Protein AF-A0A497SHI4-F1 (afdb_monomer_lite)

pLDDT: mean 86.5, std 9.52, range [32.69, 97.56]

Secondary structure (DSSP, 8-state):
-----EEEPPSSPPPSSTT--TT-TT---HHHHHHHHHHHHHHHHHHH-SS-EEEEEE--TTSSHHHHIIIIIHHHHHHTT-EEEEEEHHHHHHTTSTT-HHHHHHHTT---HHHHHHHHHHHHHHHHH--TTSPPGGG-SSHHHHHHHHHHHHHTT-TT--EEEEEE-GGGGGGS-HHHHHHHHHHHHHHHTT-SGGGSTTSTTTT-EEEEEEE-HHHHHHHHHSHHHHHHHHHHHHHH-EEE-PPPPHHHHHHHHHHHHHHHTTT---SS-SBS-THHHHHHHHHHTT-HHHHHHHHHHHHHHTEETTEEEPB-TTHHHHHHTT-EEEETTEEEESS-HHHHHHHHHHHH-SSSHHHHHHHHHHHHHHHHS-S-EEHHHHHTTSS-S-HHHHHHHHHHHHHHHS--S-SEEEEEEBPTT--HHHHHHHTGGGEEE-TTS-EEEEETTEEEEHHHHHHHHEEEEE-TTS-EEEEEEE--SHHHHHHHSTT--HHHHHHHHHHHHHTT-B-S--EEEE-HHHHHHHS---S-GGGTTB--HHHHHHHHHHHHHTHHHHHHHHHHHHHHHHHHHSSS-EEEE------TTEEEEEEEETTEEEEEEEEEESSSB-HHHHHHHHHHHHHS----EEEEEESS-B-HHHHHHHHHTT-STTTT--EEEEE--HHHHHHHHHHHHHHHH-GGGB-HHHHHHHHHHIIIIIS-HHHHHHHHHHHHHHTTSEE-----SS-S-HHHHHHHHHHHHTTTT--B-HHHHHHHHHHHHTTS-TT-SS---S----HHHHHHHHHHHHHTTSEEEETTEEEE---HHHHHHHHHHHHHSEEEHHHHGGGSEES-HHIIIIIIHHHHHHTTSEEEETTEEEE--HHHHHHHHHHHHHHHHHHHTSHHHHT---EEEEETTEEEEE-HHHHHHHHHHHHHHHHHHTTT-HHHHHHHHHHHHHHHHHIIIIIHHHHHHHHHHHHHHHHHHHHT--

Foldseek 3Di:
DDPQDWFFFFPDFFDLPLQASPLLLPADFPLCVVVLVVLLVVVVVLLPALAAAAAEEEDWPQLCLNHCLVRRPQVSQVVVVAAEAEFELVQLLCLCDVVVVLSVQQLVQDPQLLLNQLSSQLVRRCVPVVDPLQDRSNVDRYSVVNNVSSLCSRQPPNLSHAYEYEYEANLVLVVDDLVSSLSNLQNVLCRRVCVVVQCDNNHVNGSRYYYYYYYYLQSVLQQCFAPSRVVSCVSVVVRHYYRYRDFGAQVSQLSNLVSSQCSSHVNDATPDHLEPWSLLSVLQCVLCVRRNSSSSNLSSQLQVVQDDPSIGGRDALPSQVVSQQPDWDDTPNFIDRQWPPVLLVVLLVLLCPDPDNLLSQLLNQLLSRQLNRFDWDFLVRSCVSHVDSGVVVSLVVSQVSCCVPVVRNHFKFKKFWFDPPDDVVNVCVLQVVQWDADPVRFIWGHAAPFIDGPSVVCSLQWDWTADPVRDIDIIGIDHQQLVRQCQQRPRHDSVSSVVVNCSCVVSVGGDPTIIMHTGPLNSCNTRDDRQPVLQVLQVPVVVSVVLLVVCSNCVLVLQQQPVLVLVQVLQCLLVQKNWDWDDDPDRRQKTWIWIDHPLWTFIEIEGEREHEADLVNLVVVLVCVVVVPPHLAYEYEYAYYYDPNNVVSCVVSLCPLNRSVRYDYFHQHSVNSSSSSSLVCCVVPPVVSGDSVSNNVSSNCCCCPVRVPNVSVVVSQVSNVQLQQEDEDQDDDLDPQLLLLQLLCLLQLLVAPDFAALVRSVVVCVLVVLLFAPPPPPQSRHDDDDSVSSNRSVVSCCVRQQWDDDPNTIHGDQGSNLVVLQVVQVVVQKDFPVVSLNSHTYSDPCCVVSHNVVNCVLLQQWDDDPRMIHGHDLVVLVVLLVVLLVVVVVVCPDPLNVPFAKDWHDDPVGIRIDHPVSLNVVLVVLVVVLVVCPPPDSSSNSNSSSSSSSSSVSCVVPPPVVSVVVSVVVVVVVVVVVVVVD

Structure (mmCIF, N/CA/C/O backbone):
data_AF-A0A497SHI4-F1
#
_entry.id   AF-A0A497SHI4-F1
#
loop_
_atom_site.group_PDB
_atom_site.id
_atom_site.type_symbol
_atom_site.label_atom_id
_atom_site.label_alt_id
_atom_site.label_comp_id
_atom_site.label_asym_id
_atom_site.label_entity_id
_atom_site.label_seq_id
_atom_site.pdbx_PDB_ins_code
_atom_site.Cartn_x
_atom_site.Cartn_y
_atom_site.Cartn_z
_atom_site.occupancy
_atom_site.B_iso_or_equiv
_atom_site.auth_seq_id
_atom_site.auth_comp_id
_atom_site.auth_asym_id
_atom_site.auth_atom_id
_atom_site.pdbx_PDB_model_num
ATOM 1 N N . MET A 1 1 ? -10.923 29.223 42.545 1.00 32.69 1 MET A N 1
ATOM 2 C CA . MET A 1 1 ? -10.426 27.862 42.817 1.00 32.69 1 MET A CA 1
ATOM 3 C C . MET A 1 1 ? -11.552 27.109 43.498 1.00 32.69 1 MET A C 1
ATOM 5 O O . MET A 1 1 ? -11.820 27.385 44.657 1.00 32.69 1 MET A O 1
ATOM 9 N N . SER A 1 2 ? -12.305 26.295 42.757 1.00 45.09 2 SER A N 1
ATOM 10 C CA . SER A 1 2 ? -13.322 25.424 43.357 1.00 45.09 2 SER A CA 1
ATOM 11 C C . SER A 1 2 ? -12.615 24.291 44.090 1.00 45.09 2 SER A C 1
ATOM 13 O O . SER A 1 2 ? -11.700 23.692 43.524 1.00 45.09 2 SER A O 1
ATOM 15 N N . GLU A 1 3 ? -13.018 24.005 45.325 1.00 56.12 3 GLU A N 1
ATOM 16 C CA . GLU A 1 3 ? -12.546 22.833 46.062 1.00 56.12 3 GLU A CA 1
ATOM 17 C C . GLU A 1 3 ? -12.703 21.574 45.202 1.00 56.12 3 GLU A C 1
ATOM 19 O O . GLU A 1 3 ? -13.766 21.305 44.635 1.00 56.12 3 GLU A O 1
ATOM 24 N N . THR A 1 4 ? -11.622 20.808 45.073 1.00 71.44 4 THR A N 1
ATOM 25 C CA . THR A 1 4 ? -11.639 19.541 44.350 1.00 71.44 4 THR A CA 1
ATOM 26 C C . THR A 1 4 ? -12.564 18.571 45.077 1.00 71.44 4 THR A C 1
ATOM 28 O O . THR A 1 4 ? -12.212 18.034 46.123 1.00 71.44 4 THR A O 1
ATOM 31 N N . LYS A 1 5 ? -13.751 18.329 44.516 1.00 86.12 5 LYS A N 1
ATOM 32 C CA . LYS A 1 5 ? -14.717 17.371 45.059 1.00 86.12 5 LYS A CA 1
ATOM 33 C C . LYS A 1 5 ? -14.133 15.952 45.041 1.00 86.12 5 LYS A C 1
ATOM 35 O O . LYS A 1 5 ? -13.673 15.491 43.992 1.00 86.12 5 LYS A O 1
ATOM 40 N N . LEU A 1 6 ? -14.145 15.281 46.194 1.00 90.38 6 LEU A N 1
ATOM 41 C CA . LEU A 1 6 ? -13.597 13.935 46.400 1.00 90.38 6 LEU A CA 1
ATOM 42 C C . LEU A 1 6 ? -14.713 12.945 46.753 1.00 90.38 6 LEU A C 1
ATOM 44 O O . LEU A 1 6 ? -15.550 13.245 47.601 1.00 90.38 6 LEU A O 1
ATOM 48 N N . VAL A 1 7 ? -14.671 11.750 46.168 1.00 91.81 7 VAL A N 1
ATOM 49 C CA . VAL A 1 7 ? -15.592 10.634 46.440 1.00 91.81 7 VAL A CA 1
ATOM 50 C C . VAL A 1 7 ? -14.829 9.392 46.911 1.00 91.81 7 VAL A C 1
ATOM 52 O O . VAL A 1 7 ? -13.597 9.380 46.926 1.00 91.81 7 VAL A O 1
ATOM 55 N N . GLU A 1 8 ? -15.556 8.352 47.324 1.00 89.94 8 GLU A N 1
ATOM 56 C CA . GLU A 1 8 ? -14.982 7.052 47.704 1.00 89.94 8 GLU A CA 1
ATOM 57 C C . GLU A 1 8 ? -14.092 6.492 46.579 1.00 89.94 8 GLU A C 1
ATOM 59 O O . GLU A 1 8 ? -14.461 6.548 45.403 1.00 89.94 8 GLU A O 1
ATOM 64 N N . GLY A 1 9 ? -12.908 5.980 46.927 1.00 89.12 9 GLY A N 1
ATOM 65 C CA . GLY A 1 9 ? -11.987 5.375 45.968 1.00 89.12 9 GLY A CA 1
ATOM 66 C C . GLY A 1 9 ? -12.467 4.029 45.424 1.00 89.12 9 GLY A C 1
ATOM 67 O O . GLY A 1 9 ? -13.383 3.405 45.957 1.00 89.12 9 GLY A O 1
ATOM 68 N N . PHE A 1 10 ? -11.840 3.570 44.341 1.00 90.94 10 PHE A N 1
ATOM 69 C CA . PHE A 1 10 ? -12.140 2.265 43.752 1.00 90.94 10 PHE A CA 1
ATOM 70 C C . PHE A 1 10 ? -11.762 1.122 44.694 1.00 90.94 10 PHE A C 1
ATOM 72 O O . PHE A 1 10 ? -10.675 1.112 45.271 1.00 90.94 10 PHE A O 1
ATOM 79 N N . LYS A 1 11 ? -12.652 0.129 44.789 1.00 88.00 11 LYS A N 1
ATOM 80 C CA . LYS A 1 11 ? -12.452 -1.105 45.564 1.00 88.00 11 LYS A CA 1
ATOM 81 C C . LYS A 1 11 ? -11.622 -2.126 44.793 1.00 88.00 11 LYS A C 1
ATOM 83 O O . LYS A 1 11 ? -10.896 -2.910 45.395 1.00 88.00 11 LYS A O 1
ATOM 88 N N . ARG A 1 12 ? -11.717 -2.100 43.462 1.00 87.00 12 ARG A N 1
ATOM 89 C CA . ARG A 1 12 ? -10.866 -2.862 42.541 1.00 87.00 12 ARG A CA 1
ATOM 90 C C . ARG A 1 12 ? -10.535 -2.026 41.312 1.00 87.00 12 ARG A C 1
ATOM 92 O O . ARG A 1 12 ? -11.358 -1.234 40.864 1.00 87.00 12 ARG A O 1
ATOM 99 N N . TRP A 1 13 ? -9.338 -2.213 40.772 1.00 84.75 13 TRP A N 1
ATOM 100 C CA . TRP A 1 13 ? -8.875 -1.503 39.583 1.00 84.75 13 TRP A CA 1
ATOM 101 C C . TRP A 1 13 ? -8.977 -2.413 38.356 1.00 84.75 13 TRP A C 1
ATOM 103 O O . TRP A 1 13 ? -8.588 -3.580 38.444 1.00 84.75 13 TRP A O 1
ATOM 113 N N . PRO A 1 14 ? -9.510 -1.921 37.226 1.00 78.44 14 PRO A N 1
ATOM 114 C CA . PRO A 1 14 ? -9.319 -2.566 35.932 1.00 78.44 14 PRO A CA 1
ATOM 115 C C . PRO A 1 14 ? -7.828 -2.751 35.625 1.00 78.44 14 PRO A C 1
ATOM 117 O O . PRO A 1 14 ? -7.023 -1.871 35.932 1.00 78.44 14 PRO A O 1
ATOM 120 N N . SER A 1 15 ? -7.465 -3.874 35.005 1.00 73.44 15 SER A N 1
ATOM 121 C CA . SER A 1 15 ? -6.111 -4.060 34.475 1.00 73.44 15 SER A CA 1
ATOM 122 C C . SER A 1 15 ? -5.872 -3.091 33.314 1.00 73.44 15 SER A C 1
ATOM 124 O O . SER A 1 15 ? -6.710 -2.985 32.420 1.00 73.44 15 SER A O 1
ATOM 126 N N . ASP A 1 16 ? -4.736 -2.392 33.322 1.00 67.19 16 ASP A N 1
ATOM 127 C CA . ASP A 1 16 ? -4.277 -1.590 32.176 1.00 67.19 16 ASP A CA 1
ATOM 128 C C . ASP A 1 16 ? -3.669 -2.481 31.075 1.00 67.19 16 ASP A C 1
ATOM 130 O O . ASP A 1 16 ? -3.689 -2.127 29.898 1.00 67.19 16 ASP A O 1
ATOM 134 N N . ALA A 1 17 ? -3.189 -3.681 31.432 1.00 56.41 17 ALA A N 1
ATOM 135 C CA . ALA A 1 17 ? -2.739 -4.672 30.462 1.00 56.41 17 ALA A CA 1
ATOM 136 C C . ALA A 1 17 ? -3.963 -5.230 29.721 1.00 56.41 17 ALA A C 1
ATOM 138 O O . ALA A 1 17 ? -4.762 -5.969 30.300 1.00 56.41 17 ALA A O 1
ATOM 139 N N . GLY A 1 18 ? -4.115 -4.848 28.450 1.00 50.12 18 GLY A N 1
ATOM 140 C CA . GLY A 1 18 ? -5.259 -5.150 27.581 1.00 50.12 18 GLY A CA 1
ATOM 141 C C . GLY A 1 18 ? -5.406 -6.614 27.153 1.00 50.12 18 GLY A C 1
ATOM 142 O O . GLY A 1 18 ? -5.872 -6.869 26.045 1.00 50.12 18 GLY A O 1
ATOM 143 N N . VAL A 1 19 ? -4.997 -7.561 27.996 1.00 50.16 19 VAL A N 1
ATOM 144 C CA . VAL A 1 19 ? -4.839 -8.969 27.617 1.00 50.16 19 VAL A CA 1
ATOM 145 C C . VAL A 1 19 ? -6.098 -9.789 27.890 1.00 50.16 19 VAL A C 1
ATOM 147 O O . VAL A 1 19 ? -6.361 -10.729 27.166 1.00 50.16 19 VAL A O 1
ATOM 150 N N . THR A 1 20 ? -6.991 -9.400 28.791 1.00 52.38 20 THR A N 1
ATOM 151 C CA . THR A 1 20 ? -8.275 -10.096 28.974 1.00 52.38 20 THR A CA 1
ATOM 152 C C . THR A 1 20 ? -9.240 -9.167 29.709 1.00 52.38 20 THR A C 1
ATOM 154 O O . THR A 1 20 ? -8.835 -8.481 30.648 1.00 52.38 20 THR A O 1
ATOM 157 N N . PHE A 1 21 ? -10.540 -9.147 29.373 1.00 56.22 21 PHE A N 1
ATOM 158 C CA . PHE A 1 21 ? -11.544 -8.587 30.297 1.00 56.22 21 PHE A CA 1
ATOM 159 C C . PHE A 1 21 ? -11.812 -9.595 31.436 1.00 56.22 21 PHE A C 1
ATOM 161 O O . PHE A 1 21 ? -12.953 -9.747 31.892 1.00 56.22 21 PHE A O 1
ATOM 168 N N . GLU A 1 22 ? -10.779 -10.313 31.886 1.00 41.50 22 GLU A N 1
ATOM 169 C CA . GLU A 1 22 ? -10.844 -11.239 33.008 1.00 41.50 22 GLU A CA 1
ATOM 170 C C . GLU A 1 22 ? -11.152 -10.451 34.283 1.00 41.50 22 GLU A C 1
ATOM 172 O O . GLU A 1 22 ? -10.543 -9.425 34.587 1.00 41.50 22 GLU A O 1
ATOM 177 N N . GLY A 1 23 ? -12.175 -10.918 34.998 1.00 46.94 23 GLY A N 1
ATOM 178 C CA . GLY A 1 23 ? -12.741 -10.276 36.184 1.00 46.94 23 GLY A CA 1
ATOM 179 C C . GLY A 1 23 ? -14.076 -9.571 35.931 1.00 46.94 23 GLY A C 1
ATOM 180 O O . GLY A 1 23 ? -14.904 -9.493 36.837 1.00 46.94 23 GLY A O 1
ATOM 181 N N . PHE A 1 24 ? -14.360 -9.115 34.708 1.00 58.91 24 PHE A N 1
ATOM 182 C CA . PHE A 1 24 ? -15.621 -8.442 34.371 1.00 58.91 24 PHE A CA 1
ATOM 183 C C . PHE A 1 24 ? -16.737 -9.445 34.034 1.00 58.91 24 PHE A C 1
ATOM 185 O O . PHE A 1 24 ? -17.304 -9.402 32.936 1.00 58.91 24 PHE A O 1
ATOM 192 N N . GLU A 1 25 ? -17.017 -10.373 34.951 1.00 54.03 25 GLU A N 1
ATOM 193 C CA . GLU A 1 25 ? -17.934 -11.511 34.749 1.00 54.03 25 GLU A CA 1
ATOM 194 C C . GLU A 1 25 ? -19.328 -11.081 34.259 1.00 54.03 25 GLU A C 1
ATOM 196 O O . GLU A 1 25 ? -19.940 -11.772 33.453 1.00 54.03 25 GLU A O 1
ATOM 201 N N . GLU A 1 26 ? -19.790 -9.894 34.660 1.00 58.25 26 GLU A N 1
ATOM 202 C CA . GLU A 1 26 ? -21.133 -9.383 34.348 1.00 58.25 26 GLU A CA 1
ATOM 203 C C . GLU A 1 26 ? -21.192 -8.411 33.150 1.00 58.25 26 GLU A C 1
ATOM 205 O O . GLU A 1 26 ? -22.267 -7.920 32.799 1.00 58.25 26 GLU A O 1
ATOM 210 N N . ILE A 1 27 ? -20.059 -8.079 32.515 1.00 70.00 27 ILE A N 1
ATOM 211 C CA . ILE A 1 27 ? -20.030 -7.100 31.414 1.00 70.00 27 ILE A CA 1
ATOM 212 C C . ILE A 1 27 ? -20.194 -7.803 30.066 1.00 70.00 27 ILE A C 1
ATOM 214 O O . ILE A 1 27 ? -19.295 -8.512 29.627 1.00 70.00 27 ILE A O 1
ATOM 218 N N . HIS A 1 28 ? -21.303 -7.559 29.366 1.00 71.50 28 HIS A N 1
ATOM 219 C CA . HIS A 1 28 ? -21.575 -8.139 28.047 1.00 71.50 28 HIS A CA 1
ATOM 220 C C . HIS A 1 28 ? -21.570 -7.082 26.938 1.00 71.50 28 HIS A C 1
ATOM 222 O O . HIS A 1 28 ? -22.320 -6.108 26.982 1.00 71.50 28 HIS A O 1
ATOM 228 N N . LEU A 1 29 ? -20.751 -7.313 25.910 1.00 79.69 29 LEU A N 1
ATOM 229 C CA . LEU A 1 29 ? -20.702 -6.505 24.693 1.00 79.69 29 LEU A CA 1
ATOM 230 C C . LEU A 1 29 ? -21.639 -7.105 23.633 1.00 79.69 29 LEU A C 1
ATOM 232 O O . LEU A 1 29 ? -21.401 -8.206 23.135 1.00 79.69 29 LEU A O 1
ATOM 236 N N . LYS A 1 30 ? -22.701 -6.379 23.259 1.00 80.75 30 LYS A N 1
ATOM 237 C CA . LYS A 1 30 ? -23.687 -6.804 22.242 1.00 80.75 30 LYS A CA 1
ATOM 238 C C . LYS A 1 30 ? -23.037 -7.159 20.899 1.00 80.75 30 LYS A C 1
ATOM 240 O O . LYS A 1 30 ? -23.421 -8.138 20.268 1.00 80.75 30 LYS A O 1
ATOM 245 N N . SER A 1 31 ? -22.031 -6.404 20.467 1.00 82.31 31 SER A N 1
ATOM 246 C CA . SER A 1 31 ? -21.275 -6.655 19.233 1.00 82.31 31 SER A CA 1
ATOM 247 C C . SER A 1 31 ? -20.500 -7.976 19.270 1.00 82.31 31 SER A C 1
ATOM 249 O O . SER A 1 31 ? -20.263 -8.592 18.230 1.00 82.31 31 SER A O 1
ATOM 251 N N . ARG A 1 32 ? -20.130 -8.443 20.469 1.00 86.12 32 ARG A N 1
ATOM 252 C CA . ARG A 1 32 ? -19.439 -9.718 20.681 1.00 86.12 32 ARG A CA 1
ATOM 253 C C . ARG A 1 32 ? -20.395 -10.906 20.689 1.00 86.12 32 ARG A C 1
ATOM 255 O O . ARG A 1 32 ? -19.930 -12.025 20.546 1.00 86.12 32 ARG A O 1
ATOM 262 N N . GLU A 1 33 ? -21.707 -10.692 20.734 1.00 85.50 33 GLU A N 1
ATOM 263 C CA . GLU A 1 33 ? -22.698 -11.773 20.717 1.00 85.50 33 GLU A CA 1
ATOM 264 C C . GLU A 1 33 ? -22.723 -12.534 19.382 1.00 85.50 33 GLU A C 1
ATOM 266 O O . GLU A 1 33 ? -22.824 -13.760 19.344 1.00 85.50 33 GLU A O 1
ATOM 271 N N . ILE A 1 34 ? -22.552 -11.819 18.266 1.00 86.25 34 ILE A N 1
ATOM 272 C CA . ILE A 1 34 ? -22.430 -12.437 16.936 1.00 86.25 34 ILE A CA 1
ATOM 273 C C . ILE A 1 34 ? -21.141 -13.265 16.855 1.00 86.25 34 ILE A C 1
ATOM 275 O O . ILE A 1 34 ? -21.135 -14.350 16.274 1.00 86.25 34 ILE A O 1
ATOM 279 N N . VAL A 1 35 ? -20.055 -12.763 17.450 1.00 89.44 35 VAL A N 1
ATOM 280 C CA . VAL A 1 35 ? -18.760 -13.455 17.519 1.00 89.44 35 VAL A CA 1
ATOM 281 C C . VAL A 1 35 ? -18.874 -14.699 18.398 1.00 89.44 35 VAL A C 1
ATOM 283 O O . VAL A 1 35 ? -18.494 -15.778 17.951 1.00 89.44 35 VAL A O 1
ATOM 286 N N . ARG A 1 36 ? -19.484 -14.578 19.586 1.00 89.94 36 ARG A N 1
ATOM 287 C CA . ARG A 1 36 ? -19.802 -15.686 20.497 1.00 89.94 36 ARG A CA 1
ATOM 288 C C . ARG A 1 36 ? -20.565 -16.775 19.762 1.00 89.94 36 ARG A C 1
ATOM 290 O O . ARG A 1 36 ? -20.116 -17.912 19.750 1.00 89.94 36 ARG A O 1
ATOM 297 N N . LYS A 1 37 ? -21.658 -16.426 19.076 1.00 90.00 37 LYS A N 1
ATOM 298 C CA . LYS A 1 37 ? -22.459 -17.393 18.318 1.00 90.00 37 LYS A CA 1
ATOM 299 C C . LYS A 1 37 ? -21.636 -18.108 17.243 1.00 90.00 37 LYS A C 1
ATOM 301 O O . LYS A 1 37 ? -21.692 -19.326 17.154 1.00 90.00 37 LYS A O 1
ATOM 306 N N . LYS A 1 38 ? -20.827 -17.379 16.464 1.00 92.69 38 LYS A N 1
ATOM 307 C CA . LYS A 1 38 ? -19.947 -17.981 15.444 1.00 92.69 38 LYS A CA 1
ATOM 308 C C . LYS A 1 38 ? -18.888 -18.912 16.050 1.00 92.69 38 LYS A C 1
ATOM 310 O O . LYS A 1 38 ? -18.578 -19.939 15.449 1.00 92.69 38 LYS A O 1
ATOM 315 N N . LEU A 1 39 ? -18.330 -18.557 17.209 1.00 93.19 39 LEU A N 1
ATOM 316 C CA . LEU A 1 39 ? -17.381 -19.398 17.944 1.00 93.19 39 LEU A CA 1
ATOM 317 C C . LEU A 1 39 ? -18.065 -20.647 18.507 1.00 93.19 39 LEU A C 1
ATOM 319 O O . LEU A 1 39 ? -17.525 -21.738 18.378 1.00 93.19 39 LEU A O 1
ATOM 323 N N . GLU A 1 40 ? -19.268 -20.516 19.064 1.00 92.81 40 GLU A N 1
ATOM 324 C CA . GLU A 1 40 ? -20.064 -21.641 19.567 1.00 92.81 40 GLU A CA 1
ATOM 325 C C . GLU A 1 40 ? -20.499 -22.591 18.453 1.00 92.81 40 GLU A C 1
ATOM 327 O O . GLU A 1 40 ? -20.389 -23.805 18.614 1.00 92.81 40 GLU A O 1
ATOM 332 N N . ASP A 1 41 ? -20.930 -22.059 17.307 1.00 93.06 41 ASP A N 1
ATOM 333 C CA . ASP A 1 41 ? -21.254 -22.850 16.118 1.00 93.06 41 ASP A CA 1
ATOM 334 C C . ASP A 1 41 ? -20.019 -23.631 15.633 1.00 93.06 41 ASP A C 1
ATOM 336 O O . ASP A 1 41 ? -20.127 -24.796 15.246 1.00 93.06 41 ASP A O 1
ATOM 340 N N . PHE A 1 42 ? -18.829 -23.020 15.699 1.00 94.12 42 PHE A N 1
ATOM 341 C CA . PHE A 1 42 ? -17.574 -23.703 15.388 1.00 94.12 42 PHE A CA 1
ATOM 342 C C . PHE A 1 42 ? -17.210 -24.775 16.420 1.00 94.12 42 PHE A C 1
ATOM 344 O O . PHE A 1 42 ? -16.857 -25.882 16.025 1.00 94.12 42 PHE A O 1
ATOM 351 N N . ILE A 1 43 ? -17.325 -24.487 17.720 1.00 94.50 43 ILE A N 1
ATOM 352 C CA . ILE A 1 43 ? -17.082 -25.472 18.784 1.00 94.50 43 ILE A CA 1
ATOM 353 C C . ILE A 1 43 ? -18.006 -26.671 18.586 1.00 94.50 43 ILE A C 1
ATOM 355 O O . ILE A 1 43 ? -17.524 -27.796 18.540 1.00 94.50 43 ILE A O 1
ATOM 359 N N . LYS A 1 44 ? -19.303 -26.437 18.360 1.00 93.69 44 LYS A N 1
ATOM 360 C CA . LYS A 1 44 ? -20.280 -27.495 18.097 1.00 93.69 44 LYS A CA 1
ATOM 361 C C . LYS A 1 44 ? -19.909 -28.331 16.873 1.00 93.69 44 LYS A C 1
ATOM 363 O O . LYS A 1 44 ? -19.927 -29.553 16.947 1.00 93.69 44 LYS A O 1
ATOM 368 N N . TYR A 1 45 ? -19.525 -27.682 15.774 1.00 93.06 45 TYR A N 1
ATOM 369 C CA . TYR A 1 45 ? -19.011 -28.376 14.593 1.00 93.06 45 TYR A CA 1
ATOM 370 C C . TYR A 1 45 ? -17.803 -29.269 14.929 1.00 93.06 45 TYR A C 1
ATOM 372 O O . TYR A 1 45 ? -17.718 -30.395 14.448 1.00 93.06 45 TYR A O 1
ATOM 380 N N . CYS A 1 46 ? -16.878 -28.790 15.764 1.00 93.25 46 CYS A N 1
ATOM 381 C CA . CYS A 1 46 ? -15.690 -29.538 16.170 1.00 93.25 46 CYS A CA 1
ATOM 382 C C . CYS A 1 46 ? -16.012 -30.768 17.033 1.00 93.25 46 CYS A C 1
ATOM 384 O O . CYS A 1 46 ? -15.370 -31.800 16.856 1.00 93.25 46 CYS A O 1
ATOM 386 N N . LEU A 1 47 ? -17.020 -30.699 17.910 1.00 91.38 47 LEU A N 1
ATOM 387 C CA . LEU A 1 47 ? -17.448 -31.847 18.726 1.00 91.38 47 LEU A CA 1
ATOM 388 C C . LEU A 1 47 ? -17.870 -33.040 17.864 1.00 91.38 47 LEU A C 1
ATOM 390 O O . LEU A 1 47 ? -17.485 -34.171 18.155 1.00 91.38 47 LEU A O 1
ATOM 394 N N . ASP A 1 48 ? -18.607 -32.769 16.786 1.00 90.00 48 ASP A N 1
ATOM 395 C CA . ASP A 1 48 ? -19.090 -33.787 15.849 1.00 90.00 48 ASP A CA 1
ATOM 396 C C . ASP A 1 48 ? -18.027 -34.166 14.796 1.00 90.00 48 ASP A C 1
ATOM 398 O O . ASP A 1 48 ? -18.164 -35.159 14.075 1.00 90.00 48 ASP A O 1
ATOM 402 N N . SER A 1 49 ? -16.952 -33.380 14.684 1.00 90.25 49 SER A N 1
ATOM 403 C CA . SER A 1 49 ? -15.909 -33.579 13.682 1.00 90.25 49 SER A CA 1
ATOM 404 C C . SER A 1 49 ? -14.986 -34.740 14.050 1.00 90.25 49 SER A C 1
ATOM 406 O O . SER A 1 49 ? -14.415 -34.810 15.141 1.00 90.25 49 SER A O 1
ATOM 408 N N . LYS A 1 50 ? -14.753 -35.618 13.072 1.00 90.25 50 LYS A N 1
ATOM 409 C CA . LYS A 1 50 ? -13.718 -36.663 13.127 1.00 90.25 50 LYS A CA 1
ATOM 410 C C . LYS A 1 50 ? -12.357 -36.196 12.609 1.00 90.25 50 LYS A C 1
ATOM 412 O O . LYS A 1 50 ? -11.413 -36.975 12.597 1.00 90.25 50 LYS A O 1
ATOM 417 N N . LYS A 1 51 ? -12.247 -34.937 12.175 1.00 91.62 51 LYS A N 1
ATOM 418 C CA . LYS A 1 51 ? -11.003 -34.335 11.677 1.00 91.62 51 LYS A CA 1
ATOM 419 C C . LYS A 1 51 ? -10.623 -33.085 12.462 1.00 91.62 51 LYS A C 1
ATOM 421 O O . LYS A 1 51 ? -11.522 -32.370 12.927 1.00 91.62 51 LYS A O 1
ATOM 426 N N . PRO A 1 52 ? -9.320 -32.770 12.554 1.00 92.38 52 PRO A N 1
ATOM 427 C CA . PRO A 1 52 ? -8.874 -31.483 13.053 1.00 92.38 52 PRO A CA 1
ATOM 428 C C . PRO A 1 52 ? -9.490 -30.330 12.260 1.00 92.38 52 PRO A C 1
ATOM 430 O O . PRO A 1 52 ? -9.645 -30.394 11.039 1.00 92.38 52 PRO A O 1
ATOM 433 N N . ALA A 1 53 ? -9.851 -29.262 12.962 1.00 92.44 53 ALA A N 1
ATOM 434 C CA . ALA A 1 53 ? -10.505 -28.098 12.375 1.00 92.44 53 ALA A CA 1
ATOM 435 C C . ALA A 1 53 ? -9.853 -26.813 12.876 1.00 92.44 53 ALA A C 1
ATOM 437 O O . ALA A 1 53 ? -9.245 -26.797 13.944 1.00 92.44 53 ALA A O 1
ATOM 438 N N . ILE A 1 54 ? -9.977 -25.741 12.097 1.00 92.69 54 ILE A N 1
ATOM 439 C CA . ILE A 1 54 ? -9.340 -24.457 12.384 1.00 92.69 54 ILE A CA 1
ATOM 440 C C . ILE A 1 54 ? -10.280 -23.294 12.063 1.00 92.69 54 ILE A C 1
ATOM 442 O O . ILE A 1 54 ? -11.044 -23.389 11.102 1.00 92.69 54 ILE A O 1
ATOM 446 N N . ARG A 1 55 ? -10.209 -22.212 12.851 1.00 92.75 55 ARG A N 1
ATOM 447 C CA . ARG A 1 55 ? -10.796 -20.889 12.563 1.00 92.75 55 ARG A CA 1
ATOM 448 C C . ARG A 1 55 ? -9.804 -19.765 12.825 1.00 92.75 55 ARG A C 1
ATOM 450 O O . ARG A 1 55 ? -8.986 -19.871 13.732 1.00 92.75 55 ARG A O 1
ATOM 457 N N . VAL A 1 56 ? -9.900 -18.686 12.047 1.00 91.62 56 VAL A N 1
ATOM 458 C CA . VAL A 1 56 ? -9.133 -17.454 12.282 1.00 91.62 56 VAL A CA 1
ATOM 459 C C . VAL A 1 56 ? -10.043 -16.397 12.904 1.00 91.62 56 VAL A C 1
ATOM 461 O O . VAL A 1 56 ? -11.103 -16.099 12.356 1.00 91.62 56 VAL A O 1
ATOM 464 N N . LEU A 1 57 ? -9.631 -15.834 14.037 1.00 92.88 57 LEU A N 1
ATOM 465 C CA . LEU A 1 57 ? -10.251 -14.697 14.706 1.00 92.88 57 LEU A CA 1
ATOM 466 C C . LEU A 1 57 ? -9.466 -13.425 14.349 1.00 92.88 57 LEU A C 1
ATOM 468 O O . LEU A 1 57 ? -8.353 -13.222 14.831 1.00 92.88 57 LEU A O 1
ATOM 472 N N . LEU A 1 58 ? -10.037 -12.581 13.489 1.00 90.19 58 LEU A N 1
ATOM 473 C CA . LEU A 1 58 ? -9.401 -11.341 13.039 1.00 90.19 58 LEU A CA 1
ATOM 474 C C . LEU A 1 58 ? -9.904 -10.138 13.827 1.00 90.19 58 LEU A C 1
ATOM 476 O O . LEU A 1 58 ? -11.111 -9.945 13.971 1.00 90.19 58 LEU A O 1
ATOM 480 N N . GLY A 1 59 ? -8.970 -9.308 14.276 1.00 86.88 59 GLY A N 1
ATOM 481 C CA . GLY A 1 59 ? -9.256 -8.027 14.913 1.00 86.88 59 GLY A CA 1
ATOM 482 C C . GLY A 1 59 ? -7.984 -7.222 15.151 1.00 86.88 59 GLY A C 1
ATOM 483 O O . GLY A 1 59 ? -6.888 -7.779 15.248 1.00 86.88 59 GLY A O 1
ATOM 484 N N . GLU A 1 60 ? -8.118 -5.909 15.264 1.00 82.75 60 GLU A N 1
ATOM 485 C CA . GLU A 1 60 ? -7.011 -5.022 15.624 1.00 82.75 60 GLU A CA 1
ATOM 486 C C . GLU A 1 60 ? -6.512 -5.272 17.056 1.00 82.75 60 GLU A C 1
ATOM 488 O O . GLU A 1 60 ? -7.122 -5.982 17.870 1.00 82.75 60 GLU A O 1
ATOM 493 N N . TRP A 1 61 ? -5.364 -4.682 17.379 1.00 82.62 61 TRP A N 1
ATOM 494 C CA . TRP A 1 61 ? -4.847 -4.627 18.746 1.00 82.62 61 TRP A CA 1
ATOM 495 C C . TRP A 1 61 ? -5.890 -4.005 19.685 1.00 82.62 61 TRP A C 1
ATOM 497 O O . TRP A 1 61 ? -6.452 -2.952 19.387 1.00 82.62 61 TRP A O 1
ATOM 507 N N . GLY A 1 62 ? -6.186 -4.662 20.810 1.00 80.75 62 GLY A N 1
ATOM 508 C CA . GLY A 1 62 ? -7.165 -4.175 21.792 1.00 80.75 62 GLY A CA 1
ATOM 509 C C . GLY A 1 62 ? -8.646 -4.416 21.454 1.00 80.75 62 GLY A C 1
ATOM 510 O O . GLY A 1 62 ? -9.512 -3.989 22.215 1.00 80.75 62 GLY A O 1
ATOM 511 N N . GLU A 1 63 ? -8.988 -5.123 20.368 1.00 86.62 63 GLU A N 1
ATOM 512 C CA . GLU A 1 63 ? -10.396 -5.443 20.044 1.00 86.62 63 GLU A CA 1
ATOM 513 C C . GLU A 1 63 ? -10.990 -6.619 20.843 1.00 86.62 63 GLU A C 1
ATOM 515 O O . GLU A 1 63 ? -12.197 -6.875 20.759 1.00 86.62 63 GLU A O 1
ATOM 520 N N . GLY A 1 64 ? -10.174 -7.302 21.651 1.00 85.88 64 GLY A N 1
ATOM 521 C CA . GLY A 1 64 ? -10.604 -8.405 22.518 1.00 85.88 64 GLY A CA 1
ATOM 522 C C . GLY A 1 64 ? -10.490 -9.793 21.881 1.00 85.88 64 GLY A C 1
ATOM 523 O O . GLY A 1 64 ? -11.363 -10.629 22.099 1.00 85.88 64 GLY A O 1
ATOM 524 N N . LYS A 1 65 ? -9.432 -10.045 21.092 1.00 89.62 65 LYS A N 1
ATOM 525 C CA . LYS A 1 65 ? -9.118 -11.384 20.552 1.00 89.62 65 LYS A CA 1
ATOM 526 C C . LYS A 1 65 ? -8.889 -12.392 21.682 1.00 89.62 65 LYS A C 1
ATOM 528 O O . LYS A 1 65 ? -9.611 -13.379 21.776 1.00 89.62 65 LYS A O 1
ATOM 533 N N . THR A 1 66 ? -7.963 -12.078 22.579 1.00 88.56 66 THR A N 1
ATOM 534 C CA . THR A 1 66 ? -7.621 -12.876 23.762 1.00 88.56 66 THR A CA 1
ATOM 535 C C . THR A 1 66 ? -8.795 -12.999 24.740 1.00 88.56 66 THR A C 1
ATOM 537 O O . THR A 1 66 ? -9.069 -14.079 25.260 1.00 88.56 66 THR A O 1
ATOM 540 N N . ASP A 1 67 ? -9.586 -11.933 24.924 1.00 86.19 67 ASP A N 1
ATOM 541 C CA . ASP A 1 67 ? -10.801 -11.997 25.749 1.00 86.19 67 ASP A CA 1
ATOM 542 C C . ASP A 1 67 ? -11.831 -12.999 25.210 1.00 86.19 67 ASP A C 1
ATOM 544 O O . ASP A 1 67 ? -12.454 -13.725 25.986 1.00 86.19 67 ASP A O 1
ATOM 548 N N . ALA A 1 68 ? -11.985 -13.096 23.885 1.00 88.50 68 ALA A N 1
ATOM 549 C CA . ALA A 1 68 ? -12.905 -14.060 23.296 1.00 88.50 68 ALA A CA 1
ATOM 550 C C . ALA A 1 68 ? -12.555 -15.508 23.691 1.00 88.50 68 ALA A C 1
ATOM 552 O O . ALA A 1 68 ? -13.463 -16.330 23.859 1.00 88.50 68 ALA A O 1
ATOM 553 N N . PHE A 1 69 ? -11.267 -15.810 23.901 1.00 90.56 69 PHE A N 1
ATOM 554 C CA . PHE A 1 69 ? -10.835 -17.095 24.442 1.00 90.56 69 PHE A CA 1
ATOM 555 C C . PHE A 1 69 ? -11.296 -17.301 25.882 1.00 90.56 69 PHE A C 1
ATOM 557 O O . PHE A 1 69 ? -12.008 -18.271 26.158 1.00 90.56 69 PHE A O 1
ATOM 564 N N . ALA A 1 70 ? -10.934 -16.382 26.777 1.00 86.56 70 ALA A N 1
ATOM 565 C CA . ALA A 1 70 ? -11.229 -16.498 28.203 1.00 86.56 70 ALA A CA 1
ATOM 566 C C . ALA A 1 70 ? -12.740 -16.528 28.491 1.00 86.56 70 ALA A C 1
ATOM 568 O O . ALA A 1 70 ? -13.192 -17.252 29.375 1.00 86.56 70 ALA A O 1
ATOM 569 N N . ARG A 1 71 ? -13.530 -15.767 27.724 1.00 84.19 71 ARG A N 1
ATOM 570 C CA . ARG A 1 71 ? -14.957 -15.545 27.984 1.00 84.19 71 ARG A CA 1
ATOM 571 C C . ARG A 1 71 ? -15.888 -16.509 27.257 1.00 84.19 71 ARG A C 1
ATOM 573 O O . ARG A 1 71 ? -16.900 -16.911 27.825 1.00 84.19 71 ARG A O 1
ATOM 580 N N . TYR A 1 72 ? -15.591 -16.855 26.005 1.00 88.00 72 TYR A N 1
ATOM 581 C CA . TYR A 1 72 ? -16.511 -17.640 25.173 1.00 88.00 72 TYR A CA 1
ATOM 582 C C . TYR A 1 72 ? -15.982 -19.037 24.875 1.00 88.00 72 TYR A C 1
ATOM 584 O O . TYR A 1 72 ? -16.742 -19.998 24.951 1.00 88.00 72 TYR A O 1
ATOM 592 N N . ILE A 1 73 ? -14.694 -19.170 24.551 1.00 91.56 73 ILE A N 1
ATOM 593 C CA . ILE A 1 73 ? -14.134 -20.452 24.108 1.00 91.56 73 ILE A CA 1
ATOM 594 C C . ILE A 1 73 ? -13.908 -21.372 25.307 1.00 91.56 73 ILE A C 1
ATOM 596 O O . ILE A 1 73 ? -14.517 -22.439 25.381 1.00 91.56 73 ILE A O 1
ATOM 600 N N . LYS A 1 74 ? -13.069 -20.960 26.263 1.00 92.62 74 LYS A N 1
ATOM 601 C CA . LYS A 1 74 ? -12.669 -21.805 27.393 1.00 92.62 74 LYS A CA 1
ATOM 602 C C . LYS A 1 74 ? -13.865 -22.279 28.233 1.00 92.62 74 LYS A C 1
ATOM 604 O O . LYS A 1 74 ? -14.005 -23.493 28.380 1.00 92.62 74 LYS A O 1
ATOM 609 N N . PRO A 1 75 ? -14.791 -21.405 28.685 1.00 90.62 75 PRO A N 1
ATOM 610 C CA . PRO A 1 75 ? -15.919 -21.844 29.505 1.00 90.62 75 PRO A CA 1
ATOM 611 C C . PRO A 1 75 ? -16.850 -22.811 28.768 1.00 90.62 75 PRO A C 1
ATOM 613 O O . PRO A 1 75 ? -17.310 -23.791 29.350 1.00 90.62 75 PRO A O 1
ATOM 616 N N . LYS A 1 76 ? -17.112 -22.572 27.475 1.00 91.88 76 LYS A N 1
ATOM 617 C CA . LYS A 1 76 ? -17.987 -23.429 26.664 1.00 91.88 76 LYS A CA 1
ATOM 618 C C . LYS A 1 76 ? -17.383 -24.815 26.447 1.00 91.88 76 LYS A C 1
ATOM 620 O O . LYS A 1 76 ? -18.084 -25.813 26.595 1.00 91.88 76 LYS A O 1
ATOM 625 N N . VAL A 1 77 ? -16.092 -24.868 26.126 1.00 93.50 77 VAL A N 1
ATOM 626 C CA . VAL A 1 77 ? -15.353 -26.116 25.902 1.00 93.50 77 VAL A CA 1
ATOM 627 C C . VAL A 1 77 ? -15.256 -26.927 27.200 1.00 93.50 77 VAL A C 1
ATOM 629 O O . VAL A 1 77 ? -15.578 -28.116 27.213 1.00 93.50 77 VAL A O 1
ATOM 632 N N . GLU A 1 78 ? -14.883 -26.295 28.314 1.00 92.50 78 GLU A N 1
ATOM 633 C CA . GLU A 1 78 ? -14.741 -26.975 29.609 1.00 92.50 78 GLU A CA 1
ATOM 634 C C . GLU A 1 78 ? -16.088 -27.444 30.185 1.00 92.50 78 GLU A C 1
ATOM 636 O O . GLU A 1 78 ? -16.156 -28.523 30.779 1.00 92.50 78 GLU A O 1
ATOM 641 N N . ALA A 1 79 ? -17.184 -26.707 29.951 1.00 90.94 79 ALA A N 1
ATOM 642 C CA . ALA A 1 79 ? -18.535 -27.127 30.341 1.00 90.94 79 ALA A CA 1
ATOM 643 C C . ALA A 1 79 ? -18.964 -28.447 29.674 1.00 90.94 79 ALA A C 1
ATOM 645 O O . ALA A 1 79 ? -19.704 -29.239 30.261 1.00 90.94 79 ALA A O 1
ATOM 646 N N . GLU A 1 80 ? -18.455 -28.724 28.475 1.00 89.56 80 GLU A N 1
ATOM 647 C CA . GLU A 1 80 ? -18.662 -29.981 27.750 1.00 89.56 80 GLU A CA 1
ATOM 648 C C . GLU A 1 80 ? -17.602 -31.045 28.091 1.00 89.56 80 GLU A C 1
ATOM 650 O O . GLU A 1 80 ? -17.536 -32.093 27.452 1.00 89.56 80 GLU A O 1
ATOM 655 N N . LYS A 1 81 ? -16.810 -30.813 29.151 1.00 90.31 81 LYS A N 1
ATOM 656 C CA . LYS A 1 81 ? -15.746 -31.694 29.668 1.00 90.31 81 LYS A CA 1
ATOM 657 C C . LYS A 1 81 ? -14.582 -31.912 28.691 1.00 90.31 81 LYS A C 1
ATOM 659 O O . LYS A 1 81 ? -13.888 -32.929 28.778 1.00 90.31 81 LYS A O 1
ATOM 664 N N . ASN A 1 82 ? -14.363 -30.949 27.800 1.00 94.25 82 ASN A N 1
ATOM 665 C CA . ASN A 1 82 ? -13.241 -30.887 26.865 1.00 94.25 82 ASN A CA 1
ATOM 666 C C . ASN A 1 82 ? -12.122 -29.979 27.412 1.00 94.25 82 ASN A C 1
ATOM 668 O O . ASN A 1 82 ? -12.284 -29.353 28.459 1.00 94.25 82 ASN A O 1
ATOM 672 N N . TYR A 1 83 ? -10.982 -29.909 26.722 1.00 94.50 83 TYR A N 1
ATOM 673 C CA . TYR A 1 83 ? -9.839 -29.078 27.120 1.00 94.50 83 TYR A CA 1
ATOM 674 C C . TYR A 1 83 ? -9.710 -27.840 26.235 1.00 94.50 83 TYR A C 1
ATOM 676 O O . TYR A 1 83 ? -9.804 -27.950 25.015 1.00 94.50 83 TYR A O 1
ATOM 684 N N . ALA A 1 84 ? -9.439 -26.684 26.840 1.00 95.38 84 ALA A N 1
ATOM 685 C CA . ALA A 1 84 ? -9.119 -25.445 26.141 1.00 95.38 84 ALA A CA 1
ATOM 686 C C . ALA A 1 84 ? -7.793 -24.877 26.662 1.00 95.38 84 ALA A C 1
ATOM 688 O O . ALA A 1 84 ? -7.652 -24.637 27.859 1.00 95.38 84 ALA A O 1
ATOM 689 N N . PHE A 1 85 ? -6.838 -24.644 25.764 1.00 96.31 85 PHE A N 1
ATOM 690 C CA . PHE A 1 85 ? -5.519 -24.101 26.090 1.00 96.31 85 PHE A CA 1
ATOM 691 C C . PHE A 1 85 ? -5.246 -22.822 25.305 1.00 96.31 85 PHE A C 1
ATOM 693 O O . PHE A 1 85 ? -5.626 -22.726 24.138 1.00 96.31 85 PHE A O 1
ATOM 700 N N . LEU A 1 86 ? -4.572 -21.867 25.944 1.00 94.44 86 LEU A N 1
ATOM 701 C CA . LEU A 1 86 ? -4.040 -20.668 25.301 1.00 94.44 86 LEU A CA 1
ATOM 702 C C . LEU A 1 86 ? -2.530 -20.817 25.138 1.00 94.44 86 LEU A C 1
ATOM 704 O O . LEU A 1 86 ? -1.867 -21.327 26.042 1.00 94.44 86 LEU A O 1
ATOM 708 N N . VAL A 1 87 ? -2.029 -20.428 23.971 1.00 95.25 87 VAL A N 1
ATOM 709 C CA . VAL A 1 87 ? -0.611 -20.443 23.618 1.00 95.25 87 VAL A CA 1
ATOM 710 C C . VAL A 1 87 ? -0.297 -19.174 22.833 1.00 95.25 87 VAL A C 1
ATOM 712 O O . VAL A 1 87 ? -0.987 -18.874 21.862 1.00 95.25 87 VAL A O 1
ATOM 715 N N . SER A 1 88 ? 0.752 -18.447 23.197 1.00 92.94 88 SER A N 1
ATOM 716 C CA . SER A 1 88 ? 1.278 -17.363 22.364 1.00 92.94 88 SER A CA 1
ATOM 717 C C . SER A 1 88 ? 2.034 -17.910 21.151 1.00 92.94 88 SER A C 1
ATOM 719 O O . SER A 1 88 ? 2.727 -18.937 21.198 1.00 92.94 88 SER A O 1
ATOM 721 N N . ALA A 1 89 ? 1.923 -17.208 20.029 1.00 91.44 89 ALA A N 1
ATOM 722 C CA . ALA A 1 89 ? 2.671 -17.531 18.828 1.00 91.44 89 ALA A CA 1
ATOM 723 C C . ALA A 1 89 ? 4.195 -17.514 19.051 1.00 91.44 89 ALA A C 1
ATOM 725 O O . ALA A 1 89 ? 4.892 -18.380 18.515 1.00 91.44 89 ALA A O 1
ATOM 726 N N . SER A 1 90 ? 4.719 -16.597 19.869 1.00 89.88 90 SER A N 1
ATOM 727 C CA . SER A 1 90 ? 6.141 -16.551 20.226 1.00 89.88 90 SER A CA 1
ATOM 728 C C . SER A 1 90 ? 6.611 -17.782 21.002 1.00 89.88 90 SER A C 1
ATOM 730 O O . SER A 1 90 ? 7.654 -18.336 20.649 1.00 89.88 90 SER A O 1
ATOM 732 N N . THR A 1 91 ? 5.866 -18.289 21.991 1.00 90.81 91 THR A N 1
ATOM 733 C CA . THR A 1 91 ? 6.250 -19.538 22.685 1.00 90.81 91 THR A CA 1
ATOM 734 C C . THR A 1 91 ? 6.274 -20.723 21.725 1.00 90.81 91 THR A C 1
ATOM 736 O O . THR A 1 91 ? 7.240 -21.490 21.701 1.00 90.81 91 THR A O 1
ATOM 739 N N . LEU A 1 92 ? 5.255 -20.849 20.867 1.00 91.75 92 LEU A N 1
ATOM 740 C CA . LEU A 1 92 ? 5.234 -21.883 19.831 1.00 91.75 92 LEU A CA 1
ATOM 741 C C . LEU A 1 92 ? 6.450 -21.764 18.902 1.00 91.75 92 LEU A C 1
ATOM 743 O O . LEU A 1 92 ? 7.086 -22.764 18.570 1.00 91.75 92 LEU A O 1
ATOM 747 N N . SER A 1 93 ? 6.786 -20.539 18.502 1.00 90.25 93 SER A N 1
ATOM 748 C CA . SER A 1 93 ? 7.957 -20.231 17.689 1.00 90.25 93 SER A CA 1
ATOM 749 C C . SER A 1 93 ? 9.250 -20.669 18.388 1.00 90.25 93 SER A C 1
ATOM 751 O O . SER A 1 93 ? 10.084 -21.351 17.792 1.00 90.25 93 SER A O 1
ATOM 753 N N . ASN A 1 94 ? 9.416 -20.357 19.672 1.00 89.12 94 ASN A N 1
ATOM 754 C CA . ASN A 1 94 ? 10.621 -20.674 20.444 1.00 89.12 94 ASN A CA 1
ATOM 755 C C . ASN A 1 94 ? 10.922 -22.177 20.535 1.00 89.12 94 ASN A C 1
ATOM 757 O O . ASN A 1 94 ? 12.091 -22.561 20.624 1.00 89.12 94 ASN A O 1
ATOM 761 N N . ALA A 1 95 ? 9.911 -23.041 20.423 1.00 88.50 95 ALA A N 1
ATOM 762 C CA . ALA A 1 95 ? 10.108 -24.489 20.361 1.00 88.50 95 ALA A CA 1
ATOM 763 C C . ALA A 1 95 ? 10.965 -24.936 19.156 1.00 88.50 95 ALA A C 1
ATOM 765 O O . ALA A 1 95 ? 11.650 -25.955 19.227 1.00 88.50 95 ALA A O 1
ATOM 766 N N . TYR A 1 96 ? 10.969 -24.161 18.066 1.00 89.12 96 TYR A N 1
ATOM 767 C CA . TYR A 1 96 ? 11.760 -24.431 16.859 1.00 89.12 96 TYR A CA 1
ATOM 768 C C . TYR A 1 96 ? 13.192 -23.882 16.936 1.00 89.12 96 TYR A C 1
ATOM 770 O O . TYR A 1 96 ? 13.984 -24.102 16.019 1.00 89.12 96 TYR A O 1
ATOM 778 N N . ASN A 1 97 ? 13.559 -23.181 18.015 1.00 86.62 97 ASN A N 1
ATOM 779 C CA . ASN A 1 97 ? 14.920 -22.685 18.185 1.00 86.62 97 ASN A CA 1
ATOM 780 C C . ASN A 1 97 ? 15.866 -23.829 18.600 1.00 86.62 97 ASN A C 1
ATOM 782 O O . ASN A 1 97 ? 15.546 -24.575 19.528 1.00 86.62 97 ASN A O 1
ATOM 786 N N . PRO A 1 98 ? 17.073 -23.934 18.007 1.00 81.94 98 PRO A N 1
ATOM 787 C CA . PRO A 1 98 ? 18.064 -24.944 18.397 1.00 81.94 98 PRO A CA 1
ATOM 788 C C . PRO A 1 98 ? 18.483 -24.888 19.876 1.00 81.94 98 PRO A C 1
ATOM 790 O O . PRO A 1 98 ? 18.939 -25.884 20.439 1.00 81.94 98 PRO A O 1
ATOM 793 N N . GLU A 1 99 ? 18.331 -23.726 20.516 1.00 82.06 99 GLU A N 1
ATOM 794 C CA . GLU A 1 99 ? 18.610 -23.522 21.942 1.00 82.06 99 GLU A CA 1
ATOM 795 C C . GLU A 1 99 ? 17.642 -24.303 22.849 1.00 82.06 99 GLU A C 1
ATOM 797 O O . GLU A 1 99 ? 18.018 -24.715 23.950 1.00 82.06 99 GLU A O 1
ATOM 802 N N . SER A 1 100 ? 16.443 -24.622 22.353 1.00 78.69 100 SER A N 1
ATOM 803 C CA . SER A 1 100 ? 15.404 -25.401 23.034 1.00 78.69 100 SER A CA 1
ATOM 804 C C . SER A 1 100 ? 15.708 -26.909 22.970 1.00 78.69 100 SER A C 1
ATOM 806 O O . SER A 1 100 ? 14.916 -27.711 22.475 1.00 78.69 100 SER A O 1
ATOM 808 N N . ARG A 1 101 ? 16.892 -27.314 23.467 1.00 74.62 101 ARG A N 1
ATOM 809 C CA . ARG A 1 101 ? 17.537 -28.633 23.244 1.00 74.62 101 ARG A CA 1
ATOM 810 C C . ARG A 1 101 ? 16.633 -29.861 23.430 1.00 74.62 101 ARG A C 1
ATOM 812 O O . ARG A 1 101 ? 16.825 -30.850 22.731 1.00 74.62 101 ARG A O 1
ATOM 819 N N . GLY A 1 102 ? 15.693 -29.827 24.379 1.00 81.88 102 GLY A N 1
ATOM 820 C CA . GLY A 1 102 ? 14.773 -30.941 24.648 1.00 81.88 102 GLY A CA 1
ATOM 821 C C . GLY A 1 102 ? 13.767 -31.149 23.515 1.00 81.88 102 GLY A C 1
ATOM 822 O O . GLY A 1 102 ? 13.771 -32.193 22.867 1.00 81.88 102 GLY A O 1
ATOM 823 N N . ILE A 1 103 ? 12.950 -30.132 23.239 1.00 90.06 103 ILE A N 1
ATOM 824 C CA . ILE A 1 103 ? 11.926 -30.191 22.195 1.00 90.06 103 ILE A CA 1
ATOM 825 C C . ILE A 1 103 ? 12.546 -30.227 20.794 1.00 90.06 103 ILE A C 1
ATOM 827 O O . ILE A 1 103 ? 12.112 -31.021 19.966 1.00 90.06 103 ILE A O 1
ATOM 831 N N . TYR A 1 104 ? 13.628 -29.482 20.545 1.00 87.06 104 TYR A N 1
ATOM 832 C CA . TYR A 1 104 ? 14.288 -29.443 19.237 1.00 87.06 104 TYR A CA 1
ATOM 833 C C . TYR A 1 104 ? 14.815 -30.824 18.805 1.00 87.06 104 TYR A C 1
ATOM 835 O O . TYR A 1 104 ? 14.730 -31.194 17.630 1.00 87.06 104 TYR A O 1
ATOM 843 N N . LYS A 1 105 ? 15.290 -31.644 19.757 1.00 89.31 105 LYS A N 1
ATOM 844 C CA . LYS A 1 105 ? 15.665 -33.044 19.495 1.00 89.31 105 LYS A CA 1
ATOM 845 C C . LYS A 1 105 ? 14.467 -33.870 19.002 1.00 89.31 105 LYS A C 1
ATOM 847 O O . LYS A 1 105 ? 14.619 -34.676 18.090 1.00 89.31 105 LYS A O 1
ATOM 852 N N . LEU A 1 106 ? 13.275 -33.655 19.558 1.00 90.88 106 LEU A N 1
ATOM 853 C CA . LEU A 1 106 ? 12.060 -34.329 19.091 1.00 90.88 106 LEU A CA 1
ATOM 854 C C . LEU A 1 106 ? 11.634 -33.811 17.716 1.00 90.88 106 LEU A C 1
ATOM 856 O O . LEU A 1 106 ? 11.347 -34.613 16.833 1.00 90.88 106 LEU A O 1
ATOM 860 N N . LEU A 1 107 ? 11.658 -32.495 17.487 1.00 91.44 107 LEU A N 1
ATOM 861 C CA . LEU A 1 107 ? 11.312 -31.918 16.181 1.00 91.44 107 LEU A CA 1
ATOM 862 C C . LEU A 1 107 ? 12.219 -32.448 15.062 1.00 91.44 107 LEU A C 1
ATOM 864 O O . LEU A 1 107 ? 11.758 -32.677 13.949 1.00 91.44 107 LEU A O 1
ATOM 868 N N . THR A 1 108 ? 13.493 -32.707 15.361 1.00 89.25 108 THR A N 1
ATOM 869 C CA . THR A 1 108 ? 14.459 -33.278 14.408 1.00 89.25 108 THR A CA 1
ATOM 870 C C . THR A 1 108 ? 14.370 -34.802 14.255 1.00 89.25 108 THR A C 1
ATOM 872 O O . THR A 1 108 ? 14.957 -35.345 13.323 1.00 89.25 108 THR A O 1
ATOM 875 N N . SER A 1 109 ? 13.601 -35.498 15.104 1.00 90.50 109 SER A N 1
ATOM 876 C CA . SER A 1 109 ? 13.394 -36.956 15.020 1.00 90.50 109 SER A CA 1
ATOM 877 C C . SER A 1 109 ? 12.414 -37.391 13.921 1.00 90.50 109 SER A C 1
ATOM 879 O O . SER A 1 109 ? 12.344 -38.571 13.588 1.00 90.50 109 SER A O 1
ATOM 881 N N . THR A 1 110 ? 11.652 -36.455 13.350 1.00 90.00 110 THR A N 1
ATOM 882 C CA . THR A 1 110 ? 10.619 -36.729 12.344 1.00 90.00 110 THR A CA 1
ATOM 883 C C . THR A 1 110 ? 10.725 -35.768 11.166 1.00 90.00 110 THR A C 1
ATOM 885 O O . THR A 1 110 ? 11.100 -34.605 11.314 1.00 90.00 110 THR A O 1
ATOM 888 N N . THR A 1 111 ? 10.374 -36.241 9.973 1.00 89.81 111 THR A N 1
ATOM 889 C CA . THR A 1 111 ? 10.264 -35.403 8.771 1.00 89.81 111 THR A CA 1
ATOM 890 C C . THR A 1 111 ? 8.855 -34.842 8.573 1.00 89.81 111 THR A C 1
ATOM 892 O O . THR A 1 111 ? 8.682 -33.937 7.762 1.00 89.81 111 THR A O 1
ATOM 895 N N . LEU A 1 112 ? 7.859 -35.333 9.321 1.00 91.56 112 LEU A N 1
ATOM 896 C CA . LEU A 1 112 ? 6.460 -34.937 9.174 1.00 91.56 112 LEU A CA 1
ATOM 897 C C . LEU A 1 112 ? 6.197 -33.584 9.852 1.00 91.56 112 LEU A C 1
ATOM 899 O O . LEU A 1 112 ? 6.272 -33.485 11.080 1.00 91.56 112 LEU A O 1
ATOM 903 N N . SER A 1 113 ? 5.844 -32.546 9.082 1.00 92.38 113 SER A N 1
ATOM 904 C CA . SER A 1 113 ? 5.601 -31.205 9.636 1.00 92.38 113 SER A CA 1
ATOM 905 C C . SER A 1 113 ? 4.430 -31.196 10.618 1.00 92.38 113 SER A C 1
ATOM 907 O O . SER A 1 113 ? 4.493 -30.476 11.613 1.00 92.38 113 SER A O 1
ATOM 909 N N . ALA A 1 114 ? 3.395 -32.016 10.394 1.00 93.44 114 ALA A N 1
ATOM 910 C CA . ALA A 1 114 ? 2.310 -32.180 11.368 1.00 93.44 114 ALA A CA 1
ATOM 911 C C . ALA A 1 114 ? 2.824 -32.647 12.743 1.00 93.44 114 ALA A C 1
ATOM 913 O O . ALA A 1 114 ? 2.494 -32.030 13.752 1.00 93.44 114 ALA A O 1
ATOM 914 N N . SER A 1 115 ? 3.683 -33.673 12.799 1.00 95.31 115 SER A N 1
ATOM 915 C CA . SER A 1 115 ? 4.250 -34.156 14.067 1.00 95.31 115 SER A CA 1
ATOM 916 C C . SER A 1 115 ? 5.127 -33.103 14.737 1.00 95.31 115 SER A C 1
ATOM 918 O O . SER A 1 115 ? 5.017 -32.895 15.942 1.00 95.31 115 SER A O 1
ATOM 920 N N . LYS A 1 116 ? 5.957 -32.386 13.968 1.00 95.38 116 LYS A N 1
ATOM 921 C CA . LYS A 1 116 ? 6.759 -31.278 14.510 1.00 95.38 116 LYS A CA 1
ATOM 922 C C . LYS A 1 116 ? 5.873 -30.213 15.152 1.00 95.38 116 LYS A C 1
ATOM 924 O O . LYS A 1 116 ? 6.089 -29.833 16.299 1.00 95.38 116 LYS A O 1
ATOM 929 N N . PHE A 1 117 ? 4.832 -29.786 14.443 1.00 95.94 117 PHE A N 1
ATOM 930 C CA . PHE A 1 117 ? 3.898 -28.791 14.952 1.00 95.94 117 PHE A CA 1
ATOM 931 C C . PHE A 1 117 ? 3.152 -29.267 16.194 1.00 95.94 117 PHE A C 1
ATOM 933 O O . PHE A 1 117 ? 3.125 -28.533 17.173 1.00 95.94 117 PHE A O 1
ATOM 940 N N . ILE A 1 118 ? 2.602 -30.482 16.203 1.00 96.38 118 ILE A N 1
ATOM 941 C CA . ILE A 1 118 ? 1.849 -30.991 17.358 1.00 96.38 118 ILE A CA 1
ATOM 942 C C . ILE A 1 118 ? 2.768 -31.170 18.580 1.00 96.38 118 ILE A C 1
ATOM 944 O O . ILE A 1 118 ? 2.374 -30.818 19.690 1.00 96.38 118 ILE A O 1
ATOM 948 N N . ALA A 1 119 ? 4.005 -31.648 18.396 1.00 95.62 119 ALA A N 1
ATOM 949 C CA . ALA A 1 119 ? 4.984 -31.742 19.481 1.00 95.62 119 ALA A CA 1
ATOM 950 C C . ALA A 1 119 ? 5.348 -30.356 20.039 1.00 95.62 119 ALA A C 1
ATOM 952 O O . ALA A 1 119 ? 5.319 -30.157 21.255 1.00 95.62 119 ALA A O 1
ATOM 953 N N . ALA A 1 120 ? 5.639 -29.388 19.163 1.00 95.12 120 ALA A N 1
ATOM 954 C CA . ALA A 1 120 ? 5.894 -28.004 19.557 1.00 95.12 120 ALA A CA 1
ATOM 955 C C . ALA A 1 120 ? 4.683 -27.382 20.274 1.00 95.12 120 ALA A C 1
ATOM 957 O O . ALA A 1 120 ? 4.851 -26.688 21.273 1.00 95.12 120 ALA A O 1
ATOM 958 N N . LEU A 1 121 ? 3.466 -27.684 19.813 1.00 96.00 121 LEU A N 1
ATOM 959 C CA . LEU A 1 121 ? 2.219 -27.210 20.405 1.00 96.00 121 LEU A CA 1
ATOM 960 C C . LEU A 1 121 ? 2.027 -27.758 21.822 1.00 96.00 121 LEU A C 1
ATOM 962 O O . LEU A 1 121 ? 1.754 -26.982 22.728 1.00 96.00 121 LEU A O 1
ATOM 966 N N . PHE A 1 122 ? 2.206 -29.065 22.050 1.00 95.69 122 PHE A N 1
ATOM 967 C CA . PHE A 1 122 ? 2.101 -29.635 23.400 1.00 95.69 122 PHE A CA 1
ATOM 968 C C . PHE A 1 122 ? 3.191 -29.130 24.341 1.00 95.69 122 PHE A C 1
ATOM 970 O O . PHE A 1 122 ? 2.907 -28.875 25.513 1.00 95.69 122 PHE A O 1
ATOM 977 N N . HIS A 1 123 ? 4.405 -28.920 23.832 1.00 93.94 123 HIS A N 1
ATOM 978 C CA . HIS A 1 123 ? 5.460 -28.276 24.602 1.00 93.94 123 HIS A CA 1
ATOM 979 C C . HIS A 1 123 ? 5.057 -26.854 25.018 1.00 93.94 123 HIS A C 1
ATOM 981 O O . HIS A 1 123 ? 5.105 -26.542 26.205 1.00 93.94 123 HIS A O 1
ATOM 987 N N . ALA A 1 124 ? 4.558 -26.044 24.082 1.00 93.88 124 ALA A N 1
ATOM 988 C CA . ALA A 1 124 ? 4.102 -24.685 24.360 1.00 93.88 124 ALA A CA 1
ATOM 989 C C . ALA A 1 124 ? 2.907 -24.652 25.334 1.00 93.88 124 ALA A C 1
ATOM 991 O O . ALA A 1 124 ? 2.896 -23.863 26.277 1.00 93.88 124 ALA A O 1
ATOM 992 N N . ILE A 1 125 ? 1.942 -25.573 25.192 1.00 94.62 125 ILE A N 1
ATOM 993 C CA . ILE A 1 125 ? 0.840 -25.727 26.157 1.00 94.62 125 ILE A CA 1
ATOM 994 C C . ILE A 1 125 ? 1.399 -26.025 27.550 1.00 94.62 125 ILE A C 1
ATOM 996 O O . ILE A 1 125 ? 0.943 -25.431 28.527 1.00 94.62 125 ILE A O 1
ATOM 1000 N N . LYS A 1 126 ? 2.377 -26.931 27.667 1.00 92.25 126 LYS A N 1
ATOM 1001 C CA . LYS A 1 126 ? 2.989 -27.267 28.956 1.00 92.25 126 LYS A CA 1
ATOM 1002 C C . LYS A 1 126 ? 3.702 -26.071 29.585 1.00 92.25 126 LYS A C 1
ATOM 1004 O O . LYS A 1 126 ? 3.563 -25.883 30.792 1.00 92.25 126 LYS A O 1
ATOM 1009 N N . GLU A 1 127 ? 4.437 -25.286 28.801 1.00 90.06 127 GLU A N 1
ATOM 1010 C CA . GLU A 1 127 ? 5.149 -24.105 29.303 1.00 90.06 127 GLU A CA 1
ATOM 1011 C C . GLU A 1 127 ? 4.188 -23.021 29.803 1.00 90.06 127 GLU A C 1
ATOM 1013 O O . GLU A 1 127 ? 4.358 -22.526 30.920 1.00 90.06 127 GLU A O 1
ATOM 1018 N N . GLU A 1 128 ? 3.142 -22.707 29.035 1.00 90.00 128 GLU A N 1
ATOM 1019 C CA . GLU A 1 128 ? 2.220 -21.618 29.381 1.00 90.00 128 GLU A CA 1
ATOM 1020 C C . GLU A 1 128 ? 1.145 -22.026 30.398 1.00 90.00 128 GLU A C 1
ATOM 1022 O O . GLU A 1 128 ? 0.798 -21.248 31.285 1.00 90.00 128 GLU A O 1
ATOM 1027 N N . ASN A 1 129 ? 0.636 -23.260 30.323 1.00 88.94 129 ASN A N 1
ATOM 1028 C CA . ASN A 1 129 ? -0.514 -23.705 31.122 1.00 88.94 129 ASN A CA 1
ATOM 1029 C C . ASN A 1 129 ? -0.123 -24.637 32.285 1.00 88.94 129 ASN A C 1
ATOM 1031 O O . ASN A 1 129 ? -0.977 -24.976 33.103 1.00 88.94 129 ASN A O 1
ATOM 1035 N N . ARG A 1 130 ? 1.146 -25.071 32.373 1.00 84.62 130 ARG A N 1
ATOM 1036 C CA . ARG A 1 130 ? 1.688 -25.951 33.436 1.00 84.62 130 ARG A CA 1
ATOM 1037 C C . ARG A 1 130 ? 0.867 -27.224 33.680 1.00 84.62 130 ARG A C 1
ATOM 1039 O O . ARG A 1 130 ? 0.674 -27.658 34.813 1.00 84.62 130 ARG A O 1
ATOM 1046 N N . VAL A 1 131 ? 0.377 -27.834 32.604 1.00 86.25 131 VAL A N 1
ATOM 1047 C CA . VAL A 1 131 ? -0.498 -29.011 32.668 1.00 86.25 131 VAL A CA 1
ATOM 1048 C C . VAL A 1 131 ? 0.308 -30.260 33.031 1.00 86.25 131 VAL A C 1
ATOM 1050 O O . VAL A 1 131 ? 1.090 -30.748 32.219 1.00 86.25 131 VAL A O 1
ATOM 1053 N N . GLU A 1 132 ? 0.080 -30.829 34.219 1.00 85.00 132 GLU A N 1
ATOM 1054 C CA . GLU A 1 132 ? 0.785 -32.040 34.690 1.00 85.00 132 GLU A CA 1
ATOM 1055 C C . GLU A 1 132 ? 0.574 -33.262 33.784 1.00 85.00 132 GLU A C 1
ATOM 1057 O O . GLU A 1 132 ? 1.470 -34.086 33.630 1.00 85.00 132 GLU A O 1
ATOM 1062 N N . LYS A 1 133 ? -0.601 -33.355 33.147 1.00 87.19 133 LYS A N 1
ATOM 1063 C CA . LYS A 1 133 ? -0.966 -34.439 32.219 1.00 87.19 133 LYS A CA 1
ATOM 1064 C C . LYS A 1 133 ? -0.185 -34.424 30.903 1.00 87.19 133 LYS A C 1
ATOM 1066 O O . LYS A 1 133 ? -0.284 -35.380 30.144 1.00 87.19 133 LYS A O 1
ATOM 1071 N N . ILE A 1 134 ? 0.534 -33.341 30.605 1.00 89.12 134 ILE A N 1
ATOM 1072 C CA . ILE A 1 134 ? 1.412 -33.254 29.439 1.00 89.12 134 ILE A CA 1
ATOM 1073 C C . ILE A 1 134 ? 2.827 -33.579 29.911 1.00 89.12 134 ILE A C 1
ATOM 1075 O O . ILE A 1 134 ? 3.395 -32.891 30.765 1.00 89.12 134 ILE A O 1
ATOM 1079 N N . SER A 1 135 ? 3.413 -34.633 29.355 1.00 86.88 135 SER A N 1
ATOM 1080 C CA . SER A 1 135 ? 4.717 -35.153 29.772 1.00 86.88 135 SER A CA 1
ATOM 1081 C C . SER A 1 135 ? 5.875 -34.204 29.429 1.00 86.88 135 SER A C 1
ATOM 1083 O O . SER A 1 135 ? 5.734 -33.253 28.659 1.00 86.88 135 SER A O 1
ATOM 1085 N N . ASP A 1 136 ? 7.031 -34.352 30.090 1.00 86.12 136 ASP A N 1
ATOM 1086 C CA . ASP A 1 136 ? 8.229 -33.557 29.758 1.00 86.12 136 ASP A CA 1
ATOM 1087 C C . ASP A 1 136 ? 8.913 -34.148 28.522 1.00 86.12 136 ASP A C 1
ATOM 1089 O O . ASP A 1 136 ? 9.332 -35.307 28.536 1.00 86.12 136 ASP A O 1
ATOM 1093 N N . CYS A 1 137 ? 9.061 -33.324 27.483 1.00 86.62 137 CYS A N 1
ATOM 1094 C CA . CYS A 1 137 ? 9.711 -33.666 26.222 1.00 86.62 137 CYS A CA 1
ATOM 1095 C C . CYS A 1 137 ? 11.100 -34.312 26.389 1.00 86.62 137 CYS A C 1
ATOM 1097 O O . CYS A 1 137 ? 11.485 -35.147 25.574 1.00 86.62 137 CYS A O 1
ATOM 1099 N N . LYS A 1 138 ? 11.842 -33.996 27.463 1.00 85.31 138 LYS A N 1
ATOM 1100 C CA . LYS A 1 138 ? 13.201 -34.519 27.704 1.00 85.31 138 LYS A CA 1
ATOM 1101 C C . LYS A 1 138 ? 13.264 -36.038 27.875 1.00 85.31 138 LYS A C 1
ATOM 1103 O O . LYS A 1 138 ? 14.334 -36.615 27.697 1.00 85.31 138 LYS A O 1
ATOM 1108 N N . SER A 1 139 ? 12.148 -36.673 28.226 1.00 84.88 139 SER A N 1
ATOM 1109 C CA . SER A 1 139 ? 12.090 -38.113 28.515 1.00 84.88 139 SER A CA 1
ATOM 1110 C C . SER A 1 139 ? 11.858 -38.981 27.272 1.00 84.88 139 SER A C 1
ATOM 1112 O O . SER A 1 139 ? 11.849 -40.204 27.383 1.00 84.88 139 SER A O 1
ATOM 1114 N N . TYR A 1 140 ? 11.685 -38.373 26.093 1.00 89.69 140 TYR A N 1
ATOM 1115 C CA . TYR A 1 140 ? 11.297 -39.063 24.861 1.00 89.69 140 TYR A CA 1
ATOM 1116 C C . TYR A 1 140 ? 12.440 -39.066 23.842 1.00 89.69 140 TYR A C 1
ATOM 1118 O O . TYR A 1 140 ? 13.302 -38.182 23.829 1.00 89.69 140 TYR A O 1
ATOM 1126 N N . GLN A 1 141 ? 12.471 -40.097 22.995 1.00 86.19 141 GLN A N 1
ATOM 1127 C CA . GLN A 1 141 ? 13.460 -40.214 21.919 1.00 86.19 141 GLN A CA 1
ATOM 1128 C C . GLN A 1 141 ? 12.932 -39.684 20.583 1.00 86.19 141 GLN A C 1
ATOM 1130 O O . GLN A 1 141 ? 13.726 -39.185 19.788 1.00 86.19 141 GLN A O 1
ATOM 1135 N N . ASP A 1 142 ? 11.618 -39.749 20.365 1.00 90.75 142 ASP A N 1
ATOM 1136 C CA . ASP A 1 142 ? 10.957 -39.340 19.130 1.00 90.75 142 ASP A CA 1
ATOM 1137 C C . ASP A 1 142 ? 9.667 -38.536 19.385 1.00 90.75 142 ASP A C 1
ATOM 1139 O O . ASP A 1 142 ? 9.062 -38.595 20.461 1.00 90.75 142 ASP A O 1
ATOM 1143 N N . ALA A 1 143 ? 9.272 -37.738 18.388 1.00 92.12 143 ALA A N 1
ATOM 1144 C CA . ALA A 1 143 ? 8.112 -36.854 18.475 1.00 92.12 143 ALA A CA 1
ATOM 1145 C C . ALA A 1 143 ? 6.782 -37.611 18.556 1.00 92.12 143 ALA A C 1
ATOM 1147 O O . ALA A 1 143 ? 5.871 -37.147 19.233 1.00 92.12 143 ALA A O 1
ATOM 1148 N N . GLU A 1 144 ? 6.644 -38.749 17.876 1.00 92.56 144 GLU A N 1
ATOM 1149 C CA . GLU A 1 144 ? 5.375 -39.477 17.820 1.00 92.56 144 GLU A CA 1
ATOM 1150 C C . GLU A 1 144 ? 5.032 -40.094 19.178 1.00 92.56 144 GLU A C 1
ATOM 1152 O O . GLU A 1 144 ? 3.931 -39.873 19.682 1.00 92.56 144 GLU A O 1
ATOM 1157 N N . GLY A 1 145 ? 5.993 -40.754 19.827 1.00 92.50 145 GLY A N 1
ATOM 1158 C CA . GLY A 1 145 ? 5.846 -41.270 21.185 1.00 92.50 145 GLY A CA 1
ATOM 1159 C C . GLY A 1 145 ? 5.521 -40.170 22.196 1.00 92.50 145 GLY A C 1
ATOM 1160 O O . GLY A 1 145 ? 4.653 -40.359 23.046 1.00 92.50 145 GLY A O 1
ATOM 1161 N N . TYR A 1 146 ? 6.146 -38.994 22.065 1.00 95.06 146 TYR A N 1
ATOM 1162 C CA . TYR A 1 146 ? 5.818 -37.832 22.896 1.00 95.06 146 TYR A CA 1
ATOM 1163 C C . TYR A 1 146 ? 4.371 -37.356 22.691 1.00 95.06 146 TYR A C 1
ATOM 1165 O O . TYR A 1 146 ? 3.646 -37.143 23.663 1.00 95.06 146 TYR A O 1
ATOM 1173 N N . ILE A 1 147 ? 3.934 -37.213 21.437 1.00 95.06 147 ILE A N 1
ATOM 1174 C CA . ILE A 1 147 ? 2.582 -36.754 21.090 1.00 95.06 147 ILE A CA 1
ATOM 1175 C C . ILE A 1 147 ? 1.525 -37.743 21.585 1.00 95.06 147 ILE A C 1
ATOM 1177 O O . ILE A 1 147 ? 0.547 -37.323 22.202 1.00 95.06 147 ILE A O 1
ATOM 1181 N N . LEU A 1 148 ? 1.714 -39.041 21.329 1.00 94.12 148 LEU A N 1
ATOM 1182 C CA . LEU A 1 148 ? 0.775 -40.087 21.737 1.00 94.12 148 LEU A CA 1
ATOM 1183 C C . LEU A 1 148 ? 0.653 -40.165 23.258 1.00 94.12 148 LEU A C 1
ATOM 1185 O O . LEU A 1 148 ? -0.459 -40.275 23.770 1.00 94.12 148 LEU A O 1
ATOM 1189 N N . ASP A 1 149 ? 1.761 -40.035 23.988 1.00 93.69 149 ASP A N 1
ATOM 1190 C CA . ASP A 1 149 ? 1.722 -40.009 25.448 1.00 93.69 149 ASP A CA 1
ATOM 1191 C C . ASP A 1 149 ? 1.017 -38.755 25.987 1.00 93.69 149 ASP A C 1
ATOM 1193 O O . ASP A 1 149 ? 0.197 -38.858 26.896 1.00 93.69 149 ASP A O 1
ATOM 1197 N N . CYS A 1 150 ? 1.225 -37.583 25.373 1.00 94.06 150 CYS A N 1
ATOM 1198 C CA . CYS A 1 150 ? 0.484 -36.366 25.728 1.00 94.06 150 CYS A CA 1
ATOM 1199 C C . CYS A 1 150 ? -1.025 -36.502 25.455 1.00 94.06 150 CYS A C 1
ATOM 1201 O O . CYS A 1 150 ? -1.848 -36.109 26.288 1.00 94.06 150 CYS A O 1
ATOM 1203 N N . LEU A 1 151 ? -1.406 -37.082 24.311 1.00 94.19 151 LEU A N 1
ATOM 1204 C CA . LEU A 1 151 ? -2.805 -37.365 23.973 1.00 94.19 151 LEU A CA 1
ATOM 1205 C C . LEU A 1 151 ? -3.420 -38.360 24.959 1.00 94.19 151 LEU A C 1
ATOM 1207 O O . LEU A 1 151 ? -4.514 -38.118 25.469 1.00 94.19 151 LEU A O 1
ATOM 1211 N N . ASN A 1 152 ? -2.709 -39.439 25.283 1.00 92.56 152 ASN A N 1
ATOM 1212 C CA . ASN A 1 152 ? -3.150 -40.429 26.256 1.00 92.56 152 ASN A CA 1
ATOM 1213 C C . ASN A 1 152 ? -3.245 -39.843 27.676 1.00 92.56 152 ASN A C 1
ATOM 1215 O O . ASN A 1 152 ? -4.203 -40.123 28.388 1.00 92.56 152 ASN A O 1
ATOM 1219 N N . GLY A 1 153 ? -2.316 -38.974 28.078 1.00 91.12 153 GLY A N 1
ATOM 1220 C CA . GLY A 1 153 ? -2.354 -38.279 29.365 1.00 91.12 153 GLY A CA 1
ATOM 1221 C C . GLY A 1 153 ? -3.562 -37.346 29.505 1.00 91.12 153 GLY A C 1
ATOM 1222 O O . GLY A 1 153 ? -4.185 -37.278 30.569 1.00 91.12 153 GLY A O 1
ATOM 1223 N N . LEU A 1 154 ? -3.946 -36.652 28.427 1.00 91.00 154 LEU A N 1
ATOM 1224 C CA . LEU A 1 154 ? -5.103 -35.751 28.417 1.00 91.00 154 LEU A CA 1
ATOM 1225 C C . LEU A 1 154 ? -6.440 -36.496 28.280 1.00 91.00 154 LEU A C 1
ATOM 1227 O O . LEU A 1 154 ? -7.375 -36.230 29.047 1.00 91.00 154 LEU A O 1
ATOM 1231 N N . LEU A 1 155 ? -6.549 -37.400 27.308 1.00 90.50 155 LEU A N 1
ATOM 1232 C CA . LEU A 1 155 ? -7.803 -38.046 26.903 1.00 90.50 155 LEU A CA 1
ATOM 1233 C C . LEU A 1 155 ? -8.040 -39.372 27.642 1.00 90.50 155 LEU A C 1
ATOM 1235 O O . LEU A 1 155 ? -9.180 -39.704 27.982 1.00 90.50 155 LEU A O 1
ATOM 1239 N N . GLY A 1 156 ? -6.967 -40.102 27.955 1.00 84.31 156 GLY A N 1
ATOM 1240 C CA . GLY A 1 156 ? -7.006 -41.405 28.614 1.00 84.31 156 GLY A CA 1
ATOM 1241 C C . GLY A 1 156 ? -7.990 -42.364 27.930 1.00 84.31 156 GLY A C 1
ATOM 1242 O O . GLY A 1 156 ? -8.007 -42.456 26.702 1.00 84.31 156 GLY A O 1
ATOM 1243 N N . PRO A 1 157 ? -8.861 -43.059 28.687 1.00 80.06 157 PRO A N 1
ATOM 1244 C CA . PRO A 1 157 ? -9.865 -43.946 28.098 1.00 80.06 157 PRO A CA 1
ATOM 1245 C C . PRO A 1 157 ? -11.005 -43.198 27.384 1.00 80.06 157 PRO A C 1
ATOM 1247 O O . PRO A 1 157 ? -11.756 -43.817 26.636 1.00 80.06 157 PRO A O 1
ATOM 1250 N N . ASN A 1 158 ? -11.166 -41.889 27.604 1.00 83.06 158 ASN A N 1
ATOM 1251 C CA . ASN A 1 158 ? -12.253 -41.096 27.032 1.00 83.06 158 ASN A CA 1
ATOM 1252 C C . ASN A 1 158 ? -11.779 -40.355 25.773 1.00 83.06 158 ASN A C 1
ATOM 1254 O O . ASN A 1 158 ? -11.519 -39.150 25.795 1.00 83.06 158 ASN A O 1
ATOM 1258 N N . LYS A 1 159 ? -11.669 -41.110 24.676 1.00 81.75 159 LYS A N 1
ATOM 1259 C CA . LYS A 1 159 ? -11.150 -40.629 23.385 1.00 81.75 159 LYS A CA 1
ATOM 1260 C C . LYS A 1 159 ? -12.105 -39.694 22.635 1.00 81.75 159 LYS A C 1
ATOM 1262 O O . LYS A 1 159 ? -11.685 -39.056 21.678 1.00 81.75 159 LYS A O 1
ATOM 1267 N N . ASP A 1 160 ? -13.348 -39.565 23.100 1.00 83.06 160 ASP A N 1
ATOM 1268 C CA . ASP A 1 160 ? -14.341 -38.650 22.524 1.00 83.06 160 ASP A CA 1
ATOM 1269 C C . ASP A 1 160 ? -14.111 -37.188 22.943 1.00 83.06 160 ASP A C 1
ATOM 1271 O O . ASP A 1 160 ? -14.664 -36.269 22.334 1.00 83.06 160 ASP A O 1
ATOM 1275 N N . ARG A 1 161 ? -13.283 -36.949 23.974 1.00 90.31 161 ARG A N 1
ATOM 1276 C CA . ARG A 1 161 ? -12.929 -35.593 24.406 1.00 90.31 161 ARG A CA 1
ATOM 1277 C C . ARG A 1 161 ? -12.121 -34.855 23.343 1.00 90.31 161 ARG A C 1
ATOM 1279 O O . ARG A 1 161 ? -11.284 -35.421 22.644 1.00 90.31 161 ARG A O 1
ATOM 1286 N N . LYS A 1 162 ? -12.337 -33.547 23.289 1.00 94.69 162 LYS A N 1
ATOM 1287 C CA . LYS A 1 162 ? -11.706 -32.623 22.348 1.00 94.69 162 LYS A CA 1
ATOM 1288 C C . LYS A 1 162 ? -10.731 -31.686 23.063 1.00 94.69 162 LYS A C 1
ATOM 1290 O O . LYS A 1 162 ? -10.889 -31.373 24.243 1.00 94.69 162 LYS A O 1
ATOM 1295 N N . ILE A 1 163 ? -9.722 -31.235 22.333 1.00 96.56 163 ILE A N 1
ATOM 1296 C CA . ILE A 1 163 ? -8.670 -30.309 22.740 1.00 96.56 163 ILE A CA 1
ATOM 1297 C C . ILE A 1 163 ? -8.750 -29.120 21.788 1.00 96.56 163 ILE A C 1
ATOM 1299 O O . ILE A 1 163 ? -8.522 -29.255 20.587 1.00 96.56 163 ILE A O 1
ATOM 1303 N N . PHE A 1 164 ? -9.072 -27.953 22.324 1.00 97.19 164 PHE A N 1
ATOM 1304 C CA . PHE A 1 164 ? -9.077 -26.689 21.608 1.00 97.19 164 PHE A CA 1
ATOM 1305 C C . PHE A 1 164 ? -7.837 -25.901 22.004 1.00 97.19 164 PHE A C 1
ATOM 1307 O O . PHE A 1 164 ? -7.600 -25.673 23.190 1.00 97.19 164 PHE A O 1
ATOM 1314 N N . VAL A 1 165 ? -7.052 -25.472 21.022 1.00 97.25 165 VAL A N 1
ATOM 1315 C CA . VAL A 1 165 ? -5.866 -24.647 21.259 1.00 97.25 165 VAL A CA 1
ATOM 1316 C C . VAL A 1 165 ? -6.049 -23.301 20.579 1.00 97.25 165 VAL A C 1
ATOM 1318 O O . VAL A 1 165 ? -6.250 -23.225 19.365 1.00 97.25 165 VAL A O 1
ATOM 1321 N N . PHE A 1 166 ? -6.016 -22.246 21.382 1.00 96.56 166 PHE A N 1
ATOM 1322 C CA . PHE A 1 166 ? -6.058 -20.868 20.932 1.00 96.56 166 PHE A CA 1
ATOM 1323 C C . PHE A 1 166 ? -4.632 -20.342 20.812 1.00 96.56 166 PHE A C 1
ATOM 1325 O O . PHE A 1 166 ? -3.921 -20.271 21.812 1.00 96.56 166 PHE A O 1
ATOM 1332 N N . ILE A 1 167 ? -4.220 -20.020 19.588 1.00 95.25 167 ILE A N 1
ATOM 1333 C CA . ILE A 1 167 ? -2.905 -19.456 19.290 1.00 95.25 167 ILE A CA 1
ATOM 1334 C C . ILE A 1 167 ? -3.069 -17.943 19.168 1.00 95.25 167 ILE A C 1
ATOM 1336 O O . ILE A 1 167 ? -3.690 -17.475 18.208 1.00 95.25 167 ILE A O 1
ATOM 1340 N N . ASP A 1 168 ? -2.552 -17.205 20.145 1.00 92.94 168 ASP A N 1
ATOM 1341 C CA . ASP A 1 168 ? -2.651 -15.747 20.213 1.00 92.94 168 ASP A CA 1
ATOM 1342 C C . ASP A 1 168 ? -1.470 -15.043 19.535 1.00 92.94 168 ASP A C 1
ATOM 1344 O O . ASP A 1 168 ? -0.421 -15.652 19.322 1.00 92.94 168 ASP A O 1
ATOM 1348 N N . GLU A 1 169 ? -1.658 -13.767 19.194 1.00 88.81 169 GLU A N 1
ATOM 1349 C CA . GLU A 1 169 ? -0.628 -12.874 18.632 1.00 88.81 169 GLU A CA 1
ATOM 1350 C C . GLU A 1 169 ? 0.114 -13.469 17.421 1.00 88.81 169 GLU A C 1
ATOM 1352 O O . GLU A 1 169 ? 1.332 -13.370 17.282 1.00 88.81 169 GLU A O 1
ATOM 1357 N N . PHE A 1 170 ? -0.620 -14.096 16.497 1.00 89.50 170 PHE A N 1
ATOM 1358 C CA . PHE A 1 170 ? -0.028 -14.808 15.359 1.00 89.50 170 PHE A CA 1
ATOM 1359 C C . PHE A 1 170 ? 0.829 -13.914 14.444 1.00 89.50 170 PHE A C 1
ATOM 1361 O O . PHE A 1 170 ? 1.711 -14.407 13.738 1.00 89.50 170 PHE A O 1
ATOM 1368 N N . GLU A 1 171 ? 0.603 -12.598 14.471 1.00 85.06 171 GLU A N 1
ATOM 1369 C CA . GLU A 1 171 ? 1.473 -11.585 13.871 1.00 85.06 171 GLU A CA 1
ATOM 1370 C C . GLU A 1 171 ? 2.945 -11.667 14.298 1.00 85.06 171 GLU A C 1
ATOM 1372 O O . GLU A 1 171 ? 3.808 -11.334 13.486 1.00 85.06 171 GLU A O 1
ATOM 1377 N N . GLU A 1 172 ? 3.260 -12.139 15.508 1.00 85.44 172 GLU A N 1
ATOM 1378 C CA . GLU A 1 172 ? 4.643 -12.252 15.989 1.00 85.44 172 GLU A CA 1
ATOM 1379 C C . GLU A 1 172 ? 5.470 -13.239 15.159 1.00 85.44 172 GLU A C 1
ATOM 1381 O O . GLU A 1 172 ? 6.671 -13.039 14.975 1.00 85.44 172 GLU A O 1
ATOM 1386 N N . LEU A 1 173 ? 4.835 -14.257 14.560 1.00 82.44 173 LEU A N 1
ATOM 1387 C CA . LEU A 1 173 ? 5.538 -15.204 13.688 1.00 82.44 173 LEU A CA 1
ATOM 1388 C C . LEU A 1 173 ? 6.111 -14.532 12.434 1.00 82.44 173 LEU A C 1
ATOM 1390 O O . LEU A 1 173 ? 7.037 -15.063 11.825 1.00 82.44 173 LEU A O 1
ATOM 1394 N N . LEU A 1 174 ? 5.589 -13.367 12.036 1.00 74.12 174 LEU A N 1
ATOM 1395 C CA . LEU A 1 174 ? 6.093 -12.618 10.882 1.00 74.12 174 LEU A CA 1
ATOM 1396 C C . LEU A 1 174 ? 7.452 -11.956 11.139 1.00 74.12 174 LEU A C 1
ATOM 1398 O O . LEU A 1 174 ? 8.071 -11.473 10.191 1.00 74.12 174 LEU A O 1
ATOM 1402 N N . LEU A 1 175 ? 7.906 -11.911 12.395 1.00 70.19 175 LEU A N 1
ATOM 1403 C CA . LEU A 1 175 ? 9.234 -11.422 12.771 1.00 70.19 175 LEU A CA 1
ATOM 1404 C C . LEU A 1 175 ? 10.323 -12.493 12.585 1.00 70.19 175 LEU A C 1
ATOM 1406 O O . LEU A 1 175 ? 11.513 -12.181 12.586 1.00 70.19 175 LEU A O 1
ATOM 1410 N N . GLU A 1 176 ? 9.928 -13.753 12.420 1.00 69.00 176 GLU A N 1
ATOM 1411 C CA . GLU A 1 176 ? 10.834 -14.892 12.310 1.00 69.00 176 GLU A CA 1
ATOM 1412 C C . GLU A 1 176 ? 11.357 -15.073 10.878 1.00 69.00 176 GLU A C 1
ATOM 1414 O O . GLU A 1 176 ? 10.682 -14.773 9.892 1.00 69.00 176 GLU A O 1
ATOM 1419 N N . LYS A 1 177 ? 12.572 -15.623 10.737 1.00 60.44 177 LYS A N 1
ATOM 1420 C CA . LYS A 1 177 ? 13.151 -15.937 9.417 1.00 60.44 177 LYS A CA 1
ATOM 1421 C C . LYS A 1 177 ? 12.266 -16.942 8.663 1.00 60.44 177 LYS A C 1
ATOM 1423 O O . LYS A 1 177 ? 11.820 -17.931 9.247 1.00 60.44 177 LYS A O 1
ATOM 1428 N N . GLY A 1 178 ? 12.096 -16.738 7.351 1.00 64.44 178 GLY A N 1
ATOM 1429 C CA . GLY A 1 178 ? 11.098 -17.425 6.509 1.00 64.44 178 GLY A CA 1
ATOM 1430 C C . GLY A 1 178 ? 11.012 -18.952 6.655 1.00 64.44 178 GLY A C 1
ATOM 1431 O O . GLY A 1 178 ? 9.912 -19.498 6.677 1.00 64.44 178 GLY A O 1
ATOM 1432 N N . ALA A 1 179 ? 12.136 -19.650 6.861 1.00 73.31 179 ALA A N 1
ATOM 1433 C CA . ALA A 1 179 ? 12.150 -21.109 7.026 1.00 73.31 179 ALA A CA 1
ATOM 1434 C C . ALA A 1 179 ? 11.331 -21.605 8.236 1.00 73.31 179 ALA A C 1
ATOM 1436 O O . ALA A 1 179 ? 10.612 -22.597 8.129 1.00 73.31 179 ALA A O 1
ATOM 1437 N N . LYS A 1 180 ? 11.401 -20.897 9.369 1.00 82.69 180 LYS A N 1
ATOM 1438 C CA . LYS A 1 180 ? 10.732 -21.277 10.623 1.00 82.69 180 LYS A CA 1
ATOM 1439 C C . LYS A 1 180 ? 9.227 -21.023 10.555 1.00 82.69 180 LYS A C 1
ATOM 1441 O O . LYS A 1 180 ? 8.427 -21.904 10.862 1.00 82.69 180 LYS A O 1
ATOM 1446 N N . LEU A 1 181 ? 8.846 -19.844 10.061 1.00 82.75 181 LEU A N 1
ATOM 1447 C CA . LEU A 1 181 ? 7.455 -19.485 9.781 1.00 82.75 181 LEU A CA 1
ATOM 1448 C C . LEU A 1 181 ? 6.799 -20.510 8.840 1.00 82.75 181 LEU A C 1
ATOM 1450 O O . LEU A 1 181 ? 5.702 -21.003 9.110 1.00 82.75 181 LEU A O 1
ATOM 1454 N N . LYS A 1 182 ? 7.498 -20.881 7.761 1.00 81.81 182 LYS A N 1
ATOM 1455 C CA . LYS A 1 182 ? 7.042 -21.882 6.790 1.00 81.81 182 LYS A CA 1
ATOM 1456 C C . LYS A 1 182 ? 6.814 -23.248 7.430 1.00 81.81 182 LYS A C 1
ATOM 1458 O O . LYS A 1 182 ? 5.802 -23.885 7.145 1.00 81.81 182 LYS A O 1
ATOM 1463 N N . GLU A 1 183 ? 7.716 -23.689 8.304 1.00 87.06 183 GLU A N 1
ATOM 1464 C CA . GLU A 1 183 ? 7.607 -24.980 8.988 1.00 87.06 183 GLU A CA 1
ATOM 1465 C C . GLU A 1 183 ? 6.382 -25.042 9.914 1.00 87.06 183 GLU A C 1
ATOM 1467 O O . GLU A 1 183 ? 5.616 -26.006 9.846 1.00 87.06 183 GLU A O 1
ATOM 1472 N N . ILE A 1 184 ? 6.127 -23.979 10.687 1.00 90.00 184 ILE A N 1
ATOM 1473 C CA . ILE A 1 184 ? 4.958 -23.872 11.575 1.00 90.00 184 ILE A CA 1
ATOM 1474 C C . ILE A 1 184 ? 3.654 -23.900 10.768 1.00 90.00 184 ILE A C 1
ATOM 1476 O O . ILE A 1 184 ? 2.763 -24.705 11.050 1.00 90.00 184 ILE A O 1
ATOM 1480 N N . ILE A 1 185 ? 3.534 -23.061 9.733 1.00 87.06 185 ILE A N 1
ATOM 1481 C CA . ILE A 1 185 ? 2.313 -22.992 8.915 1.00 87.06 185 ILE A CA 1
ATOM 1482 C C . ILE A 1 185 ? 2.107 -24.304 8.143 1.00 87.06 185 ILE A C 1
ATOM 1484 O O . ILE A 1 185 ? 0.975 -24.787 8.044 1.00 87.06 185 ILE A O 1
ATOM 1488 N N . SER A 1 186 ? 3.182 -24.912 7.623 1.00 88.06 186 SER A N 1
ATOM 1489 C CA . SER A 1 186 ? 3.116 -26.230 6.980 1.00 88.06 186 SER A CA 1
ATOM 1490 C C . SER A 1 186 ? 2.595 -27.280 7.955 1.00 88.06 186 SER A C 1
ATOM 1492 O O . SER A 1 186 ? 1.675 -28.025 7.620 1.00 88.06 186 SER A O 1
ATOM 1494 N N . GLY A 1 187 ? 3.101 -27.290 9.189 1.00 91.38 187 GLY A N 1
ATOM 1495 C CA . GLY A 1 187 ? 2.641 -28.202 10.228 1.00 91.38 187 GLY A CA 1
ATOM 1496 C C . GLY A 1 187 ? 1.168 -28.016 10.596 1.00 91.38 187 GLY A C 1
ATOM 1497 O O . GLY A 1 187 ? 0.442 -29.009 10.688 1.00 91.38 187 GLY A O 1
ATOM 1498 N N . ILE A 1 188 ? 0.678 -26.773 10.688 1.00 91.25 188 ILE A N 1
ATOM 1499 C CA . ILE A 1 188 ? -0.759 -26.482 10.848 1.00 91.25 188 ILE A CA 1
ATOM 1500 C C . ILE A 1 188 ? -1.550 -27.064 9.668 1.00 91.25 188 ILE A C 1
ATOM 1502 O O . ILE A 1 188 ? -2.507 -27.814 9.862 1.00 91.25 188 ILE A O 1
ATOM 1506 N N . LYS A 1 189 ? -1.144 -26.768 8.427 1.00 89.25 189 LYS A N 1
ATOM 1507 C CA . LYS A 1 189 ? -1.824 -27.253 7.214 1.00 89.25 189 LYS A CA 1
ATOM 1508 C C . LYS A 1 189 ? -1.863 -28.777 7.147 1.00 89.25 189 LYS A C 1
ATOM 1510 O O . LYS A 1 189 ? -2.907 -29.342 6.830 1.00 89.25 189 LYS A O 1
ATOM 1515 N N . GLU A 1 190 ? -0.748 -29.446 7.408 1.00 91.06 190 GLU A N 1
ATOM 1516 C CA . GLU A 1 190 ? -0.658 -30.904 7.382 1.00 91.06 190 GLU A CA 1
ATOM 1517 C C . GLU A 1 190 ? -1.504 -31.560 8.475 1.00 91.06 190 GLU A C 1
ATOM 1519 O O . GLU A 1 190 ? -2.170 -32.559 8.201 1.00 91.06 190 GLU A O 1
ATOM 1524 N N . THR A 1 191 ? -1.554 -30.954 9.664 1.00 92.19 191 THR A N 1
ATOM 1525 C CA . THR A 1 191 ? -2.426 -31.380 10.769 1.00 92.19 191 THR A CA 1
ATOM 1526 C C . THR A 1 191 ? -3.896 -31.338 10.348 1.00 92.19 191 THR A C 1
ATOM 1528 O O . THR A 1 191 ? -4.603 -32.336 10.453 1.00 92.19 191 THR A O 1
ATOM 1531 N N . ILE A 1 192 ? -4.348 -30.221 9.767 1.00 90.25 192 ILE A N 1
ATOM 1532 C CA . ILE A 1 192 ? -5.729 -30.057 9.273 1.00 90.25 192 ILE A CA 1
ATOM 1533 C C . ILE A 1 192 ? -6.023 -30.943 8.046 1.00 90.25 192 ILE A C 1
ATOM 1535 O O . ILE A 1 192 ? -7.171 -31.297 7.783 1.00 90.25 192 ILE A O 1
ATOM 1539 N N . ASN A 1 193 ? -4.998 -31.330 7.283 1.00 87.69 193 ASN A N 1
ATOM 1540 C CA . ASN A 1 193 ? -5.113 -32.269 6.163 1.00 87.69 193 ASN A CA 1
ATOM 1541 C C . ASN A 1 193 ? -5.146 -33.746 6.591 1.00 87.69 193 ASN A C 1
ATOM 1543 O O . ASN A 1 193 ? -5.224 -34.596 5.705 1.00 87.69 193 ASN A O 1
ATOM 1547 N N . GLY A 1 194 ? -5.040 -34.054 7.888 1.00 87.75 194 GLY A N 1
ATOM 1548 C CA . GLY A 1 194 ? -5.036 -35.432 8.381 1.00 87.75 194 GLY A CA 1
ATOM 1549 C C . GLY A 1 194 ? -3.728 -36.184 8.120 1.00 87.75 194 GLY A C 1
ATOM 1550 O O . GLY A 1 194 ? -3.718 -37.408 8.072 1.00 87.75 194 GLY A O 1
ATOM 1551 N N . ARG A 1 195 ? -2.600 -35.481 7.918 1.00 91.75 195 ARG A N 1
ATOM 1552 C CA . ARG A 1 195 ? -1.300 -36.140 7.679 1.00 91.75 195 ARG A CA 1
ATOM 1553 C C . ARG A 1 195 ? -0.747 -36.847 8.915 1.00 91.75 195 ARG A C 1
ATOM 1555 O O . ARG A 1 195 ? 0.019 -37.791 8.764 1.00 91.75 195 ARG A O 1
ATOM 1562 N N . PHE A 1 196 ? -1.127 -36.403 10.112 1.00 93.31 196 PHE A N 1
ATOM 1563 C CA . PHE A 1 196 ? -0.872 -37.137 11.346 1.00 93.31 196 PHE A CA 1
ATOM 1564 C C . PHE A 1 196 ? -2.058 -38.068 11.626 1.00 93.31 196 PHE A C 1
ATOM 1566 O O . PHE A 1 196 ? -3.058 -37.659 12.216 1.00 93.31 196 PHE A O 1
ATOM 1573 N N . THR A 1 197 ? -1.950 -39.316 11.163 1.00 93.00 197 THR A N 1
ATOM 1574 C CA . THR A 1 197 ? -3.026 -40.321 11.187 1.00 93.00 197 THR A CA 1
ATOM 1575 C C . THR A 1 197 ? -3.697 -40.516 12.553 1.00 93.00 197 THR A C 1
ATOM 1577 O O . THR A 1 197 ? -4.919 -40.656 12.560 1.00 93.00 197 THR A O 1
ATOM 1580 N N . PRO A 1 198 ? -2.987 -40.499 13.707 1.00 93.88 198 PRO A N 1
ATOM 1581 C CA . PRO A 1 198 ? -3.612 -40.779 15.001 1.00 93.88 198 PRO A CA 1
ATOM 1582 C C . PRO A 1 198 ? -4.777 -39.859 15.380 1.00 93.88 198 PRO A C 1
ATOM 1584 O O . PRO A 1 198 ? -5.644 -40.302 16.125 1.00 93.88 198 PRO A O 1
ATOM 1587 N N . ILE A 1 199 ? -4.830 -38.625 14.865 1.00 93.19 199 ILE A N 1
ATOM 1588 C CA . ILE A 1 199 ? -5.912 -37.661 15.148 1.00 93.19 199 ILE A CA 1
ATOM 1589 C C . ILE A 1 199 ? -6.857 -37.425 13.956 1.00 93.19 199 ILE A C 1
ATOM 1591 O O . ILE A 1 199 ? -7.759 -36.594 14.052 1.00 93.19 199 ILE A O 1
ATOM 1595 N N . ASP A 1 200 ? -6.647 -38.103 12.825 1.00 92.62 200 ASP A N 1
ATOM 1596 C CA . ASP A 1 200 ? -7.513 -38.011 11.639 1.00 92.62 200 ASP A CA 1
ATOM 1597 C C . ASP A 1 200 ? -8.707 -38.988 11.731 1.00 92.62 200 ASP A C 1
ATOM 1599 O O . ASP A 1 200 ? -8.810 -39.761 12.678 1.00 92.62 200 ASP A O 1
ATOM 1603 N N . GLU A 1 201 ? -9.620 -38.983 10.754 1.00 87.25 201 GLU A N 1
ATOM 1604 C CA . GLU A 1 201 ? -10.932 -39.665 10.793 1.00 87.25 201 GLU A CA 1
ATOM 1605 C C . GLU A 1 201 ? -10.912 -41.178 11.087 1.00 87.25 201 GLU A C 1
ATOM 1607 O O . GLU A 1 201 ? -11.913 -41.711 11.568 1.00 87.25 201 GLU A O 1
ATOM 1612 N N . ASN A 1 202 ? -9.780 -41.851 10.861 1.00 86.25 202 ASN A N 1
ATOM 1613 C CA . ASN A 1 202 ? -9.575 -43.277 11.157 1.00 86.25 202 ASN A CA 1
ATOM 1614 C C . ASN A 1 202 ? -8.536 -43.534 12.266 1.00 86.25 202 ASN A C 1
ATOM 1616 O O . ASN A 1 202 ? -8.122 -44.675 12.473 1.00 86.25 202 ASN A O 1
ATOM 1620 N N . GLY A 1 203 ? -8.070 -42.481 12.935 1.00 89.00 203 GLY A N 1
ATOM 1621 C CA . GLY A 1 203 ? -7.084 -42.546 14.004 1.00 89.00 203 GLY A CA 1
ATOM 1622 C C . GLY A 1 203 ? -7.680 -42.940 15.352 1.00 89.00 203 GLY A C 1
ATOM 1623 O O . GLY A 1 203 ? -8.879 -42.811 15.594 1.00 89.00 203 GLY A O 1
ATOM 1624 N N . GLU A 1 204 ? -6.818 -43.390 16.263 1.00 90.81 204 GLU A N 1
ATOM 1625 C CA . GLU A 1 204 ? -7.198 -43.726 17.640 1.00 90.81 204 GLU A CA 1
ATOM 1626 C C . GLU A 1 204 ? -7.820 -42.537 18.395 1.00 90.81 204 GLU A C 1
ATOM 1628 O O . GLU A 1 204 ? -8.718 -42.724 19.215 1.00 90.81 204 GLU A O 1
ATOM 1633 N N . TYR A 1 205 ? -7.370 -41.321 18.086 1.00 92.94 205 TYR A N 1
ATOM 1634 C CA . TYR A 1 205 ? -7.785 -40.056 18.687 1.00 92.94 205 TYR A CA 1
ATOM 1635 C C . TYR A 1 205 ? -8.509 -39.166 17.658 1.00 92.94 205 TYR A C 1
ATOM 1637 O O . TYR A 1 205 ? -8.296 -37.952 17.601 1.00 92.94 205 TYR A O 1
ATOM 1645 N N . ALA A 1 206 ? -9.334 -39.772 16.796 1.00 92.00 206 ALA A N 1
ATOM 1646 C CA . ALA A 1 206 ? -9.969 -39.105 15.661 1.00 92.00 206 ALA A CA 1
ATOM 1647 C C . ALA A 1 206 ? -10.665 -37.781 16.029 1.00 92.00 206 ALA A C 1
ATOM 1649 O O . ALA A 1 206 ? -11.583 -37.713 16.852 1.00 92.00 206 ALA A O 1
ATOM 1650 N N . GLY A 1 207 ? -10.226 -36.708 15.372 1.00 91.50 207 GLY A N 1
ATOM 1651 C CA . GLY A 1 207 ? -10.765 -35.366 15.519 1.00 91.50 207 GLY A CA 1
ATOM 1652 C C . GLY A 1 207 ? -10.623 -34.800 16.924 1.00 91.50 207 GLY A C 1
ATOM 1653 O O . GLY A 1 207 ? -11.491 -34.037 17.317 1.00 91.50 207 GLY A O 1
ATOM 1654 N N . CYS A 1 208 ? -9.614 -35.188 17.708 1.00 93.75 208 CYS A N 1
ATOM 1655 C CA . CYS A 1 208 ? -9.472 -34.711 19.084 1.00 93.75 208 CYS A CA 1
ATOM 1656 C C . CYS A 1 208 ? -8.837 -33.317 19.208 1.00 93.75 208 CYS A C 1
ATOM 1658 O O . CYS A 1 208 ? -8.896 -32.750 20.288 1.00 93.75 208 CYS A O 1
ATOM 1660 N N . LEU A 1 209 ? -8.196 -32.770 18.167 1.00 95.88 209 LEU A N 1
ATOM 1661 C CA . LEU A 1 209 ? -7.443 -31.507 18.226 1.00 95.88 209 LEU A CA 1
ATOM 1662 C C . LEU A 1 209 ? -8.025 -30.461 17.266 1.00 95.88 209 LEU A C 1
ATOM 1664 O O . LEU A 1 209 ? -8.118 -30.706 16.064 1.00 95.88 209 LEU A O 1
ATOM 1668 N N . HIS A 1 210 ? -8.344 -29.270 17.771 1.00 96.25 210 HIS A N 1
ATOM 1669 C CA . HIS A 1 210 ? -8.857 -28.144 16.988 1.00 96.25 210 HIS A CA 1
ATOM 1670 C C . HIS A 1 210 ? -8.130 -26.844 17.339 1.00 96.25 210 HIS A C 1
ATOM 1672 O O . HIS A 1 210 ? -7.700 -26.648 18.474 1.00 96.25 210 HIS A O 1
ATOM 1678 N N . LEU A 1 211 ? -8.011 -25.944 16.363 1.00 96.12 211 LEU A N 1
ATOM 1679 C CA . LEU A 1 211 ? -7.229 -24.713 16.470 1.00 96.12 211 LEU A CA 1
ATOM 1680 C C . LEU A 1 211 ? -8.101 -23.468 16.287 1.00 96.12 211 LEU A C 1
ATOM 1682 O O . LEU A 1 211 ? -8.990 -23.424 15.435 1.00 96.12 211 LEU A O 1
ATOM 1686 N N . ILE A 1 212 ? -7.803 -22.417 17.040 1.00 95.44 212 ILE A N 1
ATOM 1687 C CA . ILE A 1 212 ? -8.319 -21.068 16.802 1.00 95.44 212 ILE A CA 1
ATOM 1688 C C . ILE A 1 212 ? -7.113 -20.134 16.777 1.00 95.44 212 ILE A C 1
ATOM 1690 O O . ILE A 1 212 ? -6.352 -20.105 17.734 1.00 95.44 212 ILE A O 1
ATOM 1694 N N . ILE A 1 213 ? -6.911 -19.407 15.681 1.00 93.19 213 ILE A N 1
ATOM 1695 C CA . ILE A 1 213 ? -5.765 -18.503 15.512 1.00 93.19 213 ILE A CA 1
ATOM 1696 C C . ILE A 1 213 ? -6.246 -17.061 15.600 1.00 93.19 213 ILE A C 1
ATOM 1698 O O . ILE A 1 213 ? -7.131 -16.678 14.838 1.00 93.19 213 ILE A O 1
ATOM 1702 N N . ALA A 1 214 ? -5.653 -16.258 16.477 1.00 93.31 214 ALA A N 1
ATOM 1703 C CA . ALA A 1 214 ? -5.900 -14.825 16.563 1.00 93.31 214 ALA A CA 1
ATOM 1704 C C . ALA A 1 214 ? -4.814 -14.037 15.823 1.00 93.31 214 ALA A C 1
ATOM 1706 O O . ALA A 1 214 ? -3.628 -14.219 16.080 1.00 93.31 214 ALA A O 1
ATOM 1707 N N . ALA A 1 215 ? -5.226 -13.167 14.897 1.00 90.12 215 ALA A N 1
ATOM 1708 C CA . ALA A 1 215 ? -4.303 -12.360 14.100 1.00 90.12 215 ALA A CA 1
ATOM 1709 C C . ALA A 1 215 ? -4.856 -10.957 13.812 1.00 90.12 215 ALA A C 1
ATOM 1711 O O . ALA A 1 215 ? -6.073 -10.744 13.754 1.00 90.12 215 ALA A O 1
ATOM 1712 N N . THR A 1 216 ? -3.962 -10.000 13.574 1.00 85.88 216 THR A N 1
ATOM 1713 C CA . THR A 1 216 ? -4.328 -8.700 12.981 1.00 85.88 216 THR A CA 1
ATOM 1714 C C . THR A 1 216 ? -4.624 -8.814 11.477 1.00 85.88 216 THR A C 1
ATOM 1716 O O . THR A 1 216 ? -4.081 -9.703 10.811 1.00 85.88 216 THR A O 1
ATOM 1719 N N . PRO A 1 217 ? -5.449 -7.915 10.897 1.00 80.50 217 PRO A N 1
ATOM 1720 C CA . PRO A 1 217 ? -5.703 -7.894 9.453 1.00 80.50 217 PRO A CA 1
ATOM 1721 C C . PRO A 1 217 ? -4.424 -7.788 8.611 1.00 80.50 217 PRO A C 1
ATOM 1723 O O . PRO A 1 217 ? -4.289 -8.490 7.611 1.00 80.50 217 PRO A O 1
ATOM 1726 N N . ASP A 1 218 ? -3.456 -6.976 9.046 1.00 75.88 218 ASP A N 1
ATOM 1727 C CA . ASP A 1 218 ? -2.184 -6.788 8.337 1.00 75.88 218 ASP A CA 1
ATOM 1728 C C . ASP A 1 218 ? -1.327 -8.050 8.347 1.00 75.88 218 ASP A C 1
ATOM 1730 O O . ASP A 1 218 ? -0.754 -8.421 7.320 1.00 75.88 218 ASP A O 1
ATOM 1734 N N . ALA A 1 219 ? -1.273 -8.748 9.481 1.00 79.75 219 ALA A N 1
ATOM 1735 C CA . ALA A 1 219 ? -0.564 -10.012 9.551 1.00 79.75 219 ALA A CA 1
ATOM 1736 C C . ALA A 1 219 ? -1.233 -11.089 8.698 1.00 79.75 219 ALA A C 1
ATOM 1738 O O . ALA A 1 219 ? -0.560 -11.803 7.955 1.00 79.75 219 ALA A O 1
ATOM 1739 N N . TYR A 1 220 ? -2.563 -11.157 8.744 1.00 82.75 220 TYR A N 1
ATOM 1740 C CA . TYR A 1 220 ? -3.334 -12.072 7.915 1.00 82.75 220 TYR A CA 1
ATOM 1741 C C . TYR A 1 220 ? -3.118 -11.816 6.418 1.00 82.75 220 TYR A C 1
ATOM 1743 O O . TYR A 1 220 ? -2.897 -12.766 5.671 1.00 82.75 220 TYR A O 1
ATOM 1751 N N . TYR A 1 221 ? -3.085 -10.549 5.992 1.00 75.69 221 TYR A N 1
ATOM 1752 C CA . TYR A 1 221 ? -2.752 -10.168 4.620 1.00 75.69 221 TYR A CA 1
ATOM 1753 C C . TYR A 1 221 ? -1.354 -10.649 4.215 1.00 75.69 221 TYR A C 1
ATOM 1755 O O . TYR A 1 221 ? -1.209 -11.306 3.188 1.00 75.69 221 TYR A O 1
ATOM 1763 N N . ARG A 1 222 ? -0.322 -10.394 5.034 1.00 75.06 222 ARG A N 1
ATOM 1764 C CA . ARG A 1 222 ? 1.053 -10.834 4.720 1.00 75.06 222 ARG A CA 1
ATOM 1765 C C . ARG A 1 222 ? 1.148 -12.352 4.549 1.00 75.06 222 ARG A C 1
ATOM 1767 O O . ARG A 1 222 ? 1.804 -12.821 3.625 1.00 75.06 222 ARG A O 1
ATOM 1774 N N . LEU A 1 223 ? 0.432 -13.117 5.373 1.00 76.31 223 LEU A N 1
ATOM 1775 C CA . LEU A 1 223 ? 0.364 -14.580 5.271 1.00 76.31 223 LEU A CA 1
ATOM 1776 C C . LEU A 1 223 ? -0.316 -15.084 3.990 1.00 76.31 223 LEU A C 1
ATOM 1778 O O . LEU A 1 223 ? -0.071 -16.216 3.576 1.00 76.31 223 LEU A O 1
ATOM 1782 N N . GLN A 1 224 ? -1.180 -14.277 3.372 1.00 73.44 224 GLN A N 1
ATOM 1783 C CA . GLN A 1 224 ? -1.851 -14.625 2.120 1.00 73.44 224 GLN A CA 1
ATOM 1784 C C . GLN A 1 224 ? -0.992 -14.359 0.881 1.00 73.44 224 GLN A C 1
ATOM 1786 O O . GLN A 1 224 ? -1.221 -15.015 -0.133 1.00 73.44 224 GLN A O 1
ATOM 1791 N N . VAL A 1 225 ? -0.039 -13.423 0.952 1.00 67.06 225 VAL A N 1
ATOM 1792 C CA . VAL A 1 225 ? 0.651 -12.885 -0.237 1.00 67.06 225 VAL A CA 1
ATOM 1793 C C . VAL A 1 225 ? 2.131 -13.271 -0.340 1.00 67.06 225 VAL A C 1
ATOM 1795 O O . VAL A 1 225 ? 2.657 -13.352 -1.443 1.00 67.06 225 VAL A O 1
ATOM 1798 N N . THR A 1 226 ? 2.827 -13.547 0.765 1.00 70.06 226 THR A N 1
ATOM 1799 C CA . THR A 1 226 ? 4.243 -13.974 0.730 1.00 70.06 226 THR A CA 1
ATOM 1800 C C . THR A 1 226 ? 4.362 -15.400 0.193 1.00 70.06 226 THR A C 1
ATOM 1802 O O . THR A 1 226 ? 3.673 -16.278 0.683 1.00 70.06 226 THR A O 1
ATOM 1805 N N . GLU A 1 227 ? 5.229 -15.689 -0.775 1.00 63.59 227 GLU A N 1
ATOM 1806 C CA . GLU A 1 227 ? 5.273 -16.968 -1.500 1.00 63.59 227 GLU A CA 1
ATOM 1807 C C . GLU A 1 227 ? 5.431 -18.190 -0.591 1.00 63.59 227 GLU A C 1
ATOM 1809 O O . GLU A 1 227 ? 4.701 -19.179 -0.748 1.00 63.59 227 GLU A O 1
ATOM 1814 N N . ASP A 1 228 ? 6.345 -18.103 0.378 1.00 64.81 228 ASP A N 1
ATOM 1815 C CA . ASP A 1 228 ? 6.631 -19.185 1.321 1.00 64.81 228 ASP A CA 1
ATOM 1816 C C . ASP A 1 228 ? 5.404 -19.595 2.141 1.00 64.81 228 ASP A C 1
ATOM 1818 O O . ASP A 1 228 ? 5.262 -20.763 2.515 1.00 64.81 228 ASP A O 1
ATOM 1822 N N . THR A 1 229 ? 4.501 -18.650 2.402 1.00 68.19 229 THR A N 1
ATOM 1823 C CA . THR A 1 229 ? 3.320 -18.849 3.240 1.00 68.19 229 THR A CA 1
ATOM 1824 C C . THR A 1 229 ? 2.040 -18.937 2.416 1.00 68.19 229 THR A C 1
ATOM 1826 O O . THR A 1 229 ? 1.204 -19.773 2.733 1.00 68.19 229 THR A O 1
ATOM 1829 N N . ALA A 1 230 ? 1.911 -18.212 1.306 1.00 64.50 230 ALA A N 1
ATOM 1830 C CA . ALA A 1 230 ? 0.738 -18.101 0.440 1.00 64.50 230 ALA A CA 1
ATOM 1831 C C . ALA A 1 230 ? 0.319 -19.439 -0.181 1.00 64.50 230 ALA A C 1
ATOM 1833 O O . ALA A 1 230 ? -0.867 -19.765 -0.214 1.00 64.50 230 ALA A O 1
ATOM 1834 N N . LEU A 1 231 ? 1.266 -20.283 -0.612 1.00 62.56 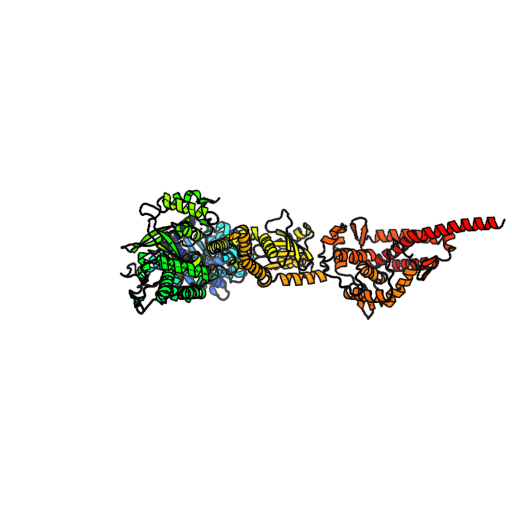231 LEU A N 1
ATOM 1835 C CA . LEU A 1 231 ? 0.956 -21.640 -1.105 1.00 62.56 231 LEU A CA 1
ATOM 1836 C C . LEU A 1 231 ? 0.380 -22.543 0.002 1.00 62.56 231 LEU A C 1
ATOM 1838 O O . LEU A 1 231 ? -0.416 -23.466 -0.232 1.00 62.56 231 LEU A O 1
ATOM 1842 N N . ILE A 1 232 ? 0.794 -22.294 1.240 1.00 62.06 232 ILE A N 1
ATOM 1843 C CA . ILE A 1 232 ? 0.369 -23.046 2.415 1.00 62.06 232 ILE A CA 1
ATOM 1844 C C . ILE A 1 232 ? -0.987 -22.499 2.894 1.00 62.06 232 ILE A C 1
ATOM 1846 O O . ILE A 1 232 ? -1.950 -23.262 3.034 1.00 62.06 232 ILE A O 1
ATOM 1850 N N . PHE A 1 233 ? -1.101 -21.176 3.007 1.00 67.12 233 PHE A N 1
ATOM 1851 C CA . PHE A 1 233 ? -2.277 -20.433 3.440 1.00 67.12 233 PHE A CA 1
ATOM 1852 C C . PHE A 1 233 ? -3.412 -20.424 2.419 1.00 67.12 233 PHE A C 1
ATOM 1854 O O . PHE A 1 233 ? -4.561 -20.452 2.831 1.00 67.12 233 PHE A O 1
ATOM 1861 N N . GLY A 1 234 ? -3.165 -20.477 1.111 1.00 60.94 234 GLY A N 1
ATOM 1862 C CA . GLY A 1 234 ? -4.229 -20.568 0.101 1.00 60.94 234 GLY A CA 1
ATOM 1863 C C . GLY A 1 234 ? -5.044 -21.864 0.222 1.00 60.94 234 GLY A C 1
ATOM 1864 O O . GLY A 1 234 ? -6.266 -21.870 0.055 1.00 60.94 234 GLY A O 1
ATOM 1865 N N . GLY A 1 235 ? -4.384 -22.968 0.597 1.00 61.06 235 GLY A N 1
ATOM 1866 C CA . GLY A 1 235 ? -5.044 -24.239 0.914 1.00 61.06 235 GLY A CA 1
ATOM 1867 C C . GLY A 1 235 ? -5.702 -24.260 2.300 1.00 61.06 235 GLY A C 1
ATOM 1868 O O . GLY A 1 235 ? -6.768 -24.858 2.458 1.00 61.06 235 GLY A O 1
ATOM 1869 N N . LEU A 1 236 ? -5.082 -23.600 3.285 1.00 65.75 236 LEU A N 1
ATOM 1870 C CA . LEU A 1 236 ? -5.573 -23.496 4.664 1.00 65.75 236 LEU A CA 1
ATOM 1871 C C . LEU A 1 236 ? -6.771 -22.539 4.780 1.00 65.75 236 LEU A C 1
ATOM 1873 O O . LEU A 1 236 ? -7.769 -22.875 5.406 1.00 65.75 236 LEU A O 1
ATOM 1877 N N . GLY A 1 237 ? -6.713 -21.379 4.129 1.00 60.31 237 GLY A N 1
ATOM 1878 C CA . GLY A 1 237 ? -7.670 -20.276 4.216 1.00 60.31 237 GLY A CA 1
ATOM 1879 C C . GLY A 1 237 ? -9.068 -20.645 3.731 1.00 60.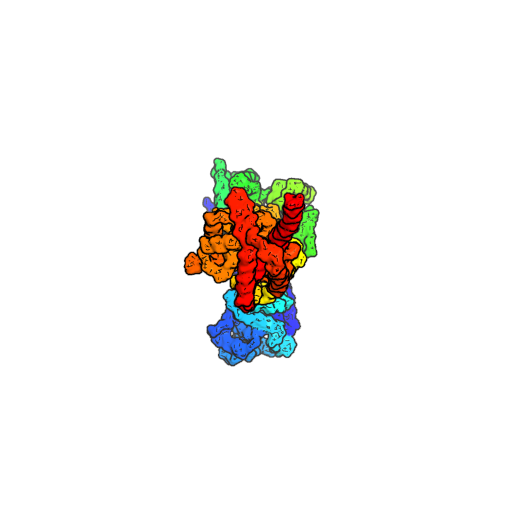31 237 GLY A C 1
ATOM 1880 O O . GLY A 1 237 ? -10.049 -20.265 4.366 1.00 60.31 237 GLY A O 1
ATOM 1881 N N . ARG A 1 238 ? -9.175 -21.493 2.694 1.00 63.62 238 ARG A N 1
ATOM 1882 C CA . ARG A 1 238 ? -10.465 -22.052 2.240 1.00 63.62 238 ARG A CA 1
ATOM 1883 C C . ARG A 1 238 ? -11.162 -22.908 3.304 1.00 63.62 238 ARG A C 1
ATOM 1885 O O . ARG A 1 238 ? -12.379 -23.035 3.267 1.00 63.62 238 ARG A O 1
ATOM 1892 N N . ARG A 1 239 ? -10.406 -23.519 4.224 1.00 65.81 239 ARG A N 1
ATOM 1893 C CA . ARG A 1 239 ? -10.929 -24.430 5.261 1.00 65.81 239 ARG A CA 1
ATOM 1894 C C . ARG A 1 239 ? -11.047 -23.756 6.620 1.00 65.81 239 ARG A C 1
ATOM 1896 O O . ARG A 1 239 ? -11.969 -24.058 7.375 1.00 65.81 239 ARG A O 1
ATOM 1903 N N . ALA A 1 240 ? -10.126 -22.838 6.901 1.00 76.44 240 ALA A N 1
ATOM 1904 C CA . ALA A 1 240 ? -10.044 -22.152 8.169 1.00 76.44 240 ALA A CA 1
ATOM 1905 C C . ALA A 1 240 ? -11.232 -21.235 8.392 1.00 76.44 240 ALA A C 1
ATOM 1907 O O . ALA A 1 240 ? -11.770 -21.254 9.480 1.00 76.44 240 ALA A O 1
ATOM 1908 N N . GLY A 1 241 ? -11.719 -20.493 7.396 1.00 80.25 241 GLY A N 1
ATOM 1909 C CA . GLY A 1 241 ? -12.789 -19.518 7.629 1.00 80.25 241 GLY A CA 1
ATOM 1910 C C . GLY A 1 241 ? -12.391 -18.413 8.624 1.00 80.25 241 GLY A C 1
ATOM 1911 O O . GLY A 1 241 ? -11.455 -18.542 9.415 1.00 80.25 241 GLY A O 1
ATOM 1912 N N . VAL A 1 242 ? -13.104 -17.292 8.570 1.00 88.12 242 VAL A N 1
ATOM 1913 C CA . VAL A 1 242 ? -12.742 -16.081 9.315 1.00 88.12 242 VAL A CA 1
ATOM 1914 C C . VAL A 1 242 ? -13.916 -15.617 10.171 1.00 88.12 242 VAL A C 1
ATOM 1916 O O . VAL A 1 242 ? -15.051 -15.516 9.699 1.00 88.12 242 VAL A O 1
ATOM 1919 N N . ILE A 1 243 ? -13.635 -15.328 11.437 1.00 90.31 243 ILE A N 1
ATOM 1920 C CA . ILE A 1 243 ? -14.532 -14.655 12.371 1.00 90.31 243 ILE A CA 1
ATOM 1921 C C . ILE A 1 243 ? -13.921 -13.283 12.647 1.00 90.31 243 ILE A C 1
ATOM 1923 O O . ILE A 1 243 ? -12.847 -13.181 13.226 1.00 90.31 243 ILE A O 1
ATOM 1927 N N . GLU A 1 244 ? -14.593 -12.227 12.208 1.00 86.75 244 GLU A N 1
ATOM 1928 C CA . GLU A 1 244 ? -14.145 -10.851 12.434 1.00 86.75 244 GLU A CA 1
ATOM 1929 C C . GLU A 1 244 ? -14.716 -10.309 13.746 1.00 86.75 244 GLU A C 1
ATOM 1931 O O . GLU A 1 244 ? -15.907 -10.490 14.029 1.00 86.75 244 GLU A O 1
ATOM 1936 N N . LEU A 1 245 ? -13.883 -9.612 14.516 1.00 87.19 245 LEU A N 1
ATOM 1937 C CA . LEU A 1 245 ? -14.301 -8.809 15.659 1.00 87.19 245 LEU A CA 1
ATOM 1938 C C . LEU A 1 245 ? -14.769 -7.433 15.167 1.00 87.19 245 LEU A C 1
ATOM 1940 O O . LEU A 1 245 ? -13.975 -6.669 14.627 1.00 87.19 245 LEU A O 1
ATOM 1944 N N . PRO A 1 246 ? -16.053 -7.082 15.333 1.00 81.62 246 PRO A N 1
ATOM 1945 C CA . PRO A 1 246 ? -16.526 -5.751 14.972 1.00 81.62 246 PRO A CA 1
ATOM 1946 C C . PRO A 1 246 ? -16.027 -4.691 15.968 1.00 81.62 246 PRO A C 1
ATOM 1948 O O . PRO A 1 246 ? -15.834 -4.971 17.154 1.00 81.62 246 PRO A O 1
ATOM 1951 N N . ALA A 1 247 ? -15.894 -3.440 15.529 1.00 76.88 247 ALA A N 1
ATOM 1952 C CA . ALA A 1 247 ? -15.687 -2.319 16.447 1.00 76.88 247 ALA A CA 1
ATOM 1953 C C . ALA A 1 247 ? -16.919 -2.112 17.352 1.00 76.88 247 ALA A C 1
ATOM 1955 O O . ALA A 1 247 ? -18.054 -2.362 16.935 1.00 76.88 247 ALA A O 1
ATOM 1956 N N . VAL A 1 248 ? -16.702 -1.643 18.585 1.00 88.06 248 VAL A N 1
ATOM 1957 C CA . VAL A 1 248 ? -17.795 -1.342 19.521 1.00 88.06 248 VAL A CA 1
ATOM 1958 C C . VAL A 1 248 ? -18.447 -0.016 19.143 1.00 88.06 248 VAL A C 1
ATOM 1960 O O . VAL A 1 248 ? -17.762 0.969 18.872 1.00 88.06 248 VAL A O 1
ATOM 1963 N N . ARG A 1 249 ? -19.781 0.011 19.129 1.00 88.44 249 ARG A N 1
ATOM 1964 C CA . ARG A 1 249 ? -20.568 1.204 18.778 1.00 88.44 249 ARG A CA 1
ATOM 1965 C C . ARG A 1 249 ? -20.826 2.101 19.979 1.00 88.44 249 ARG A C 1
ATOM 1967 O O . ARG A 1 249 ? -20.629 1.681 21.114 1.00 88.44 249 ARG A O 1
ATOM 1974 N N . LYS A 1 250 ? -21.332 3.320 19.750 1.00 91.06 250 LYS A N 1
ATOM 1975 C CA . LYS A 1 250 ? -21.446 4.334 20.808 1.00 91.06 250 LYS A CA 1
ATOM 1976 C C . LYS A 1 250 ? -22.263 3.850 21.999 1.00 91.06 250 LYS A C 1
ATOM 1978 O O . LYS A 1 250 ? -21.752 3.864 23.110 1.00 91.06 250 LYS A O 1
ATOM 1983 N N . ALA A 1 251 ? -23.503 3.412 21.778 1.00 89.50 251 ALA A N 1
ATOM 1984 C CA . ALA A 1 251 ? -24.376 2.970 22.868 1.00 89.50 251 ALA A CA 1
ATOM 1985 C C . ALA A 1 251 ? -23.725 1.875 23.726 1.00 89.50 251 ALA A C 1
ATOM 1987 O O . ALA A 1 251 ? -23.665 1.979 24.948 1.00 89.50 251 ALA A O 1
ATOM 1988 N N . GLU A 1 252 ? -23.167 0.873 23.057 1.00 89.62 252 GLU A N 1
ATOM 1989 C CA . GLU A 1 252 ? -22.473 -0.245 23.684 1.00 89.62 252 GLU A CA 1
ATOM 1990 C C . GLU A 1 252 ? -21.184 0.191 24.400 1.00 89.62 252 GLU A C 1
ATOM 1992 O O . GLU A 1 252 ? -20.895 -0.296 25.485 1.00 89.62 252 GLU A O 1
ATOM 1997 N N . GLY A 1 253 ? -20.428 1.140 23.846 1.00 91.56 253 GLY A N 1
ATOM 1998 C CA . GLY A 1 253 ? -19.215 1.679 24.461 1.00 91.56 253 GLY A CA 1
ATOM 1999 C C . GLY A 1 253 ? -19.495 2.475 25.737 1.00 91.56 253 GLY A C 1
ATOM 2000 O O . GLY A 1 253 ? -18.766 2.340 26.719 1.00 91.56 253 GLY A O 1
ATOM 2001 N N . ILE A 1 254 ? -20.578 3.261 25.769 1.00 92.88 254 ILE A N 1
ATOM 2002 C CA . ILE A 1 254 ? -21.013 3.952 26.995 1.00 92.88 254 ILE A CA 1
ATOM 2003 C C . ILE A 1 254 ? -21.488 2.947 28.047 1.00 92.88 254 ILE A C 1
ATOM 2005 O O . ILE A 1 254 ? -21.114 3.065 29.215 1.00 92.88 254 ILE A O 1
ATOM 2009 N N . GLU A 1 255 ? -22.284 1.952 27.639 1.00 90.38 255 GLU A N 1
ATOM 2010 C CA . GLU A 1 255 ? -22.705 0.842 28.503 1.00 90.38 255 GLU A CA 1
ATOM 2011 C C . GLU A 1 255 ? -21.482 0.122 29.095 1.00 90.38 255 GLU A C 1
ATOM 2013 O O . GLU A 1 255 ? -21.428 -0.098 30.306 1.00 90.38 255 GLU A O 1
ATOM 2018 N N . PHE A 1 256 ? -20.472 -0.159 28.269 1.00 90.31 256 PHE A N 1
ATOM 2019 C CA . PHE A 1 256 ? -19.217 -0.788 28.667 1.00 90.31 256 PHE A CA 1
ATOM 2020 C C . PHE A 1 256 ? -18.445 0.047 29.696 1.00 90.31 256 PHE A C 1
ATOM 2022 O O . PHE A 1 256 ? -18.120 -0.463 30.764 1.00 90.31 256 PHE A O 1
ATOM 2029 N N . LEU A 1 257 ? -18.213 1.340 29.444 1.00 92.06 257 LEU A N 1
ATOM 2030 C CA . LEU A 1 257 ? -17.514 2.234 30.382 1.00 92.06 257 LEU A CA 1
ATOM 2031 C C . LEU A 1 257 ? -18.260 2.383 31.721 1.00 92.06 257 LEU A C 1
ATOM 2033 O O . LEU A 1 257 ? -17.636 2.403 32.785 1.00 92.06 257 LEU A O 1
ATOM 2037 N N . LEU A 1 258 ? -19.597 2.436 31.705 1.00 91.12 258 LEU A N 1
ATOM 2038 C CA . LEU A 1 258 ? -20.387 2.433 32.940 1.00 91.12 258 LEU A CA 1
ATOM 2039 C C . LEU A 1 258 ? -20.286 1.098 33.676 1.00 91.12 258 LEU A C 1
ATOM 2041 O O . LEU A 1 258 ? -20.234 1.072 34.907 1.00 91.12 258 LEU A O 1
ATOM 2045 N N . ALA A 1 259 ? -20.252 -0.007 32.943 1.00 88.25 259 ALA A N 1
ATOM 2046 C CA . ALA A 1 259 ? -20.069 -1.321 33.523 1.00 88.25 259 ALA A CA 1
ATOM 2047 C C . ALA A 1 259 ? -18.661 -1.475 34.135 1.00 88.25 259 ALA A C 1
ATOM 2049 O O . ALA A 1 259 ? -18.551 -2.019 35.231 1.00 88.25 259 ALA A O 1
ATOM 2050 N N . LEU A 1 260 ? -17.610 -0.895 33.534 1.00 88.88 260 LEU A N 1
ATOM 2051 C CA . LEU A 1 260 ? -16.273 -0.791 34.146 1.00 88.88 260 LEU A CA 1
ATOM 2052 C C . LEU A 1 260 ? -16.304 0.013 35.453 1.00 88.88 260 LEU A C 1
ATOM 2054 O O . LEU A 1 260 ? -15.660 -0.361 36.434 1.00 88.88 260 LEU A O 1
ATOM 2058 N N . LEU A 1 261 ? -17.087 1.094 35.501 1.00 91.12 261 LEU A N 1
ATOM 2059 C CA . LEU A 1 261 ? -17.258 1.879 36.721 1.00 91.12 261 LEU A CA 1
ATOM 2060 C C . LEU A 1 261 ? -17.970 1.080 37.819 1.00 91.12 261 LEU A C 1
ATOM 2062 O O . LEU A 1 261 ? -17.512 1.053 38.960 1.00 91.12 261 LEU A O 1
ATOM 2066 N N . LYS A 1 262 ? -19.069 0.396 37.481 1.00 88.62 262 LYS A N 1
ATOM 2067 C CA . LYS A 1 262 ? -19.764 -0.514 38.407 1.00 88.62 262 LYS A CA 1
ATOM 2068 C C . LYS A 1 262 ? -18.829 -1.610 38.889 1.00 88.62 262 LYS A C 1
ATOM 2070 O O . LYS A 1 262 ? -18.783 -1.887 40.087 1.00 88.62 262 LYS A O 1
ATOM 2075 N N . TYR A 1 263 ? -18.028 -2.161 37.979 1.00 87.56 263 TYR A N 1
ATOM 2076 C CA . TYR A 1 263 ? -16.993 -3.114 38.317 1.00 87.56 263 TYR A CA 1
ATOM 2077 C C . TYR A 1 263 ? -16.053 -2.525 39.366 1.00 87.56 263 TYR A C 1
ATOM 2079 O O . TYR A 1 263 ? -15.948 -3.111 40.436 1.00 87.56 263 TYR A O 1
ATOM 2087 N N . ALA A 1 264 ? -15.460 -1.353 39.148 1.00 88.75 264 ALA A N 1
ATOM 2088 C CA . ALA A 1 264 ? -14.494 -0.759 40.076 1.00 88.75 264 ALA A CA 1
ATOM 2089 C C . ALA A 1 264 ? -15.023 -0.575 41.520 1.00 88.75 264 ALA A C 1
ATOM 2091 O O . ALA A 1 264 ? -14.251 -0.598 42.482 1.00 88.75 264 ALA A O 1
ATOM 2092 N N . TYR A 1 265 ? -16.346 -0.477 41.681 1.00 89.31 265 TYR A N 1
ATOM 2093 C CA . TYR A 1 265 ? -17.047 -0.378 42.966 1.00 89.31 265 TYR A CA 1
ATOM 2094 C C . TYR A 1 265 ? -17.796 -1.649 43.394 1.00 89.31 265 TYR A C 1
ATOM 2096 O O . TYR A 1 265 ? -18.708 -1.572 44.217 1.00 89.31 265 TYR A O 1
ATOM 2104 N N . THR A 1 266 ? -17.450 -2.815 42.840 1.00 86.06 266 THR A N 1
ATOM 2105 C CA . THR A 1 266 ? -18.082 -4.112 43.161 1.00 86.06 266 THR A CA 1
ATOM 2106 C C . THR A 1 266 ? -19.615 -4.046 43.098 1.00 86.06 266 THR A C 1
ATOM 2108 O O . THR A 1 266 ? -20.301 -4.462 44.027 1.00 86.06 266 THR A O 1
ATOM 2111 N N . ASN A 1 267 ? -20.141 -3.435 42.030 1.00 84.56 267 ASN A N 1
ATOM 2112 C CA . ASN A 1 267 ? -21.564 -3.178 41.768 1.00 84.56 267 ASN A CA 1
ATOM 2113 C C . ASN A 1 267 ? -22.287 -2.266 42.773 1.00 84.56 267 ASN A C 1
ATOM 2115 O O . ASN A 1 267 ? -23.492 -2.056 42.652 1.00 84.56 267 ASN A O 1
ATOM 2119 N N . ASN A 1 268 ? -21.563 -1.642 43.704 1.00 85.88 268 ASN A N 1
ATOM 2120 C CA . ASN A 1 268 ? -22.110 -0.704 44.676 1.00 85.88 268 ASN A CA 1
ATOM 2121 C C . ASN A 1 268 ? -21.528 0.701 44.470 1.00 85.88 268 ASN A C 1
ATOM 2123 O O . ASN A 1 268 ? -20.598 1.120 45.158 1.00 85.88 268 ASN A O 1
ATOM 2127 N N . LEU A 1 269 ? -22.063 1.415 43.477 1.00 87.88 269 LEU A N 1
ATOM 2128 C CA . LEU A 1 269 ? -21.607 2.756 43.113 1.00 87.88 269 LEU A CA 1
ATOM 2129 C C . LEU A 1 269 ? -21.780 3.756 44.287 1.00 87.88 269 LEU A C 1
ATOM 2131 O O . LEU A 1 269 ? -22.854 3.801 44.891 1.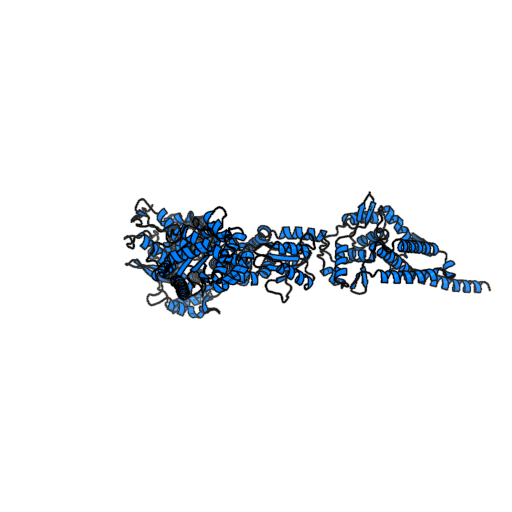00 87.88 269 LEU A O 1
ATOM 2135 N N . PRO A 1 270 ? -20.812 4.652 44.551 1.00 87.56 270 PRO A N 1
ATOM 2136 C CA . PRO A 1 270 ? -20.880 5.638 45.640 1.00 87.56 270 PRO A CA 1
ATOM 2137 C C . PRO A 1 270 ? -22.002 6.658 45.432 1.00 87.56 270 PRO A C 1
ATOM 2139 O O . PRO A 1 270 ? -22.369 6.927 44.291 1.00 87.56 270 PRO A O 1
ATOM 2142 N N . LYS A 1 271 ? -22.546 7.272 46.498 1.00 84.19 271 LYS A N 1
ATOM 2143 C CA . LYS A 1 271 ? -23.660 8.254 46.413 1.00 84.19 271 LYS A CA 1
ATOM 2144 C C . LYS A 1 271 ? -23.388 9.396 45.424 1.00 84.19 271 LYS A C 1
ATOM 2146 O O . LYS A 1 271 ? -24.296 9.829 44.719 1.00 84.19 271 LYS A O 1
ATOM 2151 N N . GLU A 1 272 ? -22.141 9.821 45.326 1.00 87.69 272 GLU A N 1
ATOM 2152 C CA . GLU A 1 272 ? -21.667 10.727 44.288 1.00 87.69 272 GLU A CA 1
ATOM 2153 C C . GLU A 1 272 ? -20.702 9.963 43.390 1.00 87.69 272 GLU A C 1
ATOM 2155 O O . GLU A 1 272 ? -19.770 9.335 43.888 1.00 87.69 272 GLU A O 1
ATOM 2160 N N . LEU A 1 273 ? -20.945 9.978 42.080 1.00 91.50 273 LEU A N 1
ATOM 2161 C CA . LEU A 1 273 ? -20.088 9.279 41.128 1.00 91.50 273 LEU A CA 1
ATOM 2162 C C . LEU A 1 273 ? -18.753 10.023 40.967 1.00 91.50 273 LEU A C 1
ATOM 2164 O O . LEU A 1 273 ? -18.717 11.251 41.067 1.00 91.50 273 LEU A O 1
ATOM 2168 N N . PRO A 1 274 ? -17.654 9.315 40.652 1.00 92.88 274 PRO A N 1
ATOM 2169 C CA . PRO A 1 274 ? -16.362 9.943 40.365 1.00 92.88 274 PRO A CA 1
ATOM 2170 C C . PRO A 1 274 ? -16.328 10.627 38.989 1.00 92.88 274 PRO A C 1
ATOM 2172 O O . PRO A 1 274 ? -15.282 11.103 38.564 1.00 92.88 274 PRO A O 1
ATOM 2175 N N . ILE A 1 275 ? -17.459 10.688 38.291 1.00 94.00 275 ILE A N 1
ATOM 2176 C CA . ILE A 1 275 ? -17.677 11.465 37.073 1.00 94.00 275 ILE A CA 1
ATOM 2177 C C . ILE A 1 275 ? -18.849 12.398 37.311 1.00 94.00 275 ILE A C 1
ATOM 2179 O O . ILE A 1 275 ? -19.795 12.048 38.017 1.00 94.00 275 ILE A O 1
ATOM 2183 N N . GLU A 1 276 ? -18.811 13.566 36.692 1.00 90.62 276 GLU A N 1
ATOM 2184 C CA . GLU A 1 276 ? -19.933 14.489 36.777 1.00 90.62 276 GLU A CA 1
ATOM 2185 C C . GLU A 1 276 ? -21.153 13.998 35.983 1.00 90.62 276 GLU A C 1
ATOM 2187 O O . GLU A 1 276 ? -22.281 14.094 36.464 1.00 90.62 276 GLU A O 1
ATOM 2192 N N . ASP A 1 277 ? -20.937 13.451 34.781 1.00 91.44 277 ASP A N 1
ATOM 2193 C CA . ASP A 1 277 ? -21.978 12.831 33.960 1.00 91.44 277 ASP A CA 1
ATOM 2194 C C . ASP A 1 277 ? -21.410 11.924 32.845 1.00 91.44 277 ASP A C 1
ATOM 2196 O O . ASP A 1 277 ? -20.200 11.853 32.619 1.00 91.44 277 ASP A O 1
ATOM 2200 N N . LEU A 1 278 ? -22.300 11.215 32.132 1.00 93.81 278 LEU A N 1
ATOM 2201 C CA . LEU A 1 278 ? -21.934 10.263 31.072 1.00 93.81 278 LEU A CA 1
ATOM 2202 C C . LEU A 1 278 ? -21.333 10.901 29.810 1.00 93.81 278 LEU A C 1
ATOM 2204 O O . LEU A 1 278 ? -20.811 10.170 28.968 1.00 93.81 278 LEU A O 1
ATOM 2208 N N . GLY A 1 279 ? -21.357 12.229 29.654 1.00 94.12 279 GLY A N 1
ATOM 2209 C CA . GLY A 1 279 ? -20.681 12.846 28.513 1.00 94.12 279 GLY A CA 1
ATOM 2210 C C . GLY A 1 279 ? -19.156 12.707 28.608 1.00 94.12 279 GLY A C 1
ATOM 2211 O O . GLY A 1 279 ? -18.504 12.630 27.573 1.00 94.12 279 GLY A O 1
ATOM 2212 N N . ILE A 1 280 ? -18.595 12.531 29.815 1.00 95.69 280 ILE A N 1
ATOM 2213 C CA . ILE A 1 280 ? -17.183 12.150 30.015 1.00 95.69 280 ILE A CA 1
ATOM 2214 C C . ILE A 1 280 ? -16.881 10.800 29.348 1.00 95.69 280 ILE A C 1
ATOM 2216 O O . ILE A 1 280 ? -15.883 10.655 28.644 1.00 95.69 280 ILE A O 1
ATOM 2220 N N . PHE A 1 281 ? -17.761 9.809 29.515 1.00 95.81 281 PHE A N 1
ATOM 2221 C CA . PHE A 1 281 ? -17.609 8.506 28.861 1.00 95.81 281 PHE A CA 1
ATOM 2222 C C . PHE A 1 281 ? -17.778 8.595 27.349 1.00 95.81 281 PHE A C 1
ATOM 2224 O O . PHE A 1 281 ? -17.097 7.878 26.621 1.00 95.81 281 PHE A O 1
ATOM 2231 N N . HIS A 1 282 ? -18.615 9.508 26.858 1.00 94.75 282 HIS A N 1
ATOM 2232 C CA . HIS A 1 282 ? -18.701 9.767 25.424 1.00 94.75 282 HIS A CA 1
ATOM 2233 C C . HIS A 1 282 ? -17.401 10.347 24.866 1.00 94.75 282 HIS A C 1
ATOM 2235 O O . HIS A 1 282 ? -16.954 9.906 23.808 1.00 94.75 282 HIS A O 1
ATOM 2241 N N . THR A 1 283 ? -16.734 11.235 25.601 1.00 95.12 283 THR A N 1
ATOM 2242 C CA . THR A 1 283 ? -15.399 11.728 25.241 1.00 95.12 283 THR A CA 1
ATOM 2243 C C . THR A 1 283 ? -14.371 10.598 25.196 1.00 95.12 283 THR A C 1
ATOM 2245 O O . THR A 1 283 ? -13.660 10.466 24.201 1.00 95.12 283 THR A O 1
ATOM 2248 N N . LEU A 1 284 ? -14.339 9.718 26.205 1.00 95.00 284 LEU A N 1
ATOM 2249 C CA . LEU A 1 284 ? -13.443 8.553 26.205 1.00 95.00 284 LEU A CA 1
ATOM 2250 C C . LEU A 1 284 ? -13.721 7.600 25.036 1.00 95.00 284 LEU A C 1
ATOM 2252 O O . LEU A 1 284 ? -12.787 7.192 24.350 1.00 95.00 284 LEU A O 1
ATOM 2256 N N . TYR A 1 285 ? -14.992 7.284 24.769 1.00 93.25 285 TYR A N 1
ATOM 2257 C CA . TYR A 1 285 ? -15.395 6.459 23.627 1.00 93.25 285 TYR A CA 1
ATOM 2258 C C . TYR A 1 285 ? -14.957 7.082 22.296 1.00 93.25 285 TYR A C 1
ATOM 2260 O O . TYR A 1 285 ? -14.412 6.385 21.438 1.00 93.25 285 TYR A O 1
ATOM 2268 N N . ARG A 1 286 ? -15.167 8.396 22.130 1.00 90.38 286 ARG A N 1
ATOM 2269 C CA . ARG A 1 286 ? -14.766 9.132 20.927 1.00 90.38 286 ARG A CA 1
ATOM 2270 C C . ARG A 1 286 ? -13.264 9.027 20.707 1.00 90.38 286 ARG A C 1
ATOM 2272 O O . ARG A 1 286 ? -12.842 8.736 19.594 1.00 90.38 286 ARG A O 1
ATOM 2279 N N . ILE A 1 287 ? -12.463 9.250 21.743 1.00 91.12 287 ILE A N 1
ATOM 2280 C CA . ILE A 1 287 ? -11.004 9.174 21.638 1.00 91.12 287 ILE A CA 1
ATOM 2281 C C . ILE A 1 287 ? -10.591 7.736 21.322 1.00 91.12 287 ILE A C 1
ATOM 2283 O O . ILE A 1 287 ? -9.899 7.513 20.338 1.00 91.12 287 ILE A O 1
ATOM 2287 N N . ALA A 1 288 ? -11.107 6.749 22.057 1.00 88.94 288 ALA A N 1
ATOM 2288 C CA . ALA A 1 288 ? -10.804 5.335 21.842 1.00 88.94 288 ALA A CA 1
ATOM 2289 C C . ALA A 1 288 ? -11.333 4.760 20.512 1.00 88.94 288 ALA A C 1
ATOM 2291 O O . ALA A 1 288 ? -10.974 3.639 20.157 1.00 88.94 288 ALA A O 1
ATOM 2292 N N . GLN A 1 289 ? -12.190 5.487 19.783 1.00 84.81 289 GLN A N 1
ATOM 2293 C CA . GLN A 1 289 ? -12.766 5.088 18.489 1.00 84.81 289 GLN A CA 1
ATOM 2294 C C . GLN A 1 289 ? -13.465 3.716 18.517 1.00 84.81 289 GLN A C 1
ATOM 2296 O O . GLN A 1 289 ? -13.440 2.974 17.532 1.00 84.81 289 GLN A O 1
ATOM 2301 N N . GLY A 1 290 ? -14.079 3.370 19.654 1.00 86.12 290 GLY A N 1
ATOM 2302 C CA . GLY A 1 290 ? -14.745 2.081 19.848 1.00 86.12 290 GLY A CA 1
ATOM 2303 C C . GLY A 1 290 ? -13.800 0.887 20.031 1.00 86.12 290 GLY A C 1
ATOM 2304 O O . GLY A 1 290 ? -14.263 -0.249 19.956 1.00 86.12 290 GLY A O 1
ATOM 2305 N N . ASN A 1 291 ? -12.502 1.116 20.273 1.00 86.94 291 ASN A N 1
ATOM 2306 C CA . ASN A 1 291 ? -11.543 0.077 20.653 1.00 86.94 291 ASN A CA 1
ATOM 2307 C C . ASN A 1 291 ? -11.634 -0.199 22.170 1.00 86.94 291 ASN A C 1
ATOM 2309 O O . ASN A 1 291 ? -11.294 0.681 22.968 1.00 86.94 291 ASN A O 1
ATOM 2313 N N . PRO A 1 292 ? -12.089 -1.391 22.597 1.00 87.62 292 PRO A N 1
ATOM 2314 C CA . PRO A 1 292 ? -12.254 -1.724 24.011 1.00 87.62 292 PRO A CA 1
ATOM 2315 C C . PRO A 1 292 ? -10.980 -1.634 24.851 1.00 87.62 292 PRO A C 1
ATOM 2317 O O . PRO A 1 292 ? -11.039 -1.103 25.957 1.00 87.62 292 PRO A O 1
ATOM 2320 N N . GLY A 1 293 ? -9.838 -2.093 24.335 1.00 86.62 293 GLY A N 1
ATOM 2321 C CA . GLY A 1 293 ? -8.552 -2.011 25.031 1.00 86.62 293 GLY A CA 1
ATOM 2322 C C . GLY A 1 293 ? -8.158 -0.565 25.329 1.00 86.62 293 GLY A C 1
ATOM 2323 O O . GLY A 1 293 ? -7.839 -0.230 26.468 1.00 86.62 293 GLY A O 1
ATOM 2324 N N . ASN A 1 294 ? -8.298 0.328 24.346 1.00 88.69 294 ASN A N 1
ATOM 2325 C CA . ASN A 1 294 ? -8.069 1.758 24.554 1.00 88.69 294 ASN A CA 1
ATOM 2326 C C . ASN A 1 294 ? -9.095 2.383 25.505 1.00 88.69 294 ASN A C 1
ATOM 2328 O O . ASN A 1 294 ? -8.723 3.237 26.305 1.00 88.69 294 ASN A O 1
ATOM 2332 N N . MET A 1 295 ? -10.365 1.963 25.464 1.00 91.06 295 MET A N 1
ATOM 2333 C CA . MET A 1 295 ? -11.378 2.425 26.423 1.00 91.06 295 MET A CA 1
ATOM 2334 C C . MET A 1 295 ? -11.011 2.044 27.863 1.00 91.06 295 MET A C 1
ATOM 2336 O O . MET A 1 295 ? -11.079 2.902 28.741 1.00 91.06 295 MET A O 1
ATOM 2340 N N . VAL A 1 296 ? -10.590 0.795 28.103 1.00 89.75 296 VAL A N 1
ATOM 2341 C CA . VAL A 1 296 ? -10.133 0.332 29.425 1.00 89.75 296 VAL A CA 1
ATOM 2342 C C . VAL A 1 296 ? -8.883 1.093 29.855 1.00 89.75 296 VAL A C 1
ATOM 2344 O O . VAL A 1 296 ? -8.871 1.650 30.947 1.00 89.75 296 VAL A O 1
ATOM 2347 N N . SER A 1 297 ? -7.866 1.189 28.996 1.00 89.81 297 SER A N 1
ATOM 2348 C CA . SER A 1 297 ? -6.614 1.869 29.341 1.00 89.81 297 SER A CA 1
ATOM 2349 C C . SER A 1 297 ? -6.822 3.356 29.650 1.00 89.81 297 SER A C 1
ATOM 2351 O O . SER A 1 297 ? -6.318 3.859 30.656 1.00 89.81 297 SER A O 1
ATOM 2353 N N . LEU A 1 298 ? -7.610 4.072 28.837 1.00 92.38 298 LEU A N 1
ATOM 2354 C CA . LEU A 1 298 ? -7.944 5.475 29.105 1.00 92.38 298 LEU A CA 1
ATOM 2355 C C . LEU A 1 298 ? -8.754 5.628 30.394 1.00 92.38 298 LEU A C 1
ATOM 2357 O O . LEU A 1 298 ? -8.480 6.540 31.170 1.00 92.38 298 LEU A O 1
ATOM 2361 N N . PHE A 1 299 ? -9.722 4.742 30.648 1.00 93.62 299 PHE A N 1
ATOM 2362 C CA . PHE A 1 299 ? -10.485 4.728 31.896 1.00 93.62 299 PHE A CA 1
ATOM 2363 C C . PHE A 1 299 ? -9.551 4.550 33.103 1.00 93.62 299 PHE A C 1
ATOM 2365 O O . PHE A 1 299 ? -9.573 5.361 34.031 1.00 93.62 299 PHE A O 1
ATOM 2372 N N . THR A 1 300 ? -8.697 3.526 33.084 1.00 91.44 300 THR A N 1
ATOM 2373 C CA . THR A 1 300 ? -7.792 3.191 34.190 1.00 91.44 300 THR A CA 1
ATOM 2374 C C . THR A 1 300 ? -6.810 4.318 34.467 1.00 91.44 300 THR A C 1
ATOM 2376 O O . THR A 1 300 ? -6.697 4.755 35.616 1.00 91.44 300 THR A O 1
ATOM 2379 N N . ARG A 1 301 ? -6.143 4.840 33.430 1.00 92.44 301 ARG A N 1
ATOM 2380 C CA . ARG A 1 301 ? -5.196 5.956 33.561 1.00 92.44 301 ARG A CA 1
ATOM 2381 C C . ARG A 1 301 ? -5.880 7.237 34.042 1.00 92.44 301 ARG A C 1
ATOM 2383 O O . ARG A 1 301 ? -5.365 7.876 34.959 1.00 92.44 301 ARG A O 1
ATOM 2390 N N . LEU A 1 302 ? -7.074 7.561 33.531 1.00 94.19 302 LEU A N 1
ATOM 2391 C CA . LEU A 1 302 ? -7.836 8.740 33.957 1.00 94.19 302 LEU A CA 1
ATOM 2392 C C . LEU A 1 302 ? -8.132 8.701 35.459 1.00 94.19 302 LEU A C 1
ATOM 2394 O O . LEU A 1 302 ? -7.785 9.635 36.183 1.00 94.19 302 LEU A O 1
ATOM 2398 N N . PHE A 1 303 ? -8.744 7.622 35.954 1.00 93.62 303 PHE A N 1
ATOM 2399 C CA . PHE A 1 303 ? -9.093 7.534 37.375 1.00 93.62 303 PHE A CA 1
ATOM 2400 C C . PHE A 1 303 ? -7.872 7.343 38.273 1.00 93.62 303 PHE A C 1
ATOM 2402 O O . PHE A 1 303 ? -7.888 7.810 39.411 1.00 93.62 303 PHE A O 1
ATOM 2409 N N . SER A 1 304 ? -6.799 6.734 37.761 1.00 91.31 304 SER A N 1
ATOM 2410 C CA . SER A 1 304 ? -5.517 6.669 38.470 1.00 91.31 304 SER A CA 1
ATOM 2411 C C . SER A 1 304 ? -4.931 8.065 38.662 1.00 91.31 304 SER A C 1
ATOM 2413 O O . SER A 1 304 ? -4.510 8.399 39.767 1.00 91.31 304 SER A O 1
ATOM 2415 N N . SER A 1 305 ? -4.982 8.914 37.630 1.00 91.44 305 SER A N 1
ATOM 2416 C CA . SER A 1 305 ? -4.510 10.303 37.718 1.00 91.44 305 SER A CA 1
ATOM 2417 C C . SER A 1 305 ? -5.356 11.163 38.669 1.00 91.44 305 SER A C 1
ATOM 2419 O O . SER A 1 305 ? -4.857 12.116 39.261 1.00 91.44 305 SER A O 1
ATOM 2421 N N . ALA A 1 306 ? -6.627 10.799 38.866 1.00 91.31 306 ALA A N 1
ATOM 2422 C CA . ALA A 1 306 ? -7.540 11.460 39.794 1.00 91.31 306 ALA A CA 1
ATOM 2423 C C . ALA A 1 306 ? -7.511 10.897 41.226 1.00 91.31 306 ALA A C 1
ATOM 2425 O O . ALA A 1 306 ? -8.291 11.344 42.074 1.00 91.31 306 ALA A O 1
ATOM 2426 N N . LYS A 1 307 ? -6.656 9.913 41.522 1.00 90.75 307 LYS A N 1
ATOM 2427 C CA . LYS A 1 307 ? -6.547 9.324 42.858 1.00 90.75 307 LYS A CA 1
ATOM 2428 C C . LYS A 1 307 ? -5.849 10.292 43.822 1.00 90.75 307 LYS A C 1
ATOM 2430 O O . LYS A 1 307 ? -4.726 10.726 43.588 1.00 90.75 307 LYS A O 1
ATOM 2435 N N . HIS A 1 308 ? -6.493 10.571 44.953 1.00 86.19 308 HIS A N 1
ATOM 2436 C CA . HIS A 1 308 ? -5.921 11.315 46.076 1.00 86.19 308 HIS A CA 1
ATOM 2437 C C . HIS A 1 308 ? -6.063 10.483 47.354 1.00 86.19 308 HIS A C 1
ATOM 2439 O O . HIS A 1 308 ? -7.140 10.430 47.953 1.00 86.19 308 HIS A O 1
ATOM 2445 N N . ASN A 1 309 ? -4.971 9.837 47.777 1.00 84.75 309 ASN A N 1
ATOM 2446 C CA . ASN A 1 309 ? -4.967 8.829 48.845 1.00 84.75 309 ASN A CA 1
ATOM 2447 C C . ASN A 1 309 ? -5.993 7.714 48.545 1.00 84.75 309 ASN A C 1
ATOM 2449 O O . ASN A 1 309 ? -5.937 7.107 47.475 1.00 84.75 309 ASN A O 1
ATOM 2453 N N . ASP A 1 310 ? -6.952 7.485 49.445 1.00 85.69 310 ASP A N 1
ATOM 2454 C CA . ASP A 1 310 ? -8.017 6.479 49.303 1.00 85.69 310 ASP A CA 1
ATOM 2455 C C . ASP A 1 310 ? -9.295 7.024 48.639 1.00 85.69 310 ASP A C 1
ATOM 2457 O O . ASP A 1 310 ? -10.336 6.366 48.624 1.00 85.69 310 ASP A O 1
ATOM 2461 N N . LYS A 1 311 ? -9.247 8.250 48.107 1.00 91.50 311 LYS A N 1
ATOM 2462 C CA . LYS A 1 311 ? -10.375 8.913 47.446 1.00 91.50 311 LYS A CA 1
ATOM 2463 C C . LYS A 1 311 ? -10.081 9.174 45.977 1.00 91.50 311 LYS A C 1
ATOM 2465 O O . LYS A 1 311 ? -8.928 9.223 45.552 1.00 91.50 311 LYS A O 1
ATOM 2470 N N . ILE A 1 312 ? -11.141 9.381 45.204 1.00 92.06 312 ILE A N 1
ATOM 2471 C CA . ILE A 1 312 ? -11.048 9.773 43.797 1.00 92.06 312 ILE A CA 1
ATOM 2472 C C . ILE A 1 312 ? -11.648 11.158 43.624 1.00 92.06 312 ILE A C 1
ATOM 2474 O O . ILE A 1 312 ? -12.729 11.469 44.121 1.00 92.06 312 ILE A O 1
ATOM 2478 N N . ALA A 1 313 ? -10.924 12.009 42.917 1.00 93.00 313 ALA A N 1
ATOM 2479 C CA . ALA A 1 313 ? -11.375 13.330 42.550 1.00 93.00 313 ALA A CA 1
ATOM 2480 C C . ALA A 1 313 ? -12.421 13.226 41.430 1.00 93.00 313 ALA A C 1
ATOM 2482 O O . ALA A 1 313 ? -12.161 12.591 40.413 1.00 93.00 313 ALA A O 1
ATOM 2483 N N . VAL A 1 314 ? -13.569 13.897 41.567 1.00 94.06 314 VAL A N 1
ATOM 2484 C CA . VAL A 1 314 ? -14.612 13.869 40.524 1.00 94.06 314 VAL A CA 1
ATOM 2485 C C . VAL A 1 314 ? -14.055 14.438 39.218 1.00 94.06 314 VAL A C 1
ATOM 2487 O O . VAL A 1 314 ? -13.524 15.554 39.213 1.00 94.06 314 VAL A O 1
ATOM 2490 N N . ILE A 1 315 ? -14.153 13.669 38.133 1.00 94.81 315 ILE A N 1
ATOM 2491 C CA . ILE A 1 315 ? -13.764 14.083 36.785 1.00 94.81 315 ILE A CA 1
ATOM 2492 C C . ILE A 1 315 ? -14.826 15.035 36.227 1.00 94.81 315 ILE A C 1
ATOM 2494 O O . ILE A 1 315 ? -16.007 14.690 36.160 1.00 94.81 315 ILE A O 1
ATOM 2498 N N . ASN A 1 316 ? -14.380 16.221 35.822 1.00 91.06 316 ASN A N 1
ATOM 2499 C CA . ASN A 1 316 ? -15.193 17.317 35.300 1.00 91.06 316 ASN A CA 1
ATOM 2500 C C . ASN A 1 316 ? -14.494 17.990 34.103 1.00 91.06 316 ASN A C 1
ATOM 2502 O O . ASN A 1 316 ? -13.464 17.505 33.620 1.00 91.06 316 ASN A O 1
ATOM 2506 N N . GLU A 1 317 ? -15.027 19.127 33.653 1.00 88.44 317 GLU A N 1
ATOM 2507 C CA . GLU A 1 317 ? -14.522 19.867 32.494 1.00 88.44 317 GLU A CA 1
ATOM 2508 C C . GLU A 1 317 ? -13.097 20.415 32.604 1.00 88.44 317 GLU A C 1
ATOM 2510 O O . GLU A 1 317 ? -12.485 20.697 31.581 1.00 88.44 317 GLU A O 1
ATOM 2515 N N . GLN A 1 318 ? -12.540 20.515 33.811 1.00 87.75 318 GLN A N 1
ATOM 2516 C CA . GLN A 1 318 ? -11.163 20.973 34.012 1.00 87.75 318 GLN A CA 1
ATOM 2517 C C . GLN A 1 318 ? -10.182 19.800 34.017 1.00 87.75 318 GLN A C 1
ATOM 2519 O O . GLN A 1 318 ? -9.139 19.843 33.365 1.00 87.75 318 GLN A O 1
ATOM 2524 N N . LYS A 1 319 ? -10.522 18.720 34.732 1.00 90.75 319 LYS A N 1
ATOM 2525 C CA . LYS A 1 319 ? -9.605 17.588 34.916 1.00 90.75 319 LYS A CA 1
ATOM 2526 C C . LYS A 1 319 ? -9.458 16.719 33.681 1.00 90.75 319 LYS A C 1
ATOM 2528 O O . LYS A 1 319 ? -8.355 16.247 33.422 1.00 90.75 319 LYS A O 1
ATOM 2533 N N . LEU A 1 320 ? -10.540 16.487 32.930 1.00 94.00 320 LEU A N 1
ATOM 2534 C CA . LEU A 1 320 ? -10.456 15.604 31.768 1.00 94.00 320 LEU A CA 1
ATOM 2535 C C . LEU A 1 320 ? -9.514 16.180 30.694 1.00 94.00 320 LEU A C 1
ATOM 2537 O O . LEU A 1 320 ? -8.565 15.482 30.350 1.00 94.00 320 LEU A O 1
ATOM 2541 N N . PRO A 1 321 ? -9.667 17.429 30.206 1.00 91.25 321 PRO A N 1
ATOM 2542 C CA . PRO A 1 321 ? -8.724 17.980 29.233 1.00 91.25 321 PRO A CA 1
ATOM 2543 C C . PRO A 1 321 ? -7.287 18.030 29.759 1.00 91.25 321 PRO A C 1
ATOM 2545 O O . PRO A 1 321 ? -6.362 17.748 29.004 1.00 91.25 321 PRO A O 1
ATOM 2548 N N . GLN A 1 322 ? -7.084 18.331 31.049 1.00 91.00 322 GLN A N 1
ATOM 2549 C CA . GLN A 1 322 ? -5.752 18.336 31.664 1.00 91.00 322 GLN A CA 1
ATOM 2550 C C . GLN A 1 322 ? -5.074 16.962 31.591 1.00 91.00 322 GLN A C 1
ATOM 2552 O O . GLN A 1 322 ? -3.895 16.894 31.250 1.00 91.00 322 GLN A O 1
ATOM 2557 N N . PHE A 1 323 ? -5.814 15.886 31.871 1.00 93.88 323 PHE A N 1
ATOM 2558 C CA . PHE A 1 323 ? -5.334 14.516 31.696 1.00 93.88 323 PHE A CA 1
ATOM 2559 C C . PHE A 1 323 ? -5.007 14.232 30.222 1.00 93.88 323 PHE A C 1
ATOM 2561 O O . PHE A 1 323 ? -3.896 13.820 29.904 1.00 93.88 323 PHE A O 1
ATOM 2568 N N . LEU A 1 324 ? -5.929 14.535 29.302 1.00 93.50 324 LEU A N 1
ATOM 2569 C CA . LEU A 1 324 ? -5.785 14.173 27.888 1.00 93.50 324 LEU A CA 1
ATOM 2570 C C . LEU A 1 324 ? -4.598 14.849 27.171 1.00 93.50 324 LEU A C 1
ATOM 2572 O O . LEU A 1 324 ? -4.108 14.288 26.193 1.00 93.50 324 LEU A O 1
ATOM 2576 N N . ARG A 1 325 ? -4.106 16.007 27.646 1.00 90.25 325 ARG A N 1
ATOM 2577 C CA . ARG A 1 325 ? -2.937 16.718 27.074 1.00 90.25 325 ARG A CA 1
ATOM 2578 C C . ARG A 1 325 ? -1.669 15.856 26.995 1.00 90.25 325 ARG A C 1
ATOM 2580 O O . ARG A 1 325 ? -0.866 16.050 26.088 1.00 90.25 325 ARG A O 1
ATOM 2587 N N . GLY A 1 326 ? -1.471 14.943 27.948 1.00 84.31 326 GLY A N 1
ATOM 2588 C CA . GLY A 1 326 ? -0.280 14.087 28.028 1.00 84.31 326 GLY A CA 1
ATOM 2589 C C . GLY A 1 326 ? -0.455 12.696 27.419 1.00 84.31 326 GLY A C 1
ATOM 2590 O O . GLY A 1 326 ? 0.498 11.921 27.381 1.00 84.31 326 GLY A O 1
ATOM 2591 N N . GLU A 1 327 ? -1.658 12.367 26.951 1.00 91.50 327 GLU A N 1
ATOM 2592 C CA . GLU A 1 327 ? -2.035 10.994 26.634 1.00 91.50 327 GLU A CA 1
ATOM 2593 C C . GLU A 1 327 ? -2.035 10.725 25.131 1.00 91.50 327 GLU A C 1
ATOM 2595 O O . GLU A 1 327 ? -2.381 11.576 24.307 1.00 91.50 327 GLU A O 1
ATOM 2600 N N . LYS A 1 328 ? -1.689 9.491 24.764 1.00 89.38 328 LYS A N 1
ATOM 2601 C CA . LYS A 1 328 ? -1.733 8.989 23.386 1.00 89.38 328 LYS A CA 1
ATOM 2602 C C . LYS A 1 328 ? -2.445 7.644 23.331 1.00 89.38 328 LYS A C 1
ATOM 2604 O O . LYS A 1 328 ? -2.413 6.867 24.289 1.00 89.38 328 LYS A O 1
ATOM 2609 N N . ILE A 1 329 ? -3.045 7.374 22.179 1.00 85.56 329 ILE A N 1
ATOM 2610 C CA . ILE A 1 329 ? -3.634 6.082 21.830 1.00 85.56 329 ILE A CA 1
ATOM 2611 C C . ILE A 1 329 ? -2.999 5.532 20.559 1.00 85.56 329 ILE A C 1
ATOM 2613 O O . ILE A 1 329 ? -2.541 6.292 19.703 1.00 85.56 329 ILE A O 1
ATOM 2617 N N . PHE A 1 330 ? -3.022 4.208 20.433 1.00 76.94 330 PHE A N 1
ATOM 2618 C CA . PHE A 1 330 ? -2.535 3.485 19.265 1.00 76.94 330 PHE A CA 1
ATOM 2619 C C . PHE A 1 330 ? -3.689 2.692 18.649 1.00 76.94 330 PHE A C 1
ATOM 2621 O O . PHE A 1 330 ? -4.349 1.923 19.349 1.00 76.94 330 PHE A O 1
ATOM 2628 N N . ILE A 1 331 ? -3.972 2.911 17.362 1.00 69.31 331 ILE A N 1
ATOM 2629 C CA . ILE A 1 331 ? -5.006 2.182 16.604 1.00 69.31 331 ILE A CA 1
ATOM 2630 C C . ILE A 1 331 ? -4.548 2.056 15.146 1.00 69.31 331 ILE A C 1
ATOM 2632 O O . ILE A 1 331 ? -4.015 3.017 14.596 1.00 69.31 331 ILE A O 1
ATOM 2636 N N . TYR A 1 332 ? -4.772 0.899 14.510 1.00 65.00 332 TYR A N 1
ATOM 2637 C CA . TYR A 1 332 ? -4.477 0.658 13.085 1.00 65.00 332 TYR A CA 1
ATOM 2638 C C . TYR A 1 332 ? -3.012 0.943 12.689 1.00 65.00 332 TYR A C 1
ATOM 2640 O O . TYR A 1 332 ? -2.748 1.479 11.613 1.00 65.00 332 TYR A O 1
ATOM 2648 N N . GLY A 1 333 ? -2.059 0.645 13.581 1.00 60.59 333 GLY A N 1
ATOM 2649 C CA . GLY A 1 333 ? -0.624 0.878 13.358 1.00 60.59 333 GLY A CA 1
ATOM 2650 C C . GLY A 1 333 ? -0.164 2.339 13.480 1.00 60.59 333 GLY A C 1
ATOM 2651 O O . GLY A 1 333 ? 1.019 2.614 13.300 1.00 60.59 333 GLY A O 1
ATOM 2652 N N . GLY A 1 334 ? -1.068 3.273 13.801 1.00 63.69 334 GLY A N 1
ATOM 2653 C CA . GLY A 1 334 ? -0.768 4.687 14.032 1.00 63.69 334 GLY A CA 1
ATOM 2654 C C . GLY A 1 334 ? -0.898 5.091 15.502 1.00 63.69 334 GLY A C 1
ATOM 2655 O O . GLY A 1 334 ? -1.575 4.425 16.286 1.00 63.69 334 GLY A O 1
ATOM 2656 N N . SER A 1 335 ? -0.277 6.215 15.870 1.00 76.75 335 SER A N 1
ATOM 2657 C CA . SER A 1 335 ? -0.439 6.853 17.184 1.00 76.75 335 SER A CA 1
ATOM 2658 C C . SER A 1 335 ? -1.066 8.236 17.032 1.00 76.75 335 SER A C 1
ATOM 2660 O O . SER A 1 335 ? -0.675 8.980 16.132 1.00 76.75 335 SER A O 1
ATOM 2662 N N . ALA A 1 336 ? -2.000 8.595 17.911 1.00 80.00 336 ALA A N 1
ATOM 2663 C CA . ALA A 1 336 ? -2.607 9.925 17.945 1.00 80.00 336 ALA A CA 1
ATOM 2664 C C . ALA A 1 336 ? -2.638 10.473 19.379 1.00 80.00 336 ALA A C 1
ATOM 2666 O O . ALA A 1 336 ? -2.859 9.697 20.318 1.00 80.00 336 ALA A O 1
ATOM 2667 N N . PRO A 1 337 ? -2.419 11.788 19.577 1.00 86.50 337 PRO A N 1
ATOM 2668 C CA . PRO A 1 337 ? -2.650 12.401 20.874 1.00 86.50 337 PRO A CA 1
ATOM 2669 C C . PRO A 1 337 ? -4.143 12.371 21.198 1.00 86.50 337 PRO A C 1
ATOM 2671 O O . PRO A 1 337 ? -4.997 12.486 20.321 1.00 86.50 337 PRO A O 1
ATOM 2674 N N . CYS A 1 338 ? -4.465 12.211 22.477 1.00 90.75 338 CYS A N 1
ATOM 2675 C CA . CYS A 1 338 ? -5.852 12.199 22.921 1.00 90.75 338 CYS A CA 1
ATOM 2676 C C . CYS A 1 338 ? -6.489 13.590 22.860 1.00 90.75 338 CYS A C 1
ATOM 2678 O O . CYS A 1 338 ? -7.709 13.665 22.831 1.00 90.75 338 CYS A O 1
ATOM 2680 N N . LEU A 1 339 ? -5.686 14.659 22.839 1.00 91.19 339 LEU A N 1
ATOM 2681 C CA . LEU A 1 339 ? -6.088 16.060 22.701 1.00 91.19 339 LEU A CA 1
ATOM 2682 C C . LEU A 1 339 ? -5.007 16.827 21.916 1.00 91.19 339 LEU A C 1
ATOM 2684 O O . LEU A 1 339 ? -3.839 16.813 22.311 1.00 91.19 339 LEU A O 1
ATOM 2688 N N . GLU A 1 340 ? -5.384 17.546 20.857 1.00 89.44 340 GLU A N 1
ATOM 2689 C CA . GLU A 1 340 ? -4.493 18.503 20.182 1.00 89.44 340 GLU A CA 1
ATOM 2690 C C . GLU A 1 340 ? -4.315 19.755 21.046 1.00 89.44 340 GLU A C 1
ATOM 2692 O O . GLU A 1 340 ? -5.074 20.725 20.955 1.00 89.44 340 GLU A O 1
ATOM 2697 N N . SER A 1 341 ? -3.307 19.716 21.919 1.00 88.94 341 SER A N 1
ATOM 2698 C CA . SER A 1 341 ? -3.069 20.752 22.932 1.00 88.94 341 SER A CA 1
ATOM 2699 C C . SER A 1 341 ? -2.899 22.144 22.319 1.00 88.94 341 SER A C 1
ATOM 2701 O O . SER A 1 341 ? -3.483 23.100 22.819 1.00 88.94 341 SER A O 1
ATOM 2703 N N . GLU A 1 342 ? -2.182 22.260 21.197 1.00 86.81 342 GLU A N 1
ATOM 2704 C CA . GLU A 1 342 ? -1.959 23.547 20.524 1.00 86.81 342 GLU A CA 1
ATOM 2705 C C . GLU A 1 342 ? -3.259 24.166 19.992 1.00 86.81 342 GLU A C 1
ATOM 2707 O O . GLU A 1 342 ? -3.494 25.365 20.152 1.00 86.81 342 GLU A O 1
ATOM 2712 N N . VAL A 1 343 ? -4.124 23.351 19.377 1.00 86.31 343 VAL A N 1
ATOM 2713 C CA . VAL A 1 343 ? -5.426 23.799 18.860 1.00 86.31 343 VAL A CA 1
ATOM 2714 C C . VAL A 1 343 ? -6.342 24.184 20.018 1.00 86.31 343 VAL A C 1
ATOM 2716 O O . VAL A 1 343 ? -6.964 25.246 19.989 1.00 86.31 343 VAL A O 1
ATOM 2719 N N . PHE A 1 344 ? -6.392 23.349 21.055 1.00 91.50 344 PHE A N 1
ATOM 2720 C CA . PHE A 1 344 ? -7.214 23.584 22.235 1.00 91.50 344 PHE A CA 1
ATOM 2721 C C . PHE A 1 344 ? -6.815 24.878 22.964 1.00 91.50 344 PHE A C 1
ATOM 2723 O O . PHE A 1 344 ? -7.675 25.710 23.257 1.00 91.50 344 PHE A O 1
ATOM 2730 N N . ASP A 1 345 ? -5.516 25.102 23.184 1.00 91.88 345 ASP A N 1
ATOM 2731 C CA . ASP A 1 345 ? -4.996 26.302 23.852 1.00 91.88 345 ASP A CA 1
ATOM 2732 C C . ASP A 1 345 ? -5.208 27.571 23.018 1.00 91.88 345 ASP A C 1
ATOM 2734 O O . ASP A 1 345 ? -5.563 28.625 23.557 1.00 91.88 345 ASP A O 1
ATOM 2738 N N . ARG A 1 346 ? -5.056 27.477 21.691 1.00 91.38 346 ARG A N 1
ATOM 2739 C CA . ARG A 1 346 ? -5.345 28.591 20.781 1.00 91.38 346 ARG A CA 1
ATOM 2740 C C . ARG A 1 346 ? -6.816 29.007 20.857 1.00 91.38 346 ARG A C 1
ATOM 2742 O O . ARG A 1 346 ? -7.094 30.200 20.974 1.00 91.38 346 ARG A O 1
ATOM 2749 N N . ILE A 1 347 ? -7.737 28.042 20.877 1.00 93.19 347 ILE A N 1
ATOM 2750 C CA . ILE A 1 347 ? -9.175 28.299 21.027 1.00 93.19 347 ILE A CA 1
ATOM 2751 C C . ILE A 1 347 ? -9.488 28.933 22.386 1.00 93.19 347 ILE A C 1
ATOM 2753 O O . ILE A 1 347 ? -10.207 29.932 22.433 1.00 93.19 347 ILE A O 1
ATOM 2757 N N . ILE A 1 348 ? -8.928 28.412 23.484 1.00 94.00 348 ILE A N 1
ATOM 2758 C CA . ILE A 1 348 ? -9.115 28.999 24.820 1.00 94.00 348 ILE A CA 1
ATOM 2759 C C . ILE A 1 348 ? -8.657 30.458 24.842 1.00 94.00 348 ILE A C 1
ATOM 2761 O O . ILE A 1 348 ? -9.381 31.314 25.350 1.00 94.00 348 ILE A O 1
ATOM 2765 N N . ARG A 1 349 ? -7.493 30.767 24.257 1.00 94.25 349 ARG A N 1
ATOM 2766 C CA . ARG A 1 349 ? -6.993 32.145 24.165 1.00 94.25 349 ARG A CA 1
ATOM 2767 C C . ARG A 1 349 ? -7.949 33.036 23.369 1.00 94.25 349 ARG A C 1
ATOM 2769 O O . ARG A 1 349 ? -8.353 34.081 23.872 1.00 94.25 349 ARG A O 1
ATOM 2776 N N . THR A 1 350 ? -8.369 32.593 22.183 1.00 92.88 350 THR A N 1
ATOM 2777 C CA . THR A 1 350 ? -9.331 33.311 21.331 1.00 92.88 350 THR A CA 1
ATOM 2778 C C . THR A 1 350 ? -10.641 33.608 22.076 1.00 92.88 350 THR A C 1
ATOM 2780 O O . THR A 1 350 ? -11.148 34.728 22.032 1.00 92.88 350 THR A O 1
ATOM 2783 N N . LEU A 1 351 ? -11.175 32.636 22.821 1.00 93.81 351 LEU A N 1
ATOM 2784 C CA . LEU A 1 351 ? -12.405 32.805 23.599 1.00 93.81 351 LEU A CA 1
ATOM 2785 C C . LEU A 1 351 ? -12.213 33.628 24.879 1.00 93.81 351 LEU A C 1
ATOM 2787 O O . LEU A 1 351 ? -13.171 34.244 25.336 1.00 93.81 351 LEU A O 1
ATOM 2791 N N . GLY A 1 352 ? -11.010 33.658 25.454 1.00 91.75 352 GLY A N 1
ATOM 2792 C CA . GLY A 1 352 ? -10.685 34.442 26.649 1.00 91.75 352 GLY A CA 1
ATOM 2793 C C . GLY A 1 352 ? -10.490 35.938 26.377 1.00 91.75 352 GLY A C 1
ATOM 2794 O O . GLY A 1 352 ? -10.784 36.762 27.244 1.00 91.75 352 GLY A O 1
ATOM 2795 N N . GLU A 1 353 ? -10.046 36.305 25.172 1.00 91.94 353 GLU A N 1
ATOM 2796 C CA . GLU A 1 353 ? -9.785 37.688 24.740 1.00 91.94 353 GLU A CA 1
ATOM 2797 C C . GLU A 1 353 ? -11.071 38.451 24.369 1.00 91.94 353 GLU A C 1
ATOM 2799 O O . GLU A 1 353 ? -11.298 38.836 23.221 1.00 91.94 353 GLU A O 1
ATOM 2804 N N . GLN A 1 354 ? -11.930 38.676 25.364 1.00 91.44 354 GLN A N 1
ATOM 2805 C CA . GLN A 1 354 ? -13.203 39.384 25.202 1.00 91.44 354 GLN A CA 1
ATOM 2806 C C . GLN A 1 354 ? -13.168 40.790 25.805 1.00 91.44 354 GLN A C 1
ATOM 2808 O O . GLN A 1 354 ? -12.270 41.151 26.562 1.00 91.44 354 GLN A O 1
ATOM 2813 N N . ARG A 1 355 ? -14.201 41.589 25.495 1.00 87.19 355 ARG A N 1
ATOM 2814 C CA . ARG A 1 355 ? -14.343 42.976 25.986 1.00 87.19 355 ARG A CA 1
ATOM 2815 C C . ARG A 1 355 ? -14.252 43.094 27.509 1.00 87.19 355 ARG A C 1
ATOM 2817 O O . ARG A 1 355 ? -13.779 44.111 28.004 1.00 87.19 355 ARG A O 1
ATOM 2824 N N . THR A 1 356 ? -14.722 42.083 28.240 1.00 87.44 356 THR A N 1
ATOM 2825 C CA . THR A 1 356 ? -14.549 41.982 29.692 1.00 87.44 356 THR A CA 1
ATOM 2826 C C . THR A 1 356 ? -13.987 40.618 30.060 1.00 87.44 356 THR A C 1
ATOM 2828 O O . THR A 1 356 ? -14.274 39.610 29.404 1.00 87.44 356 THR A O 1
ATOM 2831 N N . LYS A 1 357 ? -13.211 40.580 31.147 1.00 87.56 357 LYS A N 1
ATOM 2832 C CA . LYS A 1 357 ? -12.618 39.344 31.659 1.00 87.56 357 LYS A CA 1
ATOM 2833 C C . LYS A 1 357 ? -13.695 38.329 32.050 1.00 87.56 357 LYS A C 1
ATOM 2835 O O . LYS A 1 357 ? -13.558 37.155 31.722 1.00 87.56 357 LYS A O 1
ATOM 2840 N N . GLU A 1 358 ? -14.792 38.764 32.680 1.00 87.38 358 GLU A N 1
ATOM 2841 C CA . GLU A 1 358 ? -15.870 37.850 33.080 1.00 87.38 358 GLU A CA 1
ATOM 2842 C C . GLU A 1 358 ? -16.550 37.178 31.881 1.00 87.38 358 GLU A C 1
ATOM 2844 O O . GLU A 1 358 ? -16.933 36.009 31.968 1.00 87.38 358 GLU A O 1
ATOM 2849 N N . LEU A 1 359 ? -16.694 37.901 30.764 1.00 88.50 359 LEU A N 1
ATOM 2850 C CA . LEU A 1 359 ? -17.299 37.374 29.544 1.00 88.50 359 LEU A CA 1
ATOM 2851 C C . LEU A 1 359 ? -16.385 36.346 28.875 1.00 88.50 359 LEU A C 1
ATOM 2853 O O . LEU A 1 359 ? -16.860 35.282 28.481 1.00 88.50 359 LEU A O 1
ATOM 2857 N N . GLY A 1 360 ? -15.082 36.635 28.796 1.00 91.19 360 GLY A N 1
ATOM 2858 C CA . GLY A 1 360 ? -14.088 35.689 28.285 1.00 91.19 360 GLY A CA 1
ATOM 2859 C C . GLY A 1 360 ? -14.033 34.412 29.119 1.00 91.19 360 GLY A C 1
ATOM 2860 O O . GLY A 1 360 ? -14.136 33.310 28.584 1.00 91.19 360 GLY A O 1
ATOM 2861 N N . GLU A 1 361 ? -14.004 34.543 30.448 1.00 91.00 361 GLU A N 1
ATOM 2862 C CA . GLU A 1 361 ? -14.074 33.394 31.354 1.00 91.00 361 GLU A CA 1
ATOM 2863 C C . GLU A 1 361 ? -15.363 32.573 31.179 1.00 91.00 361 GLU A C 1
ATOM 2865 O O . GLU A 1 361 ? -15.336 31.348 31.281 1.00 91.00 361 GLU A O 1
ATOM 2870 N N . ALA A 1 362 ? -16.505 33.221 30.923 1.00 91.25 362 ALA A N 1
ATOM 2871 C CA . ALA A 1 362 ? -17.763 32.524 30.670 1.00 91.25 362 ALA A CA 1
ATOM 2872 C C . ALA A 1 362 ? -17.748 31.755 29.335 1.00 91.25 362 ALA A C 1
ATOM 2874 O O . ALA A 1 362 ? -18.238 30.625 29.288 1.00 91.25 362 ALA A O 1
ATOM 2875 N N . CYS A 1 363 ? -17.158 32.331 28.280 1.00 93.44 363 CYS A N 1
ATOM 2876 C CA . CYS A 1 363 ? -16.979 31.663 26.987 1.00 93.44 363 CYS A CA 1
ATOM 2877 C C . CYS A 1 363 ? -16.102 30.413 27.127 1.00 93.44 363 CYS A C 1
ATOM 2879 O O . CYS A 1 363 ? -16.493 29.338 26.672 1.00 93.44 363 CYS A O 1
ATOM 2881 N N . VAL A 1 364 ? -14.957 30.543 27.808 1.00 93.44 364 VAL A N 1
ATOM 2882 C CA . VAL A 1 364 ? -14.028 29.432 28.057 1.00 93.44 364 VAL A CA 1
ATOM 2883 C C . VAL A 1 364 ? -14.701 28.330 28.874 1.00 93.44 364 VAL A C 1
ATOM 2885 O O . VAL A 1 364 ? -14.681 27.183 28.444 1.00 93.44 364 VAL A O 1
ATOM 2888 N N . ARG A 1 365 ? -15.393 28.659 29.977 1.00 91.56 365 ARG A N 1
ATOM 2889 C CA . ARG A 1 365 ? -16.083 27.651 30.807 1.00 91.56 365 ARG A CA 1
ATOM 2890 C C . ARG A 1 365 ? -17.141 26.862 30.033 1.00 91.56 365 ARG A C 1
ATOM 2892 O O . ARG A 1 365 ? -17.226 25.647 30.187 1.00 91.56 365 ARG A O 1
ATOM 2899 N N . ILE A 1 366 ? -17.944 27.524 29.194 1.00 93.50 366 ILE A N 1
ATOM 2900 C CA . ILE A 1 366 ? -18.937 26.829 28.358 1.00 93.50 366 ILE A CA 1
ATOM 2901 C C . ILE A 1 366 ? -18.245 25.946 27.312 1.00 93.50 366 ILE A C 1
ATOM 2903 O O . ILE A 1 366 ? -18.669 24.810 27.101 1.00 93.50 366 ILE A O 1
ATOM 2907 N N . PHE A 1 367 ? -17.178 26.435 26.678 1.00 94.56 367 PHE A N 1
ATOM 2908 C CA . PHE A 1 367 ? -16.411 25.658 25.706 1.00 94.56 367 PHE A CA 1
ATOM 2909 C C . PHE A 1 367 ? -15.759 24.420 26.339 1.00 94.56 367 PHE A C 1
ATOM 2911 O O . PHE A 1 367 ? -15.933 23.316 25.822 1.00 94.56 367 PHE A O 1
ATOM 2918 N N . GLU A 1 368 ? -15.071 24.569 27.473 1.00 93.19 368 GLU A N 1
ATOM 2919 C CA . GLU A 1 368 ? -14.474 23.460 28.228 1.00 93.19 368 GLU A CA 1
ATOM 2920 C C . GLU A 1 368 ? -15.546 22.447 28.633 1.00 93.19 368 GLU A C 1
ATOM 2922 O O . GLU A 1 368 ? -15.359 21.241 28.473 1.00 93.19 368 GLU A O 1
ATOM 2927 N N . LYS A 1 369 ? -16.720 22.926 29.068 1.00 93.56 369 LYS A N 1
ATOM 2928 C CA . LYS A 1 369 ? -17.829 22.052 29.454 1.00 93.56 369 LYS A CA 1
ATOM 2929 C C . LYS A 1 369 ? -18.314 21.176 28.307 1.00 93.56 369 LYS A C 1
ATOM 2931 O O . LYS A 1 369 ? -18.455 19.964 28.472 1.00 93.56 369 LYS A O 1
ATOM 2936 N N . LEU A 1 370 ? -18.564 21.797 27.158 1.00 94.38 370 LEU A N 1
ATOM 2937 C CA . LEU A 1 370 ? -19.093 21.135 25.969 1.00 94.38 370 LEU A CA 1
ATOM 2938 C C . LEU A 1 370 ? -18.066 20.214 25.289 1.00 94.38 370 LEU A C 1
ATOM 2940 O O . LEU A 1 370 ? -18.461 19.253 24.632 1.00 94.38 370 LEU A O 1
ATOM 2944 N N . THR A 1 371 ? -16.768 20.494 25.433 1.00 92.81 371 THR A N 1
ATOM 2945 C CA . THR A 1 371 ? -15.686 19.686 24.845 1.00 92.81 371 THR A CA 1
ATOM 2946 C C . THR A 1 371 ? -15.278 18.520 25.741 1.00 92.81 371 THR A C 1
ATOM 2948 O O . THR A 1 371 ? -15.064 17.418 25.241 1.00 92.81 371 THR A O 1
ATOM 2951 N N . ALA A 1 372 ? -15.211 18.724 27.059 1.00 92.88 372 ALA A N 1
ATOM 2952 C CA . ALA A 1 372 ? -14.862 17.670 28.005 1.00 92.88 372 ALA A CA 1
ATOM 2953 C C . ALA A 1 372 ? -15.997 16.660 28.213 1.00 92.88 372 ALA A C 1
ATOM 2955 O O . ALA A 1 372 ? -15.738 15.463 28.319 1.00 92.88 372 ALA A O 1
ATOM 2956 N N . SER A 1 373 ? -17.251 17.113 28.263 1.00 93.94 373 SER A N 1
ATOM 2957 C CA . SER A 1 373 ? -18.415 16.235 28.379 1.00 93.94 373 SER A CA 1
ATOM 2958 C C . SER A 1 373 ? -19.252 16.320 27.105 1.00 93.94 373 SER A C 1
ATOM 2960 O O . SER A 1 373 ? -20.098 17.199 26.956 1.00 93.94 373 SER A O 1
ATOM 2962 N N . ILE A 1 374 ? -19.016 15.406 26.158 1.00 94.06 374 ILE A N 1
ATOM 2963 C CA . ILE A 1 374 ? -19.697 15.436 24.858 1.00 94.06 374 ILE A CA 1
ATOM 2964 C C . ILE A 1 374 ? -21.150 14.970 25.026 1.00 94.06 374 ILE A C 1
ATOM 2966 O O . ILE A 1 374 ? -21.477 13.791 24.880 1.00 94.06 374 ILE A O 1
ATOM 2970 N N . LYS A 1 375 ? -22.056 15.901 25.321 1.00 94.38 375 LYS A N 1
ATOM 2971 C CA . LYS A 1 375 ? -23.509 15.702 25.254 1.00 94.38 375 LYS A CA 1
ATOM 2972 C C . LYS A 1 375 ? -24.254 17.036 25.122 1.00 94.38 375 LYS A C 1
ATOM 2974 O O . LYS A 1 375 ? -23.663 18.084 25.372 1.00 94.38 375 LYS A O 1
ATOM 2979 N N . PRO A 1 376 ? -25.547 17.027 24.756 1.00 95.38 376 PRO A N 1
ATOM 2980 C CA . PRO A 1 376 ? -26.365 18.230 24.788 1.00 95.38 376 PRO A CA 1
ATOM 2981 C C . PRO A 1 376 ? -26.626 18.695 26.227 1.00 95.38 376 PRO A C 1
ATOM 2983 O O . PRO A 1 376 ? -27.062 17.906 27.069 1.00 95.38 376 PRO A O 1
ATOM 2986 N N . PHE A 1 377 ? -26.428 19.984 26.502 1.00 94.56 377 PHE A N 1
ATOM 2987 C CA . PHE A 1 377 ? -26.766 20.614 27.785 1.00 94.56 377 PHE A CA 1
ATOM 2988 C C . PHE A 1 377 ? -27.904 21.609 27.616 1.00 94.56 377 PHE A C 1
ATOM 2990 O O . PHE A 1 377 ? -27.898 22.386 26.662 1.00 94.56 377 PHE A O 1
ATOM 2997 N N . SER A 1 378 ? -28.860 21.608 28.548 1.00 93.44 378 SER A N 1
ATOM 2998 C CA . SER A 1 378 ? -29.930 22.604 28.549 1.00 93.44 378 SER A CA 1
ATOM 2999 C C . SER A 1 378 ? -29.366 23.998 28.815 1.00 93.44 378 SER A C 1
ATOM 3001 O O . SER A 1 378 ? -28.360 24.160 29.513 1.00 93.44 378 SER A O 1
ATOM 3003 N N . GLU A 1 379 ? -30.040 25.014 28.283 1.00 91.25 379 GLU A N 1
ATOM 3004 C CA . GLU A 1 379 ? -29.722 26.418 28.559 1.00 91.25 379 GLU A CA 1
ATOM 3005 C C . GLU A 1 379 ? -29.694 26.712 30.071 1.00 91.25 379 GLU A C 1
ATOM 3007 O O . GLU A 1 379 ? -28.765 27.354 30.557 1.00 91.25 379 GLU A O 1
ATOM 3012 N N . GLU A 1 380 ? -30.637 26.149 30.830 1.00 89.38 380 GLU A N 1
ATOM 3013 C CA . GLU A 1 380 ? -30.675 26.249 32.292 1.00 89.38 380 GLU A CA 1
ATOM 3014 C C . GLU A 1 380 ? -29.411 25.664 32.941 1.00 89.38 380 GLU A C 1
ATOM 3016 O O . GLU A 1 380 ? -28.755 26.346 33.727 1.00 89.38 380 GLU A O 1
ATOM 3021 N N . LYS A 1 381 ? -29.000 24.444 32.561 1.00 89.12 381 LYS A N 1
ATOM 3022 C CA . LYS A 1 381 ? -27.801 23.809 33.127 1.00 89.12 381 LYS A CA 1
ATOM 3023 C C . LYS A 1 381 ? -26.527 24.568 32.761 1.00 89.12 381 LYS A C 1
ATOM 3025 O O . LYS A 1 381 ? -25.642 24.676 33.594 1.00 89.12 381 LYS A O 1
ATOM 3030 N N . LEU A 1 382 ? -26.407 25.116 31.550 1.00 90.56 382 LEU A N 1
ATOM 3031 C CA . LEU A 1 382 ? -25.236 25.927 31.187 1.00 90.56 382 LEU A CA 1
ATOM 3032 C C . LEU A 1 382 ? -25.206 27.275 31.914 1.00 90.56 382 LEU A C 1
ATOM 3034 O O . LEU A 1 382 ? -24.122 27.778 32.217 1.00 90.56 382 LEU A O 1
ATOM 3038 N N . SER A 1 383 ? -26.371 27.841 32.241 1.00 88.19 383 SER A N 1
ATOM 3039 C CA . SER A 1 383 ? -26.442 29.110 32.965 1.00 88.19 383 SER A CA 1
ATOM 3040 C C . SER A 1 383 ? -25.797 29.016 34.350 1.00 88.19 383 SER A C 1
ATOM 3042 O O . SER A 1 383 ? -25.168 29.977 34.771 1.00 88.19 383 SER A O 1
ATOM 3044 N N . THR A 1 384 ? -25.813 27.845 35.005 1.00 85.94 384 THR A N 1
ATOM 3045 C CA . THR A 1 384 ? -25.193 27.655 36.331 1.00 85.94 384 THR A CA 1
ATOM 3046 C C . THR A 1 384 ? -23.664 27.739 36.318 1.00 85.94 384 THR A C 1
ATOM 3048 O O . THR A 1 384 ? -23.058 27.954 37.365 1.00 85.94 384 THR A O 1
ATOM 3051 N N . PHE A 1 385 ? -23.020 27.580 35.155 1.00 77.69 385 PHE A N 1
ATOM 3052 C CA . PHE A 1 385 ? -21.559 27.688 34.996 1.00 77.69 385 PHE A CA 1
ATOM 3053 C C . PHE A 1 385 ? -21.089 29.127 34.746 1.00 77.69 385 PHE A C 1
ATOM 3055 O O . PHE A 1 385 ? -19.886 29.411 34.692 1.00 77.69 385 PHE A O 1
ATOM 3062 N N . THR A 1 386 ? -22.025 30.059 34.570 1.00 78.69 386 THR A N 1
ATOM 3063 C CA . THR A 1 386 ? -21.724 31.457 34.271 1.00 78.69 386 THR A CA 1
ATOM 3064 C C . THR A 1 386 ? -22.535 32.378 35.178 1.00 78.69 386 THR A C 1
ATOM 3066 O O . THR A 1 386 ? -23.532 31.984 35.764 1.00 78.69 386 THR A O 1
ATOM 3069 N N . ARG A 1 387 ? -22.116 33.637 35.322 1.00 72.56 387 ARG A N 1
ATOM 3070 C CA . ARG A 1 387 ? -22.933 34.653 36.014 1.00 72.56 387 ARG A CA 1
ATOM 3071 C C . ARG A 1 387 ? -23.951 35.318 35.081 1.00 72.56 387 ARG A C 1
ATOM 3073 O O . ARG A 1 387 ? -24.628 36.257 35.484 1.00 72.56 387 ARG A O 1
ATOM 3080 N N . TYR A 1 388 ? -24.028 34.862 33.831 1.00 71.56 388 TYR A N 1
ATOM 3081 C CA . TYR A 1 388 ? -24.895 35.419 32.807 1.00 71.56 388 TYR A CA 1
ATOM 3082 C C . TYR A 1 388 ? -26.164 34.580 32.697 1.00 71.56 388 TYR A C 1
ATOM 3084 O O . TYR A 1 388 ? -26.113 33.363 32.541 1.00 71.56 388 TYR A O 1
ATOM 3092 N N . SER A 1 389 ? -27.314 35.249 32.718 1.00 62.94 389 SER A N 1
ATOM 3093 C CA . SER A 1 389 ? -28.615 34.599 32.551 1.00 62.94 389 SER A CA 1
ATOM 3094 C C . SER A 1 389 ? -28.885 34.147 31.111 1.00 62.94 389 SER A C 1
ATOM 3096 O O . SER A 1 389 ? -29.750 33.307 30.889 1.00 62.94 389 SER A O 1
ATOM 3098 N N . THR A 1 390 ? -28.164 34.685 30.119 1.00 79.56 390 THR A N 1
ATOM 3099 C CA . THR A 1 390 ? -28.433 34.449 28.689 1.00 79.56 390 THR A CA 1
ATOM 3100 C C . THR A 1 390 ? -27.305 33.661 28.015 1.00 79.56 390 THR A C 1
ATOM 3102 O O . THR A 1 390 ? -26.422 34.235 27.372 1.00 79.56 390 THR A O 1
ATOM 3105 N N . VAL A 1 391 ? -27.344 32.330 28.130 1.00 87.81 391 VAL A N 1
ATOM 3106 C CA . VAL A 1 391 ? -26.356 31.416 27.517 1.00 87.81 391 VAL A CA 1
ATOM 3107 C C . VAL A 1 391 ? -26.344 31.538 25.993 1.00 87.81 391 VAL A C 1
ATOM 3109 O O . VAL A 1 391 ? -25.271 31.485 25.391 1.00 87.81 391 VAL A O 1
ATOM 3112 N N . SER A 1 392 ? -27.497 31.784 25.360 1.00 88.50 392 SER A N 1
ATOM 3113 C CA . SER A 1 392 ? -27.580 31.985 23.907 1.00 88.50 392 SER A CA 1
ATOM 3114 C C . SER A 1 392 ? -26.643 33.080 23.383 1.00 88.50 392 SER A C 1
ATOM 3116 O O . SER A 1 392 ? -26.089 32.946 22.291 1.00 88.50 392 SER A O 1
ATOM 3118 N N . ASN A 1 393 ? -26.428 34.150 24.159 1.00 89.06 393 ASN A N 1
ATOM 3119 C CA . ASN A 1 393 ? -25.521 35.234 23.780 1.00 89.06 393 ASN A CA 1
ATOM 3120 C C . ASN A 1 393 ? -24.062 34.782 23.843 1.00 89.06 393 ASN A C 1
ATOM 3122 O O . ASN A 1 393 ? -23.300 35.070 22.924 1.00 89.06 393 ASN A O 1
ATOM 3126 N N . ILE A 1 394 ? -23.686 34.025 24.878 1.00 92.00 394 ILE A N 1
ATOM 3127 C CA . ILE A 1 394 ? -22.330 33.475 25.005 1.00 92.00 394 ILE A CA 1
ATOM 3128 C C . ILE A 1 394 ? -22.049 32.485 23.873 1.00 92.00 394 ILE A C 1
ATOM 3130 O O . ILE A 1 394 ? -21.015 32.571 23.221 1.00 92.00 394 ILE A O 1
ATOM 3134 N N . VAL A 1 395 ? -22.996 31.596 23.567 1.00 93.00 395 VAL A N 1
ATOM 3135 C CA . VAL A 1 395 ? -22.884 30.656 22.441 1.00 93.00 395 VAL A CA 1
ATOM 3136 C C . VAL A 1 395 ? -22.749 31.388 21.101 1.00 93.00 395 VAL A C 1
ATOM 3138 O O . VAL A 1 395 ? -21.979 30.962 20.239 1.00 93.00 395 VAL A O 1
ATOM 3141 N N . SER A 1 396 ? -23.468 32.500 20.915 1.00 91.94 396 SER A N 1
ATOM 3142 C CA . SER A 1 396 ? -23.324 33.355 19.729 1.00 91.94 396 SER A CA 1
ATOM 3143 C C . SER A 1 396 ? -21.914 33.950 19.630 1.00 91.94 396 SER A C 1
ATOM 3145 O O . SER A 1 396 ? -21.305 33.895 18.565 1.00 91.94 396 SER A O 1
ATOM 3147 N N . ILE A 1 397 ? -21.361 34.440 20.746 1.00 92.88 397 ILE A N 1
ATOM 3148 C CA . ILE A 1 397 ? -19.986 34.961 20.812 1.00 92.88 397 ILE A CA 1
ATOM 3149 C C . ILE A 1 397 ? -18.972 33.863 20.477 1.00 92.88 397 ILE A C 1
ATOM 3151 O O . ILE A 1 397 ? -18.145 34.071 19.595 1.00 92.88 397 ILE A O 1
ATOM 3155 N N . ILE A 1 398 ? -19.082 32.679 21.094 1.00 94.62 398 ILE A N 1
ATOM 3156 C CA . ILE A 1 398 ? -18.201 31.532 20.814 1.00 94.62 398 ILE A CA 1
ATOM 3157 C C . ILE A 1 398 ? -18.205 31.207 19.316 1.00 94.62 398 ILE A C 1
ATOM 3159 O O . ILE A 1 398 ? -17.148 31.115 18.697 1.00 94.62 398 ILE A O 1
ATOM 3163 N N . ASN A 1 399 ? -19.388 31.075 18.710 1.00 94.12 399 ASN A N 1
ATOM 3164 C CA . ASN A 1 399 ? -19.497 30.786 17.282 1.00 94.12 399 ASN A CA 1
ATOM 3165 C C . ASN A 1 399 ? -18.892 31.900 16.408 1.00 94.12 399 ASN A C 1
ATOM 3167 O O . ASN A 1 399 ? -18.202 31.597 15.440 1.00 94.12 399 ASN A O 1
ATOM 3171 N N . ASN A 1 400 ? -19.114 33.177 16.736 1.00 93.56 400 ASN A N 1
ATOM 3172 C CA . ASN A 1 400 ? -18.608 34.301 15.940 1.00 93.56 400 ASN A CA 1
ATOM 3173 C C . ASN A 1 400 ? -17.081 34.460 16.029 1.00 93.56 400 ASN A C 1
ATOM 3175 O O . ASN A 1 400 ? -16.425 34.686 15.008 1.00 93.56 400 ASN A O 1
ATOM 3179 N N . GLU A 1 401 ? -16.500 34.324 17.222 1.00 93.25 401 GLU A N 1
ATOM 3180 C CA . GLU A 1 401 ? -15.048 34.427 17.416 1.00 93.25 401 GLU A CA 1
ATOM 3181 C C . GLU A 1 401 ? -14.318 33.260 16.746 1.00 93.25 401 GLU A C 1
ATOM 3183 O O . GLU A 1 401 ? -13.353 33.472 16.012 1.00 93.25 401 GLU A O 1
ATOM 3188 N N . LEU A 1 402 ? -14.820 32.030 16.896 1.00 92.31 402 LEU A N 1
ATOM 3189 C CA . LEU A 1 402 ? -14.202 30.868 16.252 1.00 92.31 402 LEU A CA 1
ATOM 3190 C C . LEU A 1 402 ? -14.398 30.867 14.733 1.00 92.31 402 LEU A C 1
ATOM 3192 O O . LEU A 1 402 ? -13.494 30.461 14.003 1.00 92.31 402 LEU A O 1
ATOM 3196 N N . ARG A 1 403 ? -15.508 31.411 14.226 1.00 89.56 403 ARG A N 1
ATOM 3197 C CA . ARG A 1 403 ? -15.688 31.615 12.784 1.00 89.56 403 ARG A CA 1
ATOM 3198 C C . ARG A 1 403 ? -14.694 32.623 12.219 1.00 89.56 403 ARG A C 1
ATOM 3200 O O . ARG A 1 403 ? -14.113 32.375 11.167 1.00 89.56 403 ARG A O 1
ATOM 3207 N N . SER A 1 404 ? -14.510 33.754 12.898 1.00 86.75 404 SER A N 1
ATOM 3208 C CA . SER A 1 404 ? -13.678 34.856 12.401 1.00 86.75 404 SER A CA 1
ATOM 3209 C C . SER A 1 404 ? -12.176 34.606 12.554 1.00 86.75 404 SER A C 1
ATOM 3211 O O . SER A 1 404 ? -11.423 34.946 11.643 1.00 86.75 404 SER A O 1
ATOM 3213 N N . ARG A 1 405 ? -11.734 34.002 13.666 1.00 85.31 405 ARG A N 1
ATOM 3214 C CA . ARG A 1 405 ? -10.303 33.831 13.978 1.00 85.31 405 ARG A CA 1
ATOM 3215 C C . ARG A 1 405 ? -9.769 32.422 13.731 1.00 85.31 405 ARG A C 1
ATOM 3217 O O . ARG A 1 405 ? -8.615 32.280 13.345 1.00 85.31 405 ARG A O 1
ATOM 3224 N 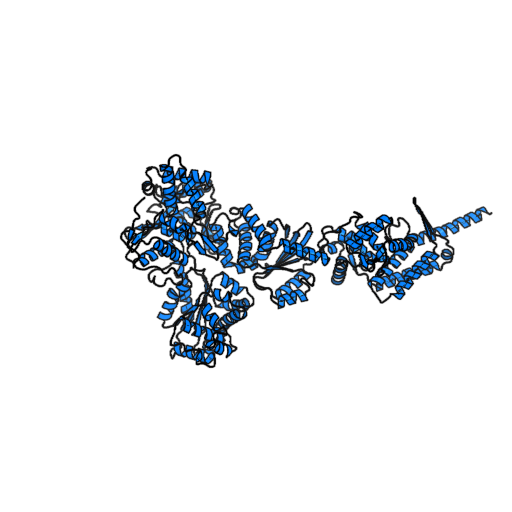N . GLU A 1 406 ? -10.605 31.396 13.892 1.00 79.19 406 GLU A N 1
ATOM 3225 C CA . GLU A 1 406 ? -10.201 29.983 13.762 1.00 79.19 406 GLU A CA 1
ATOM 3226 C C . GLU A 1 406 ? -10.771 29.304 12.504 1.00 79.19 406 GLU A C 1
ATOM 3228 O O . GLU A 1 406 ? -10.482 28.139 12.246 1.00 79.19 406 GLU A O 1
ATOM 3233 N N . LYS A 1 407 ? -11.570 30.023 11.697 1.00 79.06 407 LYS A N 1
ATOM 3234 C CA . LYS A 1 407 ? -12.268 29.505 10.502 1.00 79.06 407 LYS A CA 1
ATOM 3235 C C . LYS A 1 407 ? -13.210 28.326 10.797 1.00 79.06 407 LYS A C 1
ATOM 3237 O O . LYS A 1 407 ? -13.468 27.496 9.929 1.00 79.06 407 LYS A O 1
ATOM 3242 N N . ILE A 1 408 ? -13.755 28.263 12.010 1.00 80.94 408 ILE A N 1
ATOM 3243 C CA . ILE A 1 408 ? -14.722 27.243 12.432 1.00 80.94 408 ILE A CA 1
ATOM 3244 C C . ILE A 1 408 ? -16.121 27.838 12.292 1.00 80.94 408 ILE A C 1
ATOM 3246 O O . ILE A 1 408 ? -16.550 28.612 13.142 1.00 80.94 408 ILE A O 1
ATOM 3250 N N . GLU A 1 409 ? -16.834 27.507 11.211 1.00 79.00 409 GLU A N 1
ATOM 3251 C CA . GLU A 1 409 ? -18.117 28.154 10.883 1.00 79.00 409 GLU A CA 1
ATOM 3252 C C . GLU A 1 409 ? -19.155 28.070 12.005 1.00 79.00 409 GLU A C 1
ATOM 3254 O O . GLU A 1 409 ? -19.871 29.040 12.276 1.00 79.00 409 GLU A O 1
ATOM 3259 N N . ARG A 1 410 ? -19.222 26.907 12.662 1.00 87.00 410 ARG A N 1
ATOM 3260 C CA . ARG A 1 410 ? -20.131 26.643 13.772 1.00 87.00 410 ARG A CA 1
ATOM 3261 C C . ARG A 1 410 ? -19.485 25.688 14.767 1.00 87.00 410 ARG A C 1
ATOM 3263 O O . ARG A 1 410 ? -19.335 24.500 14.504 1.00 87.00 410 ARG A O 1
ATOM 3270 N N . ALA A 1 411 ? -19.111 26.216 15.923 1.00 90.88 411 ALA A N 1
ATOM 3271 C CA . ALA A 1 411 ? -18.517 25.476 17.029 1.00 90.88 411 ALA A CA 1
ATOM 3272 C C . ALA A 1 411 ? -19.570 24.819 17.931 1.00 90.88 411 ALA A C 1
ATOM 3274 O O . ALA A 1 411 ? -19.379 23.707 18.412 1.00 90.88 411 ALA A O 1
ATOM 3275 N N . VAL A 1 412 ? -20.690 25.504 18.163 1.00 94.69 412 VAL A N 1
ATOM 3276 C CA . VAL A 1 412 ? -21.762 25.056 19.056 1.00 94.69 412 VAL A CA 1
ATOM 3277 C C . VAL A 1 412 ? -23.087 25.079 18.304 1.00 94.69 412 VAL A C 1
ATOM 3279 O O . VAL A 1 412 ? -23.518 26.117 17.787 1.00 94.69 412 VAL A O 1
ATOM 3282 N N . ILE A 1 413 ? -23.730 23.917 18.262 1.00 93.88 413 ILE A N 1
ATOM 3283 C CA . ILE A 1 413 ? -24.987 23.644 17.575 1.00 93.88 413 ILE A CA 1
ATOM 3284 C C . ILE A 1 413 ? -26.123 23.671 18.594 1.00 93.88 413 ILE A C 1
ATOM 3286 O O . ILE A 1 413 ? -26.033 23.090 19.678 1.00 93.88 413 ILE A O 1
ATOM 3290 N N . LYS A 1 414 ? -27.217 24.340 18.231 1.00 94.75 414 LYS A N 1
ATOM 3291 C CA . LYS A 1 414 ? -28.465 24.286 18.989 1.00 94.75 414 LYS A CA 1
ATOM 3292 C C . LYS A 1 414 ? -29.269 23.060 18.561 1.00 94.75 414 LYS A C 1
ATOM 3294 O O . LYS A 1 414 ? -29.551 22.877 17.378 1.00 94.75 414 LYS A O 1
ATOM 3299 N N . VAL A 1 415 ? -29.676 22.259 19.535 1.00 95.44 415 VAL A N 1
ATOM 3300 C CA . VAL A 1 415 ? -30.504 21.066 19.343 1.00 95.44 415 VAL A CA 1
ATOM 3301 C C . VAL A 1 415 ? -31.684 21.079 20.308 1.00 95.44 415 VAL A C 1
ATOM 3303 O O . VAL A 1 415 ? -31.686 21.811 21.300 1.00 95.44 415 VAL A O 1
ATOM 3306 N N . ALA A 1 416 ? -32.693 20.268 20.014 1.00 95.44 416 ALA A N 1
ATOM 3307 C CA . ALA A 1 416 ? -33.858 20.080 20.864 1.00 95.44 416 ALA A CA 1
ATOM 3308 C C . ALA A 1 416 ? -34.098 18.586 21.125 1.00 95.44 416 ALA A C 1
ATOM 3310 O O . ALA A 1 416 ? -33.869 17.761 20.229 1.00 95.44 416 ALA A O 1
ATOM 3311 N N . PRO A 1 417 ? -34.553 18.219 22.334 1.00 95.94 417 PRO A N 1
ATOM 3312 C CA . PRO A 1 417 ? -34.853 16.839 22.665 1.00 95.94 417 PRO A CA 1
ATOM 3313 C C . PRO A 1 417 ? -36.095 16.370 21.908 1.00 95.94 417 PRO A C 1
ATOM 3315 O O . PRO A 1 417 ? -37.009 17.147 21.613 1.00 95.94 417 PRO A O 1
ATOM 3318 N N . LEU A 1 418 ? -36.131 15.077 21.610 1.00 95.12 418 LEU A N 1
ATOM 3319 C CA . LEU A 1 418 ? -37.296 14.415 21.043 1.00 95.12 418 LEU A CA 1
ATOM 3320 C C . LEU A 1 418 ? -38.496 14.504 22.011 1.00 95.12 418 LEU A C 1
ATOM 3322 O O . LEU A 1 418 ? -38.329 14.447 23.231 1.00 95.12 418 LEU A O 1
ATOM 3326 N N . ASN A 1 419 ? -39.707 14.656 21.472 1.00 92.06 419 ASN A N 1
ATOM 3327 C CA . ASN A 1 419 ? -40.944 14.612 22.253 1.00 92.06 419 ASN A CA 1
ATOM 3328 C C . ASN A 1 419 ? -41.115 13.242 22.923 1.00 92.06 419 ASN A C 1
ATOM 3330 O O . ASN A 1 419 ? -40.796 12.220 22.325 1.00 92.06 419 ASN A O 1
ATOM 3334 N N . GLU A 1 420 ? -41.666 13.219 24.140 1.00 84.62 420 GLU A N 1
ATOM 3335 C CA . GLU A 1 420 ? -41.806 11.992 24.951 1.00 84.62 420 GLU A CA 1
ATOM 3336 C C . GLU A 1 420 ? -42.684 10.922 24.284 1.00 84.62 420 GLU A C 1
ATOM 3338 O O . GLU A 1 420 ? -42.467 9.732 24.479 1.00 84.62 420 GLU A O 1
ATOM 3343 N N . GLU A 1 421 ? -43.633 11.336 23.441 1.00 88.12 421 GLU A N 1
ATOM 3344 C CA . GLU A 1 421 ? -44.501 10.446 22.658 1.00 88.12 421 GLU A CA 1
ATOM 3345 C C . GLU A 1 421 ? -43.835 9.888 21.385 1.00 88.12 421 GLU A C 1
ATOM 3347 O O . GLU A 1 421 ? -44.472 9.166 20.616 1.00 88.12 421 GLU A O 1
ATOM 3352 N N . LYS A 1 422 ? -42.590 10.277 21.089 1.00 91.19 422 LYS A N 1
ATOM 3353 C CA . LYS A 1 422 ? -41.882 9.919 19.854 1.00 91.19 422 LYS A CA 1
ATOM 3354 C C . LYS A 1 422 ? -40.712 8.992 20.145 1.00 91.19 422 LYS A C 1
ATOM 3356 O O . LYS A 1 422 ? -40.035 9.094 21.162 1.00 91.19 422 LYS A O 1
ATOM 3361 N N . THR A 1 423 ? -40.435 8.117 19.189 1.00 92.25 423 THR A N 1
ATOM 3362 C CA . THR A 1 423 ? -39.348 7.138 19.245 1.00 92.25 423 THR A CA 1
ATOM 3363 C C . THR A 1 423 ? -38.333 7.356 18.124 1.00 92.25 423 THR A C 1
ATOM 3365 O O . THR A 1 423 ? -38.557 8.120 17.181 1.00 92.25 423 THR A O 1
ATOM 3368 N N . ILE A 1 424 ? -37.211 6.632 18.177 1.00 91.19 424 ILE A N 1
ATOM 3369 C CA . ILE A 1 424 ? -36.238 6.611 17.076 1.00 91.19 424 ILE A CA 1
ATOM 3370 C C . ILE A 1 424 ? -36.869 6.157 15.750 1.00 91.19 424 ILE A C 1
ATOM 3372 O O . ILE A 1 424 ? -36.483 6.631 14.682 1.00 91.19 424 ILE A O 1
ATOM 3376 N N . ASP A 1 425 ? -37.864 5.270 15.794 1.00 92.19 425 ASP A N 1
ATOM 3377 C CA . ASP A 1 425 ? -38.522 4.771 14.589 1.00 92.19 425 ASP A CA 1
ATOM 3378 C C . ASP A 1 425 ? -39.444 5.824 13.961 1.00 92.19 425 ASP A C 1
ATOM 3380 O O . ASP A 1 425 ? -39.558 5.878 12.734 1.00 92.19 425 ASP A O 1
ATOM 3384 N N . ASP A 1 426 ? -40.004 6.742 14.756 1.00 93.38 426 ASP A N 1
ATOM 3385 C CA . ASP A 1 426 ? -40.701 7.923 14.235 1.00 93.38 426 ASP A CA 1
ATOM 3386 C C . ASP A 1 426 ? -39.750 8.849 13.473 1.00 93.38 426 ASP A C 1
ATOM 3388 O O . ASP A 1 426 ? -40.115 9.364 12.410 1.00 93.38 426 ASP A O 1
ATOM 3392 N N . VAL A 1 427 ? -38.514 9.011 13.962 1.00 92.88 427 VAL A N 1
ATOM 3393 C CA . VAL A 1 427 ? -37.460 9.759 13.258 1.00 92.88 427 VAL A CA 1
ATOM 3394 C C . VAL A 1 427 ? -37.101 9.054 11.949 1.00 92.88 427 VAL A C 1
ATOM 3396 O O . VAL A 1 427 ? -37.149 9.675 10.890 1.00 92.88 427 VAL A O 1
ATOM 3399 N N . LYS A 1 428 ? -36.848 7.738 11.963 1.00 93.25 428 LYS A N 1
ATOM 3400 C CA . LYS A 1 428 ? -36.576 6.968 10.730 1.00 93.25 428 LYS A CA 1
ATOM 3401 C C . LYS A 1 428 ? -37.724 7.072 9.722 1.00 93.25 428 LYS A C 1
ATOM 3403 O O . LYS A 1 428 ? -37.491 7.203 8.522 1.00 93.25 428 LYS A O 1
ATOM 3408 N N . LYS A 1 429 ? -38.975 7.047 10.193 1.00 92.50 429 LYS A N 1
ATOM 3409 C CA . LYS A 1 429 ? -40.173 7.210 9.355 1.00 92.50 429 LYS A CA 1
ATOM 3410 C C . LYS A 1 429 ? -40.309 8.630 8.807 1.00 92.50 429 LYS A C 1
ATOM 3412 O O . LYS A 1 429 ? -40.844 8.803 7.711 1.00 92.50 429 LYS A O 1
ATOM 3417 N N . ALA A 1 430 ? -39.872 9.641 9.554 1.00 91.88 430 ALA A N 1
ATOM 3418 C CA . ALA A 1 430 ? -39.825 11.025 9.094 1.00 91.88 430 ALA A CA 1
ATOM 3419 C C . ALA A 1 430 ? -38.761 11.232 8.007 1.00 91.88 430 ALA A C 1
ATOM 3421 O O . ALA A 1 430 ? -39.028 11.930 7.037 1.00 91.88 430 ALA A O 1
ATOM 3422 N N . PHE A 1 431 ? -37.620 10.551 8.118 1.00 92.69 431 PHE A N 1
ATOM 3423 C CA . PHE A 1 431 ? -36.485 10.657 7.195 1.00 92.69 431 PHE A CA 1
ATOM 3424 C C . PHE A 1 431 ? -36.509 9.605 6.066 1.00 92.69 431 PHE A C 1
ATOM 3426 O O . PHE A 1 431 ? -35.523 9.436 5.353 1.00 92.69 431 PHE A O 1
ATOM 3433 N N . ARG A 1 432 ? -37.627 8.886 5.871 1.00 91.44 432 ARG A N 1
ATOM 3434 C CA . ARG A 1 432 ? -37.728 7.725 4.962 1.00 91.44 432 ARG A CA 1
ATOM 3435 C C . ARG A 1 432 ? -37.257 8.008 3.532 1.00 91.44 432 ARG A C 1
ATOM 3437 O O . ARG A 1 432 ? -36.666 7.129 2.917 1.00 91.44 432 ARG A O 1
ATOM 3444 N N . GLU A 1 433 ? -37.520 9.198 3.005 1.00 89.88 433 GLU A N 1
ATOM 3445 C CA . GLU A 1 433 ? -37.169 9.574 1.625 1.00 89.88 433 GLU A CA 1
ATOM 3446 C C . GLU A 1 433 ? -35.649 9.659 1.400 1.00 89.88 433 GLU A C 1
ATOM 3448 O O . GLU A 1 433 ? -35.155 9.382 0.298 1.00 89.88 433 GLU A O 1
ATOM 3453 N N . PHE A 1 434 ? -34.906 9.927 2.476 1.00 90.19 434 PHE A N 1
ATOM 3454 C CA . PHE A 1 434 ? -33.447 9.982 2.510 1.00 90.19 434 PHE A CA 1
ATOM 3455 C C . PHE A 1 434 ? -32.804 8.622 2.801 1.00 90.19 434 PHE A C 1
ATOM 3457 O O . PHE A 1 434 ? -31.604 8.464 2.597 1.00 90.19 434 PHE A O 1
ATOM 3464 N N . ILE A 1 435 ? -33.575 7.621 3.241 1.00 90.62 435 ILE A N 1
ATOM 3465 C CA . ILE A 1 435 ? -33.059 6.272 3.498 1.00 90.62 435 ILE A CA 1
ATOM 3466 C C . ILE A 1 435 ? -33.018 5.484 2.185 1.00 90.62 435 ILE A C 1
ATOM 3468 O O . ILE A 1 435 ? -34.044 5.230 1.553 1.00 90.62 435 ILE A O 1
ATOM 3472 N N . LYS A 1 436 ? -31.819 5.066 1.784 1.00 84.25 436 LYS A N 1
ATOM 3473 C CA . LYS A 1 436 ? -31.537 4.277 0.581 1.00 84.25 436 LYS A CA 1
ATOM 3474 C C . LYS A 1 436 ? -30.973 2.903 0.960 1.00 84.25 436 LYS A C 1
ATOM 3476 O O . LYS A 1 436 ? -30.539 2.693 2.092 1.00 84.25 436 LYS A O 1
ATOM 3481 N N . VAL A 1 437 ? -31.004 1.960 0.017 1.00 84.31 437 VAL A N 1
ATOM 3482 C CA . VAL A 1 437 ? -30.555 0.570 0.212 1.00 84.31 437 VAL A CA 1
ATOM 3483 C C . VAL A 1 437 ? -29.506 0.225 -0.843 1.00 84.31 437 VAL A C 1
ATOM 3485 O O . VAL A 1 437 ? -29.731 0.473 -2.028 1.00 84.31 437 VAL A O 1
ATOM 3488 N N . LYS A 1 438 ? -28.361 -0.320 -0.424 1.00 69.12 438 LYS A N 1
ATOM 3489 C CA . LYS A 1 438 ? -27.307 -0.832 -1.316 1.00 69.12 438 LYS A CA 1
ATOM 3490 C C . LYS A 1 438 ? -27.599 -2.269 -1.786 1.00 69.12 438 LYS A C 1
ATOM 3492 O O . LYS A 1 438 ? -28.541 -2.914 -1.331 1.00 69.12 438 LYS A O 1
ATOM 3497 N N . ARG A 1 439 ? -26.781 -2.780 -2.720 1.00 53.84 439 ARG A N 1
ATOM 3498 C CA . ARG A 1 439 ? -26.897 -4.140 -3.301 1.00 53.84 439 ARG A CA 1
ATOM 3499 C C . ARG A 1 439 ? -26.778 -5.276 -2.271 1.00 53.84 439 ARG A C 1
ATOM 3501 O O . ARG A 1 439 ? -27.255 -6.368 -2.536 1.00 53.84 439 ARG A O 1
ATOM 3508 N N . ASP A 1 440 ? -26.175 -5.009 -1.122 1.00 55.22 440 ASP A N 1
ATOM 3509 C CA . ASP A 1 440 ? -25.960 -5.905 0.023 1.00 55.22 440 ASP A CA 1
ATOM 3510 C C . ASP A 1 440 ? -27.053 -5.786 1.106 1.00 55.22 440 ASP A C 1
ATOM 3512 O O . ASP A 1 440 ? -26.893 -6.296 2.212 1.00 55.22 440 ASP A O 1
ATOM 3516 N N . HIS A 1 441 ? -28.169 -5.111 0.801 1.00 71.44 441 HIS A N 1
ATOM 3517 C CA . HIS A 1 441 ? -29.253 -4.784 1.736 1.00 71.44 441 HIS A CA 1
ATOM 3518 C C . HIS A 1 441 ? -28.870 -3.826 2.881 1.00 71.44 441 HIS A C 1
ATOM 3520 O O . HIS A 1 441 ? -29.693 -3.583 3.771 1.00 71.44 441 HIS A O 1
ATOM 3526 N N . GLU A 1 442 ? -27.685 -3.209 2.843 1.00 75.19 442 GLU A N 1
ATOM 3527 C CA . GLU A 1 442 ? -27.282 -2.194 3.816 1.00 75.19 442 GLU A CA 1
ATOM 3528 C C . GLU A 1 442 ? -28.103 -0.903 3.622 1.00 75.19 442 GLU A C 1
ATOM 3530 O O . GLU A 1 442 ? -28.235 -0.382 2.506 1.00 75.19 442 GLU A O 1
ATOM 3535 N N . LYS A 1 443 ? -28.672 -0.372 4.714 1.00 83.56 443 LYS A N 1
ATOM 3536 C CA . LYS A 1 443 ? -29.441 0.884 4.714 1.00 83.56 443 LYS A CA 1
ATOM 3537 C C . LYS A 1 443 ? -28.545 2.067 5.065 1.00 83.56 443 LYS A C 1
ATOM 3539 O O . LYS A 1 443 ? -27.853 2.043 6.081 1.00 83.56 443 LYS A O 1
ATOM 3544 N N . TYR A 1 444 ? -28.637 3.139 4.288 1.00 82.50 444 TYR A N 1
ATOM 3545 C CA . TYR A 1 444 ? -27.888 4.374 4.517 1.00 82.50 444 TYR A CA 1
ATOM 3546 C C . TYR A 1 444 ? -28.785 5.601 4.367 1.00 82.50 444 TYR A C 1
ATOM 3548 O O . TYR A 1 444 ? -29.775 5.564 3.636 1.00 82.50 444 TYR A O 1
ATOM 3556 N N . ILE A 1 445 ? -28.451 6.680 5.067 1.00 83.75 445 ILE A N 1
ATOM 3557 C CA . ILE A 1 445 ? -29.058 7.995 4.864 1.00 83.75 445 ILE A CA 1
ATOM 3558 C C . ILE A 1 445 ? -28.241 8.740 3.818 1.00 83.75 445 ILE A C 1
ATOM 3560 O O . ILE A 1 445 ? -27.016 8.753 3.891 1.00 83.75 445 ILE A O 1
ATOM 3564 N N . LYS A 1 446 ? -28.923 9.355 2.849 1.00 81.50 446 LYS A N 1
ATOM 3565 C CA . LYS A 1 446 ? -28.335 10.276 1.878 1.00 81.50 446 LYS A CA 1
ATOM 3566 C C . LYS A 1 446 ? -29.186 11.534 1.760 1.00 81.50 446 LYS A C 1
ATOM 3568 O O . LYS A 1 446 ? -30.341 11.457 1.340 1.00 81.50 446 LYS A O 1
ATOM 3573 N N . ILE A 1 447 ? -28.586 12.667 2.100 1.00 81.50 447 ILE A N 1
ATOM 3574 C CA . ILE A 1 447 ? -29.175 14.004 2.010 1.00 81.50 447 ILE A CA 1
ATOM 3575 C C . ILE A 1 447 ? -28.149 14.860 1.273 1.00 81.50 447 ILE A C 1
ATOM 3577 O O . ILE A 1 447 ? -27.098 15.148 1.831 1.00 81.50 447 ILE A O 1
ATOM 3581 N N . ASP A 1 448 ? -28.409 15.204 0.013 1.00 78.94 448 ASP A N 1
ATOM 3582 C CA . ASP A 1 448 ? -27.423 15.842 -0.872 1.00 78.94 448 ASP A CA 1
ATOM 3583 C C . ASP A 1 448 ? -26.047 15.134 -0.808 1.00 78.94 448 ASP A C 1
ATOM 3585 O O . ASP A 1 448 ? -25.950 13.956 -1.187 1.00 78.94 448 ASP A O 1
ATOM 3589 N N . ASN A 1 449 ? -25.019 15.823 -0.290 1.00 67.31 449 ASN A N 1
ATOM 3590 C CA . ASN A 1 449 ? -23.642 15.331 -0.168 1.00 67.31 449 ASN A CA 1
ATOM 3591 C C . ASN A 1 449 ? -23.348 14.673 1.194 1.00 67.31 449 ASN A C 1
ATOM 3593 O O . ASN A 1 449 ? -22.308 14.026 1.362 1.00 67.31 449 ASN A O 1
ATOM 3597 N N . PHE A 1 450 ? -24.279 14.766 2.149 1.00 71.81 450 PHE A N 1
ATOM 3598 C CA . PHE A 1 450 ? -24.214 14.037 3.410 1.00 71.81 450 PHE A CA 1
ATOM 3599 C C . PHE A 1 450 ? -24.647 12.581 3.202 1.00 71.81 450 PHE A C 1
ATOM 3601 O O . PHE A 1 450 ? -25.745 12.303 2.704 1.00 71.81 450 PHE A O 1
ATOM 3608 N N . ALA A 1 451 ? -23.805 11.633 3.620 1.00 73.31 451 ALA A N 1
ATOM 3609 C CA . ALA A 1 451 ? -24.149 10.218 3.602 1.00 73.31 451 ALA A CA 1
ATOM 3610 C C . ALA A 1 451 ? -23.482 9.435 4.738 1.00 73.31 451 ALA A C 1
ATOM 3612 O O . ALA A 1 451 ? -22.264 9.479 4.899 1.00 73.31 451 ALA A O 1
ATOM 3613 N N . CYS A 1 452 ? -24.274 8.649 5.464 1.00 73.38 452 CYS A N 1
ATOM 3614 C CA . CYS A 1 452 ? -23.809 7.746 6.519 1.00 73.38 452 CYS A CA 1
ATOM 3615 C C . CYS A 1 452 ? -24.703 6.498 6.591 1.00 73.38 452 CYS A C 1
ATOM 3617 O O . CYS A 1 452 ? -25.806 6.477 6.033 1.00 73.38 452 CYS A O 1
ATOM 3619 N N . SER A 1 453 ? -24.245 5.425 7.238 1.00 81.69 453 SER A N 1
ATOM 3620 C CA . SER A 1 453 ? -25.104 4.264 7.486 1.00 81.69 453 SER A CA 1
ATOM 3621 C C . SER A 1 453 ? -26.278 4.668 8.385 1.00 81.69 453 SER A C 1
ATOM 3623 O O . SER A 1 453 ? -26.186 5.593 9.194 1.00 81.69 453 SER A O 1
ATOM 3625 N N . LEU A 1 454 ? -27.418 3.983 8.256 1.00 85.62 454 LEU A N 1
ATOM 3626 C CA . LEU A 1 454 ? -28.576 4.272 9.113 1.00 85.62 454 LEU A CA 1
ATOM 3627 C C . LEU A 1 454 ? -28.230 4.100 10.600 1.00 85.62 454 LEU A C 1
ATOM 3629 O O . LEU A 1 454 ? -28.780 4.768 11.469 1.00 85.62 454 LEU A O 1
ATOM 3633 N N . GLU A 1 455 ? -27.306 3.192 10.870 1.00 84.56 455 GLU A N 1
ATOM 3634 C CA . GLU A 1 455 ? -26.735 2.939 12.174 1.00 84.56 455 GLU A CA 1
ATOM 3635 C C . GLU A 1 455 ? -25.899 4.130 12.679 1.00 84.56 455 GLU A C 1
ATOM 3637 O O . GLU A 1 455 ? -26.189 4.638 13.763 1.00 84.56 455 GLU A O 1
ATOM 3642 N N . GLU A 1 456 ? -24.947 4.629 11.886 1.00 83.81 456 GLU A N 1
ATOM 3643 C CA . GLU A 1 456 ? -24.147 5.831 12.190 1.00 83.81 456 GLU A CA 1
ATOM 3644 C C . GLU A 1 456 ? -25.051 7.045 12.480 1.00 83.81 456 GLU A C 1
ATOM 3646 O O . GLU A 1 456 ? -24.831 7.768 13.450 1.00 83.81 456 GLU A O 1
ATOM 3651 N N . PHE A 1 457 ? -26.130 7.226 11.708 1.00 88.19 457 PHE A N 1
ATOM 3652 C CA . PHE A 1 457 ? -27.115 8.282 11.959 1.00 88.19 457 PHE A CA 1
ATOM 3653 C C . PHE A 1 457 ? -27.788 8.163 13.331 1.00 88.19 457 PHE A C 1
ATOM 3655 O O . PHE A 1 457 ? -27.914 9.159 14.044 1.00 88.19 457 PHE A O 1
ATOM 3662 N N . VAL A 1 458 ? -28.229 6.956 13.705 1.00 91.25 458 VAL A N 1
ATOM 3663 C CA . VAL A 1 458 ? -28.846 6.714 15.018 1.00 91.25 458 VAL A CA 1
ATOM 3664 C C . VAL A 1 458 ? -27.852 7.028 16.127 1.00 91.25 458 VAL A C 1
ATOM 3666 O O . VAL A 1 458 ? -28.233 7.681 17.097 1.00 91.25 458 VAL A O 1
ATOM 3669 N N . ASP A 1 459 ? -26.589 6.620 15.977 1.00 89.94 459 ASP A N 1
ATOM 3670 C CA . ASP A 1 459 ? -25.552 6.980 16.939 1.00 89.94 459 ASP A CA 1
ATOM 3671 C C . ASP A 1 459 ? -25.428 8.502 17.024 1.00 89.94 459 ASP A C 1
ATOM 3673 O O . ASP A 1 459 ? -25.555 9.039 18.116 1.00 89.94 459 ASP A O 1
ATOM 3677 N N . MET A 1 460 ? -25.285 9.222 15.912 1.00 88.94 460 MET A N 1
ATOM 3678 C CA . MET A 1 460 ? -25.092 10.679 15.894 1.00 88.94 460 MET A CA 1
ATOM 3679 C C . MET A 1 460 ? -26.138 11.460 16.717 1.00 88.94 460 MET A C 1
ATOM 3681 O O . MET A 1 460 ? -25.777 12.373 17.458 1.00 88.94 460 MET A O 1
ATOM 3685 N N . ILE A 1 461 ? -27.416 11.074 16.651 1.00 93.44 461 ILE A N 1
ATOM 3686 C CA . ILE A 1 461 ? -28.519 11.792 17.322 1.00 93.44 461 ILE A CA 1
ATOM 3687 C C . ILE A 1 461 ? -28.832 11.289 18.739 1.00 93.44 461 ILE A C 1
ATOM 3689 O O . ILE A 1 461 ? -29.671 11.872 19.430 1.00 93.44 461 ILE A O 1
ATOM 3693 N N . THR A 1 462 ? -28.185 10.208 19.180 1.00 94.31 462 THR A N 1
ATOM 3694 C CA . THR A 1 462 ? -28.486 9.530 20.447 1.00 94.31 462 THR A CA 1
ATOM 3695 C C . THR A 1 462 ? -27.449 9.840 21.524 1.00 94.31 462 THR A C 1
ATOM 3697 O O . THR A 1 462 ? -26.245 9.705 21.315 1.00 94.31 462 THR A O 1
ATOM 3700 N N . PHE A 1 463 ? -27.908 10.210 22.716 1.00 94.25 463 PHE A N 1
ATOM 3701 C CA . PHE A 1 463 ? -27.080 10.545 23.873 1.00 94.25 463 PHE A CA 1
ATOM 3702 C C . PHE A 1 463 ? -27.604 9.853 25.133 1.00 94.25 463 PHE A C 1
ATOM 3704 O O . PHE A 1 463 ? -28.725 9.344 25.156 1.00 94.25 463 PHE A O 1
ATOM 3711 N N . PHE A 1 464 ? -26.784 9.820 26.181 1.00 92.94 464 PHE A N 1
ATOM 3712 C CA . PHE A 1 464 ? -27.033 9.004 27.368 1.00 92.94 464 PHE A CA 1
ATOM 3713 C C . PHE A 1 464 ? -26.960 9.850 28.636 1.00 92.94 464 PHE A C 1
ATOM 3715 O O . PHE A 1 464 ? -26.075 10.696 28.779 1.00 92.94 464 PHE A O 1
ATOM 3722 N N . ASP A 1 465 ? -27.884 9.603 29.560 1.00 90.75 465 ASP A N 1
ATOM 3723 C CA . ASP A 1 465 ? -27.859 10.147 30.918 1.00 90.75 465 ASP A CA 1
ATOM 3724 C C . ASP A 1 465 ? -28.173 9.050 31.945 1.00 90.75 465 ASP A C 1
ATOM 3726 O O . ASP A 1 465 ? -28.449 7.912 31.564 1.00 90.75 465 ASP A O 1
ATOM 3730 N N . LEU A 1 466 ? -28.112 9.374 33.236 1.00 89.50 466 LEU A N 1
ATOM 3731 C CA . LEU A 1 466 ? -28.485 8.455 34.314 1.00 89.50 466 LEU A CA 1
ATOM 3732 C C . LEU A 1 466 ? -29.855 8.816 34.899 1.00 89.50 466 LEU A C 1
ATOM 3734 O O . LEU A 1 466 ? -30.143 9.990 35.134 1.00 89.50 466 LEU A O 1
ATOM 3738 N N . ASP A 1 467 ? -30.695 7.811 35.156 1.00 85.69 467 ASP A N 1
ATOM 3739 C CA . ASP A 1 467 ? -31.911 7.985 35.960 1.00 85.69 467 ASP A CA 1
ATOM 3740 C C . ASP A 1 467 ? -31.610 8.005 37.474 1.00 85.69 467 ASP A C 1
ATOM 3742 O O . ASP A 1 467 ? -30.467 7.876 37.922 1.00 85.69 467 ASP A O 1
ATOM 3746 N N . GLN A 1 468 ? -32.665 8.144 38.284 1.00 79.56 468 GLN A N 1
ATOM 3747 C CA . GLN A 1 468 ? -32.577 8.118 39.750 1.00 79.56 468 GLN A CA 1
ATOM 3748 C C . GLN A 1 468 ? -32.022 6.789 40.298 1.00 79.56 468 GLN A C 1
ATOM 3750 O O . GLN A 1 468 ? -31.393 6.779 41.355 1.00 79.56 468 GLN A O 1
ATOM 3755 N N . ASN A 1 469 ? -32.202 5.690 39.561 1.00 78.06 469 ASN A N 1
ATOM 3756 C CA . ASN A 1 469 ? -31.709 4.352 39.886 1.00 78.06 469 ASN A CA 1
ATOM 3757 C C . ASN A 1 469 ? -30.327 4.062 39.270 1.00 78.06 469 ASN A C 1
ATOM 3759 O O . ASN A 1 469 ? -29.818 2.949 39.403 1.00 78.06 469 ASN A O 1
ATOM 3763 N N . ARG A 1 470 ? -29.700 5.047 38.609 1.00 80.50 470 ARG A N 1
ATOM 3764 C CA . ARG A 1 470 ? -28.421 4.919 37.887 1.00 80.50 470 ARG A CA 1
ATOM 3765 C C . ARG A 1 470 ? -28.461 3.914 36.734 1.00 80.50 470 ARG A C 1
ATOM 3767 O O . ARG A 1 470 ? -27.432 3.342 36.357 1.00 80.50 470 ARG A O 1
ATOM 3774 N N . GLY A 1 471 ? -29.645 3.710 36.170 1.00 82.50 471 GLY A N 1
ATOM 3775 C CA . GLY A 1 471 ? -29.842 3.127 34.852 1.00 82.50 471 GLY A CA 1
ATOM 3776 C C . GLY A 1 471 ? -29.492 4.135 33.760 1.00 82.50 471 GLY A C 1
ATOM 3777 O O . GLY A 1 471 ? -29.630 5.344 33.950 1.00 82.50 471 GLY A O 1
ATOM 3778 N N . ILE A 1 472 ? -29.017 3.641 32.616 1.00 86.88 472 ILE A N 1
ATOM 3779 C CA . ILE A 1 472 ? -28.781 4.484 31.441 1.00 86.88 472 ILE A CA 1
ATOM 3780 C C . ILE A 1 472 ? -30.132 4.831 30.814 1.00 86.88 472 ILE A C 1
ATOM 3782 O O . ILE A 1 472 ? -30.893 3.944 30.435 1.00 86.88 472 ILE A O 1
ATOM 3786 N N . VAL A 1 473 ? -30.389 6.125 30.644 1.00 90.00 473 VAL A N 1
ATOM 3787 C CA . VAL A 1 473 ? -31.522 6.654 29.887 1.00 90.00 473 VAL A CA 1
ATOM 3788 C C . VAL A 1 473 ? -31.022 7.177 28.553 1.00 90.00 473 VAL A C 1
ATOM 3790 O O . VAL A 1 473 ? -30.148 8.044 28.489 1.00 90.00 473 VAL A O 1
ATOM 3793 N N . THR A 1 474 ? -31.609 6.670 27.477 1.00 90.56 474 THR A N 1
ATOM 3794 C CA . THR A 1 474 ? -31.344 7.138 26.120 1.00 90.56 474 THR A CA 1
ATOM 3795 C C . THR A 1 474 ? -32.170 8.385 25.817 1.00 90.56 474 THR A C 1
ATOM 3797 O O . THR A 1 474 ? -33.378 8.410 26.042 1.00 90.56 474 THR A O 1
ATOM 3800 N N . ARG A 1 475 ? -31.532 9.424 25.277 1.00 92.75 475 ARG A N 1
ATOM 3801 C CA . ARG A 1 475 ? -32.181 10.660 24.829 1.00 92.75 475 ARG A CA 1
ATOM 3802 C C . ARG A 1 475 ? -31.786 10.966 23.393 1.00 92.75 475 ARG A C 1
ATOM 3804 O O . ARG A 1 475 ? -30.615 10.875 23.038 1.00 92.75 475 ARG A O 1
ATOM 3811 N N . ILE A 1 476 ? -32.761 11.349 22.580 1.00 94.94 476 ILE A N 1
ATOM 3812 C CA . ILE A 1 476 ? -32.550 11.695 21.172 1.00 94.94 476 ILE A CA 1
ATOM 3813 C C . ILE A 1 476 ? -32.649 13.207 21.024 1.00 94.94 476 ILE A C 1
ATOM 3815 O O . ILE A 1 476 ? -33.563 13.821 21.576 1.00 94.94 476 ILE A O 1
ATOM 3819 N N . PHE A 1 477 ? -31.725 13.792 20.269 1.00 95.56 477 PHE A N 1
ATOM 3820 C CA . PHE A 1 477 ? -31.685 15.223 19.995 1.00 95.56 477 PHE A CA 1
ATOM 3821 C C . PHE A 1 477 ? -31.555 15.475 18.499 1.00 95.56 477 PHE A C 1
ATOM 3823 O O . PHE A 1 477 ? -30.789 14.802 17.814 1.00 95.56 477 PHE A O 1
ATOM 3830 N N . LEU A 1 478 ? -32.291 16.466 17.999 1.00 94.56 478 LEU A N 1
ATOM 3831 C CA . LEU A 1 478 ? -32.218 16.901 16.605 1.00 94.56 478 LEU A CA 1
ATOM 3832 C C . LEU A 1 478 ? -32.054 18.425 16.536 1.00 94.56 478 LEU A C 1
ATOM 3834 O O . LEU A 1 478 ? -32.588 19.134 17.396 1.00 94.56 478 LEU A O 1
ATOM 3838 N N . PRO A 1 479 ? -31.360 18.959 15.519 1.00 93.38 479 PRO A N 1
ATOM 3839 C CA . PRO A 1 479 ? -31.389 20.388 15.235 1.00 93.38 479 PRO A CA 1
ATOM 3840 C C . PRO A 1 479 ? -32.774 20.774 14.703 1.00 93.38 479 PRO A C 1
ATOM 3842 O O . PRO A 1 479 ? -33.355 20.045 13.902 1.00 93.38 479 PRO A O 1
ATOM 3845 N N . THR A 1 480 ? -33.318 21.909 15.143 1.00 87.69 480 THR A N 1
ATOM 3846 C CA . THR A 1 480 ? -34.692 22.325 14.793 1.00 87.69 480 THR A CA 1
ATOM 3847 C C . THR A 1 480 ? -34.777 23.536 13.873 1.00 87.69 480 THR A C 1
ATOM 3849 O O . THR A 1 480 ? -35.875 23.875 13.434 1.00 87.69 480 THR A O 1
ATOM 3852 N N . ASP A 1 481 ? -33.650 24.173 13.556 1.00 88.50 481 ASP A N 1
ATOM 3853 C CA . ASP A 1 481 ? -33.574 25.306 12.634 1.00 88.50 481 ASP A CA 1
ATOM 3854 C C . ASP A 1 481 ? -32.587 25.044 11.492 1.00 88.50 481 ASP A C 1
ATOM 3856 O O . ASP A 1 481 ? -31.572 24.364 11.672 1.00 88.50 481 ASP A O 1
ATOM 3860 N N . ARG A 1 482 ? -32.884 25.612 10.316 1.00 88.56 482 ARG A N 1
ATOM 3861 C CA . ARG A 1 482 ? -32.110 25.435 9.078 1.00 88.56 482 ARG A CA 1
ATOM 3862 C C . ARG A 1 482 ? -30.606 25.685 9.213 1.00 88.56 482 ARG A C 1
ATOM 3864 O O . ARG A 1 482 ? -29.824 24.941 8.628 1.00 88.56 482 ARG A O 1
ATOM 3871 N N . ASN A 1 483 ? -30.189 26.673 10.009 1.00 86.12 483 ASN A N 1
ATOM 3872 C CA . ASN A 1 483 ? -28.770 27.008 10.158 1.00 86.12 483 ASN A CA 1
ATOM 3873 C C . ASN A 1 483 ? -28.037 25.895 10.915 1.00 86.12 483 ASN A C 1
ATOM 3875 O O . ASN A 1 483 ? -26.975 25.447 10.499 1.00 86.12 483 ASN A O 1
ATOM 3879 N N . ASN A 1 484 ? -28.609 25.411 12.021 1.00 90.12 484 ASN A N 1
ATOM 3880 C CA . ASN A 1 484 ? -28.016 24.306 12.772 1.00 90.12 484 ASN A CA 1
ATOM 3881 C C . ASN A 1 484 ? -28.104 22.969 12.014 1.00 90.12 484 ASN A C 1
ATOM 3883 O O . ASN A 1 484 ? -27.199 22.152 12.148 1.00 90.12 484 ASN A O 1
ATOM 3887 N N . LEU A 1 485 ? -29.130 22.758 11.180 1.00 90.50 485 LEU A N 1
ATOM 3888 C CA . LEU A 1 485 ? -29.233 21.579 10.310 1.00 90.50 485 LEU A CA 1
ATOM 3889 C C . LEU A 1 485 ? -28.090 21.501 9.286 1.00 90.50 485 LEU A C 1
ATOM 3891 O O . LEU A 1 485 ? -27.529 20.424 9.117 1.00 90.50 485 LEU A O 1
ATOM 3895 N N . GLN A 1 486 ? -27.712 22.621 8.658 1.00 85.31 486 GLN A N 1
ATOM 3896 C CA . GLN A 1 486 ? -26.598 22.663 7.693 1.00 85.31 486 GLN A CA 1
ATOM 3897 C C . GLN A 1 486 ? -25.254 22.259 8.304 1.00 85.31 486 GLN A C 1
ATOM 3899 O O . GLN A 1 486 ? -24.458 21.589 7.657 1.00 85.31 486 GLN A O 1
ATOM 3904 N N . HIS A 1 487 ? -25.005 22.651 9.554 1.00 83.56 487 HIS A N 1
ATOM 3905 C CA . HIS A 1 487 ? -23.756 22.319 10.243 1.00 83.56 487 HIS A CA 1
ATOM 3906 C C . HIS A 1 487 ? -23.788 20.951 10.933 1.00 83.56 487 HIS A C 1
ATOM 3908 O O . HIS A 1 487 ? -22.739 20.385 11.213 1.00 83.56 487 HIS A O 1
ATOM 3914 N N . PHE A 1 488 ? -24.976 20.425 11.236 1.00 86.31 488 PHE A N 1
ATOM 3915 C CA . PHE A 1 488 ? -25.123 19.081 11.791 1.00 86.31 488 PHE A CA 1
ATOM 3916 C C . PHE A 1 488 ? -25.026 18.002 10.704 1.00 86.31 488 PHE A C 1
ATOM 3918 O O . PHE A 1 488 ? -24.444 16.949 10.934 1.00 86.31 488 PHE A O 1
ATOM 3925 N N . PHE A 1 489 ? -25.569 18.272 9.513 1.00 82.56 489 PHE A N 1
ATOM 3926 C CA . PHE A 1 489 ? -25.436 17.422 8.332 1.00 82.56 489 PHE A CA 1
ATOM 3927 C C . PHE A 1 489 ? -24.469 18.074 7.338 1.00 82.56 489 PHE A C 1
ATOM 3929 O O . PHE A 1 489 ? -24.891 18.788 6.430 1.00 82.56 489 PHE A O 1
ATOM 3936 N N . GLU A 1 490 ? -23.166 17.848 7.514 1.00 70.69 490 GLU A N 1
ATOM 3937 C CA . GLU A 1 490 ? -22.138 18.467 6.667 1.00 70.69 490 GLU A CA 1
ATOM 3938 C C . GLU A 1 490 ? -22.387 18.187 5.170 1.00 70.69 490 GLU A C 1
ATOM 3940 O O . GLU A 1 490 ? -22.431 17.034 4.737 1.00 70.69 490 GLU A O 1
ATOM 3945 N N . GLY A 1 491 ? -22.541 19.254 4.376 1.00 68.38 491 GLY A N 1
ATOM 3946 C CA . GLY A 1 491 ? -22.709 19.178 2.919 1.00 68.38 491 GLY A CA 1
ATOM 3947 C C . GLY A 1 491 ? -24.152 19.237 2.401 1.00 68.38 491 GLY A C 1
ATOM 3948 O O . GLY A 1 491 ? -24.361 19.014 1.209 1.00 68.38 491 GLY A O 1
ATOM 3949 N N . ILE A 1 492 ? -25.150 19.531 3.243 1.00 79.88 492 ILE A N 1
ATOM 3950 C CA . ILE A 1 492 ? -26.529 19.749 2.767 1.00 79.88 492 ILE A CA 1
ATOM 3951 C C . ILE A 1 492 ? -26.760 21.184 2.265 1.00 79.88 492 ILE A C 1
ATOM 3953 O O . ILE A 1 492 ? -26.229 22.147 2.819 1.00 79.88 492 ILE A O 1
ATOM 3957 N N . SER A 1 493 ? -27.599 21.334 1.236 1.00 80.25 493 SER A N 1
ATOM 3958 C CA . SER A 1 493 ? -28.009 22.638 0.697 1.00 80.25 493 SER A CA 1
ATOM 3959 C C . SER A 1 493 ? -28.960 23.407 1.631 1.00 80.25 493 SER A C 1
ATOM 3961 O O . SER A 1 493 ? -29.570 22.841 2.542 1.00 80.25 493 SER A O 1
ATOM 3963 N N . GLU A 1 494 ? -29.124 24.718 1.400 1.00 87.12 494 GLU A N 1
ATOM 3964 C CA . GLU A 1 494 ? -30.137 25.532 2.099 1.00 87.12 494 GLU A CA 1
ATOM 3965 C C . GLU A 1 494 ? -31.565 25.046 1.835 1.00 87.12 494 GLU A C 1
ATOM 3967 O O . GLU A 1 494 ? -32.366 24.950 2.763 1.00 87.12 494 GLU A O 1
ATOM 3972 N N . ASP A 1 495 ? -31.870 24.632 0.608 1.00 87.12 495 ASP A N 1
ATOM 3973 C CA . ASP A 1 495 ? -33.190 24.093 0.284 1.00 87.12 495 ASP A CA 1
ATOM 3974 C C . ASP A 1 495 ? -33.481 22.804 1.067 1.00 87.12 495 ASP A C 1
ATOM 3976 O O . ASP A 1 495 ? -34.582 22.632 1.605 1.00 87.12 495 ASP A O 1
ATOM 3980 N N . ARG A 1 496 ? -32.488 21.912 1.214 1.00 89.31 496 ARG A N 1
ATOM 3981 C CA . ARG A 1 496 ? -32.649 20.704 2.037 1.00 89.31 496 ARG A CA 1
ATOM 3982 C C . ARG A 1 496 ? -32.700 20.976 3.523 1.00 89.31 496 ARG A C 1
ATOM 3984 O O . ARG A 1 496 ? -33.453 20.296 4.218 1.00 89.31 496 ARG A O 1
ATOM 3991 N N . SER A 1 497 ? -31.977 21.965 4.033 1.00 90.44 497 SER A N 1
ATOM 3992 C CA . SER A 1 497 ? -32.098 22.318 5.447 1.00 90.44 497 SER A CA 1
ATOM 3993 C C . SER A 1 497 ? -33.486 22.884 5.771 1.00 90.44 497 SER A C 1
ATOM 3995 O O . SER A 1 497 ? -34.060 22.520 6.800 1.00 90.44 497 SER A O 1
ATOM 3997 N N . ILE A 1 498 ? -34.084 23.670 4.865 1.00 91.81 498 ILE A N 1
ATOM 3998 C CA . ILE A 1 498 ? -35.473 24.147 4.976 1.00 91.81 498 ILE A CA 1
ATOM 3999 C C . ILE A 1 498 ? -36.464 22.975 4.938 1.00 91.81 498 ILE A C 1
ATOM 4001 O O . ILE A 1 498 ? -37.418 22.932 5.721 1.00 91.81 498 ILE A O 1
ATOM 4005 N N . GLU A 1 499 ? -36.269 22.008 4.042 1.00 91.81 499 GLU A N 1
ATOM 4006 C CA . GLU A 1 499 ? -37.117 20.817 3.976 1.00 91.81 499 GLU A CA 1
ATOM 4007 C C . GLU A 1 499 ? -37.050 19.991 5.269 1.00 91.81 499 GLU A C 1
ATOM 4009 O O . GLU A 1 499 ? -38.092 19.640 5.827 1.00 91.81 499 GLU A O 1
ATOM 4014 N N . LEU A 1 500 ? -35.847 19.725 5.783 1.00 92.38 500 LEU A N 1
ATOM 4015 C CA . LEU A 1 500 ? -35.650 18.998 7.037 1.00 92.38 500 LEU A CA 1
ATOM 4016 C C . LEU A 1 500 ? -36.265 19.739 8.229 1.00 92.38 500 LEU A C 1
ATOM 4018 O O . LEU A 1 500 ? -36.957 19.117 9.038 1.00 92.38 500 LEU A O 1
ATOM 4022 N N . GLU A 1 501 ? -36.089 21.061 8.315 1.00 94.19 501 GLU A N 1
ATOM 4023 C CA . GLU A 1 501 ? -36.740 21.889 9.336 1.00 94.19 501 GLU A CA 1
ATOM 4024 C C . GLU A 1 501 ? -38.266 21.730 9.271 1.00 94.19 501 GLU A C 1
ATOM 4026 O O . GLU A 1 501 ? -38.922 21.490 10.291 1.00 94.19 501 GLU A O 1
ATOM 4031 N N . ASN A 1 502 ? -38.841 21.782 8.066 1.00 91.56 502 ASN A N 1
ATOM 4032 C CA . ASN A 1 502 ? -40.270 21.574 7.857 1.00 91.56 502 ASN A CA 1
ATOM 4033 C C . ASN A 1 502 ? -40.722 20.163 8.254 1.00 91.56 502 ASN A C 1
ATOM 4035 O O . ASN A 1 502 ? -41.785 20.024 8.861 1.00 91.56 502 ASN A O 1
ATOM 4039 N N . ILE A 1 503 ? -39.941 19.120 7.956 1.00 92.12 503 ILE A N 1
ATOM 4040 C CA . ILE A 1 503 ? -40.238 17.737 8.360 1.00 92.12 503 ILE A CA 1
ATOM 4041 C C . ILE A 1 503 ? -40.276 17.627 9.888 1.00 92.12 503 ILE A C 1
ATOM 4043 O O . ILE A 1 503 ? -41.250 17.103 10.440 1.00 92.12 503 ILE A O 1
ATOM 4047 N N . ILE A 1 504 ? -39.257 18.157 10.570 1.00 91.81 504 ILE A N 1
ATOM 4048 C CA . ILE A 1 504 ? -39.122 18.104 12.031 1.00 91.81 504 ILE A CA 1
ATOM 4049 C C . ILE A 1 504 ? -40.265 18.873 12.708 1.00 91.81 504 ILE A C 1
ATOM 4051 O O . ILE A 1 504 ? -40.909 18.339 13.619 1.00 91.81 504 ILE A O 1
ATOM 4055 N N . ARG A 1 505 ? -40.579 20.085 12.225 1.00 89.56 505 ARG A N 1
ATOM 4056 C CA . ARG A 1 505 ? -41.665 20.925 12.757 1.00 89.56 505 ARG A CA 1
ATOM 4057 C C . ARG A 1 505 ? -43.052 20.344 12.478 1.00 89.56 505 ARG A C 1
ATOM 4059 O O . ARG A 1 505 ? -43.840 20.196 13.410 1.00 89.56 505 ARG A O 1
ATOM 4066 N N . ARG A 1 506 ? -43.368 19.976 11.227 1.00 89.06 506 ARG A N 1
ATOM 4067 C CA . ARG A 1 506 ? -44.704 19.460 10.846 1.00 89.06 506 ARG A CA 1
ATOM 4068 C C . ARG A 1 506 ? -45.045 18.166 11.569 1.00 89.06 506 ARG A C 1
ATOM 4070 O O . ARG A 1 506 ? -46.188 17.977 11.974 1.00 89.06 506 ARG A O 1
ATOM 4077 N N . ARG A 1 507 ? -44.062 17.281 11.751 1.00 88.25 507 ARG A N 1
ATOM 4078 C CA . ARG A 1 507 ? -44.257 16.021 12.481 1.00 88.25 507 ARG A CA 1
ATOM 4079 C C . ARG A 1 507 ? -44.159 16.171 13.997 1.00 88.25 507 ARG A C 1
ATOM 4081 O O . ARG A 1 507 ? -44.327 15.167 14.690 1.00 88.25 507 ARG A O 1
ATOM 4088 N N . LYS A 1 508 ? -43.917 17.393 14.494 1.00 90.19 508 LYS A N 1
ATOM 4089 C CA . LYS A 1 508 ? -43.731 17.712 15.915 1.00 90.19 508 LYS A CA 1
ATOM 4090 C C . LYS A 1 508 ? -42.784 16.700 16.564 1.00 90.19 508 LYS A C 1
ATOM 4092 O O . LYS A 1 508 ? -43.161 16.011 17.509 1.00 90.19 508 LYS A O 1
ATOM 4097 N N . LEU A 1 509 ? -41.590 16.524 15.989 1.00 91.81 509 LEU A N 1
ATOM 4098 C CA . LEU A 1 509 ? -40.641 15.525 16.493 1.00 91.81 509 LEU A CA 1
ATOM 4099 C C . LEU A 1 509 ? -40.001 15.958 17.814 1.00 91.81 509 LEU A C 1
ATOM 4101 O O . LEU A 1 509 ? -39.822 15.120 18.688 1.00 91.81 509 LEU A O 1
ATOM 4105 N N . CYS A 1 510 ? -39.693 17.245 17.972 1.00 93.25 510 CYS A N 1
ATOM 4106 C CA . CYS A 1 510 ? -38.951 17.775 19.117 1.00 93.25 510 CYS A CA 1
ATOM 4107 C C . CYS A 1 510 ? -39.803 18.682 20.011 1.00 93.25 510 CYS A C 1
ATOM 4109 O O . CYS A 1 510 ? -40.781 19.278 19.546 1.00 93.25 510 CYS A O 1
ATOM 4111 N N . LYS A 1 511 ? -39.387 18.812 21.275 1.00 90.19 511 LYS A N 1
ATOM 4112 C CA . LYS A 1 511 ? -39.899 19.820 22.215 1.00 90.19 511 LYS A CA 1
ATOM 4113 C C . LYS A 1 511 ? -39.364 21.208 21.864 1.00 90.19 511 LYS A C 1
ATOM 4115 O O . LYS A 1 511 ? -38.305 21.330 21.249 1.00 90.19 511 LYS A O 1
ATOM 4120 N N . ASP A 1 512 ? -40.044 22.254 22.325 1.00 86.62 512 ASP A N 1
ATOM 4121 C CA . ASP A 1 512 ? -39.524 23.628 22.275 1.00 86.62 512 ASP A CA 1
ATOM 4122 C C . ASP A 1 512 ? -38.604 23.915 23.476 1.00 86.62 512 ASP A C 1
ATOM 4124 O O . ASP A 1 512 ? -38.835 24.809 24.285 1.00 86.62 512 ASP A O 1
ATOM 4128 N N . GLU A 1 513 ? -37.564 23.095 23.625 1.00 90.50 513 GLU A N 1
ATOM 4129 C CA . GLU A 1 513 ? -36.527 23.255 24.644 1.00 90.50 513 GLU A CA 1
ATOM 4130 C C . GLU A 1 513 ? -35.169 23.473 23.972 1.00 90.50 513 GLU A C 1
ATOM 4132 O O . GLU A 1 513 ? -34.859 22.867 22.942 1.00 90.50 513 GLU A O 1
ATOM 4137 N N . ARG A 1 514 ? -34.333 24.337 24.558 1.00 91.50 514 ARG A N 1
ATOM 4138 C CA . ARG A 1 514 ? -33.033 24.707 23.984 1.00 91.50 514 ARG A CA 1
ATOM 4139 C C . ARG A 1 514 ? -31.901 23.956 24.663 1.00 91.50 514 ARG A C 1
ATOM 4141 O O . ARG A 1 514 ? -31.645 24.151 25.853 1.00 91.50 514 ARG A O 1
ATOM 4148 N N . TYR A 1 515 ? -31.204 23.149 23.874 1.00 95.62 515 TYR A N 1
ATOM 4149 C CA . TYR A 1 515 ? -29.972 22.488 24.269 1.00 95.62 515 TYR A CA 1
ATOM 4150 C C . TYR A 1 515 ? -28.836 22.897 23.337 1.00 95.62 515 TYR A C 1
ATOM 4152 O O . TYR A 1 515 ? -29.053 23.239 22.173 1.00 95.62 515 TYR A O 1
ATOM 4160 N N . TYR A 1 516 ? -27.617 22.839 23.856 1.00 95.75 516 TYR A N 1
ATOM 4161 C CA . TYR A 1 516 ? -26.402 23.161 23.124 1.00 95.75 516 TYR A CA 1
ATOM 4162 C C . TYR A 1 516 ? -25.462 21.962 23.126 1.00 95.75 516 TYR A C 1
ATOM 4164 O O . TYR A 1 516 ? -25.261 21.324 24.159 1.00 95.75 516 TYR A O 1
ATOM 4172 N N . LEU A 1 517 ? -24.910 21.666 21.955 1.00 95.12 517 LEU A N 1
ATOM 4173 C CA . LEU A 1 517 ? -23.996 20.563 21.695 1.00 95.12 517 LEU A CA 1
ATOM 4174 C C . LEU A 1 517 ? -22.790 21.106 20.924 1.00 95.12 517 LEU A C 1
ATOM 4176 O O . LEU A 1 517 ? -22.935 21.956 20.048 1.00 95.12 517 LEU A O 1
ATOM 4180 N N . ILE A 1 518 ? -21.600 20.617 21.240 1.00 94.62 518 ILE A N 1
ATOM 4181 C CA . ILE A 1 518 ? -20.390 20.918 20.472 1.00 94.62 518 ILE A CA 1
ATOM 4182 C C . ILE A 1 518 ? -20.466 20.280 19.071 1.00 94.62 518 ILE A C 1
ATOM 4184 O O . ILE A 1 518 ? -20.951 19.159 18.929 1.00 94.62 518 ILE A O 1
ATOM 4188 N N . SER A 1 519 ? -20.031 20.980 18.025 1.00 90.25 519 SER A N 1
ATOM 4189 C CA . SER A 1 519 ? -20.111 20.465 16.653 1.00 90.25 519 SER A CA 1
ATOM 4190 C C . SER A 1 519 ? -19.095 19.356 16.382 1.00 90.25 519 SER A C 1
ATOM 4192 O O . SER A 1 519 ? -17.990 19.351 16.931 1.00 90.25 519 SER A O 1
ATOM 4194 N N . GLU A 1 520 ? -19.451 18.437 15.481 1.00 83.19 520 GLU A N 1
ATOM 4195 C CA . GLU A 1 520 ? -18.544 17.379 15.026 1.00 83.19 520 GLU A CA 1
ATOM 4196 C C . GLU A 1 520 ? -17.294 17.970 14.357 1.00 83.19 520 GLU A C 1
ATOM 4198 O O . GLU A 1 520 ? -16.173 17.550 14.653 1.00 83.19 520 GLU A O 1
ATOM 4203 N N . THR A 1 521 ? -17.466 19.031 13.559 1.00 77.88 521 THR A N 1
ATOM 4204 C CA . THR A 1 521 ? -16.373 19.769 12.918 1.00 77.88 521 THR A CA 1
ATOM 4205 C C . THR A 1 521 ? -15.320 20.221 13.933 1.00 77.88 521 THR A C 1
ATOM 4207 O O . THR A 1 521 ? -14.130 19.991 13.729 1.00 77.88 521 THR A O 1
ATOM 4210 N N . LEU A 1 522 ? -15.732 20.806 15.062 1.00 86.38 522 LEU A N 1
ATOM 4211 C CA . LEU A 1 522 ? -14.811 21.264 16.104 1.00 86.38 522 LEU A CA 1
ATOM 4212 C C . LEU A 1 522 ? -14.195 20.096 16.886 1.00 86.38 522 LEU A C 1
ATOM 4214 O O . LEU A 1 522 ? -12.984 20.062 17.107 1.00 86.38 522 LEU A O 1
ATOM 4218 N N . LEU A 1 523 ? -15.001 19.103 17.267 1.00 87.81 523 LEU A N 1
ATOM 4219 C CA . LEU A 1 523 ? -14.499 17.914 17.956 1.00 87.81 523 LEU A CA 1
ATOM 4220 C C . LEU A 1 523 ? -13.452 17.152 17.136 1.00 87.81 523 LEU A C 1
ATOM 4222 O O . LEU A 1 523 ? -12.562 16.512 17.699 1.00 87.81 523 LEU A O 1
ATOM 4226 N N . SER A 1 524 ? -13.569 17.172 15.808 1.00 77.88 524 SER A N 1
ATOM 4227 C CA . SER A 1 524 ? -12.625 16.522 14.901 1.00 77.88 524 SER A CA 1
ATOM 4228 C C . SER A 1 524 ? -11.238 17.176 14.909 1.00 77.88 524 SER A C 1
ATOM 4230 O O . SER A 1 524 ? -10.254 16.470 14.682 1.00 77.88 524 SER A O 1
ATOM 4232 N N . GLN A 1 525 ? -11.162 18.476 15.225 1.00 80.75 525 GLN A N 1
ATOM 4233 C CA . GLN A 1 525 ? -9.916 19.238 15.358 1.00 80.75 525 GLN A CA 1
ATOM 4234 C C . GLN A 1 525 ? -9.288 19.087 16.748 1.00 80.75 525 GLN A C 1
ATOM 4236 O O . GLN A 1 525 ? -8.069 19.086 16.869 1.00 80.75 525 GLN A O 1
ATOM 4241 N N . ILE A 1 526 ? -10.110 18.950 17.795 1.00 88.06 526 ILE A N 1
ATOM 4242 C CA . ILE A 1 526 ? -9.633 18.827 19.182 1.00 88.06 526 ILE A CA 1
ATOM 4243 C C . ILE A 1 526 ? -9.149 17.404 19.497 1.00 88.06 526 ILE A C 1
ATOM 4245 O O . ILE A 1 526 ? -8.151 17.233 20.193 1.00 88.06 526 ILE A O 1
ATOM 4249 N N . PHE A 1 527 ? -9.855 16.378 19.016 1.00 87.88 527 PHE A N 1
ATOM 4250 C CA . PHE A 1 527 ? -9.617 14.979 19.387 1.00 87.88 527 PHE A CA 1
ATOM 4251 C C . PHE A 1 527 ? -9.206 14.153 18.168 1.00 87.88 527 PHE A C 1
ATOM 4253 O O . PHE A 1 527 ? -10.076 13.462 17.647 1.00 87.88 527 PHE A O 1
ATOM 4260 N N . PRO A 1 528 ? -7.964 14.226 17.661 1.00 74.25 528 PRO A N 1
ATOM 4261 C CA . PRO A 1 528 ? -7.539 13.794 16.319 1.00 74.25 528 PRO A CA 1
ATOM 4262 C C . PRO A 1 528 ? -7.690 12.285 16.080 1.00 74.25 528 PRO A C 1
ATOM 4264 O O . PRO A 1 528 ? -7.871 11.496 17.005 1.00 74.25 528 PRO A O 1
ATOM 4267 N N . SER A 1 529 ? -7.697 11.877 14.806 1.00 67.75 529 SER A N 1
ATOM 4268 C CA . SER A 1 529 ? -7.870 10.468 14.426 1.00 67.75 529 SER A CA 1
ATOM 4269 C C . SER A 1 529 ? -6.516 9.802 14.286 1.00 67.75 529 SER A C 1
ATOM 4271 O O . SER A 1 529 ? -5.645 10.415 13.678 1.00 67.75 529 SER A O 1
ATOM 4273 N N . PRO A 1 530 ? -6.369 8.524 14.656 1.00 63.41 530 PRO A N 1
ATOM 4274 C CA . PRO A 1 530 ? -5.165 7.745 14.364 1.00 63.41 530 PRO A CA 1
ATOM 4275 C C . PRO A 1 530 ? -5.067 7.287 12.892 1.00 63.41 530 PRO A C 1
ATOM 4277 O O . PRO A 1 530 ? -4.493 6.243 12.608 1.00 63.41 530 PRO A O 1
ATOM 4280 N N . VAL A 1 531 ? -5.627 8.044 11.937 1.00 65.75 531 VAL A N 1
ATOM 4281 C CA . VAL A 1 531 ? -5.364 7.803 10.503 1.00 65.75 531 VAL A CA 1
ATOM 4282 C C . VAL A 1 531 ? -3.939 8.272 10.203 1.00 65.75 531 VAL A C 1
ATOM 4284 O O . VAL A 1 531 ? -3.564 9.321 10.732 1.00 65.75 531 VAL A O 1
ATOM 4287 N N . PRO A 1 532 ? -3.180 7.581 9.331 1.00 65.44 532 PRO A N 1
ATOM 4288 C CA . PRO A 1 532 ? -1.940 8.127 8.789 1.00 65.44 532 PRO A CA 1
ATOM 4289 C C . PRO A 1 532 ? -2.117 9.581 8.322 1.00 65.44 532 PRO A C 1
ATOM 4291 O O . PRO A 1 532 ? -3.101 9.915 7.648 1.00 65.44 532 PRO A O 1
ATOM 4294 N N . ARG A 1 533 ? -1.177 10.455 8.700 1.00 65.25 533 ARG A N 1
ATOM 4295 C CA . ARG A 1 533 ? -1.218 11.893 8.370 1.00 65.25 533 ARG A CA 1
ATOM 4296 C C . ARG A 1 533 ? -1.249 12.125 6.859 1.00 65.25 533 ARG A C 1
ATOM 4298 O O . ARG A 1 533 ? -1.819 13.089 6.372 1.00 65.25 533 ARG A O 1
ATOM 4305 N N . GLU A 1 534 ? -0.728 11.176 6.097 1.00 68.00 534 GLU A N 1
ATOM 4306 C CA . GLU A 1 534 ? -0.678 11.148 4.640 1.00 68.00 534 GLU A CA 1
ATOM 4307 C C . GLU A 1 534 ? -2.061 10.984 3.984 1.00 68.00 534 GLU A C 1
ATOM 4309 O O . GLU A 1 534 ? -2.169 11.001 2.763 1.00 68.00 534 GLU A O 1
ATOM 4314 N N . LEU A 1 535 ? -3.137 10.827 4.763 1.00 78.19 535 LEU A N 1
ATOM 4315 C CA . LEU A 1 535 ? -4.514 10.896 4.269 1.00 78.19 535 LEU A CA 1
ATOM 4316 C C . LEU A 1 535 ? -5.233 12.189 4.677 1.00 78.19 535 LEU A C 1
ATOM 4318 O O . LEU A 1 535 ? -6.417 12.342 4.380 1.00 78.19 535 LEU A O 1
ATOM 4322 N N . GLU A 1 536 ? -4.559 13.134 5.342 1.00 72.50 536 GLU A N 1
ATOM 4323 C CA . GLU A 1 536 ? -5.154 14.406 5.783 1.00 72.50 536 GLU A CA 1
ATOM 4324 C C . GLU A 1 536 ? -5.691 15.269 4.639 1.00 72.50 536 GLU A C 1
ATOM 4326 O O . GLU A 1 536 ? -6.559 16.111 4.873 1.00 72.50 536 GLU A O 1
ATOM 4331 N N . PHE A 1 537 ? -5.274 15.005 3.395 1.00 80.06 537 PHE A N 1
ATOM 4332 C CA . PHE A 1 537 ? -5.885 15.615 2.216 1.00 80.06 537 PHE A CA 1
ATOM 4333 C C . PHE A 1 537 ? -7.393 15.337 2.116 1.00 80.06 537 PHE A C 1
ATOM 4335 O O . PHE A 1 537 ? -8.108 16.127 1.507 1.00 80.06 537 PHE A O 1
ATOM 4342 N N . ILE A 1 538 ? -7.897 14.260 2.726 1.00 80.31 538 ILE A N 1
ATOM 4343 C CA . ILE A 1 538 ? -9.331 14.014 2.892 1.00 80.31 538 ILE A CA 1
ATOM 4344 C C . ILE A 1 538 ? -9.799 14.805 4.118 1.00 80.31 538 ILE A C 1
ATOM 4346 O O . ILE A 1 538 ? -9.576 14.397 5.266 1.00 80.31 538 ILE A O 1
ATOM 4350 N N . ARG A 1 539 ? -10.451 15.944 3.862 1.00 64.31 539 ARG A N 1
ATOM 4351 C CA . ARG A 1 539 ? -10.896 16.919 4.871 1.00 64.31 539 ARG A CA 1
ATOM 4352 C C . ARG A 1 539 ? -11.884 16.303 5.848 1.00 64.31 539 ARG A C 1
ATOM 4354 O O . ARG A 1 539 ? -11.747 16.472 7.058 1.00 64.31 539 ARG A O 1
ATOM 4361 N N . ASN A 1 540 ? -12.860 15.559 5.329 1.00 65.56 540 ASN A N 1
ATOM 4362 C CA . ASN A 1 540 ? -13.821 14.870 6.173 1.00 65.56 540 ASN A CA 1
ATOM 4363 C C . ASN A 1 540 ? -13.164 13.638 6.809 1.00 65.56 540 ASN A C 1
ATOM 4365 O O . ASN A 1 540 ? -12.867 12.626 6.166 1.00 65.56 540 ASN A O 1
ATOM 4369 N N . ARG A 1 541 ? -12.941 13.739 8.114 1.00 59.59 541 ARG A N 1
ATOM 4370 C CA . ARG A 1 541 ? -12.248 12.727 8.902 1.00 59.59 541 ARG A CA 1
ATOM 4371 C C . ARG A 1 541 ? -13.003 11.398 9.004 1.00 59.59 541 ARG A C 1
ATOM 4373 O O . ARG A 1 541 ? -12.356 10.351 9.021 1.00 59.59 541 ARG A O 1
ATOM 4380 N N . GLU A 1 542 ? -14.331 11.411 9.088 1.00 57.03 542 GLU A N 1
ATOM 4381 C CA . GLU A 1 542 ? -15.130 10.178 9.170 1.00 57.03 542 GLU A CA 1
ATOM 4382 C C . GLU A 1 542 ? -15.014 9.376 7.873 1.00 57.03 542 GLU A C 1
ATOM 4384 O O . GLU A 1 542 ? -14.700 8.184 7.882 1.00 57.03 542 GLU A O 1
ATOM 4389 N N . LYS A 1 543 ? -15.175 10.070 6.746 1.00 67.56 543 LYS A N 1
ATOM 4390 C CA . LYS A 1 543 ? -14.956 9.563 5.390 1.00 67.56 543 LYS A CA 1
ATOM 4391 C C . LYS A 1 543 ? -13.545 8.993 5.223 1.00 67.56 543 LYS A C 1
ATOM 4393 O O . LYS A 1 543 ? -13.389 7.871 4.741 1.00 67.56 543 LYS A O 1
ATOM 4398 N N . ARG A 1 544 ? -12.533 9.719 5.705 1.00 73.44 544 ARG A N 1
ATOM 4399 C CA . ARG A 1 544 ? -11.129 9.288 5.728 1.00 73.44 544 ARG A CA 1
ATOM 4400 C C . ARG A 1 544 ? -10.919 7.993 6.523 1.00 73.44 544 ARG A C 1
ATOM 4402 O O . ARG A 1 544 ? -10.309 7.055 6.017 1.00 73.44 544 ARG A O 1
ATOM 4409 N N . MET A 1 545 ? -11.448 7.914 7.746 1.00 66.75 545 MET A N 1
ATOM 4410 C CA . MET A 1 545 ? -11.374 6.717 8.598 1.00 66.75 545 MET A CA 1
ATOM 4411 C C . MET A 1 545 ? -12.063 5.513 7.958 1.00 66.75 545 MET A C 1
ATOM 4413 O O . MET A 1 545 ? -11.532 4.403 7.978 1.00 66.75 545 MET A O 1
ATOM 4417 N N . LYS A 1 546 ? -13.249 5.729 7.385 1.00 69.25 546 LYS A N 1
ATOM 4418 C CA . LYS A 1 546 ? -14.026 4.688 6.711 1.00 69.25 546 LYS A CA 1
ATOM 4419 C C . LYS A 1 546 ? -13.273 4.119 5.515 1.00 69.25 546 LYS A C 1
ATOM 4421 O O . LYS A 1 546 ? -13.196 2.902 5.384 1.00 69.25 546 LYS A O 1
ATOM 4426 N N . LEU A 1 547 ? -12.676 4.988 4.698 1.00 82.19 547 LEU A N 1
ATOM 4427 C CA . LEU A 1 547 ? -11.844 4.579 3.572 1.00 82.19 547 LEU A CA 1
ATOM 4428 C C . LEU A 1 547 ? -10.623 3.780 4.038 1.00 82.19 547 LEU A C 1
ATOM 4430 O O . LEU A 1 547 ? -10.375 2.699 3.515 1.00 82.19 547 LEU A O 1
ATOM 4434 N N . TRP A 1 548 ? -9.896 4.267 5.048 1.00 81.62 548 TRP A N 1
ATOM 4435 C CA . TRP A 1 548 ? -8.705 3.577 5.551 1.00 81.62 548 TRP A CA 1
ATOM 4436 C C . TRP A 1 548 ? -9.016 2.179 6.098 1.00 81.62 548 TRP A C 1
ATOM 4438 O O . TRP A 1 548 ? -8.290 1.224 5.817 1.00 81.62 548 TRP A O 1
ATOM 4448 N N . ARG A 1 549 ? -10.122 2.043 6.840 1.00 70.44 549 ARG A N 1
ATOM 4449 C CA . ARG A 1 549 ? -10.614 0.753 7.348 1.00 70.44 549 ARG A CA 1
ATOM 4450 C C . ARG A 1 549 ? -11.000 -0.193 6.213 1.00 70.44 549 ARG A C 1
ATOM 4452 O O . ARG A 1 549 ? -10.607 -1.355 6.240 1.00 70.44 549 ARG A O 1
ATOM 4459 N N . ASP A 1 550 ? -11.734 0.305 5.218 1.00 78.62 550 ASP A N 1
ATOM 4460 C CA . ASP A 1 550 ? -12.153 -0.483 4.053 1.00 78.62 550 ASP A CA 1
ATOM 4461 C C . ASP A 1 550 ? -10.951 -0.990 3.244 1.00 78.62 550 ASP A C 1
ATOM 4463 O O . ASP A 1 550 ? -10.861 -2.180 2.944 1.00 78.62 550 ASP A O 1
ATOM 4467 N N . VAL A 1 551 ? -9.987 -0.110 2.954 1.00 84.44 551 VAL A N 1
ATOM 4468 C CA . VAL A 1 551 ? -8.768 -0.469 2.216 1.00 84.44 551 VAL A CA 1
ATOM 4469 C C . VAL A 1 551 ? -7.890 -1.426 3.018 1.00 84.44 551 VAL A C 1
ATOM 4471 O O . VAL A 1 551 ? -7.369 -2.377 2.449 1.00 84.44 551 VAL A O 1
ATOM 4474 N N . THR A 1 552 ? -7.749 -1.225 4.332 1.00 76.31 552 THR A N 1
ATOM 4475 C CA . THR A 1 552 ? -6.977 -2.138 5.194 1.00 76.31 552 THR A CA 1
ATOM 4476 C C . THR A 1 552 ? -7.585 -3.536 5.209 1.00 76.31 552 THR A C 1
ATOM 4478 O O . THR A 1 552 ? -6.865 -4.519 5.065 1.00 76.31 552 THR A O 1
ATOM 4481 N N . LYS A 1 553 ? -8.913 -3.630 5.317 1.00 68.44 553 LYS A N 1
ATOM 4482 C CA . LYS A 1 553 ? -9.631 -4.905 5.330 1.00 68.44 553 LYS A CA 1
ATOM 4483 C C . LYS A 1 553 ? -9.534 -5.655 3.998 1.00 68.44 553 LYS A C 1
ATOM 4485 O O . LYS A 1 553 ? -9.383 -6.872 3.995 1.00 68.44 553 LYS A O 1
ATOM 4490 N N . ASN A 1 554 ? -9.642 -4.937 2.882 1.00 78.00 554 ASN A N 1
ATOM 4491 C CA . ASN A 1 554 ? -9.771 -5.519 1.543 1.00 78.00 554 ASN A CA 1
ATOM 4492 C C . ASN A 1 554 ? -8.498 -5.369 0.694 1.00 78.00 554 ASN A C 1
ATOM 4494 O O . ASN A 1 554 ? -8.570 -5.418 -0.534 1.00 78.00 554 ASN A O 1
ATOM 4498 N N . LEU A 1 555 ? -7.331 -5.182 1.325 1.00 84.50 555 LEU A N 1
ATOM 4499 C CA . LEU A 1 555 ? -6.099 -4.802 0.627 1.00 84.50 555 LEU A CA 1
ATOM 4500 C C . LEU A 1 555 ? -5.724 -5.772 -0.500 1.00 84.50 555 LEU A C 1
ATOM 4502 O O . LEU A 1 555 ? -5.359 -5.309 -1.572 1.00 84.50 555 LEU A O 1
ATOM 4506 N N . SER A 1 556 ? -5.869 -7.086 -0.296 1.00 81.31 556 SER A N 1
ATOM 4507 C CA . SER A 1 556 ? -5.548 -8.100 -1.320 1.00 81.31 556 SER A CA 1
ATOM 4508 C C . SER A 1 556 ? -6.372 -7.952 -2.589 1.00 81.31 556 SER A C 1
ATOM 4510 O O . SER A 1 556 ? -5.811 -7.847 -3.675 1.00 81.31 556 SER A O 1
ATOM 4512 N N . ASP A 1 557 ? -7.696 -7.880 -2.448 1.00 83.56 557 ASP A N 1
ATOM 4513 C CA . ASP A 1 557 ? -8.606 -7.701 -3.583 1.00 83.56 557 ASP A CA 1
ATOM 4514 C C . ASP A 1 557 ? -8.364 -6.349 -4.265 1.00 83.56 557 ASP A C 1
ATOM 4516 O O . ASP A 1 557 ? -8.294 -6.244 -5.490 1.00 83.56 557 ASP A O 1
ATOM 4520 N N . TYR A 1 558 ? -8.175 -5.294 -3.469 1.00 90.88 558 TYR A N 1
ATOM 4521 C CA . TYR A 1 558 ? -7.970 -3.954 -4.003 1.00 90.88 558 TYR A CA 1
ATOM 4522 C C . TYR A 1 558 ? -6.618 -3.791 -4.701 1.00 90.88 558 TYR A C 1
ATOM 4524 O O . TYR A 1 558 ? -6.539 -3.051 -5.683 1.00 90.88 558 TYR A O 1
ATOM 4532 N N . TYR A 1 559 ? -5.575 -4.480 -4.240 1.00 91.38 559 TYR A N 1
ATOM 4533 C CA . TYR A 1 559 ? -4.271 -4.476 -4.889 1.00 91.38 559 TYR A CA 1
ATOM 4534 C C . TYR A 1 559 ? -4.362 -5.113 -6.275 1.00 91.38 559 TYR A C 1
ATOM 4536 O O . TYR A 1 559 ? -4.017 -4.471 -7.264 1.00 91.38 559 TYR A O 1
ATOM 4544 N N . GLU A 1 560 ? -4.895 -6.332 -6.364 1.00 86.56 560 GLU A N 1
ATOM 4545 C CA . GLU A 1 560 ? -5.028 -7.058 -7.635 1.00 86.56 560 GLU A CA 1
ATOM 4546 C C . GLU A 1 560 ? -5.887 -6.305 -8.652 1.00 86.56 560 GLU A C 1
ATOM 4548 O O . GLU A 1 560 ? -5.598 -6.308 -9.848 1.00 86.56 560 GLU A O 1
ATOM 4553 N N . ARG A 1 561 ? -6.937 -5.635 -8.171 1.00 88.88 561 ARG A N 1
ATOM 4554 C CA . ARG A 1 561 ? -7.918 -4.983 -9.033 1.00 88.88 561 ARG A CA 1
ATOM 4555 C C . ARG A 1 561 ? -7.537 -3.573 -9.471 1.00 88.88 561 ARG A C 1
ATOM 4557 O O . ARG A 1 561 ? -7.949 -3.152 -10.552 1.00 88.88 561 ARG A O 1
ATOM 4564 N N . TYR A 1 562 ? -6.850 -2.811 -8.621 1.00 93.56 562 TYR A N 1
ATOM 4565 C CA . TYR A 1 562 ? -6.667 -1.373 -8.837 1.00 93.56 562 TYR A CA 1
ATOM 4566 C C . TYR A 1 562 ? -5.209 -0.924 -8.893 1.00 93.56 562 TYR A C 1
ATOM 4568 O O . TYR A 1 562 ? -4.982 0.188 -9.360 1.00 93.56 562 TYR A O 1
ATOM 4576 N N . MET A 1 563 ? -4.224 -1.717 -8.453 1.00 96.00 563 MET A N 1
ATOM 4577 C CA . MET A 1 563 ? -2.865 -1.201 -8.239 1.00 96.00 563 MET A CA 1
ATOM 4578 C C . MET A 1 563 ? -2.189 -0.624 -9.495 1.00 96.00 563 MET A C 1
ATOM 4580 O O . MET A 1 563 ? -1.728 0.515 -9.410 1.00 96.00 563 MET A O 1
ATOM 4584 N N . PRO A 1 564 ? -2.155 -1.301 -10.664 1.00 94.81 564 PRO A N 1
ATOM 4585 C CA . PRO A 1 564 ? -1.529 -0.731 -11.862 1.00 94.81 564 PRO A CA 1
ATOM 4586 C C . PRO A 1 564 ? -2.138 0.618 -12.234 1.00 94.81 564 PRO A C 1
ATOM 4588 O O . PRO A 1 564 ? -1.428 1.599 -12.455 1.00 94.81 564 PRO A O 1
ATOM 4591 N N . ARG A 1 565 ? -3.474 0.693 -12.223 1.00 94.19 565 ARG A N 1
ATOM 4592 C CA . ARG A 1 565 ? -4.197 1.911 -12.576 1.00 94.19 565 ARG A CA 1
ATOM 4593 C C . ARG A 1 565 ? -4.027 3.016 -11.537 1.00 94.19 565 ARG A C 1
ATOM 4595 O O . ARG A 1 565 ? -3.843 4.170 -11.909 1.00 94.19 565 ARG A O 1
ATOM 4602 N N . ALA A 1 566 ? -4.076 2.668 -10.254 1.00 95.81 566 ALA A N 1
ATOM 4603 C CA . ALA A 1 566 ? -3.861 3.595 -9.150 1.00 95.81 566 ALA A CA 1
ATOM 4604 C C . ALA A 1 566 ? -2.449 4.190 -9.194 1.00 95.81 566 ALA A C 1
ATOM 4606 O O . ALA A 1 566 ? -2.285 5.387 -8.982 1.00 95.81 566 ALA A O 1
ATOM 4607 N N . PHE A 1 567 ? -1.444 3.380 -9.532 1.00 97.06 567 PHE A N 1
ATOM 4608 C CA . PHE A 1 567 ? -0.067 3.836 -9.676 1.00 97.06 567 PHE A CA 1
ATOM 4609 C C . PHE A 1 567 ? 0.110 4.765 -10.885 1.00 97.06 567 PHE A C 1
ATOM 4611 O O . PHE A 1 567 ? 0.763 5.798 -10.774 1.00 97.06 567 PHE A O 1
ATOM 4618 N N . VAL A 1 568 ? -0.518 4.463 -12.025 1.00 95.44 568 VAL A N 1
ATOM 4619 C CA . VAL A 1 568 ? -0.506 5.357 -13.197 1.00 95.44 568 VAL A CA 1
ATOM 4620 C C . VAL A 1 568 ? -1.181 6.698 -12.894 1.00 95.44 568 VAL A C 1
ATOM 4622 O O . VAL A 1 568 ? -0.614 7.745 -13.214 1.00 95.44 568 VAL A O 1
ATOM 4625 N N . ASP A 1 569 ? -2.359 6.683 -12.259 1.00 93.56 569 ASP A N 1
ATOM 4626 C CA . ASP A 1 569 ? -3.075 7.903 -11.859 1.00 93.56 569 ASP A CA 1
ATOM 4627 C C . ASP A 1 569 ? -2.223 8.722 -10.851 1.00 93.56 569 ASP A C 1
ATOM 4629 O O . ASP A 1 569 ? -2.101 9.940 -11.010 1.00 93.56 569 ASP A O 1
ATOM 4633 N N . LEU A 1 570 ? -1.536 8.061 -9.904 1.00 95.25 570 LEU A N 1
ATOM 4634 C CA . LEU A 1 570 ? -0.581 8.685 -8.972 1.00 95.25 570 LEU A CA 1
ATOM 4635 C C . LEU A 1 570 ? 0.564 9.393 -9.713 1.00 95.25 570 LEU A C 1
ATOM 4637 O O . LEU A 1 570 ? 0.827 10.571 -9.467 1.00 95.25 570 LEU A O 1
ATOM 4641 N N . LEU A 1 571 ? 1.237 8.700 -10.642 1.00 95.00 571 LEU A N 1
ATOM 4642 C CA . LEU A 1 571 ? 2.352 9.284 -11.393 1.00 95.00 571 LEU A CA 1
ATOM 4643 C C . LEU A 1 571 ? 1.900 10.473 -12.240 1.00 95.00 571 LEU A C 1
ATOM 4645 O O . LEU A 1 571 ? 2.582 11.497 -12.273 1.00 95.00 571 LEU A O 1
ATOM 4649 N N . LYS A 1 572 ? 0.726 10.372 -12.869 1.00 93.00 572 LYS A N 1
ATOM 4650 C CA . LYS A 1 572 ? 0.167 11.422 -13.728 1.00 93.00 572 LYS A CA 1
ATOM 4651 C C . LYS A 1 572 ? -0.088 12.713 -12.957 1.00 93.00 572 LYS A C 1
ATOM 4653 O O . LYS A 1 572 ? 0.039 13.798 -13.517 1.00 93.00 572 LYS A O 1
ATOM 4658 N N . ARG A 1 573 ? -0.459 12.594 -11.682 1.00 90.38 573 ARG A N 1
ATOM 4659 C CA . ARG A 1 573 ? -0.773 13.729 -10.815 1.00 90.38 573 ARG A CA 1
ATOM 4660 C C . ARG A 1 573 ? 0.454 14.332 -10.126 1.00 90.38 573 ARG A C 1
ATOM 4662 O O . ARG A 1 573 ? 0.390 15.468 -9.682 1.00 90.38 573 ARG A O 1
ATOM 4669 N N . SER A 1 574 ? 1.585 13.627 -10.105 1.00 91.44 574 SER A N 1
ATOM 4670 C CA . SER A 1 574 ? 2.815 14.117 -9.463 1.00 91.44 574 SER A CA 1
ATOM 4671 C C . SER A 1 574 ? 3.448 15.343 -10.132 1.00 91.44 574 SER A C 1
ATOM 4673 O O . SER A 1 574 ? 4.337 15.956 -9.555 1.00 91.44 574 SER A O 1
ATOM 4675 N N . GLY A 1 575 ? 3.064 15.672 -11.371 1.00 86.88 575 GLY A N 1
ATOM 4676 C CA . GLY A 1 575 ? 3.684 16.746 -12.161 1.00 86.88 575 GLY A CA 1
ATOM 4677 C C . GLY A 1 575 ? 5.080 16.411 -12.710 1.00 86.88 575 GLY A C 1
ATOM 4678 O O . GLY A 1 575 ? 5.588 17.138 -13.560 1.00 86.88 575 GLY A O 1
ATOM 4679 N N . ILE A 1 576 ? 5.676 15.292 -12.282 1.00 90.00 576 ILE A N 1
ATOM 4680 C CA . ILE A 1 576 ? 6.986 14.799 -12.742 1.00 90.00 576 ILE A CA 1
ATOM 4681 C C . ILE A 1 576 ? 6.839 14.000 -14.041 1.00 90.00 576 ILE A C 1
ATOM 4683 O O . ILE A 1 576 ? 7.680 14.087 -14.937 1.00 90.00 576 ILE A O 1
ATOM 4687 N N . PHE A 1 577 ? 5.754 13.233 -14.150 1.00 93.75 577 PHE A N 1
ATOM 4688 C CA . PHE A 1 577 ? 5.459 12.374 -15.290 1.00 93.75 577 PHE A CA 1
ATOM 4689 C C . PHE A 1 577 ? 4.164 12.816 -15.966 1.00 93.75 577 PHE A C 1
ATOM 4691 O O . PHE A 1 577 ? 3.173 13.107 -15.298 1.00 93.75 577 PHE A O 1
ATOM 4698 N N . TYR A 1 578 ? 4.134 12.771 -17.296 1.00 93.56 578 TYR A N 1
ATOM 4699 C CA . TYR A 1 578 ? 2.890 12.892 -18.057 1.00 93.56 578 TYR A CA 1
ATOM 4700 C C . TYR A 1 578 ? 2.572 11.540 -18.682 1.00 93.56 578 TYR A C 1
ATOM 4702 O O . TYR A 1 578 ? 3.415 10.974 -19.374 1.00 93.56 578 TYR A O 1
ATOM 4710 N N . LEU A 1 579 ? 1.375 11.011 -18.421 1.00 94.44 579 LEU A N 1
ATOM 4711 C CA . LEU A 1 579 ? 0.980 9.678 -18.871 1.00 94.44 579 LEU A CA 1
ATOM 4712 C C . LEU A 1 579 ? -0.302 9.718 -19.703 1.00 94.44 579 LEU A C 1
ATOM 4714 O O . LEU A 1 579 ? -1.314 10.300 -19.291 1.00 94.44 579 LEU A O 1
ATOM 4718 N N . GLU A 1 580 ? -0.263 9.028 -20.841 1.00 93.50 580 GLU A N 1
ATOM 4719 C CA . GLU A 1 580 ? -1.417 8.731 -21.686 1.00 93.50 580 GLU A CA 1
ATOM 4720 C C . GLU A 1 580 ? -1.619 7.216 -21.764 1.00 93.50 580 GLU A C 1
ATOM 4722 O O . GLU A 1 580 ? -0.748 6.463 -22.197 1.00 93.50 580 GLU A O 1
ATOM 4727 N N . ILE A 1 581 ? -2.774 6.758 -21.293 1.00 91.31 581 ILE A N 1
ATOM 4728 C CA . ILE A 1 581 ? -3.075 5.334 -21.165 1.00 91.31 581 ILE A CA 1
ATOM 4729 C C . ILE A 1 581 ? -3.517 4.789 -22.514 1.00 91.31 581 ILE A C 1
ATOM 4731 O O . ILE A 1 581 ? -4.359 5.384 -23.183 1.00 91.31 581 ILE A O 1
ATOM 4735 N N . LYS A 1 582 ? -2.983 3.627 -22.890 1.00 87.81 582 LYS A N 1
ATOM 4736 C CA . LYS A 1 582 ? -3.369 2.939 -24.119 1.00 87.81 582 LYS A CA 1
ATOM 4737 C C . LYS A 1 582 ? -4.535 2.009 -23.826 1.00 87.81 582 LYS A C 1
ATOM 4739 O O . LYS A 1 582 ? -4.370 1.013 -23.127 1.00 87.81 582 LYS A O 1
ATOM 4744 N N . GLU A 1 583 ? -5.710 2.328 -24.364 1.00 83.19 583 GLU A N 1
ATOM 4745 C CA . GLU A 1 583 ? -6.891 1.478 -24.210 1.00 83.19 583 GLU A CA 1
ATOM 4746 C C . GLU A 1 583 ? -6.667 0.124 -24.894 1.00 83.19 583 GLU A C 1
ATOM 4748 O O . GLU A 1 583 ? -6.595 0.018 -26.119 1.00 83.19 583 GLU A O 1
ATOM 4753 N N . MET A 1 584 ? -6.520 -0.922 -24.082 1.00 82.62 584 MET A N 1
ATOM 4754 C CA . MET A 1 584 ? -6.264 -2.287 -24.527 1.00 82.62 584 MET A CA 1
ATOM 4755 C C . MET A 1 584 ? -6.998 -3.269 -23.613 1.00 82.62 584 MET A C 1
ATOM 4757 O O . MET A 1 584 ? -7.128 -3.043 -22.412 1.00 82.62 584 MET A O 1
ATOM 4761 N N . THR A 1 585 ? -7.463 -4.392 -24.163 1.00 83.81 585 THR A N 1
ATOM 4762 C CA . THR A 1 585 ? -8.039 -5.473 -23.353 1.00 83.81 585 THR A CA 1
ATOM 4763 C C . THR A 1 585 ? -6.913 -6.284 -22.716 1.00 83.81 585 THR A C 1
ATOM 4765 O O . THR A 1 585 ? -6.387 -7.219 -23.321 1.00 83.81 585 THR A O 1
ATOM 4768 N N . LEU A 1 586 ? -6.522 -5.897 -21.504 1.00 84.88 586 LEU A N 1
ATOM 4769 C CA . LEU A 1 586 ? -5.459 -6.532 -20.727 1.00 84.88 586 LEU A CA 1
ATOM 4770 C C . LEU A 1 586 ? -6.003 -7.123 -19.413 1.00 84.88 586 LEU A C 1
ATOM 4772 O O . LEU A 1 586 ? -7.081 -6.732 -18.956 1.00 84.88 586 LEU A O 1
ATOM 4776 N N . PRO A 1 587 ? -5.289 -8.092 -18.811 1.00 85.25 587 PRO A N 1
ATOM 4777 C CA . PRO A 1 587 ? -5.542 -8.520 -17.437 1.00 85.25 587 PRO A CA 1
ATOM 4778 C C . PRO A 1 587 ? -5.507 -7.341 -16.451 1.00 85.25 587 PRO A C 1
ATOM 4780 O O . PRO A 1 587 ? -4.765 -6.388 -16.663 1.00 85.25 587 PRO A O 1
ATOM 4783 N N . GLN A 1 588 ? -6.266 -7.418 -15.352 1.00 84.88 588 GLN A N 1
ATOM 4784 C CA . GLN A 1 588 ? -6.391 -6.316 -14.375 1.00 84.88 588 GLN A CA 1
ATOM 4785 C C . GLN A 1 588 ? -5.070 -5.928 -13.695 1.00 84.88 588 GLN A C 1
ATOM 4787 O O . GLN A 1 588 ? -4.926 -4.796 -13.244 1.00 84.88 588 GLN A O 1
ATOM 4792 N N . ASN A 1 589 ? -4.100 -6.842 -13.656 1.00 89.50 589 ASN A N 1
ATOM 4793 C CA . ASN A 1 589 ? -2.774 -6.618 -13.090 1.00 89.50 589 ASN A CA 1
ATOM 4794 C C . ASN A 1 589 ? -1.791 -5.940 -14.066 1.00 89.50 589 ASN A C 1
ATOM 4796 O O . ASN A 1 589 ? -0.610 -5.814 -13.739 1.00 89.50 589 ASN A O 1
ATOM 4800 N N . ILE A 1 590 ? -2.250 -5.519 -15.254 1.00 93.50 590 ILE A N 1
ATOM 4801 C CA . ILE A 1 590 ? -1.420 -4.884 -16.281 1.00 93.50 590 ILE A CA 1
ATOM 4802 C C . ILE A 1 590 ? -2.091 -3.612 -16.806 1.00 93.50 590 ILE A C 1
ATOM 4804 O O . ILE A 1 590 ? -3.201 -3.665 -17.324 1.00 93.50 590 ILE A O 1
ATOM 4808 N N . GLU A 1 591 ? -1.360 -2.498 -16.786 1.00 94.69 591 GLU A N 1
ATOM 4809 C CA . GLU A 1 591 ? -1.720 -1.268 -17.504 1.00 94.69 591 GLU A CA 1
ATOM 4810 C C . GLU A 1 591 ? -0.582 -0.886 -18.464 1.00 94.69 591 GLU A C 1
ATOM 4812 O O . GLU A 1 591 ? 0.593 -1.097 -18.163 1.00 94.69 591 GLU A O 1
ATOM 4817 N N . VAL A 1 592 ? -0.897 -0.309 -19.625 1.00 95.38 592 VAL A N 1
ATOM 4818 C CA . VAL A 1 592 ? 0.109 0.202 -20.570 1.00 95.38 592 VAL A CA 1
ATOM 4819 C C . VAL A 1 592 ? -0.140 1.681 -20.821 1.00 95.38 592 VAL A C 1
ATOM 4821 O O . VAL A 1 592 ? -1.265 2.092 -21.106 1.00 95.38 592 VAL A O 1
ATOM 4824 N N . ALA A 1 593 ? 0.920 2.483 -20.759 1.00 95.31 593 ALA A N 1
ATOM 4825 C CA . ALA A 1 593 ? 0.850 3.913 -21.030 1.00 95.31 593 ALA A CA 1
ATOM 4826 C C . ALA A 1 593 ? 2.053 4.395 -21.848 1.00 95.31 593 ALA A C 1
ATOM 4828 O O . ALA A 1 593 ? 3.145 3.826 -21.790 1.00 95.31 593 ALA A O 1
ATOM 4829 N N . GLU A 1 594 ? 1.853 5.462 -22.614 1.00 95.12 594 GLU A N 1
ATOM 4830 C CA . GLU A 1 594 ? 2.945 6.321 -23.062 1.00 95.12 594 GLU A CA 1
ATOM 4831 C C . GLU A 1 594 ? 3.288 7.290 -21.928 1.00 95.12 594 GLU A C 1
ATOM 4833 O O . GLU A 1 594 ? 2.413 7.963 -21.383 1.00 95.12 594 GLU A O 1
ATOM 4838 N N . VAL A 1 595 ? 4.561 7.319 -21.547 1.00 95.88 595 VAL A N 1
ATOM 4839 C CA . VAL A 1 595 ? 5.092 8.111 -20.440 1.00 95.88 595 VAL A CA 1
ATOM 4840 C C . VAL A 1 595 ? 6.041 9.154 -21.005 1.00 95.88 595 VAL A C 1
ATOM 4842 O O . VAL A 1 595 ? 6.944 8.821 -21.772 1.00 95.88 595 VAL A O 1
ATOM 4845 N N . ARG A 1 596 ? 5.859 10.409 -20.597 1.00 94.81 596 ARG A N 1
ATOM 4846 C CA . ARG A 1 596 ? 6.793 11.503 -20.850 1.00 94.81 596 ARG A CA 1
ATOM 4847 C C . ARG A 1 596 ? 7.515 11.890 -19.566 1.00 94.81 596 ARG A C 1
ATOM 4849 O O . ARG A 1 596 ? 6.872 12.194 -18.561 1.00 94.81 596 ARG A O 1
ATOM 4856 N N . PHE A 1 597 ? 8.841 11.921 -19.642 1.00 94.06 597 PHE A N 1
ATOM 4857 C CA . PHE A 1 597 ? 9.762 12.310 -18.572 1.00 94.06 597 PHE A CA 1
ATOM 4858 C C . PHE A 1 597 ? 10.962 13.037 -19.201 1.00 94.06 597 PHE A C 1
ATOM 4860 O O . PHE A 1 597 ? 11.437 12.596 -20.242 1.00 94.06 597 PHE A O 1
ATOM 4867 N N . ASN A 1 598 ? 11.428 14.162 -18.642 1.00 89.00 598 ASN A N 1
ATOM 4868 C CA . ASN A 1 598 ? 12.563 14.955 -19.168 1.00 89.00 598 ASN A CA 1
ATOM 4869 C C . ASN A 1 598 ? 12.535 15.211 -20.699 1.00 89.00 598 ASN A C 1
ATOM 4871 O O . ASN A 1 598 ? 13.545 15.086 -21.403 1.00 89.00 598 ASN A O 1
ATOM 4875 N N . ASP A 1 599 ? 11.349 15.564 -21.212 1.00 86.88 599 ASP A N 1
ATOM 4876 C CA . ASP A 1 599 ? 11.063 15.829 -22.633 1.00 86.88 599 ASP A CA 1
ATOM 4877 C C . ASP A 1 599 ? 11.282 14.656 -23.597 1.00 86.88 599 ASP A C 1
ATOM 4879 O O . ASP A 1 599 ? 11.390 14.853 -24.809 1.00 86.88 599 ASP A O 1
ATOM 4883 N N . VAL A 1 600 ? 11.298 13.426 -23.085 1.00 91.44 600 VAL A N 1
ATOM 4884 C CA . VAL A 1 600 ? 11.289 12.216 -23.907 1.00 91.44 600 VAL A CA 1
ATOM 4885 C C . VAL A 1 600 ? 10.070 11.357 -23.621 1.00 91.44 600 VAL A C 1
ATOM 4887 O O . VAL A 1 600 ? 9.615 11.267 -22.483 1.00 91.44 600 VAL A O 1
ATOM 4890 N N . ASN A 1 601 ? 9.559 10.714 -24.671 1.00 92.81 601 ASN A N 1
ATOM 4891 C CA . ASN A 1 601 ? 8.416 9.814 -24.595 1.00 92.81 601 ASN A CA 1
ATOM 4892 C C . ASN A 1 601 ? 8.868 8.359 -24.719 1.00 92.81 601 ASN A C 1
ATOM 4894 O O . ASN A 1 601 ? 9.695 8.021 -25.571 1.00 92.81 601 ASN A O 1
ATOM 4898 N N . PHE A 1 602 ? 8.277 7.479 -23.917 1.00 94.19 602 PHE A N 1
ATOM 4899 C CA . PHE A 1 602 ? 8.515 6.045 -23.988 1.00 94.19 602 PHE A CA 1
ATOM 4900 C C . PHE A 1 602 ? 7.271 5.241 -23.600 1.00 94.19 602 PHE A C 1
ATOM 4902 O O . PHE A 1 602 ? 6.446 5.677 -22.808 1.00 94.19 602 PHE A O 1
ATOM 4909 N N . ASN A 1 603 ? 7.135 4.034 -24.151 1.00 94.62 603 ASN A N 1
ATOM 4910 C CA . ASN A 1 603 ? 6.048 3.129 -23.791 1.00 94.62 603 ASN A CA 1
ATOM 4911 C C . ASN A 1 603 ? 6.432 2.332 -22.544 1.00 94.62 603 ASN A C 1
ATOM 4913 O O . ASN A 1 603 ? 7.462 1.648 -22.548 1.00 94.62 603 ASN A O 1
ATOM 4917 N N . ALA A 1 604 ? 5.592 2.387 -21.516 1.00 96.69 604 ALA A N 1
ATOM 4918 C CA . ALA A 1 604 ? 5.774 1.656 -20.274 1.00 96.69 604 ALA A CA 1
ATOM 4919 C C . ALA A 1 604 ? 4.624 0.674 -20.029 1.00 96.69 604 ALA A C 1
ATOM 4921 O O . ALA A 1 604 ? 3.462 0.965 -20.320 1.00 96.69 604 ALA A O 1
ATOM 4922 N N . MET A 1 605 ? 4.963 -0.482 -19.469 1.00 97.31 605 MET A N 1
ATOM 4923 C CA . MET A 1 605 ? 4.008 -1.439 -18.919 1.00 97.31 605 MET A CA 1
ATOM 4924 C C . MET A 1 605 ? 4.096 -1.405 -17.394 1.00 97.31 605 MET A C 1
ATOM 4926 O O . MET A 1 605 ? 5.186 -1.484 -16.839 1.00 97.31 605 MET A O 1
ATOM 4930 N N . PHE A 1 606 ? 2.962 -1.306 -16.718 1.00 97.25 606 PHE A N 1
ATOM 4931 C CA . PHE A 1 606 ? 2.845 -1.376 -15.266 1.00 97.25 606 PHE A CA 1
ATOM 4932 C C . PHE A 1 606 ? 2.305 -2.756 -14.925 1.00 97.25 606 PHE A C 1
ATOM 4934 O O . PHE A 1 606 ? 1.159 -3.054 -15.253 1.00 97.25 606 PHE A O 1
ATOM 4941 N N . TYR A 1 607 ? 3.141 -3.603 -14.332 1.00 96.75 607 TYR A N 1
ATOM 4942 C CA . TYR A 1 607 ? 2.810 -4.988 -14.009 1.00 96.75 607 TYR A CA 1
ATOM 4943 C C . TYR A 1 607 ? 2.807 -5.150 -12.491 1.00 96.75 607 TYR A C 1
ATOM 4945 O O . TYR A 1 607 ? 3.840 -4.943 -11.855 1.00 96.75 607 TYR A O 1
ATOM 4953 N N . SER A 1 608 ? 1.658 -5.489 -11.905 1.00 96.06 608 SER A N 1
ATOM 4954 C CA . SER A 1 608 ? 1.530 -5.646 -10.454 1.00 96.06 608 SER A CA 1
ATOM 4955 C C . SER A 1 608 ? 1.538 -7.107 -10.018 1.00 96.06 608 SER A C 1
ATOM 4957 O O . SER A 1 608 ? 0.766 -7.912 -10.543 1.00 96.06 608 SER A O 1
ATOM 4959 N N . VAL A 1 609 ? 2.325 -7.410 -8.988 1.00 93.38 609 VAL A N 1
ATOM 4960 C CA . VAL A 1 609 ? 2.365 -8.695 -8.286 1.00 93.38 609 VAL A CA 1
ATOM 4961 C C . VAL A 1 609 ? 1.984 -8.473 -6.826 1.00 93.38 609 VAL A C 1
ATOM 4963 O O . VAL A 1 609 ? 2.669 -7.779 -6.078 1.00 93.38 609 VAL A O 1
ATOM 4966 N N . ASN A 1 610 ? 0.868 -9.061 -6.406 1.00 89.56 610 ASN A N 1
ATOM 4967 C CA . ASN A 1 610 ? 0.452 -9.035 -5.010 1.00 89.56 610 ASN A CA 1
ATOM 4968 C C . ASN A 1 610 ? 1.208 -10.118 -4.223 1.00 89.56 610 ASN A C 1
ATOM 4970 O O . ASN A 1 610 ? 0.742 -11.252 -4.132 1.00 89.56 610 ASN A O 1
ATOM 4974 N N . GLY A 1 611 ? 2.388 -9.781 -3.701 1.00 84.94 611 GLY A N 1
ATOM 4975 C CA . GLY A 1 611 ? 3.262 -10.727 -3.008 1.00 84.94 611 GLY A CA 1
ATOM 4976 C C . GLY A 1 611 ? 4.698 -10.717 -3.511 1.00 84.94 611 GLY A C 1
ATOM 4977 O O . GLY A 1 611 ? 5.199 -9.674 -3.942 1.00 84.94 611 GLY A O 1
ATOM 4978 N N . ASP A 1 612 ? 5.343 -11.878 -3.408 1.00 85.12 612 ASP A N 1
ATOM 4979 C CA . ASP A 1 612 ? 6.689 -12.119 -3.934 1.00 85.12 612 ASP A CA 1
ATOM 4980 C C . ASP A 1 612 ? 6.651 -12.315 -5.455 1.00 85.12 612 ASP A C 1
ATOM 4982 O O . ASP A 1 612 ? 5.710 -12.902 -5.992 1.00 85.12 612 ASP A O 1
ATOM 4986 N N . VAL A 1 613 ? 7.685 -11.832 -6.145 1.00 91.88 613 VAL A N 1
ATOM 4987 C CA . VAL A 1 613 ? 7.824 -11.967 -7.600 1.00 91.88 613 VAL A CA 1
ATOM 4988 C C . VAL A 1 613 ? 8.466 -13.308 -7.932 1.00 91.88 613 VAL A C 1
ATOM 4990 O O . VAL A 1 613 ? 9.586 -13.604 -7.493 1.00 91.88 613 VAL A O 1
ATOM 4993 N N . LYS A 1 614 ? 7.773 -14.092 -8.760 1.00 91.69 614 LYS A N 1
ATOM 4994 C CA . LYS A 1 614 ? 8.160 -15.457 -9.123 1.00 91.69 614 LYS A CA 1
ATOM 4995 C C . LYS A 1 614 ? 8.739 -15.556 -10.526 1.00 91.69 614 LYS A C 1
ATOM 4997 O O . LYS A 1 614 ? 8.616 -14.648 -11.351 1.00 91.69 614 LYS A O 1
ATOM 5002 N N . SER A 1 615 ? 9.353 -16.699 -10.824 1.00 92.44 615 SER A N 1
ATOM 5003 C CA . SER A 1 615 ? 9.905 -16.967 -12.155 1.00 92.44 615 SER A CA 1
ATOM 5004 C C . SER A 1 615 ? 8.820 -16.971 -13.247 1.00 92.44 615 SER A C 1
ATOM 5006 O O . SER A 1 615 ? 9.086 -16.542 -14.376 1.00 92.44 615 SER A O 1
ATOM 5008 N N . GLU A 1 616 ? 7.586 -17.376 -12.916 1.00 93.50 616 GLU A N 1
ATOM 5009 C CA . GLU A 1 616 ? 6.438 -17.344 -13.826 1.00 93.50 616 GLU A CA 1
ATOM 5010 C C . GLU A 1 616 ? 6.020 -15.918 -14.192 1.00 93.50 616 GLU A C 1
ATOM 5012 O O . GLU A 1 616 ? 5.670 -15.680 -15.349 1.00 93.50 616 GLU A O 1
ATOM 5017 N N . ASP A 1 617 ? 6.105 -14.971 -13.252 1.00 94.62 617 ASP A N 1
ATOM 5018 C CA . ASP A 1 617 ? 5.794 -13.560 -13.506 1.00 94.62 617 ASP A CA 1
ATOM 5019 C C . ASP A 1 617 ? 6.774 -12.969 -14.522 1.00 94.62 617 ASP A C 1
ATOM 5021 O O . ASP A 1 617 ? 6.374 -12.314 -15.484 1.00 94.62 617 ASP A O 1
ATOM 5025 N N . ILE A 1 618 ? 8.068 -13.264 -14.367 1.00 96.75 618 ILE A N 1
ATOM 5026 C CA . ILE A 1 618 ? 9.108 -12.818 -15.305 1.00 96.75 618 ILE A CA 1
ATOM 5027 C C . ILE A 1 618 ? 8.931 -13.473 -16.682 1.00 96.75 618 ILE A C 1
ATOM 5029 O O . ILE A 1 618 ? 9.146 -12.834 -17.719 1.00 96.75 618 ILE A O 1
ATOM 5033 N N . GLU A 1 619 ? 8.509 -14.740 -16.726 1.00 95.12 619 GLU A N 1
ATOM 5034 C CA . GLU A 1 619 ? 8.182 -15.420 -17.981 1.00 95.12 619 GLU A CA 1
ATOM 5035 C C . GLU A 1 619 ? 6.951 -14.796 -18.662 1.00 95.12 619 GLU A C 1
ATOM 5037 O O . GLU A 1 619 ? 6.973 -14.616 -19.884 1.00 95.12 619 GLU A O 1
ATOM 5042 N N . ASP A 1 620 ? 5.905 -14.423 -17.914 1.00 94.38 620 ASP A N 1
ATOM 5043 C CA . ASP A 1 620 ? 4.751 -13.713 -18.477 1.00 94.38 620 ASP A CA 1
ATOM 5044 C C . ASP A 1 620 ? 5.149 -12.323 -18.985 1.00 94.38 620 ASP A C 1
ATOM 5046 O O . ASP A 1 620 ? 4.881 -12.006 -20.144 1.00 94.38 620 ASP A O 1
ATOM 5050 N N . ILE A 1 621 ? 5.905 -11.542 -18.204 1.00 95.44 621 ILE A N 1
ATOM 5051 C CA . ILE A 1 621 ? 6.453 -10.247 -18.638 1.00 95.44 621 ILE A CA 1
ATOM 5052 C C . ILE A 1 621 ? 7.223 -10.404 -19.956 1.00 95.44 621 ILE A C 1
ATOM 5054 O O . ILE A 1 621 ? 6.970 -9.670 -20.913 1.00 95.44 621 ILE A O 1
ATOM 5058 N N . SER A 1 622 ? 8.115 -11.394 -20.059 1.00 94.25 622 SER A N 1
ATOM 5059 C CA . SER A 1 622 ? 8.890 -11.666 -21.279 1.00 94.25 622 SER A CA 1
ATOM 5060 C C . SER A 1 622 ? 7.997 -11.989 -22.491 1.00 94.25 622 SER A C 1
ATOM 5062 O O . SER A 1 622 ? 8.215 -11.469 -23.596 1.00 94.25 622 SER A O 1
ATOM 5064 N N . LYS A 1 623 ? 6.943 -12.795 -22.297 1.00 93.12 623 LYS A N 1
ATOM 5065 C CA . LYS A 1 623 ? 5.948 -13.097 -23.340 1.00 93.12 623 LYS A CA 1
ATOM 5066 C C . LYS A 1 623 ? 5.187 -11.840 -23.763 1.00 93.12 623 LYS A C 1
ATOM 5068 O O . LYS A 1 623 ? 5.075 -11.569 -24.963 1.00 93.12 623 LYS A O 1
ATOM 5073 N N . LYS A 1 624 ? 4.718 -11.034 -22.804 1.00 92.62 624 LYS A N 1
ATOM 5074 C CA . LYS A 1 624 ? 3.986 -9.785 -23.064 1.00 92.62 624 LYS A CA 1
ATOM 5075 C C . LYS A 1 624 ? 4.838 -8.771 -23.813 1.00 92.62 624 LYS A C 1
ATOM 5077 O O . LYS A 1 624 ? 4.370 -8.242 -24.821 1.00 92.62 624 LYS A O 1
ATOM 5082 N N . LEU A 1 625 ? 6.099 -8.589 -23.417 1.00 90.75 625 LEU A N 1
ATOM 5083 C CA . LEU A 1 625 ? 7.072 -7.731 -24.105 1.00 90.75 625 LEU A CA 1
ATOM 5084 C C . LEU A 1 625 ? 7.302 -8.133 -25.566 1.00 90.75 625 LEU A C 1
ATOM 5086 O O . LEU A 1 625 ? 7.630 -7.285 -26.393 1.00 90.75 625 LEU A O 1
ATOM 5090 N N . THR A 1 626 ? 7.117 -9.410 -25.907 1.00 86.06 626 THR A N 1
ATOM 5091 C CA . THR A 1 626 ? 7.197 -9.883 -27.294 1.00 86.06 626 THR A CA 1
ATOM 5092 C C . THR A 1 626 ? 5.914 -9.598 -28.075 1.00 86.06 626 THR A C 1
ATOM 5094 O O . THR A 1 626 ? 5.989 -9.224 -29.241 1.00 86.06 626 THR A O 1
ATOM 5097 N N . SER A 1 627 ? 4.746 -9.719 -27.440 1.00 84.94 627 SER A N 1
ATOM 5098 C CA . SER A 1 627 ? 3.444 -9.500 -28.091 1.00 84.94 627 SER A CA 1
ATOM 5099 C C . SER A 1 627 ? 3.015 -8.030 -28.213 1.00 84.94 627 SER A C 1
ATOM 5101 O O . SER A 1 627 ? 2.356 -7.670 -29.181 1.00 84.94 627 SER A O 1
ATOM 5103 N N . LEU A 1 628 ? 3.381 -7.177 -27.251 1.00 83.19 628 LEU A N 1
ATOM 5104 C CA . LEU A 1 628 ? 2.907 -5.790 -27.128 1.00 83.19 628 LEU A CA 1
ATOM 5105 C C . LEU A 1 628 ? 3.913 -4.769 -27.687 1.00 83.19 628 LEU A C 1
ATOM 5107 O O . LEU A 1 628 ? 3.888 -3.599 -27.308 1.00 83.19 628 LEU A O 1
ATOM 5111 N N . ARG A 1 629 ? 4.847 -5.206 -28.543 1.00 76.44 629 ARG A N 1
ATOM 5112 C CA . ARG A 1 629 ? 5.953 -4.360 -29.010 1.00 76.44 629 ARG A CA 1
ATOM 5113 C C . ARG A 1 629 ? 5.441 -3.076 -29.685 1.00 76.44 629 ARG A C 1
ATOM 5115 O O . ARG A 1 629 ? 4.508 -3.146 -30.484 1.00 76.44 629 ARG A O 1
ATOM 5122 N N . PRO A 1 630 ? 6.089 -1.923 -29.442 1.00 85.88 630 PRO A N 1
ATOM 5123 C CA . PRO A 1 630 ? 7.271 -1.735 -28.599 1.00 85.88 630 PRO A CA 1
ATOM 5124 C C . PRO A 1 630 ? 6.913 -1.273 -27.178 1.00 85.88 630 PRO A C 1
ATOM 5126 O O . PRO A 1 630 ? 6.285 -0.231 -26.997 1.00 85.88 630 PRO A O 1
ATOM 5129 N N . ILE A 1 631 ? 7.401 -2.003 -26.170 1.00 93.62 631 ILE A N 1
ATOM 5130 C CA . ILE A 1 631 ? 7.445 -1.572 -24.764 1.00 93.62 631 ILE A CA 1
ATOM 5131 C C . ILE A 1 631 ? 8.906 -1.316 -24.397 1.00 93.62 631 ILE A C 1
ATOM 5133 O O . ILE A 1 631 ? 9.761 -2.189 -24.579 1.00 93.62 631 ILE A O 1
ATOM 5137 N N . HIS A 1 632 ? 9.206 -0.119 -23.900 1.00 94.94 632 HIS A N 1
ATOM 5138 C CA . HIS A 1 632 ? 10.561 0.293 -23.537 1.00 94.94 632 HIS A CA 1
ATOM 5139 C C . HIS A 1 632 ? 10.900 -0.081 -22.097 1.00 94.94 632 HIS A C 1
ATOM 5141 O O . HIS A 1 632 ? 11.976 -0.629 -21.876 1.00 94.94 632 HIS A O 1
ATOM 5147 N N . CYS A 1 633 ? 9.962 0.145 -21.176 1.00 95.69 633 CYS A N 1
ATOM 5148 C CA . CYS A 1 633 ? 10.133 -0.015 -19.734 1.00 95.69 633 CYS A CA 1
ATOM 5149 C C . CYS A 1 633 ? 8.994 -0.844 -19.125 1.00 95.69 633 CYS A C 1
ATOM 5151 O O . CYS A 1 633 ? 7.857 -0.788 -19.598 1.00 95.69 633 CYS A O 1
ATOM 5153 N N . VAL A 1 634 ? 9.283 -1.580 -18.057 1.00 97.50 634 VAL A N 1
ATOM 5154 C CA . VAL A 1 634 ? 8.306 -2.278 -17.221 1.00 97.50 634 VAL A CA 1
ATOM 5155 C C . VAL A 1 634 ? 8.471 -1.801 -15.784 1.00 97.50 634 VAL A C 1
ATOM 5157 O O . VAL A 1 634 ? 9.506 -2.050 -15.177 1.00 97.50 634 VAL A O 1
ATOM 5160 N N . PHE A 1 635 ? 7.456 -1.141 -15.234 1.00 97.56 635 PHE A N 1
ATOM 5161 C CA . PHE A 1 635 ? 7.364 -0.898 -13.798 1.00 97.56 635 PHE A CA 1
ATOM 5162 C C . PHE A 1 635 ? 6.795 -2.151 -13.142 1.00 97.56 635 PHE A C 1
ATOM 5164 O O . PHE A 1 635 ? 5.610 -2.457 -13.296 1.00 97.56 635 PHE A O 1
ATOM 5171 N N . LEU A 1 636 ? 7.654 -2.887 -12.444 1.00 97.50 636 LEU A N 1
ATOM 5172 C CA . LEU A 1 636 ? 7.272 -4.069 -11.686 1.00 97.50 636 LEU A CA 1
ATOM 5173 C C . LEU A 1 636 ? 6.869 -3.625 -10.278 1.00 97.50 636 LEU A C 1
ATOM 5175 O O . LEU A 1 636 ? 7.726 -3.283 -9.464 1.00 97.50 636 LEU A O 1
ATOM 5179 N N . LEU A 1 637 ? 5.561 -3.587 -10.020 1.00 97.31 637 LEU A N 1
ATOM 5180 C CA . LEU A 1 637 ? 4.975 -3.178 -8.743 1.00 97.31 637 LEU A CA 1
ATOM 5181 C C . LEU A 1 637 ? 4.760 -4.423 -7.879 1.00 97.31 637 LEU A C 1
ATOM 5183 O O . LEU A 1 637 ? 4.053 -5.329 -8.309 1.00 97.31 637 LEU A O 1
ATOM 5187 N N . PHE A 1 638 ? 5.333 -4.489 -6.677 1.00 94.19 638 PHE A N 1
ATOM 5188 C CA . PHE A 1 638 ? 5.193 -5.682 -5.828 1.00 94.19 638 PHE A CA 1
ATOM 5189 C C . PHE A 1 638 ? 5.247 -5.372 -4.333 1.00 94.19 638 PHE A C 1
ATOM 5191 O O . PHE A 1 638 ? 5.812 -4.360 -3.934 1.00 94.19 638 PHE A O 1
ATOM 5198 N N . THR A 1 639 ? 4.651 -6.215 -3.486 1.00 85.44 639 THR A N 1
ATOM 5199 C CA . THR A 1 639 ? 4.613 -6.001 -2.018 1.00 85.44 639 THR A CA 1
ATOM 5200 C C . THR A 1 639 ? 5.621 -6.844 -1.237 1.00 85.44 639 THR A C 1
ATOM 5202 O O . THR A 1 639 ? 5.970 -6.481 -0.112 1.00 85.44 639 THR A O 1
ATOM 5205 N N . GLY A 1 640 ? 6.047 -7.973 -1.801 1.00 83.25 640 GLY A N 1
ATOM 5206 C CA . GLY A 1 640 ? 6.965 -8.936 -1.198 1.00 83.25 640 GLY A CA 1
ATOM 5207 C C . GLY A 1 640 ? 8.420 -8.732 -1.622 1.00 83.25 640 GLY A C 1
ATOM 5208 O O . GLY A 1 640 ? 8.889 -7.596 -1.732 1.00 83.25 640 GLY A O 1
ATOM 5209 N N . ASP A 1 641 ? 9.131 -9.830 -1.852 1.00 84.62 641 ASP A N 1
ATOM 5210 C CA . ASP A 1 641 ? 10.508 -9.868 -2.349 1.00 84.62 641 ASP A CA 1
ATOM 5211 C C . ASP A 1 641 ? 10.598 -10.514 -3.740 1.00 84.62 641 ASP A C 1
ATOM 5213 O O . ASP A 1 641 ? 9.684 -11.195 -4.198 1.00 84.62 641 ASP A O 1
ATOM 5217 N N . ILE A 1 642 ? 11.708 -10.286 -4.443 1.00 89.00 642 ILE A N 1
ATOM 5218 C CA . ILE A 1 642 ? 12.000 -10.976 -5.705 1.00 89.00 642 ILE A CA 1
ATOM 5219 C C . ILE A 1 642 ? 12.781 -12.243 -5.370 1.00 89.00 642 ILE A C 1
ATOM 5221 O O . ILE A 1 642 ? 13.871 -12.161 -4.796 1.00 89.00 642 ILE A O 1
ATOM 5225 N N . THR A 1 643 ? 12.235 -13.401 -5.734 1.00 87.50 643 THR A N 1
ATOM 5226 C CA . THR A 1 643 ? 12.902 -14.690 -5.506 1.00 87.50 643 THR A CA 1
ATOM 5227 C C . THR A 1 643 ? 14.212 -14.820 -6.275 1.00 87.50 643 THR A C 1
ATOM 5229 O O . THR A 1 643 ? 14.398 -14.202 -7.323 1.00 87.50 643 THR A O 1
ATOM 5232 N N . GLU A 1 644 ? 15.122 -15.671 -5.793 1.00 87.69 644 GLU A N 1
ATOM 5233 C CA . GLU A 1 644 ? 16.379 -15.954 -6.504 1.00 87.69 644 GLU A CA 1
ATOM 5234 C C . GLU A 1 644 ? 16.122 -16.549 -7.897 1.00 87.69 644 GLU A C 1
ATOM 5236 O O . GLU A 1 644 ? 16.737 -16.116 -8.868 1.00 87.69 644 GLU A O 1
ATOM 5241 N N . GLU A 1 645 ? 15.132 -17.437 -8.038 1.00 90.06 645 GLU A N 1
ATOM 5242 C CA . GLU A 1 645 ? 14.729 -17.970 -9.345 1.00 90.06 645 GLU A CA 1
ATOM 5243 C C . GLU A 1 645 ? 14.224 -16.867 -10.288 1.00 90.06 645 GLU A C 1
ATOM 5245 O O . GLU A 1 645 ? 14.550 -16.864 -11.477 1.00 90.06 645 GLU A O 1
ATOM 5250 N N . ALA A 1 646 ? 13.451 -15.898 -9.781 1.00 92.44 646 ALA A N 1
ATOM 5251 C CA . ALA A 1 646 ? 13.023 -14.748 -10.571 1.00 92.44 646 ALA A CA 1
ATOM 5252 C C . ALA A 1 646 ? 14.208 -13.854 -10.969 1.00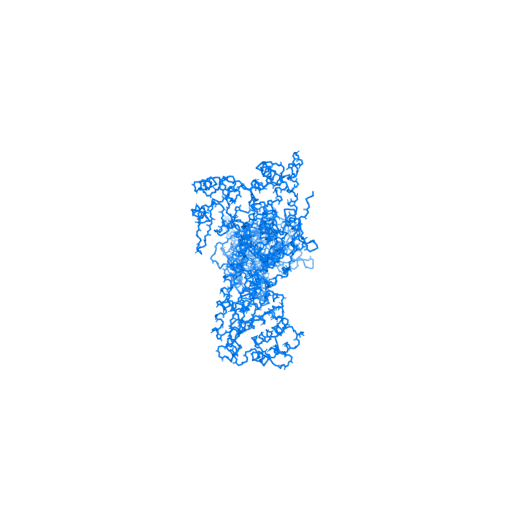 92.44 646 ALA A C 1
ATOM 5254 O O . ALA A 1 646 ? 14.270 -13.430 -12.123 1.00 92.44 646 ALA A O 1
ATOM 5255 N N . LYS A 1 647 ? 15.180 -13.614 -10.078 1.00 92.75 647 LYS A N 1
ATOM 5256 C CA . LYS A 1 647 ? 16.409 -12.862 -10.401 1.00 92.75 647 LYS A CA 1
ATOM 5257 C C . LYS A 1 647 ? 17.229 -13.553 -11.487 1.00 92.75 647 LYS A C 1
ATOM 5259 O O . LYS A 1 647 ? 17.590 -12.915 -12.476 1.00 92.75 647 LYS A O 1
ATOM 5264 N N . GLU A 1 648 ? 17.457 -14.860 -11.363 1.00 92.25 648 GLU A N 1
ATOM 5265 C CA . GLU A 1 648 ? 18.109 -15.658 -12.407 1.00 92.25 648 GLU A CA 1
ATOM 5266 C C . GLU A 1 648 ? 17.339 -15.564 -13.725 1.00 92.25 648 GLU A C 1
ATOM 5268 O O . GLU A 1 648 ? 17.926 -15.424 -14.799 1.00 92.25 648 GLU A O 1
ATOM 5273 N N . LYS A 1 649 ? 16.004 -15.586 -13.667 1.00 94.00 649 LYS A N 1
ATOM 5274 C CA . LYS A 1 649 ? 15.158 -15.444 -14.851 1.00 94.00 649 LYS A CA 1
ATOM 5275 C C . LYS A 1 649 ? 15.278 -14.067 -15.502 1.00 94.00 649 LYS A C 1
ATOM 5277 O O . LYS A 1 649 ? 15.318 -13.998 -16.730 1.00 94.00 649 LYS A O 1
ATOM 5282 N N . ILE A 1 650 ? 15.361 -12.997 -14.712 1.00 94.06 650 ILE A N 1
ATOM 5283 C CA . ILE A 1 650 ? 15.589 -11.626 -15.191 1.00 94.06 650 ILE A CA 1
ATOM 5284 C C . ILE A 1 650 ? 16.918 -11.550 -15.951 1.00 94.06 650 ILE A C 1
ATOM 5286 O O . ILE A 1 650 ? 16.959 -10.963 -17.034 1.00 94.06 650 ILE A O 1
ATOM 5290 N N . ILE A 1 651 ? 17.976 -12.182 -15.432 1.00 92.81 651 ILE A N 1
ATOM 5291 C CA . ILE A 1 651 ? 19.291 -12.256 -16.088 1.00 92.81 651 ILE A CA 1
ATOM 5292 C C . ILE A 1 651 ? 19.200 -13.082 -17.378 1.00 92.81 651 ILE A C 1
ATOM 5294 O O . ILE A 1 651 ? 19.534 -12.590 -18.452 1.00 92.81 651 ILE A O 1
ATOM 5298 N N . ASN A 1 652 ? 18.657 -14.301 -17.303 1.00 92.50 652 ASN A N 1
ATOM 5299 C CA . ASN A 1 652 ? 18.546 -15.230 -18.435 1.00 92.50 652 ASN A CA 1
ATOM 5300 C C . ASN A 1 652 ? 17.684 -14.698 -19.590 1.00 92.50 652 ASN A C 1
ATOM 5302 O O . ASN A 1 652 ? 17.860 -15.100 -20.739 1.00 92.50 652 ASN A O 1
ATOM 5306 N N . LYS A 1 653 ? 16.710 -13.832 -19.294 1.00 92.38 653 LYS A N 1
ATOM 5307 C CA . LYS A 1 653 ? 15.861 -13.166 -20.293 1.00 92.38 653 LYS A CA 1
ATOM 5308 C C . LYS A 1 653 ? 16.406 -11.801 -20.720 1.00 92.38 653 LYS A C 1
ATOM 5310 O O . LYS A 1 653 ? 15.709 -11.095 -21.446 1.00 92.38 653 LYS A O 1
ATOM 5315 N N . GLU A 1 654 ? 17.603 -11.431 -20.264 1.00 91.81 654 GLU A N 1
ATOM 5316 C CA . GLU A 1 654 ? 18.255 -10.147 -20.532 1.00 91.81 654 GLU A CA 1
ATOM 5317 C C . GLU A 1 654 ? 17.371 -8.946 -20.141 1.00 91.81 654 GLU A C 1
ATOM 5319 O O . GLU A 1 654 ? 17.408 -7.899 -20.775 1.00 91.81 654 GLU A O 1
ATOM 5324 N N . LEU A 1 655 ? 16.533 -9.068 -19.108 1.00 92.75 655 LEU A N 1
ATOM 5325 C CA . LEU A 1 655 ? 15.631 -7.990 -18.679 1.00 92.75 655 LEU A CA 1
ATOM 5326 C C . LEU A 1 655 ? 16.263 -7.065 -17.630 1.00 92.75 655 LEU A C 1
ATOM 5328 O O . LEU A 1 655 ? 15.776 -5.948 -17.448 1.00 92.75 655 LEU A O 1
ATOM 5332 N N . GLY A 1 656 ? 17.334 -7.512 -16.970 1.00 89.38 656 GLY A N 1
ATOM 5333 C CA . GLY A 1 656 ? 18.034 -6.780 -15.910 1.00 89.38 656 GLY A CA 1
ATOM 5334 C C . GLY A 1 656 ? 19.183 -5.877 -16.388 1.00 89.38 656 GLY A C 1
ATOM 5335 O O . GLY A 1 656 ? 19.386 -5.713 -17.598 1.00 89.38 656 GLY A O 1
ATOM 5336 N N . PRO A 1 657 ? 19.969 -5.312 -15.448 1.00 84.62 657 PRO A N 1
ATOM 5337 C CA . PRO A 1 657 ? 21.020 -4.327 -15.721 1.00 84.62 657 PRO A CA 1
ATOM 5338 C C . PRO A 1 657 ? 22.121 -4.787 -16.679 1.00 84.62 657 PRO A C 1
ATOM 5340 O O . PRO A 1 657 ? 22.655 -3.961 -17.413 1.00 84.62 657 PRO A O 1
ATOM 5343 N N . GLU A 1 658 ? 22.435 -6.080 -16.740 1.00 84.00 658 GLU A N 1
ATOM 5344 C CA . GLU A 1 658 ? 23.440 -6.623 -17.669 1.00 84.00 658 GLU A CA 1
ATOM 5345 C C . GLU A 1 658 ? 22.902 -6.812 -19.103 1.00 84.00 658 GLU A C 1
ATOM 5347 O O . GLU A 1 658 ? 23.682 -6.855 -20.049 1.00 84.00 658 GLU A O 1
ATOM 5352 N N . GLY A 1 659 ? 21.574 -6.867 -19.281 1.00 87.69 659 GLY A N 1
ATOM 5353 C CA . GLY A 1 659 ? 20.893 -7.085 -20.566 1.00 87.69 659 GLY A CA 1
ATOM 5354 C C . GLY A 1 659 ? 20.273 -5.813 -21.161 1.00 87.69 659 GLY A C 1
ATOM 5355 O O . GLY A 1 659 ? 20.917 -4.773 -21.260 1.00 87.69 659 GLY A O 1
ATOM 5356 N N . GLU A 1 660 ? 18.994 -5.848 -21.533 1.00 87.38 660 GLU A N 1
ATOM 5357 C CA . GLU A 1 660 ? 18.217 -4.700 -22.022 1.00 87.38 660 GLU A CA 1
ATOM 5358 C C . GLU A 1 660 ? 17.784 -3.724 -20.898 1.00 87.38 660 GLU A C 1
ATOM 5360 O O . GLU A 1 660 ? 17.337 -2.616 -21.196 1.00 87.38 660 GLU A O 1
ATOM 5365 N N . ASN A 1 661 ? 17.937 -4.087 -19.614 1.00 93.06 661 ASN A N 1
ATOM 5366 C CA . ASN A 1 661 ? 17.570 -3.279 -18.434 1.00 93.06 661 ASN A CA 1
ATOM 5367 C C . ASN A 1 661 ? 16.156 -2.674 -18.514 1.00 93.06 661 ASN A C 1
ATOM 5369 O O . ASN A 1 661 ? 15.952 -1.469 -18.377 1.00 93.06 661 ASN A O 1
ATOM 5373 N N . LYS A 1 662 ? 15.166 -3.517 -18.817 1.00 93.06 662 LYS A N 1
ATOM 5374 C CA . LYS A 1 662 ? 13.780 -3.094 -19.051 1.00 93.06 662 LYS A CA 1
ATOM 5375 C C . LYS A 1 662 ? 12.948 -2.977 -17.784 1.00 93.06 662 LYS A C 1
ATOM 5377 O O . LYS A 1 662 ? 11.913 -2.323 -17.841 1.00 93.06 662 LYS A O 1
ATOM 5382 N N . ILE A 1 663 ? 13.336 -3.638 -16.698 1.00 96.12 663 ILE A N 1
ATOM 5383 C CA . ILE A 1 663 ? 12.541 -3.695 -15.469 1.00 96.12 663 ILE A CA 1
ATOM 5384 C C . ILE A 1 663 ? 13.012 -2.612 -14.499 1.00 96.12 663 ILE A C 1
ATOM 5386 O O . ILE A 1 663 ? 14.191 -2.543 -14.169 1.00 96.12 663 ILE A O 1
ATOM 5390 N N . ILE A 1 664 ? 12.068 -1.802 -14.024 1.00 95.94 664 ILE A N 1
ATOM 5391 C CA . ILE A 1 664 ? 12.235 -0.905 -12.883 1.00 95.94 664 ILE A CA 1
ATOM 5392 C C . ILE A 1 664 ? 11.439 -1.490 -11.724 1.00 95.94 664 ILE A C 1
ATOM 5394 O O . ILE A 1 664 ? 10.215 -1.634 -11.792 1.00 95.94 664 ILE A O 1
ATOM 5398 N N . GLU A 1 665 ? 12.152 -1.839 -10.662 1.00 94.88 665 GLU A N 1
ATOM 5399 C CA . GLU A 1 665 ? 11.592 -2.468 -9.472 1.00 94.88 665 GLU A CA 1
ATOM 5400 C C . GLU A 1 665 ? 10.973 -1.419 -8.538 1.00 94.88 665 GLU A C 1
ATOM 5402 O O . GLU A 1 665 ? 11.635 -0.474 -8.087 1.00 94.88 665 GLU A O 1
ATOM 5407 N N . VAL A 1 666 ? 9.688 -1.593 -8.220 1.00 95.25 666 VAL A N 1
ATOM 5408 C CA . VAL A 1 666 ? 8.929 -0.700 -7.341 1.00 95.25 666 VAL A CA 1
ATOM 5409 C C . VAL A 1 666 ? 8.286 -1.511 -6.217 1.00 95.25 666 VAL A C 1
ATOM 5411 O O . VAL A 1 666 ? 7.176 -2.036 -6.341 1.00 95.25 666 VAL A O 1
ATOM 5414 N N . LYS A 1 667 ? 8.986 -1.585 -5.082 1.00 90.94 667 LYS A N 1
ATOM 5415 C CA . LYS A 1 667 ? 8.485 -2.257 -3.882 1.00 90.94 667 LYS A CA 1
ATOM 5416 C C . LYS A 1 667 ? 7.496 -1.365 -3.126 1.00 90.94 667 LYS A C 1
ATOM 5418 O O . LYS A 1 667 ? 7.845 -0.294 -2.637 1.00 90.94 667 LYS A O 1
ATOM 5423 N N . LEU A 1 668 ? 6.262 -1.834 -2.993 1.00 90.25 668 LEU A N 1
ATOM 5424 C CA . LEU A 1 668 ? 5.150 -1.183 -2.310 1.00 90.25 668 LEU A CA 1
ATOM 5425 C C . LEU A 1 668 ? 4.839 -1.925 -1.006 1.00 90.25 668 LEU A C 1
ATOM 5427 O O . LEU A 1 668 ? 4.006 -2.827 -0.982 1.00 90.25 668 LEU A O 1
ATOM 5431 N N . HIS A 1 669 ? 5.477 -1.546 0.103 1.00 79.00 669 HIS A N 1
ATOM 5432 C CA . HIS A 1 669 ? 5.117 -2.110 1.412 1.00 79.00 669 HIS A CA 1
ATOM 5433 C C . HIS A 1 669 ? 3.620 -1.849 1.727 1.00 79.00 669 HIS A C 1
ATOM 5435 O O . HIS A 1 669 ? 3.108 -0.801 1.318 1.00 79.00 669 HIS A O 1
ATOM 5441 N N . PRO A 1 670 ? 2.907 -2.729 2.468 1.00 77.81 670 PRO A N 1
ATOM 5442 C CA . PRO A 1 670 ? 1.476 -2.611 2.763 1.00 77.81 670 PRO A CA 1
ATOM 5443 C C . PRO A 1 670 ? 0.948 -1.199 3.048 1.00 77.81 670 PRO A C 1
ATOM 5445 O O . PRO A 1 670 ? -0.035 -0.790 2.442 1.00 77.81 670 PRO A O 1
ATOM 5448 N N . THR A 1 671 ? 1.600 -0.411 3.905 1.00 78.19 671 THR A N 1
ATOM 5449 C CA . THR A 1 671 ? 1.174 0.968 4.214 1.00 78.19 671 THR A CA 1
ATOM 5450 C C . THR A 1 671 ? 1.182 1.880 2.985 1.00 78.19 671 THR A C 1
ATOM 5452 O O . THR A 1 671 ? 0.228 2.622 2.754 1.00 78.19 671 THR A O 1
ATOM 5455 N N . LEU A 1 672 ? 2.231 1.797 2.162 1.00 83.62 672 LEU A N 1
ATOM 5456 C CA . LEU A 1 672 ? 2.345 2.557 0.921 1.00 83.62 672 LEU A CA 1
ATOM 5457 C C . LEU A 1 672 ? 1.319 2.068 -0.112 1.00 83.62 672 LEU A C 1
ATOM 5459 O O . LEU A 1 672 ? 0.653 2.895 -0.727 1.00 83.62 672 LEU A O 1
ATOM 5463 N N . ALA A 1 673 ? 1.110 0.755 -0.234 1.00 89.62 673 ALA A N 1
ATOM 5464 C CA . ALA A 1 673 ? 0.071 0.192 -1.098 1.00 89.62 673 ALA A CA 1
ATOM 5465 C C . ALA A 1 673 ? -1.338 0.672 -0.696 1.00 89.62 673 ALA A C 1
ATOM 5467 O O . ALA A 1 673 ? -2.089 1.166 -1.540 1.00 89.62 673 ALA A O 1
ATOM 5468 N N . LYS A 1 674 ? -1.671 0.617 0.604 1.00 88.25 674 LYS A N 1
ATOM 5469 C CA . LYS A 1 674 ? -2.931 1.149 1.146 1.00 88.25 674 LYS A CA 1
ATOM 5470 C C . LYS A 1 674 ? -3.082 2.634 0.836 1.00 88.25 674 LYS A C 1
ATOM 5472 O O . LYS A 1 674 ? -4.172 3.058 0.463 1.00 88.25 674 LYS A O 1
ATOM 5477 N N . ARG A 1 675 ? -2.014 3.429 0.969 1.00 88.69 675 ARG A N 1
ATOM 5478 C CA . ARG A 1 675 ? -2.025 4.866 0.657 1.00 88.69 675 ARG A CA 1
ATOM 5479 C C . ARG A 1 675 ? -2.296 5.128 -0.824 1.00 88.69 675 ARG A C 1
ATOM 5481 O O . ARG A 1 675 ? -3.199 5.901 -1.117 1.00 88.69 675 ARG A O 1
ATOM 5488 N N . VAL A 1 676 ? -1.592 4.459 -1.741 1.00 94.25 676 VAL A N 1
ATOM 5489 C CA . VAL A 1 676 ? -1.798 4.615 -3.197 1.00 94.25 676 VAL A CA 1
ATOM 5490 C C . VAL A 1 676 ? -3.232 4.246 -3.590 1.00 94.25 676 VAL A C 1
ATOM 5492 O O . VAL A 1 676 ? -3.904 5.012 -4.279 1.00 94.25 676 VAL A O 1
ATOM 5495 N N . ILE A 1 677 ? -3.748 3.123 -3.080 1.00 95.00 677 ILE A N 1
ATOM 5496 C CA . ILE A 1 677 ? -5.143 2.714 -3.306 1.00 95.00 677 ILE A CA 1
ATOM 5497 C C . ILE A 1 677 ? -6.121 3.719 -2.683 1.00 95.00 677 ILE A C 1
ATOM 5499 O O . ILE A 1 677 ? -7.130 4.048 -3.302 1.00 95.00 677 ILE A O 1
ATOM 5503 N N . SER A 1 678 ? -5.841 4.222 -1.477 1.00 92.56 678 SER A N 1
ATOM 5504 C CA . SER A 1 678 ? -6.700 5.201 -0.799 1.00 92.56 678 SER A CA 1
ATOM 5505 C C . SER A 1 678 ? -6.769 6.516 -1.572 1.00 92.56 678 SER A C 1
ATOM 5507 O O . SER A 1 678 ? -7.863 7.043 -1.739 1.00 92.56 678 SER A O 1
ATOM 5509 N N . ILE A 1 679 ? -5.642 7.015 -2.091 1.00 93.25 679 ILE A N 1
ATOM 5510 C CA . ILE A 1 679 ? -5.598 8.191 -2.974 1.00 93.25 679 ILE A CA 1
ATOM 5511 C C . ILE A 1 679 ? -6.499 7.956 -4.185 1.00 93.25 679 ILE A C 1
ATOM 5513 O O . ILE A 1 679 ? -7.460 8.698 -4.387 1.00 93.25 679 ILE A O 1
ATOM 5517 N N . TYR A 1 680 ? -6.272 6.856 -4.905 1.00 94.25 680 TYR A N 1
ATOM 5518 C CA . TYR A 1 680 ? -7.062 6.507 -6.081 1.00 94.25 680 TYR A CA 1
ATOM 5519 C C . TYR A 1 680 ? -8.564 6.417 -5.769 1.00 94.25 680 TYR A C 1
ATOM 5521 O O . TYR A 1 680 ? -9.397 6.992 -6.468 1.00 94.25 680 TYR A O 1
ATOM 5529 N N . MET A 1 681 ? -8.946 5.726 -4.693 1.00 92.12 681 MET A N 1
ATOM 5530 C CA . MET A 1 681 ? -10.351 5.583 -4.313 1.00 92.12 681 MET A CA 1
ATOM 5531 C C . MET A 1 681 ? -10.982 6.898 -3.860 1.00 92.12 681 MET A C 1
ATOM 5533 O O . MET A 1 681 ? -12.136 7.155 -4.213 1.00 92.12 681 MET A O 1
ATOM 5537 N N . ALA A 1 682 ? -10.256 7.725 -3.106 1.00 90.81 682 ALA A N 1
ATOM 5538 C CA . ALA A 1 682 ? -10.724 9.040 -2.692 1.00 90.81 682 ALA A CA 1
ATOM 5539 C C . ALA A 1 682 ? -11.021 9.903 -3.923 1.00 90.81 682 ALA A C 1
ATOM 5541 O O . ALA A 1 682 ? -12.113 10.458 -4.031 1.00 90.81 682 ALA A O 1
ATOM 5542 N N . GLU A 1 683 ? -10.113 9.933 -4.901 1.00 88.25 683 GLU A N 1
ATOM 5543 C CA . GLU A 1 683 ? -10.293 10.689 -6.143 1.00 88.25 683 GLU A CA 1
ATOM 5544 C C . GLU A 1 683 ? -11.479 10.207 -6.986 1.00 88.25 683 GLU A C 1
ATOM 5546 O O . GLU A 1 683 ? -12.090 11.005 -7.690 1.00 88.25 683 GLU A O 1
ATOM 5551 N N . LYS A 1 684 ? -11.847 8.920 -6.929 1.00 85.75 684 LYS A N 1
ATOM 5552 C CA . LYS A 1 684 ? -13.024 8.416 -7.664 1.00 85.75 684 LYS A CA 1
ATOM 5553 C C . LYS A 1 684 ? -14.341 8.576 -6.905 1.00 85.75 684 LYS A C 1
ATOM 5555 O O . LYS A 1 684 ? -15.396 8.579 -7.535 1.00 85.75 684 LYS A O 1
ATOM 5560 N N . ARG A 1 685 ? -14.313 8.613 -5.570 1.00 83.25 685 ARG A N 1
ATOM 5561 C CA . ARG A 1 685 ? -15.524 8.467 -4.736 1.00 83.25 685 ARG A CA 1
ATOM 5562 C C . ARG A 1 685 ? -15.843 9.689 -3.872 1.00 83.25 685 ARG A C 1
ATOM 5564 O O . ARG A 1 685 ? -16.948 9.750 -3.341 1.00 83.25 685 ARG A O 1
ATOM 5571 N N . MET A 1 686 ? -14.892 10.604 -3.673 1.00 79.56 686 MET A N 1
ATOM 5572 C CA . MET A 1 686 ? -14.918 11.598 -2.586 1.00 79.56 686 MET A CA 1
ATOM 5573 C C . MET A 1 686 ? -14.307 12.947 -3.008 1.00 79.56 686 MET A C 1
ATOM 5575 O O . MET A 1 686 ? -13.714 13.641 -2.188 1.00 79.56 686 MET A O 1
ATOM 5579 N N . THR A 1 687 ? -14.429 13.323 -4.287 1.00 76.38 687 THR A N 1
ATOM 5580 C CA . THR A 1 687 ? -13.758 14.499 -4.883 1.00 76.38 687 THR A CA 1
ATOM 5581 C C . THR A 1 687 ? -14.022 15.813 -4.153 1.00 76.38 687 THR A C 1
ATOM 5583 O O . THR A 1 687 ? -13.145 16.667 -4.098 1.00 76.38 687 THR A O 1
ATOM 5586 N N . GLU A 1 688 ? -15.212 15.976 -3.578 1.00 74.62 688 GLU A N 1
ATOM 5587 C CA . GLU A 1 688 ? -15.619 17.195 -2.867 1.00 74.62 688 GLU A CA 1
ATOM 5588 C C . GLU A 1 688 ? -14.928 17.360 -1.504 1.00 74.62 688 GLU A C 1
ATOM 5590 O O . GLU A 1 688 ? -14.802 18.475 -1.001 1.00 74.62 688 GLU A O 1
ATOM 5595 N N . ASP A 1 689 ? -14.447 16.264 -0.911 1.00 72.44 689 ASP A N 1
ATOM 5596 C CA . ASP A 1 689 ? -13.802 16.252 0.404 1.00 72.44 689 ASP A CA 1
ATOM 5597 C C . ASP A 1 689 ? -12.268 16.339 0.309 1.00 72.44 689 ASP A C 1
ATOM 5599 O O . ASP A 1 689 ? -11.585 16.270 1.332 1.00 72.44 689 ASP A O 1
ATOM 5603 N N . ILE A 1 690 ? -11.710 16.467 -0.900 1.00 82.19 690 ILE A N 1
ATOM 5604 C CA . ILE A 1 690 ? -10.265 16.467 -1.146 1.00 82.19 690 ILE A CA 1
ATOM 5605 C C . ILE A 1 690 ? -9.710 17.892 -1.136 1.00 82.19 690 ILE A C 1
ATOM 5607 O O . ILE A 1 690 ? -10.173 18.783 -1.845 1.00 82.19 690 ILE A O 1
ATOM 5611 N N . SER A 1 691 ? -8.648 18.098 -0.366 1.00 77.25 691 SER A N 1
ATOM 5612 C CA . SER A 1 691 ? -7.797 19.277 -0.457 1.00 77.25 691 SER A CA 1
ATOM 5613 C C . SER A 1 691 ? -6.704 19.040 -1.497 1.00 77.25 691 SER A C 1
ATOM 5615 O O . SER A 1 691 ? -5.754 18.315 -1.209 1.00 77.25 691 SER A O 1
ATOM 5617 N N . SER A 1 692 ? -6.834 19.646 -2.685 1.00 80.50 692 SER A N 1
ATOM 5618 C CA . SER A 1 692 ? -5.887 19.429 -3.794 1.00 80.50 692 SER A CA 1
ATOM 5619 C C . SER A 1 692 ? -4.450 19.741 -3.389 1.00 80.50 692 SER A C 1
ATOM 5621 O O . SER A 1 692 ? -3.615 18.862 -3.503 1.00 80.50 692 SER A O 1
ATOM 5623 N N . ASP A 1 693 ? -4.190 20.908 -2.793 1.00 76.19 693 ASP A N 1
ATOM 5624 C CA . ASP A 1 693 ? -2.826 21.324 -2.429 1.00 76.19 693 ASP A CA 1
ATOM 5625 C C . ASP A 1 693 ? -2.124 20.330 -1.485 1.00 76.19 693 ASP A C 1
ATOM 5627 O O . ASP A 1 693 ? -0.939 20.040 -1.637 1.00 76.19 693 ASP A O 1
ATOM 5631 N N . LEU A 1 694 ? -2.864 19.770 -0.516 1.00 76.38 694 LEU A N 1
ATOM 5632 C CA . LEU A 1 694 ? -2.327 18.755 0.398 1.00 76.38 694 LEU A CA 1
ATOM 5633 C C . LEU A 1 694 ? -2.102 17.429 -0.326 1.00 76.38 694 LEU A C 1
ATOM 5635 O O . LEU A 1 694 ? -1.090 16.773 -0.100 1.00 76.38 694 LEU A O 1
ATOM 5639 N N . LEU A 1 695 ? -3.051 17.031 -1.178 1.00 88.06 695 LEU A N 1
ATOM 5640 C CA . LEU A 1 695 ? -2.943 15.806 -1.957 1.00 88.06 695 LEU A CA 1
ATOM 5641 C C . LEU A 1 695 ? -1.741 15.869 -2.902 1.00 88.06 695 LEU A C 1
ATOM 5643 O O . LEU A 1 695 ? -0.962 14.926 -2.944 1.00 88.06 695 LEU A O 1
ATOM 5647 N N . ASP A 1 696 ? -1.562 16.982 -3.603 1.00 86.75 696 ASP A N 1
ATOM 5648 C CA . ASP A 1 696 ? -0.491 17.168 -4.575 1.00 86.75 696 ASP A CA 1
ATOM 5649 C C . ASP A 1 696 ? 0.879 17.109 -3.872 1.00 86.75 696 ASP A C 1
ATOM 5651 O O . ASP A 1 696 ? 1.750 16.359 -4.310 1.00 86.75 696 ASP A O 1
ATOM 5655 N N . GLY A 1 697 ? 1.028 17.748 -2.702 1.00 80.06 697 GLY A N 1
ATOM 5656 C CA . GLY A 1 697 ? 2.241 17.626 -1.882 1.00 80.06 697 GLY A CA 1
ATOM 5657 C C . GLY A 1 697 ? 2.494 16.207 -1.345 1.00 80.06 697 GLY A C 1
ATOM 5658 O O . GLY A 1 697 ? 3.635 15.749 -1.293 1.00 80.06 697 GLY A O 1
ATOM 5659 N N . ILE A 1 698 ? 1.444 15.466 -0.973 1.00 85.75 698 ILE A N 1
ATOM 5660 C CA . ILE A 1 698 ? 1.566 14.062 -0.538 1.00 85.75 698 ILE A CA 1
ATOM 5661 C C . ILE A 1 698 ? 1.972 13.159 -1.705 1.00 85.75 698 ILE A C 1
ATOM 5663 O O . ILE A 1 698 ? 2.805 12.269 -1.523 1.00 85.75 698 ILE A O 1
ATOM 5667 N N . ILE A 1 699 ? 1.411 13.376 -2.896 1.00 92.06 699 ILE A N 1
ATOM 5668 C CA . ILE A 1 699 ? 1.753 12.628 -4.111 1.00 92.06 699 ILE A CA 1
ATOM 5669 C C . ILE A 1 699 ? 3.199 12.916 -4.513 1.00 92.06 699 ILE A C 1
ATOM 5671 O O . ILE A 1 699 ? 3.951 11.973 -4.751 1.00 92.06 699 ILE A O 1
ATOM 5675 N N . GLU A 1 700 ? 3.606 14.186 -4.535 1.00 87.19 700 GLU A N 1
ATOM 5676 C CA . GLU A 1 700 ? 4.980 14.587 -4.843 1.00 87.19 700 GLU A CA 1
ATOM 5677 C C . GLU A 1 700 ? 5.973 13.920 -3.884 1.00 87.19 700 GLU A C 1
ATOM 5679 O O . GLU A 1 700 ? 6.901 13.248 -4.341 1.00 87.19 700 GLU A O 1
ATOM 5684 N N . ASN A 1 701 ? 5.735 13.998 -2.570 1.00 83.62 701 ASN A N 1
ATOM 5685 C CA . ASN A 1 701 ? 6.569 13.333 -1.563 1.00 83.62 701 ASN A CA 1
ATOM 5686 C C . ASN A 1 701 ? 6.579 11.806 -1.735 1.00 83.62 701 ASN A C 1
ATOM 5688 O O . ASN A 1 701 ? 7.630 11.179 -1.638 1.00 83.62 701 ASN A O 1
ATOM 5692 N N . THR A 1 702 ? 5.432 11.194 -2.042 1.00 87.19 702 THR A N 1
ATOM 5693 C CA . THR A 1 702 ? 5.351 9.741 -2.261 1.00 87.19 702 THR A CA 1
ATOM 5694 C C . THR A 1 702 ? 6.209 9.315 -3.458 1.00 87.19 702 THR A C 1
ATOM 5696 O O . THR A 1 702 ? 6.913 8.312 -3.391 1.00 87.19 702 THR A O 1
ATOM 5699 N N . VAL A 1 703 ? 6.179 10.071 -4.559 1.00 91.94 703 VAL A N 1
ATOM 5700 C CA . VAL A 1 703 ? 6.915 9.736 -5.790 1.00 91.94 703 VAL A CA 1
ATOM 5701 C C . VAL A 1 703 ? 8.410 10.048 -5.676 1.00 91.94 703 VAL A C 1
ATOM 5703 O O . VAL A 1 703 ? 9.230 9.283 -6.186 1.00 91.94 703 VAL A O 1
ATOM 5706 N N . THR A 1 704 ? 8.774 11.146 -5.011 1.00 85.75 704 THR A N 1
ATOM 5707 C CA . THR A 1 704 ? 10.167 11.621 -4.921 1.00 85.75 704 THR A CA 1
ATOM 5708 C C . THR A 1 704 ? 10.939 11.051 -3.740 1.00 85.75 704 THR A C 1
ATOM 5710 O O . THR A 1 704 ? 12.106 10.729 -3.911 1.00 85.75 704 THR A O 1
ATOM 5713 N N . ILE A 1 705 ? 10.315 10.910 -2.568 1.00 79.44 705 ILE A N 1
ATOM 5714 C CA . ILE A 1 705 ? 10.985 10.483 -1.333 1.00 79.44 705 ILE A CA 1
ATOM 5715 C C . ILE A 1 705 ? 10.739 8.996 -1.088 1.00 79.44 705 ILE A C 1
ATOM 5717 O O . ILE A 1 705 ? 11.688 8.225 -0.986 1.00 79.44 705 ILE A O 1
ATOM 5721 N N . ASP A 1 706 ? 9.474 8.574 -1.023 1.00 82.00 706 ASP A N 1
ATOM 5722 C CA . ASP A 1 706 ? 9.154 7.205 -0.592 1.00 82.00 706 ASP A CA 1
ATOM 5723 C C . ASP A 1 706 ? 9.476 6.156 -1.666 1.00 82.00 706 ASP A C 1
ATOM 5725 O O . ASP A 1 706 ? 9.871 5.033 -1.349 1.00 82.00 706 ASP A O 1
ATOM 5729 N N . LEU A 1 707 ? 9.283 6.507 -2.941 1.00 88.81 707 LEU A N 1
ATOM 5730 C CA . LEU A 1 707 ? 9.554 5.631 -4.086 1.00 88.81 707 LEU A CA 1
ATOM 5731 C C . LEU A 1 707 ? 10.921 5.875 -4.735 1.00 88.81 707 LEU A C 1
ATOM 5733 O O . LEU A 1 707 ? 11.421 4.987 -5.439 1.00 88.81 707 LEU A O 1
ATOM 5737 N N . ASP A 1 708 ? 11.485 7.067 -4.521 1.00 88.75 708 ASP A N 1
ATOM 5738 C CA . ASP A 1 708 ? 12.688 7.577 -5.186 1.00 88.75 708 ASP A CA 1
ATOM 5739 C C . ASP A 1 708 ? 12.631 7.437 -6.720 1.00 88.75 708 ASP A C 1
ATOM 5741 O O . ASP A 1 708 ? 13.605 7.113 -7.403 1.00 88.75 708 ASP A O 1
ATOM 5745 N N . LEU A 1 709 ? 11.434 7.608 -7.295 1.00 92.69 709 LEU A N 1
ATOM 5746 C CA . LEU A 1 709 ? 11.203 7.226 -8.685 1.00 92.69 709 LEU A CA 1
ATOM 5747 C C . LEU A 1 709 ? 11.866 8.197 -9.660 1.00 92.69 709 LEU A C 1
ATOM 5749 O O . LEU A 1 709 ? 12.278 7.786 -10.739 1.00 92.69 709 LEU A O 1
ATOM 5753 N N . LYS A 1 710 ? 11.990 9.476 -9.287 1.00 90.69 710 LYS A N 1
ATOM 5754 C CA . LYS A 1 710 ? 12.660 10.478 -10.122 1.00 90.69 710 LYS A CA 1
ATOM 5755 C C . LYS A 1 710 ? 14.124 10.096 -10.366 1.00 90.69 710 LYS A C 1
ATOM 5757 O O . LYS A 1 710 ? 14.519 9.986 -11.522 1.00 90.69 710 LYS A O 1
ATOM 5762 N N . ASN A 1 711 ? 14.884 9.830 -9.302 1.00 90.62 711 ASN A N 1
ATOM 5763 C CA . ASN A 1 711 ? 16.303 9.487 -9.412 1.00 90.62 711 ASN A CA 1
ATOM 5764 C C . ASN A 1 711 ? 16.492 8.143 -10.129 1.00 90.62 711 ASN A C 1
ATOM 5766 O O . ASN A 1 711 ? 17.295 8.054 -11.053 1.00 90.62 711 ASN A O 1
ATOM 5770 N N . LYS A 1 712 ? 15.674 7.130 -9.802 1.00 93.06 712 LYS A N 1
ATOM 5771 C CA . LYS A 1 712 ? 15.677 5.840 -10.518 1.00 93.06 712 LYS A CA 1
ATOM 5772 C C . LYS A 1 712 ? 15.428 5.991 -12.019 1.00 93.06 712 LYS A C 1
ATOM 5774 O O . LYS A 1 712 ? 16.022 5.272 -12.814 1.00 93.06 712 LYS A O 1
ATOM 5779 N N . MET A 1 713 ? 14.536 6.899 -12.418 1.00 94.56 713 MET A N 1
ATOM 5780 C CA . MET A 1 713 ? 14.236 7.153 -13.829 1.00 94.56 713 MET A CA 1
ATOM 5781 C C . MET A 1 713 ? 15.349 7.921 -14.544 1.00 94.56 713 MET A C 1
ATOM 5783 O O . MET A 1 713 ? 15.588 7.658 -15.722 1.00 94.56 713 MET A O 1
ATOM 5787 N N . GLU A 1 714 ? 16.025 8.846 -13.859 1.00 93.56 714 GLU A N 1
ATOM 5788 C CA . GLU A 1 714 ? 17.211 9.539 -14.380 1.00 93.56 714 GLU A CA 1
ATOM 5789 C C . GLU A 1 714 ? 18.358 8.546 -14.605 1.00 93.56 714 GLU A C 1
ATOM 5791 O O . GLU A 1 714 ? 18.839 8.426 -15.730 1.00 93.56 714 GLU A O 1
ATOM 5796 N N . GLU A 1 715 ? 18.694 7.740 -13.593 1.00 93.81 715 GLU A N 1
ATOM 5797 C CA . GLU A 1 715 ? 19.706 6.681 -13.692 1.00 93.81 715 GLU A CA 1
ATOM 5798 C C . GLU A 1 715 ? 19.356 5.666 -14.792 1.00 93.81 715 GLU A C 1
ATOM 5800 O O . GLU A 1 715 ? 20.194 5.291 -15.616 1.00 93.81 715 GLU A O 1
ATOM 5805 N N . TRP A 1 716 ? 18.089 5.245 -14.860 1.00 94.88 716 TRP A N 1
ATOM 5806 C CA . TRP A 1 716 ? 17.636 4.334 -15.903 1.00 94.88 716 TRP A CA 1
ATOM 5807 C C . TRP A 1 716 ? 17.815 4.938 -17.300 1.00 94.88 716 TRP A C 1
ATOM 5809 O O . TRP A 1 716 ? 18.327 4.250 -18.183 1.00 94.88 716 TRP A O 1
ATOM 5819 N N . LEU A 1 717 ? 17.447 6.206 -17.520 1.00 94.00 717 LEU A N 1
ATOM 5820 C CA . LEU A 1 717 ? 17.634 6.867 -18.816 1.00 94.00 717 LEU A CA 1
ATOM 5821 C C . LEU A 1 717 ? 19.112 6.962 -19.215 1.00 94.00 717 LEU A C 1
ATOM 5823 O O . LEU A 1 717 ? 19.424 6.694 -20.375 1.00 94.00 717 LEU A O 1
ATOM 5827 N N . GLU A 1 718 ? 20.010 7.274 -18.278 1.00 92.38 718 GLU A N 1
ATOM 5828 C CA . GLU A 1 718 ? 21.459 7.305 -18.526 1.00 92.38 718 GLU A CA 1
ATOM 5829 C C . GLU A 1 718 ? 21.987 5.928 -18.960 1.00 92.38 718 GLU A C 1
ATOM 5831 O O . GLU A 1 718 ? 22.702 5.802 -19.961 1.00 92.38 718 GLU A O 1
ATOM 5836 N N . ILE A 1 719 ? 21.568 4.861 -18.269 1.00 93.62 719 ILE A N 1
ATOM 5837 C CA . ILE A 1 719 ? 21.914 3.483 -18.647 1.00 93.62 719 ILE A CA 1
ATOM 5838 C C . ILE A 1 719 ? 21.359 3.149 -20.040 1.00 93.62 719 ILE A C 1
ATOM 5840 O O . ILE A 1 719 ? 22.038 2.506 -20.847 1.00 93.62 719 ILE A O 1
ATOM 5844 N N . GLN A 1 720 ? 20.132 3.575 -20.351 1.00 94.38 720 GLN A N 1
ATOM 5845 C CA . GLN A 1 720 ? 19.513 3.322 -21.654 1.00 94.38 720 GLN A CA 1
ATOM 5846 C C . GLN A 1 720 ? 20.161 4.110 -22.797 1.00 94.38 720 GLN A C 1
ATOM 5848 O O . GLN A 1 720 ? 20.168 3.627 -23.934 1.00 94.38 720 GLN A O 1
ATOM 5853 N N . GLU A 1 721 ? 20.733 5.282 -22.526 1.00 92.25 721 GLU A N 1
ATOM 5854 C CA . GLU A 1 721 ? 21.529 6.043 -23.492 1.00 92.25 721 GLU A CA 1
ATOM 5855 C C . GLU A 1 721 ? 22.849 5.328 -23.800 1.00 92.25 721 GLU A C 1
ATOM 5857 O O . GLU A 1 721 ? 23.168 5.093 -24.969 1.00 92.25 721 GLU A O 1
ATOM 5862 N N . ALA A 1 722 ? 23.554 4.844 -22.771 1.00 90.81 722 ALA A N 1
ATOM 5863 C CA . ALA A 1 722 ? 24.770 4.045 -22.943 1.00 90.81 722 ALA A CA 1
ATOM 5864 C C . ALA A 1 722 ? 24.529 2.754 -23.755 1.00 90.81 722 ALA A C 1
ATOM 5866 O O . ALA A 1 722 ? 25.402 2.315 -24.507 1.00 90.81 722 ALA A O 1
ATOM 5867 N N . LYS A 1 723 ? 23.327 2.170 -23.647 1.00 91.19 723 LYS A N 1
ATOM 5868 C CA . LYS A 1 723 ? 22.885 0.985 -24.407 1.00 91.19 723 LYS A CA 1
ATOM 5869 C C . LYS A 1 723 ? 22.279 1.302 -25.777 1.00 91.19 723 LYS A C 1
ATOM 5871 O O . LYS A 1 723 ? 21.891 0.390 -26.506 1.00 91.19 723 LYS A O 1
ATOM 5876 N N . GLY A 1 724 ? 22.161 2.580 -26.135 1.00 91.94 724 GLY A N 1
ATOM 5877 C CA . GLY A 1 724 ? 21.610 3.023 -27.413 1.00 91.94 724 GLY A CA 1
ATOM 5878 C C . GLY A 1 724 ? 20.099 2.830 -27.578 1.00 91.94 724 GLY A C 1
ATOM 5879 O O . GLY A 1 724 ? 19.615 2.909 -28.707 1.00 91.94 724 GLY A O 1
ATOM 5880 N N . LEU A 1 725 ? 19.341 2.564 -26.503 1.00 94.00 725 LEU A N 1
ATOM 5881 C CA . LEU A 1 725 ? 17.871 2.625 -26.528 1.00 94.00 725 LEU A CA 1
ATOM 5882 C C . LEU A 1 725 ? 17.392 4.079 -26.531 1.00 94.00 725 LEU A C 1
ATOM 5884 O O . LEU A 1 725 ? 16.459 4.414 -27.268 1.00 94.00 725 LEU A O 1
ATOM 5888 N N . ALA A 1 726 ? 18.015 4.919 -25.705 1.00 93.81 726 ALA A N 1
ATOM 5889 C CA . ALA A 1 726 ? 17.714 6.338 -25.617 1.00 93.81 726 ALA A CA 1
ATOM 5890 C C . ALA A 1 726 ? 18.694 7.165 -26.459 1.00 93.81 726 ALA A C 1
ATOM 5892 O O . ALA A 1 726 ? 19.891 6.897 -26.485 1.00 93.81 726 ALA A O 1
ATOM 5893 N N . ILE A 1 727 ? 18.168 8.164 -27.166 1.00 93.19 727 ILE A N 1
ATOM 5894 C CA . ILE A 1 727 ? 18.936 9.147 -27.935 1.00 93.19 727 ILE A CA 1
ATOM 5895 C C . ILE A 1 727 ? 18.445 10.524 -27.492 1.00 93.19 727 ILE A C 1
ATOM 5897 O O . ILE A 1 727 ? 17.498 11.088 -28.062 1.00 93.19 727 ILE A O 1
ATOM 5901 N N . ILE A 1 728 ? 19.039 11.007 -26.401 1.00 89.12 728 ILE A N 1
ATOM 5902 C CA . ILE A 1 728 ? 18.600 12.212 -25.697 1.00 89.12 728 ILE A CA 1
ATOM 5903 C C . ILE A 1 728 ? 19.153 13.454 -26.386 1.00 89.12 728 ILE A C 1
ATOM 5905 O O . ILE A 1 728 ? 18.390 14.371 -26.704 1.00 89.12 728 ILE A O 1
ATOM 5909 N N . ASP A 1 729 ? 20.456 13.466 -26.670 1.00 87.56 729 ASP A N 1
ATOM 5910 C CA . ASP A 1 729 ? 21.087 14.552 -27.406 1.00 87.56 729 ASP A CA 1
ATOM 5911 C C . ASP A 1 729 ? 22.285 14.097 -28.252 1.00 87.56 729 ASP A C 1
ATOM 5913 O O . ASP A 1 729 ? 22.928 13.092 -27.965 1.00 87.56 729 ASP A O 1
ATOM 5917 N N . ILE A 1 730 ? 22.576 14.854 -29.312 1.00 88.38 730 ILE A N 1
ATOM 5918 C CA . ILE A 1 730 ? 23.827 14.756 -30.073 1.00 88.38 730 ILE A CA 1
ATOM 5919 C C . ILE A 1 730 ? 24.453 16.146 -30.011 1.00 88.38 730 ILE A C 1
ATOM 5921 O O . ILE A 1 730 ? 24.124 16.998 -30.841 1.00 88.38 730 ILE A O 1
ATOM 5925 N N . PRO A 1 731 ? 25.303 16.427 -29.014 1.00 86.88 731 PRO A N 1
ATOM 5926 C CA . PRO A 1 731 ? 25.896 17.743 -28.880 1.00 86.88 731 PRO A CA 1
ATOM 5927 C C . PRO A 1 731 ? 26.834 18.066 -30.053 1.00 86.88 731 PRO A C 1
ATOM 5929 O O . PRO A 1 731 ? 27.862 17.411 -30.245 1.00 86.88 731 PRO A O 1
ATOM 5932 N N . LEU A 1 732 ? 26.500 19.116 -30.807 1.00 88.62 732 LEU A N 1
ATOM 5933 C CA . LEU A 1 732 ? 27.276 19.602 -31.949 1.00 88.62 732 LEU A CA 1
ATOM 5934 C C . LEU A 1 732 ? 27.725 21.050 -31.722 1.00 88.62 732 LEU A C 1
ATOM 5936 O O . LEU A 1 732 ? 26.892 21.941 -31.562 1.00 88.62 732 LEU A O 1
ATOM 5940 N N . GLU A 1 733 ? 29.034 21.298 -31.753 1.00 90.19 733 GLU A N 1
ATOM 5941 C CA . GLU A 1 733 ? 29.600 22.655 -31.664 1.00 90.19 733 GLU A CA 1
ATOM 5942 C C . GLU A 1 733 ? 30.002 23.196 -33.037 1.00 90.19 733 GLU A C 1
ATOM 5944 O O . GLU A 1 733 ? 29.965 24.401 -33.287 1.00 90.19 733 GLU A O 1
ATOM 5949 N N . SER A 1 734 ? 30.368 22.304 -33.957 1.00 87.38 734 SER A N 1
ATOM 5950 C CA . SER A 1 734 ? 30.971 22.669 -35.237 1.00 87.38 734 SER A CA 1
ATOM 5951 C C . SER A 1 734 ? 29.947 22.877 -36.354 1.00 87.38 734 SER A C 1
ATOM 5953 O O . SER A 1 734 ? 30.265 23.489 -37.377 1.00 87.38 734 SER A O 1
ATOM 5955 N N . THR A 1 735 ? 28.725 22.357 -36.199 1.00 86.38 735 THR A N 1
ATOM 5956 C CA . THR A 1 735 ? 27.627 22.512 -37.162 1.00 86.38 735 THR A CA 1
ATOM 5957 C C . THR A 1 735 ? 26.262 22.299 -36.506 1.00 86.38 735 THR A C 1
ATOM 5959 O O . THR A 1 735 ? 26.128 21.481 -35.611 1.00 86.38 735 THR A O 1
ATOM 5962 N N . SER A 1 736 ? 25.218 22.974 -36.993 1.00 85.19 736 SER A N 1
ATOM 5963 C CA . SER A 1 736 ? 23.823 22.682 -36.621 1.00 85.19 736 SER A CA 1
ATOM 5964 C C . SER A 1 736 ? 23.142 21.677 -37.564 1.00 85.19 736 SER A C 1
ATOM 5966 O O . SER A 1 736 ? 21.980 21.318 -37.368 1.00 85.19 736 SER A O 1
ATOM 5968 N N . ASN A 1 737 ? 23.837 21.220 -38.614 1.00 89.25 737 ASN A N 1
ATOM 5969 C CA . ASN A 1 737 ? 23.281 20.335 -39.632 1.00 89.25 737 ASN A CA 1
ATOM 5970 C C . ASN A 1 737 ? 23.646 18.866 -39.357 1.00 89.25 737 ASN A C 1
ATOM 5972 O O . ASN A 1 737 ? 24.741 18.413 -39.692 1.00 89.25 737 ASN A O 1
ATOM 5976 N N . LEU A 1 738 ? 22.682 18.110 -38.821 1.00 90.75 738 LEU A N 1
ATOM 5977 C CA . LEU A 1 738 ? 22.811 16.676 -38.520 1.00 90.75 738 LEU A CA 1
ATOM 5978 C C . LEU A 1 738 ? 23.243 15.834 -39.728 1.00 90.75 738 LEU A C 1
ATOM 5980 O O . LEU A 1 738 ? 24.050 14.919 -39.581 1.00 90.75 738 LEU A O 1
ATOM 5984 N N . ARG A 1 739 ? 22.752 16.160 -40.932 1.00 88.62 739 ARG A N 1
ATOM 5985 C CA . ARG A 1 739 ? 23.135 15.434 -42.151 1.00 88.62 739 ARG A CA 1
ATOM 5986 C C . ARG A 1 739 ? 24.581 15.695 -42.520 1.00 88.62 739 ARG A C 1
ATOM 5988 O O . ARG A 1 739 ? 25.280 14.753 -42.852 1.00 88.62 739 ARG A O 1
ATOM 5995 N N . LEU A 1 740 ? 25.046 16.943 -42.420 1.00 89.31 740 LEU A N 1
ATOM 5996 C CA . LEU A 1 740 ? 26.451 17.273 -42.679 1.00 89.31 740 LEU A CA 1
ATOM 5997 C C . LEU A 1 740 ? 27.379 16.573 -41.677 1.00 89.31 740 LEU A C 1
ATOM 5999 O O . LEU A 1 740 ? 28.433 16.072 -42.067 1.00 89.31 740 LEU A O 1
ATOM 6003 N N . PHE A 1 741 ? 26.977 16.508 -40.407 1.00 92.81 741 PHE A N 1
ATOM 6004 C CA . PHE A 1 741 ? 27.682 15.754 -39.371 1.00 92.81 741 PHE A CA 1
ATOM 6005 C C . PHE A 1 741 ? 27.800 14.263 -39.733 1.00 92.81 741 PHE A C 1
ATOM 6007 O O . PHE A 1 741 ? 28.910 13.736 -39.826 1.00 92.81 741 PHE A O 1
ATOM 6014 N N . ALA A 1 742 ? 26.677 13.607 -40.039 1.00 90.94 742 ALA A N 1
ATOM 6015 C CA . ALA A 1 742 ? 26.642 12.196 -40.429 1.00 90.94 742 ALA A CA 1
ATOM 6016 C C . ALA A 1 742 ? 27.417 11.922 -41.731 1.00 90.94 742 ALA A C 1
ATOM 6018 O O . ALA A 1 742 ? 28.207 10.982 -41.828 1.00 90.94 742 ALA A O 1
ATOM 6019 N N . ASP A 1 743 ? 27.244 12.790 -42.727 1.00 89.44 743 ASP A N 1
ATOM 6020 C CA . ASP A 1 743 ? 27.933 12.731 -44.011 1.00 89.44 743 ASP A CA 1
ATOM 6021 C C . ASP A 1 743 ? 29.450 12.917 -43.859 1.00 89.44 743 ASP A C 1
ATOM 6023 O O . ASP A 1 743 ? 30.221 12.327 -44.615 1.00 89.44 743 ASP A O 1
ATOM 6027 N N . THR A 1 744 ? 29.908 13.674 -42.858 1.00 91.81 744 THR A N 1
ATOM 6028 C CA . THR A 1 744 ? 31.340 13.816 -42.560 1.00 91.81 744 THR A CA 1
ATOM 6029 C C . THR A 1 744 ? 31.946 12.496 -42.080 1.00 91.81 744 THR A C 1
ATOM 6031 O O . THR A 1 744 ? 33.070 12.166 -42.460 1.00 91.81 744 THR A O 1
ATOM 6034 N N . GLN A 1 745 ? 31.200 11.669 -41.338 1.00 92.94 745 GLN A N 1
ATOM 6035 C CA . GLN A 1 745 ? 31.687 10.352 -40.914 1.00 92.94 745 GLN A CA 1
ATOM 6036 C C . GLN A 1 745 ? 31.981 9.423 -42.106 1.00 92.94 745 GLN A C 1
ATOM 6038 O O . GLN A 1 745 ? 32.870 8.572 -42.024 1.00 92.94 745 GLN A O 1
ATOM 6043 N N . LYS A 1 746 ? 31.305 9.607 -43.250 1.00 91.44 746 LYS A N 1
ATOM 6044 C CA . LYS A 1 746 ? 31.523 8.807 -44.471 1.00 91.44 746 LYS A CA 1
ATOM 6045 C C . LYS A 1 746 ? 32.973 8.854 -44.965 1.00 91.44 746 LYS A C 1
ATOM 6047 O O . LYS A 1 746 ? 33.471 7.849 -45.473 1.00 91.44 746 LYS A O 1
ATOM 6052 N N . PHE A 1 747 ? 33.681 9.966 -44.737 1.00 92.19 747 PHE A N 1
ATOM 6053 C CA . PHE A 1 747 ? 35.118 10.078 -45.016 1.00 92.19 747 PHE A CA 1
ATOM 6054 C C . PHE A 1 747 ? 35.937 9.022 -44.262 1.00 92.19 747 PHE A C 1
ATOM 6056 O O . PHE A 1 747 ? 36.840 8.414 -44.839 1.00 92.19 747 PHE A O 1
ATOM 6063 N N . TYR A 1 748 ? 35.610 8.786 -42.991 1.00 93.56 748 TYR A N 1
ATOM 6064 C CA . TYR A 1 748 ? 36.265 7.784 -42.152 1.00 93.56 748 TYR A CA 1
ATOM 6065 C C . TYR A 1 748 ? 35.805 6.365 -42.504 1.00 93.56 748 TYR A C 1
ATOM 6067 O O . TYR A 1 748 ? 36.625 5.450 -42.553 1.00 93.56 748 TYR A O 1
ATOM 6075 N N . ILE A 1 749 ? 34.518 6.180 -42.823 1.00 91.56 749 ILE A N 1
ATOM 6076 C CA . ILE A 1 749 ? 33.952 4.876 -43.214 1.00 91.56 749 ILE A CA 1
ATOM 6077 C C . ILE A 1 749 ? 34.614 4.327 -44.489 1.00 91.56 749 ILE A C 1
ATOM 6079 O O . ILE A 1 749 ? 34.831 3.124 -44.583 1.00 91.56 749 ILE A O 1
ATOM 6083 N N . ASN A 1 750 ? 35.024 5.177 -45.439 1.00 88.75 750 ASN A N 1
ATOM 6084 C CA . ASN A 1 750 ? 35.767 4.746 -46.639 1.00 88.75 750 ASN A CA 1
ATOM 6085 C C . ASN A 1 750 ? 37.098 4.033 -46.325 1.00 88.75 750 ASN A C 1
ATOM 6087 O O . ASN A 1 750 ? 37.636 3.297 -47.162 1.00 88.75 750 ASN A O 1
ATOM 6091 N N . PHE A 1 751 ? 37.625 4.242 -45.118 1.00 88.69 751 PHE A N 1
ATOM 6092 C CA . PHE A 1 751 ? 38.835 3.619 -44.596 1.00 88.69 751 PHE A CA 1
ATOM 6093 C C . PHE A 1 751 ? 38.551 2.808 -43.325 1.00 88.69 751 PHE A C 1
ATOM 6095 O O . PHE A 1 751 ? 39.399 2.756 -42.434 1.00 88.69 751 PHE A O 1
ATOM 6102 N N . LEU A 1 752 ? 37.372 2.174 -43.245 1.00 88.19 752 LEU A N 1
ATOM 6103 C CA . LEU A 1 752 ? 36.980 1.323 -42.120 1.00 88.19 752 LEU A CA 1
ATOM 6104 C C . LEU A 1 752 ? 38.111 0.343 -41.745 1.00 88.19 752 LEU A C 1
ATOM 6106 O O . LEU A 1 752 ? 38.775 -0.221 -42.617 1.00 88.19 752 LEU A O 1
ATOM 6110 N N . GLY A 1 753 ? 38.372 0.203 -40.443 1.00 84.25 753 GLY A N 1
ATOM 6111 C CA . GLY A 1 753 ? 39.454 -0.631 -39.905 1.00 84.25 753 GLY A CA 1
ATOM 6112 C C . GLY A 1 753 ? 40.856 0.002 -39.904 1.00 84.25 753 GLY A C 1
ATOM 6113 O O . GLY A 1 753 ? 41.788 -0.619 -39.398 1.00 84.25 753 GLY A O 1
ATOM 6114 N N . LYS A 1 754 ? 41.047 1.225 -40.429 1.00 88.88 754 LYS A N 1
ATOM 6115 C CA . LYS A 1 754 ? 42.360 1.904 -40.464 1.00 88.88 754 LYS A CA 1
ATOM 6116 C C . LYS A 1 754 ? 42.445 3.056 -39.454 1.00 88.88 754 LYS A C 1
ATOM 6118 O O . LYS A 1 754 ? 41.537 3.874 -39.359 1.00 88.88 754 LYS A O 1
ATOM 6123 N N . GLU A 1 755 ? 43.573 3.147 -38.745 1.00 93.31 755 GLU A N 1
ATOM 6124 C CA . GLU A 1 755 ? 43.913 4.270 -37.855 1.00 93.31 755 GLU A CA 1
ATOM 6125 C C . GLU A 1 755 ? 44.543 5.410 -38.673 1.00 93.31 755 GLU A C 1
ATOM 6127 O O . GLU A 1 755 ? 45.608 5.234 -39.274 1.00 93.31 755 GLU A O 1
ATOM 6132 N N . MET A 1 756 ? 43.897 6.579 -38.724 1.00 93.44 756 MET A N 1
ATOM 6133 C CA . MET A 1 756 ? 44.351 7.716 -39.539 1.00 93.44 756 MET A CA 1
ATOM 6134 C C . MET A 1 756 ? 44.133 9.070 -38.846 1.00 93.44 756 MET A C 1
ATOM 6136 O O . MET A 1 756 ? 43.216 9.221 -38.039 1.00 93.44 756 MET A O 1
ATOM 6140 N N . SER A 1 757 ? 44.970 10.069 -39.148 1.00 94.19 757 SER A N 1
ATOM 6141 C CA . SER A 1 757 ? 44.710 11.453 -38.721 1.00 94.19 757 SER A CA 1
ATOM 6142 C C . SER A 1 757 ? 43.572 12.072 -39.552 1.00 94.19 757 SER A C 1
ATOM 6144 O O . SER A 1 757 ? 43.360 11.657 -40.697 1.00 94.19 757 SER A O 1
ATOM 6146 N N . PRO A 1 758 ? 42.839 13.071 -39.026 1.00 93.00 758 PRO A N 1
ATOM 6147 C CA . PRO A 1 758 ? 41.835 13.801 -39.801 1.00 93.00 758 PRO A CA 1
ATOM 6148 C C . PRO A 1 758 ? 42.367 14.344 -41.139 1.00 93.00 758 PRO A C 1
ATOM 6150 O O . PRO A 1 758 ? 41.715 14.207 -42.172 1.00 93.00 758 PRO A O 1
ATOM 6153 N N . GLU A 1 759 ? 43.580 14.895 -41.160 1.00 93.00 759 GLU A N 1
ATOM 6154 C CA . GLU A 1 759 ? 44.219 15.410 -42.373 1.00 93.00 759 GLU A CA 1
ATOM 6155 C C . GLU A 1 759 ? 44.475 14.290 -43.383 1.00 93.00 759 GLU A C 1
ATOM 6157 O O . GLU A 1 759 ? 44.118 14.430 -44.552 1.00 93.00 759 GLU A O 1
ATOM 6162 N N . GLU A 1 760 ? 45.018 13.153 -42.928 1.00 93.19 760 GLU A N 1
ATOM 6163 C CA . GLU A 1 760 ? 45.238 11.980 -43.779 1.00 93.19 760 GLU A CA 1
ATOM 6164 C C . GLU A 1 760 ? 43.914 11.471 -44.382 1.00 93.19 760 GLU A C 1
ATOM 6166 O O . GLU A 1 760 ? 43.874 11.075 -45.550 1.00 93.19 760 GLU A O 1
ATOM 6171 N N . VAL A 1 761 ? 42.826 11.470 -43.601 1.00 92.50 761 VAL A N 1
ATOM 6172 C CA . VAL A 1 761 ? 41.490 11.038 -44.047 1.00 92.50 761 VAL A CA 1
ATOM 6173 C C . VAL A 1 761 ? 40.923 11.993 -45.094 1.00 92.50 761 VAL A C 1
ATOM 6175 O O . VAL A 1 761 ? 40.431 11.533 -46.131 1.00 92.50 761 VAL A O 1
ATOM 6178 N N . PHE A 1 762 ? 41.011 13.303 -44.860 1.00 91.25 762 PHE A N 1
ATOM 6179 C CA . PHE A 1 762 ? 40.545 14.314 -45.805 1.00 91.25 762 PHE A CA 1
ATOM 6180 C C . PHE A 1 762 ? 41.311 14.223 -47.128 1.00 91.25 762 PHE A C 1
ATOM 6182 O O . PHE A 1 762 ? 40.700 14.099 -48.192 1.00 91.25 762 PHE A O 1
ATOM 6189 N N . ASP A 1 763 ? 42.645 14.204 -47.060 1.00 89.50 763 ASP A N 1
ATOM 6190 C CA . ASP A 1 763 ? 43.518 14.247 -48.232 1.00 89.50 763 ASP A CA 1
ATOM 6191 C C . ASP A 1 763 ? 43.394 12.961 -49.076 1.00 89.50 763 ASP A C 1
ATOM 6193 O O . ASP A 1 763 ? 43.347 13.027 -50.307 1.00 89.50 763 ASP A O 1
ATOM 6197 N N . LYS A 1 764 ? 43.246 11.776 -48.456 1.00 88.38 764 LYS A N 1
ATOM 6198 C CA . LYS A 1 764 ? 43.013 10.532 -49.218 1.00 88.38 764 LYS A CA 1
ATOM 6199 C C . LYS A 1 764 ? 41.635 10.487 -49.881 1.00 88.38 764 LYS A C 1
ATOM 6201 O O . LYS A 1 764 ? 41.532 9.979 -50.999 1.00 88.38 764 LYS A O 1
ATOM 6206 N N . ASN A 1 765 ? 40.590 11.024 -49.247 1.00 88.38 765 ASN A N 1
ATOM 6207 C CA . ASN A 1 765 ? 39.252 11.088 -49.849 1.00 88.38 765 ASN A CA 1
ATOM 6208 C C . ASN A 1 765 ? 39.181 12.045 -51.052 1.00 88.38 765 ASN A C 1
ATOM 6210 O O . ASN A 1 765 ? 38.335 11.845 -51.925 1.00 88.38 765 ASN A O 1
ATOM 6214 N N . GLN A 1 766 ? 40.102 13.012 -51.183 1.00 83.19 766 GLN A N 1
ATOM 6215 C CA . GLN A 1 766 ? 40.181 13.859 -52.384 1.00 83.19 766 GLN A CA 1
ATOM 6216 C C . GLN A 1 766 ? 40.407 13.046 -53.666 1.00 83.19 766 GLN A C 1
ATOM 6218 O O . GLN A 1 766 ? 39.915 13.416 -54.732 1.00 83.19 766 GLN A O 1
ATOM 6223 N N . ARG A 1 767 ? 41.079 11.889 -53.567 1.00 81.12 767 ARG A N 1
ATOM 6224 C CA . ARG A 1 767 ? 41.236 10.963 -54.699 1.00 81.12 767 ARG A CA 1
ATOM 6225 C C . ARG A 1 767 ? 39.899 10.392 -55.165 1.00 81.12 767 ARG A C 1
ATOM 6227 O O . ARG A 1 767 ? 39.701 10.249 -56.361 1.00 81.12 767 ARG A O 1
ATOM 6234 N N . ILE A 1 768 ? 38.978 10.113 -54.242 1.00 80.94 768 ILE A N 1
ATOM 6235 C CA . ILE A 1 768 ? 37.626 9.638 -54.565 1.00 80.94 768 ILE A CA 1
ATOM 6236 C C . ILE A 1 768 ? 36.802 10.792 -55.152 1.00 80.94 768 ILE A C 1
ATOM 6238 O O . ILE A 1 768 ? 36.171 10.626 -56.193 1.00 80.94 768 ILE A O 1
ATOM 6242 N N . MET A 1 769 ? 36.879 11.990 -54.555 1.00 79.06 769 MET A N 1
ATOM 6243 C CA . MET A 1 769 ? 36.171 13.188 -55.039 1.00 79.06 769 MET A CA 1
ATOM 6244 C C . MET A 1 769 ? 36.539 13.595 -56.462 1.00 79.06 769 MET A C 1
ATOM 6246 O O . MET A 1 769 ? 35.691 14.116 -57.191 1.00 79.06 769 MET A O 1
ATOM 6250 N N . LYS A 1 770 ? 37.783 13.334 -56.875 1.00 80.25 770 LYS A N 1
ATOM 6251 C CA . LYS A 1 770 ? 38.265 13.557 -58.242 1.00 80.25 770 LYS A CA 1
ATOM 6252 C C . LYS A 1 770 ? 37.394 12.855 -59.293 1.00 80.25 770 LYS A C 1
ATOM 6254 O O . LYS A 1 770 ? 37.199 13.406 -60.375 1.00 80.25 770 LYS A O 1
ATOM 6259 N N . PHE A 1 771 ? 36.834 11.693 -58.950 1.00 81.12 771 PHE A N 1
ATOM 6260 C CA . PHE A 1 771 ? 35.994 10.867 -59.820 1.00 81.12 771 PHE A CA 1
ATOM 6261 C C . PHE A 1 771 ? 34.493 11.095 -59.638 1.00 81.12 771 PHE A C 1
ATOM 6263 O O . PHE A 1 771 ? 33.706 10.333 -60.180 1.00 81.12 771 PHE A O 1
ATOM 6270 N N . ILE A 1 772 ? 34.063 12.075 -58.844 1.00 78.69 772 ILE A N 1
ATOM 6271 C CA . ILE A 1 772 ? 32.635 12.326 -58.617 1.00 78.69 772 ILE A CA 1
ATOM 6272 C C . ILE A 1 772 ? 32.228 13.570 -59.395 1.00 78.69 772 ILE A C 1
ATOM 6274 O O . ILE A 1 772 ? 32.908 14.601 -59.347 1.00 78.69 772 ILE A O 1
ATOM 6278 N N . LYS A 1 773 ? 31.098 13.491 -60.101 1.00 75.62 773 LYS A N 1
ATOM 6279 C CA . LYS A 1 773 ? 30.551 14.633 -60.829 1.00 75.62 773 LYS A CA 1
ATOM 6280 C C . LYS A 1 773 ? 29.925 15.613 -59.829 1.00 75.62 773 LYS A C 1
ATOM 6282 O O . LYS A 1 773 ? 29.124 15.195 -58.992 1.00 75.62 773 LYS A O 1
ATOM 6287 N N . PRO A 1 774 ? 30.288 16.903 -59.888 1.00 66.12 774 PRO A N 1
ATOM 6288 C CA . PRO A 1 774 ? 29.621 17.953 -59.123 1.00 66.12 774 PRO A CA 1
ATOM 6289 C C . PRO A 1 774 ? 28.100 17.910 -59.288 1.00 66.12 774 PRO A C 1
ATOM 6291 O O . PRO A 1 774 ? 27.633 17.730 -60.406 1.00 66.12 774 PRO A O 1
ATOM 6294 N N . GLU A 1 775 ? 27.343 18.086 -58.200 1.00 62.12 775 GLU A N 1
ATOM 6295 C CA . GLU A 1 775 ? 25.868 18.190 -58.232 1.00 62.12 775 GLU A CA 1
ATOM 6296 C C . GLU A 1 775 ? 25.130 16.945 -58.762 1.00 62.12 775 GLU A C 1
ATOM 6298 O O . GLU A 1 775 ? 23.921 16.991 -58.999 1.00 62.12 775 GLU A O 1
ATOM 6303 N N . ALA A 1 776 ? 25.823 15.808 -58.912 1.00 64.12 776 ALA A N 1
ATOM 6304 C CA . ALA A 1 776 ? 25.189 14.536 -59.236 1.00 64.12 776 ALA A CA 1
ATOM 6305 C C . ALA A 1 776 ? 24.167 14.180 -58.146 1.00 64.12 776 ALA A C 1
ATOM 6307 O O . ALA A 1 776 ? 24.517 13.930 -56.992 1.00 64.12 776 ALA A O 1
ATOM 6308 N N . LYS A 1 777 ? 22.880 14.182 -58.512 1.00 51.09 777 LYS A N 1
ATOM 6309 C CA . LYS A 1 777 ? 21.758 14.117 -57.560 1.00 51.09 777 LYS A CA 1
ATOM 6310 C C . LYS A 1 777 ? 21.597 12.758 -56.866 1.00 51.09 777 LYS A C 1
ATOM 6312 O O . LYS A 1 777 ? 20.849 12.681 -55.897 1.00 51.09 777 LYS A O 1
ATOM 6317 N N . LYS A 1 778 ? 22.236 11.691 -57.362 1.00 50.41 778 LYS A N 1
ATOM 6318 C CA . LYS A 1 778 ? 21.898 10.305 -56.989 1.00 50.41 778 LYS A CA 1
ATOM 6319 C C . LYS A 1 778 ? 22.944 9.549 -56.172 1.00 50.41 778 LYS A C 1
ATOM 6321 O O . LYS A 1 778 ? 22.575 8.619 -55.462 1.00 50.41 778 LYS A O 1
ATOM 6326 N N . VAL A 1 779 ? 24.218 9.941 -56.214 1.00 54.56 779 VAL A N 1
ATOM 6327 C CA . VAL A 1 779 ? 25.304 9.156 -55.599 1.00 54.56 779 VAL A CA 1
ATOM 6328 C C . VAL A 1 779 ? 25.987 9.967 -54.499 1.00 54.56 779 VAL A C 1
ATOM 6330 O O . VAL A 1 779 ? 27.087 10.489 -54.658 1.00 54.56 779 VAL A O 1
ATOM 6333 N N . ALA A 1 780 ? 25.300 10.110 -53.365 1.00 59.94 780 ALA A N 1
ATOM 6334 C CA . ALA A 1 780 ? 25.787 10.831 -52.187 1.00 59.94 780 ALA A CA 1
ATOM 6335 C C . ALA A 1 780 ? 26.925 10.064 -51.473 1.00 59.94 780 ALA A C 1
ATOM 6337 O O . ALA A 1 780 ? 26.714 9.434 -50.432 1.00 59.94 780 ALA A O 1
ATOM 6338 N N . LEU A 1 781 ? 28.128 10.092 -52.061 1.00 69.62 781 LEU A N 1
ATOM 6339 C CA . LEU A 1 781 ? 29.325 9.407 -51.558 1.00 69.62 781 LEU A CA 1
ATOM 6340 C C . LEU A 1 781 ? 29.930 10.117 -50.339 1.00 69.62 781 LEU A C 1
ATOM 6342 O O . LEU A 1 781 ? 29.947 9.550 -49.256 1.00 69.62 781 LEU A O 1
ATOM 6346 N N . ILE A 1 782 ? 30.382 11.360 -50.490 1.00 76.69 782 ILE A N 1
ATOM 6347 C CA . ILE A 1 782 ? 30.894 12.202 -49.397 1.00 76.69 782 ILE A CA 1
ATOM 6348 C C . ILE A 1 782 ? 30.550 13.677 -49.681 1.00 76.69 782 ILE A C 1
ATOM 6350 O O . ILE A 1 782 ? 30.464 14.055 -50.854 1.00 76.69 782 ILE A O 1
ATOM 6354 N N . PRO A 1 783 ? 30.306 14.503 -48.648 1.00 77.00 783 PRO A N 1
ATOM 6355 C CA . PRO A 1 783 ? 29.864 15.887 -48.812 1.00 77.00 783 PRO A CA 1
ATOM 6356 C C . PRO A 1 783 ? 30.992 16.794 -49.329 1.00 77.00 783 PRO A C 1
ATOM 6358 O O . PRO A 1 783 ? 32.173 16.544 -49.084 1.00 77.00 783 PRO A O 1
ATOM 6361 N N . ASP A 1 784 ? 30.624 17.872 -50.030 1.00 76.31 784 ASP A N 1
ATOM 6362 C CA . ASP A 1 784 ? 31.559 18.934 -50.431 1.00 76.31 784 ASP A CA 1
ATOM 6363 C C . ASP A 1 784 ? 31.793 19.854 -49.217 1.00 76.31 784 ASP A C 1
ATOM 6365 O O . ASP A 1 784 ? 30.935 20.665 -48.869 1.00 76.31 784 ASP A O 1
ATOM 6369 N N . ILE A 1 785 ? 32.912 19.659 -48.511 1.00 82.94 785 ILE A N 1
ATOM 6370 C CA . ILE A 1 785 ? 33.249 20.355 -47.261 1.00 82.94 785 ILE A CA 1
ATOM 6371 C C . ILE A 1 785 ? 34.699 20.847 -47.279 1.00 82.94 785 ILE A C 1
ATOM 6373 O O . ILE A 1 785 ? 35.610 20.146 -47.721 1.00 82.94 785 ILE A O 1
ATOM 6377 N N . GLU A 1 786 ? 34.929 22.059 -46.773 1.00 85.56 786 GLU A N 1
ATOM 6378 C CA . GLU A 1 786 ? 36.273 22.625 -46.648 1.00 85.56 786 GLU A CA 1
ATOM 6379 C C . GLU A 1 786 ? 37.054 21.997 -45.484 1.00 85.56 786 GLU A C 1
ATOM 6381 O O . GLU A 1 786 ? 36.493 21.694 -44.427 1.00 85.56 786 GLU A O 1
ATOM 6386 N N . LYS A 1 787 ? 38.379 21.865 -45.646 1.00 88.00 787 LYS A N 1
ATOM 6387 C CA . LYS A 1 787 ? 39.268 21.219 -44.662 1.00 88.00 787 LYS A CA 1
ATOM 6388 C C . LYS A 1 787 ? 39.099 21.769 -43.233 1.00 88.00 787 LYS A C 1
ATOM 6390 O O . LYS A 1 787 ? 38.931 20.952 -42.332 1.00 88.00 787 LYS A O 1
ATOM 6395 N N . PRO A 1 788 ? 39.049 23.094 -42.975 1.00 91.12 788 PRO A N 1
ATOM 6396 C CA . PRO A 1 788 ? 38.851 23.602 -41.613 1.00 91.12 788 PRO A CA 1
ATOM 6397 C C . PRO A 1 788 ? 37.513 23.182 -40.989 1.00 91.12 788 PRO A C 1
ATOM 6399 O O . PRO A 1 788 ? 37.454 22.868 -39.802 1.00 91.12 788 PRO A O 1
ATOM 6402 N N . ALA A 1 789 ? 36.434 23.146 -41.777 1.00 89.62 789 ALA A N 1
ATOM 6403 C CA . ALA A 1 789 ? 35.127 22.699 -41.301 1.00 89.62 789 ALA A CA 1
ATOM 6404 C C . ALA A 1 789 ? 35.122 21.189 -41.017 1.00 89.62 789 ALA A C 1
ATOM 6406 O O . ALA A 1 789 ? 34.640 20.774 -39.966 1.00 89.62 789 ALA A O 1
ATOM 6407 N N . PHE A 1 790 ? 35.731 20.390 -41.898 1.00 93.25 790 PHE A N 1
ATOM 6408 C CA . PHE A 1 790 ? 35.909 18.950 -41.710 1.00 93.25 790 PHE A CA 1
ATOM 6409 C C . PHE A 1 790 ? 36.663 18.621 -40.412 1.00 93.25 790 PHE A C 1
ATOM 6411 O O . PHE A 1 790 ? 36.217 17.773 -39.639 1.00 93.25 790 PHE A O 1
ATOM 6418 N N . LEU A 1 791 ? 37.779 19.310 -40.144 1.00 93.19 791 LEU A N 1
ATOM 6419 C CA . LEU A 1 791 ? 38.586 19.084 -38.940 1.00 93.19 791 LEU A CA 1
ATOM 6420 C C . LEU A 1 791 ? 37.790 19.360 -37.657 1.00 93.19 791 LEU A C 1
ATOM 6422 O O . LEU A 1 791 ? 37.873 18.579 -36.715 1.00 93.19 791 LEU A O 1
ATOM 6426 N N . ARG A 1 792 ? 36.978 20.424 -37.637 1.00 93.50 792 ARG A N 1
ATOM 6427 C CA . ARG A 1 792 ? 36.115 20.749 -36.491 1.00 93.50 792 ARG A CA 1
ATOM 6428 C C . ARG A 1 792 ? 35.024 19.696 -36.277 1.00 93.50 792 ARG A C 1
ATOM 6430 O O . ARG A 1 792 ? 34.920 19.147 -35.189 1.00 93.50 792 ARG A O 1
ATOM 6437 N N . ILE A 1 793 ? 34.295 19.313 -37.330 1.00 94.12 793 ILE A N 1
ATOM 6438 C CA . ILE A 1 793 ? 33.257 18.267 -37.238 1.00 94.12 793 ILE A CA 1
ATOM 6439 C C . ILE A 1 793 ? 33.854 16.908 -36.825 1.00 94.12 793 ILE A C 1
ATOM 6441 O O . ILE A 1 793 ? 33.193 16.116 -36.159 1.00 94.12 793 ILE A O 1
ATOM 6445 N N . SER A 1 794 ? 35.119 16.637 -37.157 1.00 94.06 794 SER A N 1
ATOM 6446 C CA . SER A 1 794 ? 35.815 15.419 -36.716 1.00 94.06 794 SER A CA 1
ATOM 6447 C C . SER A 1 794 ? 35.982 15.342 -35.192 1.00 94.06 794 SER A C 1
ATOM 6449 O O . SER A 1 794 ? 35.952 14.243 -34.639 1.00 94.06 794 SER A O 1
ATOM 6451 N N . ILE A 1 795 ? 36.105 16.488 -34.512 1.00 93.50 795 ILE A N 1
ATOM 6452 C CA . ILE A 1 795 ? 36.119 16.572 -33.042 1.00 93.50 795 ILE A CA 1
ATOM 6453 C C . ILE A 1 795 ? 34.732 16.223 -32.492 1.00 93.50 795 ILE A C 1
ATOM 6455 O O . ILE A 1 795 ? 34.629 15.413 -31.572 1.00 93.50 795 ILE A O 1
ATOM 6459 N N . ASP A 1 796 ? 33.666 16.759 -33.094 1.00 93.94 796 ASP A N 1
ATOM 6460 C CA . ASP A 1 796 ? 32.290 16.420 -32.709 1.00 93.94 796 ASP A CA 1
ATOM 6461 C C . ASP A 1 796 ? 32.021 14.915 -32.895 1.00 93.94 796 ASP A C 1
ATOM 6463 O O . ASP A 1 796 ? 31.402 14.288 -32.038 1.00 93.94 796 ASP A O 1
ATOM 6467 N N . LEU A 1 797 ? 32.514 14.301 -33.978 1.00 94.62 797 LEU A N 1
ATOM 6468 C CA . LEU A 1 797 ? 32.375 12.859 -34.228 1.00 94.62 797 LEU A CA 1
ATOM 6469 C C . LEU A 1 797 ? 33.095 12.003 -33.172 1.00 94.62 797 LEU A C 1
ATOM 6471 O O . LEU A 1 797 ? 32.580 10.960 -32.769 1.00 94.62 797 LEU A O 1
ATOM 6475 N N . GLU A 1 798 ? 34.275 12.430 -32.715 1.00 94.19 798 GLU A N 1
ATOM 6476 C CA . GLU A 1 798 ? 35.004 11.782 -31.617 1.00 94.19 798 GLU A CA 1
ATOM 6477 C C . GLU A 1 798 ? 34.246 11.921 -30.290 1.00 94.19 798 GLU A C 1
ATOM 6479 O O . GLU A 1 798 ? 33.995 10.924 -29.612 1.00 94.19 798 GLU A O 1
ATOM 6484 N N . ARG A 1 799 ? 33.806 13.138 -29.955 1.00 92.62 799 ARG A N 1
ATOM 6485 C CA . ARG A 1 799 ? 33.044 13.442 -28.736 1.00 92.62 799 ARG A CA 1
ATOM 6486 C C . ARG A 1 799 ? 31.731 12.665 -28.642 1.00 92.62 799 ARG A C 1
ATOM 6488 O O . ARG A 1 799 ? 31.386 12.195 -27.565 1.00 92.62 799 ARG A O 1
ATOM 6495 N N . ASN A 1 800 ? 31.024 12.510 -29.759 1.00 92.06 800 ASN A N 1
ATOM 6496 C CA . ASN A 1 800 ? 29.761 11.772 -29.835 1.00 92.06 800 ASN A CA 1
ATOM 6497 C C . ASN A 1 800 ? 29.961 10.254 -30.040 1.00 92.06 800 ASN A C 1
ATOM 6499 O O . ASN A 1 800 ? 29.017 9.538 -30.357 1.00 92.06 800 ASN A O 1
ATOM 6503 N N . GLY A 1 801 ? 31.187 9.735 -29.903 1.00 92.31 801 GLY A N 1
ATOM 6504 C CA . GLY A 1 801 ? 31.450 8.294 -29.873 1.00 92.31 801 GLY A CA 1
ATOM 6505 C C . GLY A 1 801 ? 31.403 7.570 -31.224 1.00 92.31 801 GLY A C 1
ATOM 6506 O O . GLY A 1 801 ? 31.483 6.341 -31.246 1.00 92.31 801 GLY A O 1
ATOM 6507 N N . PHE A 1 802 ? 31.326 8.297 -32.341 1.00 94.25 802 PHE A N 1
ATOM 6508 C CA . PHE A 1 802 ? 31.405 7.744 -33.701 1.00 94.25 802 PHE A CA 1
ATOM 6509 C C . PHE A 1 802 ? 32.849 7.427 -34.120 1.00 94.25 802 PHE A C 1
ATOM 6511 O O . PHE A 1 802 ? 33.091 6.569 -34.978 1.00 94.25 802 PHE A O 1
ATOM 6518 N N . LEU A 1 803 ? 33.820 8.117 -33.514 1.00 95.06 803 LEU A N 1
ATOM 6519 C CA . LEU A 1 803 ? 35.254 7.882 -33.669 1.00 95.06 803 LEU A CA 1
ATOM 6520 C C . LEU A 1 803 ? 35.891 7.625 -32.300 1.00 95.06 803 LEU A C 1
ATOM 6522 O O . LEU A 1 803 ? 35.439 8.137 -31.280 1.00 95.06 803 LEU A O 1
ATOM 6526 N N . LYS A 1 804 ? 36.970 6.844 -32.278 1.00 94.75 804 LYS A N 1
ATOM 6527 C CA . LYS A 1 804 ? 37.797 6.616 -31.088 1.00 94.75 804 LYS A CA 1
ATOM 6528 C C . LYS A 1 804 ? 39.248 6.944 -31.405 1.00 94.75 804 LYS A C 1
ATOM 6530 O O . LYS A 1 804 ? 39.753 6.567 -32.462 1.00 94.75 804 LYS A O 1
ATOM 6535 N N . ARG A 1 805 ? 39.940 7.592 -30.469 1.00 92.94 805 ARG A N 1
ATOM 6536 C CA . ARG A 1 805 ? 41.382 7.824 -30.572 1.00 92.94 805 ARG A CA 1
ATOM 6537 C C . ARG A 1 805 ? 42.170 6.597 -30.133 1.00 92.94 805 ARG A C 1
ATOM 6539 O O . ARG A 1 805 ? 41.946 6.050 -29.054 1.00 92.94 805 ARG A O 1
ATOM 6546 N N . LYS A 1 806 ? 43.106 6.174 -30.976 1.00 90.44 806 LYS A N 1
ATOM 6547 C CA . LYS A 1 806 ? 44.049 5.083 -30.728 1.00 90.44 806 LYS A CA 1
ATOM 6548 C C . LYS A 1 806 ? 45.408 5.495 -31.289 1.00 90.44 806 LYS A C 1
ATOM 6550 O O . LYS A 1 806 ? 45.498 5.928 -32.432 1.00 90.44 806 LYS A O 1
ATOM 6555 N N . ASN A 1 807 ? 46.449 5.450 -30.457 1.00 86.50 807 ASN A N 1
ATOM 6556 C CA . ASN A 1 807 ? 47.815 5.852 -30.829 1.00 86.50 807 ASN A CA 1
ATOM 6557 C C . ASN A 1 807 ? 47.916 7.262 -31.456 1.00 86.50 807 ASN A C 1
ATOM 6559 O O . ASN A 1 807 ? 48.665 7.482 -32.404 1.00 86.50 807 ASN A O 1
ATOM 6563 N N . GLY A 1 808 ? 47.118 8.221 -30.973 1.00 85.75 808 GLY A N 1
ATOM 6564 C CA . GLY A 1 808 ? 47.079 9.589 -31.513 1.00 85.75 808 GLY A CA 1
ATOM 6565 C C . GLY A 1 808 ? 46.343 9.750 -32.852 1.00 85.75 808 GLY A C 1
ATOM 6566 O O . GLY A 1 808 ? 46.178 10.878 -33.310 1.00 85.75 808 GLY A O 1
ATOM 6567 N N . LYS A 1 809 ? 45.851 8.661 -33.451 1.00 92.50 809 LYS A N 1
ATOM 6568 C CA . LYS A 1 809 ? 45.043 8.640 -34.679 1.00 92.50 809 LYS A CA 1
ATOM 6569 C C . LYS A 1 809 ? 43.589 8.267 -34.372 1.00 92.50 809 LYS A C 1
ATOM 6571 O O . LYS A 1 809 ? 43.288 7.780 -33.285 1.00 92.50 809 LYS A O 1
ATOM 6576 N N . LEU A 1 810 ? 42.677 8.512 -35.310 1.00 94.00 810 LEU A N 1
ATOM 6577 C CA . LEU A 1 810 ? 41.255 8.193 -35.171 1.00 94.00 810 LEU A CA 1
ATOM 6578 C C . LEU A 1 810 ? 40.905 6.911 -35.931 1.00 94.00 810 LEU A C 1
ATOM 6580 O O . LEU A 1 810 ? 41.439 6.649 -37.010 1.00 94.00 810 LEU A O 1
ATOM 6584 N N . ILE A 1 811 ? 39.983 6.133 -35.370 1.00 94.50 811 ILE A N 1
ATOM 6585 C CA . ILE A 1 811 ? 39.370 4.959 -35.997 1.00 94.50 811 ILE A CA 1
ATOM 6586 C C . ILE A 1 811 ? 37.852 5.006 -35.806 1.00 94.50 811 ILE A C 1
ATOM 6588 O O . ILE A 1 811 ? 37.363 5.499 -34.787 1.00 94.50 811 ILE A O 1
ATOM 6592 N N . VAL A 1 812 ? 37.100 4.499 -36.785 1.00 93.25 812 VAL A N 1
ATOM 6593 C CA . VAL A 1 812 ? 35.639 4.374 -36.689 1.00 93.25 812 VAL A CA 1
ATOM 6594 C C . VAL A 1 812 ? 35.279 3.415 -35.560 1.00 93.25 812 VAL A C 1
ATOM 6596 O O . VAL A 1 812 ? 35.775 2.290 -35.511 1.00 93.25 812 VAL A O 1
ATOM 6599 N N . LYS A 1 813 ? 34.392 3.860 -34.670 1.00 92.88 813 LYS A N 1
ATOM 6600 C CA . LYS A 1 813 ? 33.796 3.042 -33.614 1.00 92.88 813 LYS A CA 1
ATOM 6601 C C . LYS A 1 813 ? 32.335 2.783 -33.980 1.00 92.88 813 LYS A C 1
ATOM 6603 O O . LYS A 1 813 ? 31.656 3.676 -34.478 1.00 92.88 813 LYS A O 1
ATOM 6608 N N . LYS A 1 814 ? 31.851 1.563 -33.752 1.00 90.69 814 LYS A N 1
ATOM 6609 C CA . LYS A 1 814 ? 30.422 1.260 -33.870 1.00 90.69 814 LYS A CA 1
ATOM 6610 C C . LYS A 1 814 ? 29.681 1.855 -32.673 1.00 90.69 814 LYS A C 1
ATOM 6612 O O . LYS A 1 814 ? 30.094 1.648 -31.532 1.00 90.69 814 LYS A O 1
ATOM 6617 N N . HIS A 1 815 ? 28.635 2.631 -32.938 1.00 94.50 815 HIS A N 1
ATOM 6618 C CA . HIS A 1 815 ? 27.840 3.259 -31.886 1.00 94.50 815 HIS A CA 1
ATOM 6619 C C . HIS A 1 815 ? 26.815 2.265 -31.294 1.00 94.50 815 HIS A C 1
ATOM 6621 O O . HIS A 1 815 ? 26.247 1.487 -32.060 1.00 94.50 815 HIS A O 1
ATOM 6627 N N . PRO A 1 816 ? 26.486 2.308 -29.986 1.00 93.94 816 PRO A N 1
ATOM 6628 C CA . PRO A 1 816 ? 25.460 1.435 -29.391 1.00 93.94 816 PRO A CA 1
ATOM 6629 C C . PRO A 1 816 ? 24.095 1.501 -30.099 1.00 93.94 816 PRO A C 1
ATOM 6631 O O . PRO A 1 816 ? 23.427 0.490 -30.300 1.00 93.94 816 PRO A O 1
ATOM 6634 N N . VAL A 1 817 ? 23.701 2.690 -30.568 1.00 95.56 817 VAL A N 1
ATOM 6635 C CA . VAL A 1 817 ? 22.486 2.870 -31.390 1.00 95.56 817 VAL A CA 1
ATOM 6636 C C . VAL A 1 817 ? 22.568 2.084 -32.705 1.00 95.56 817 VAL A C 1
ATOM 6638 O O . VAL A 1 817 ? 21.575 1.496 -33.126 1.00 95.56 817 VAL A O 1
ATOM 6641 N N . GLU A 1 818 ? 23.741 2.036 -33.350 1.00 94.75 818 GLU A N 1
ATOM 6642 C CA . GLU A 1 818 ? 23.933 1.230 -34.561 1.00 94.75 818 GLU A CA 1
ATOM 6643 C C . GLU A 1 818 ? 23.746 -0.259 -34.256 1.00 94.75 818 GLU A C 1
ATOM 6645 O O . GLU A 1 818 ? 23.024 -0.939 -34.980 1.00 94.75 818 GLU A O 1
ATOM 6650 N N . GLU A 1 819 ? 24.340 -0.759 -33.168 1.00 93.88 819 GLU A N 1
ATOM 6651 C CA . GLU A 1 819 ? 24.185 -2.153 -32.725 1.00 93.88 819 GLU A CA 1
ATOM 6652 C C . GLU A 1 819 ? 22.716 -2.500 -32.481 1.00 93.88 819 GLU A C 1
ATOM 6654 O O . GLU A 1 819 ? 22.214 -3.489 -33.022 1.00 93.88 819 GLU A O 1
ATOM 6659 N N . ARG A 1 820 ? 21.986 -1.619 -31.788 1.00 93.12 820 ARG A N 1
ATOM 6660 C CA . ARG A 1 820 ? 20.561 -1.807 -31.513 1.00 93.12 820 ARG A CA 1
ATOM 6661 C C . ARG A 1 820 ? 19.710 -1.856 -32.784 1.00 93.12 820 ARG A C 1
ATOM 6663 O O . ARG A 1 820 ? 18.839 -2.719 -32.888 1.00 93.12 820 ARG A O 1
ATOM 6670 N N . ILE A 1 821 ? 19.950 -0.976 -33.765 1.00 94.75 821 ILE A N 1
ATOM 6671 C CA . ILE A 1 821 ? 19.250 -1.028 -35.067 1.00 94.75 821 ILE A CA 1
ATOM 6672 C C . ILE A 1 821 ? 19.474 -2.394 -35.725 1.00 94.75 821 ILE A C 1
ATOM 6674 O O . ILE A 1 821 ? 18.528 -3.007 -36.224 1.00 94.75 821 ILE A O 1
ATOM 6678 N N . LEU A 1 822 ? 20.714 -2.886 -35.716 1.00 93.62 822 LEU A N 1
ATOM 6679 C CA . LEU A 1 822 ? 21.049 -4.174 -36.316 1.00 93.62 822 LEU A CA 1
ATOM 6680 C C . LEU A 1 822 ? 20.356 -5.330 -35.596 1.00 93.62 822 LEU A C 1
ATOM 6682 O O . LEU A 1 822 ? 19.832 -6.218 -36.264 1.00 93.62 822 LEU A O 1
ATOM 6686 N N . ASP A 1 823 ? 20.288 -5.315 -34.267 1.00 91.62 823 ASP A N 1
ATOM 6687 C CA . ASP A 1 823 ? 19.613 -6.365 -33.501 1.00 91.62 823 ASP A CA 1
ATOM 6688 C C . ASP A 1 823 ? 18.098 -6.379 -33.723 1.00 91.62 823 ASP A C 1
ATOM 6690 O O . ASP A 1 823 ? 17.506 -7.454 -33.860 1.00 91.62 823 ASP A O 1
ATOM 6694 N N . ILE A 1 824 ? 17.474 -5.205 -33.867 1.00 91.38 824 ILE A N 1
ATOM 6695 C CA . ILE A 1 824 ? 16.067 -5.094 -34.279 1.00 91.38 824 ILE A CA 1
ATOM 6696 C C . ILE A 1 824 ? 15.875 -5.721 -35.664 1.00 91.38 824 ILE A C 1
ATOM 6698 O O . ILE A 1 824 ? 14.985 -6.550 -35.848 1.00 91.38 824 ILE A O 1
ATOM 6702 N N . LEU A 1 825 ? 16.728 -5.388 -36.637 1.00 92.06 825 LEU A N 1
ATOM 6703 C CA . LEU A 1 825 ? 16.619 -5.921 -37.998 1.00 92.06 825 LEU A CA 1
ATOM 6704 C C . LEU A 1 825 ? 16.931 -7.423 -38.085 1.00 92.06 825 LEU A C 1
ATOM 6706 O O . LEU A 1 825 ? 16.331 -8.107 -38.912 1.00 92.06 825 LEU A O 1
ATOM 6710 N N . LYS A 1 826 ? 17.805 -7.967 -37.227 1.00 90.19 826 LYS A N 1
ATOM 6711 C CA . LYS A 1 826 ? 18.023 -9.421 -37.104 1.00 90.19 826 LYS A CA 1
ATOM 6712 C C . LYS A 1 826 ? 16.764 -10.133 -36.601 1.00 90.19 826 LYS A C 1
ATOM 6714 O O . LYS A 1 826 ? 16.425 -11.193 -37.125 1.00 90.19 826 LYS A O 1
ATOM 6719 N N . LYS A 1 827 ? 16.078 -9.558 -35.603 1.00 87.19 827 LYS A N 1
ATOM 6720 C CA . LYS A 1 827 ? 14.864 -10.130 -34.993 1.00 87.19 827 LYS A CA 1
ATOM 6721 C C . LYS A 1 827 ? 13.648 -10.017 -35.927 1.00 87.19 827 LYS A C 1
ATOM 6723 O O . LYS A 1 827 ? 12.989 -11.018 -36.189 1.00 87.19 827 LYS A O 1
ATOM 6728 N N . GLU A 1 828 ? 13.378 -8.829 -36.467 1.00 84.75 828 GLU A N 1
ATOM 6729 C CA . GLU A 1 828 ? 12.179 -8.544 -37.277 1.00 84.75 828 GLU A CA 1
ATOM 6730 C C . GLU A 1 828 ? 12.347 -8.897 -38.769 1.00 84.75 828 GLU A C 1
ATOM 6732 O O . GLU A 1 828 ? 11.365 -8.971 -39.507 1.00 84.75 828 GLU A O 1
ATOM 6737 N N . LYS A 1 829 ? 13.585 -9.127 -39.240 1.00 85.75 829 LYS A N 1
ATOM 6738 C CA . LYS A 1 829 ? 14.012 -9.324 -40.648 1.00 85.75 829 LYS A CA 1
ATOM 6739 C C . LYS A 1 829 ? 13.773 -8.120 -41.569 1.00 85.75 829 LYS A C 1
ATOM 6741 O O . LYS A 1 829 ? 14.636 -7.783 -42.380 1.00 85.75 829 LYS A O 1
ATOM 6746 N N . LYS A 1 830 ? 12.607 -7.479 -41.472 1.00 89.75 830 LYS A N 1
ATOM 6747 C CA . LYS A 1 830 ? 12.180 -6.341 -42.288 1.00 89.75 830 LYS A CA 1
ATOM 6748 C C . LYS A 1 830 ? 11.217 -5.459 -41.491 1.00 89.75 830 LYS A C 1
ATOM 6750 O O . LYS A 1 830 ? 10.199 -5.944 -41.016 1.00 89.75 830 LYS A O 1
ATOM 6755 N N . ILE A 1 831 ? 11.506 -4.162 -41.401 1.00 91.75 831 ILE A N 1
ATOM 6756 C CA . ILE A 1 831 ? 10.717 -3.199 -40.614 1.00 91.75 831 ILE A CA 1
ATOM 6757 C C . ILE A 1 831 ? 10.307 -1.997 -41.461 1.00 91.75 831 ILE A C 1
ATOM 6759 O O . ILE A 1 831 ? 11.068 -1.563 -42.327 1.00 91.75 831 ILE A O 1
ATOM 6763 N N . VAL A 1 832 ? 9.109 -1.452 -41.237 1.00 92.19 832 VAL A N 1
ATOM 6764 C CA . VAL A 1 832 ? 8.686 -0.187 -41.860 1.00 92.19 832 VAL A CA 1
ATOM 6765 C C . VAL A 1 832 ? 9.552 0.949 -41.310 1.00 92.19 832 VAL A C 1
ATOM 6767 O O . VAL A 1 832 ? 9.820 1.002 -40.110 1.00 92.19 832 VAL A O 1
ATOM 6770 N N . LYS A 1 833 ? 9.989 1.876 -42.170 1.00 89.62 833 LYS A N 1
ATOM 6771 C CA . LYS A 1 833 ? 10.908 2.966 -41.782 1.00 89.62 833 LYS A CA 1
ATOM 6772 C C . LYS A 1 833 ? 10.391 3.790 -40.596 1.00 89.62 833 LYS A C 1
ATOM 6774 O O . LYS A 1 833 ? 11.161 4.128 -39.703 1.00 89.62 833 LYS A O 1
ATOM 6779 N N . GLU A 1 834 ? 9.093 4.080 -40.573 1.00 86.62 834 GLU A N 1
ATOM 6780 C CA . GLU A 1 834 ? 8.442 4.834 -39.493 1.00 86.62 834 GLU A CA 1
ATOM 6781 C C . GLU A 1 834 ? 8.306 4.029 -38.196 1.00 86.62 834 GLU A C 1
ATOM 6783 O O . GLU A 1 834 ? 8.388 4.600 -37.108 1.00 86.62 834 GLU A O 1
ATOM 6788 N N . ASP A 1 835 ? 8.141 2.708 -38.296 1.00 90.06 835 ASP A N 1
ATOM 6789 C CA . ASP A 1 835 ? 8.003 1.834 -37.132 1.00 90.06 835 ASP A CA 1
ATOM 6790 C C . ASP A 1 835 ? 9.329 1.630 -36.406 1.00 90.06 835 ASP A C 1
ATOM 6792 O O . ASP A 1 835 ? 9.320 1.474 -35.188 1.00 90.06 835 ASP A O 1
ATOM 6796 N N . LEU A 1 836 ? 10.466 1.715 -37.109 1.00 91.00 836 LEU A N 1
ATOM 6797 C CA . LEU A 1 836 ? 11.791 1.648 -36.484 1.00 91.00 836 LEU A CA 1
ATOM 6798 C C . LEU A 1 836 ? 11.950 2.699 -35.376 1.00 91.00 836 LEU A C 1
ATOM 6800 O O . LEU A 1 836 ? 12.496 2.389 -34.324 1.00 91.00 836 LEU A O 1
ATOM 6804 N N . LEU A 1 837 ? 11.407 3.908 -35.567 1.00 89.62 837 LEU A N 1
ATOM 6805 C CA . LEU A 1 837 ? 11.444 4.974 -34.557 1.00 89.62 837 LEU A CA 1
ATOM 6806 C C . LEU A 1 837 ? 10.754 4.574 -33.250 1.00 89.62 837 LEU A C 1
ATOM 6808 O O . LEU A 1 837 ? 11.156 5.041 -32.191 1.00 89.62 837 LEU A O 1
ATOM 6812 N N . LYS A 1 838 ? 9.733 3.713 -33.310 1.00 90.25 838 LYS A N 1
ATOM 6813 C CA . LYS A 1 838 ? 8.965 3.301 -32.131 1.00 90.25 838 LYS A CA 1
ATOM 6814 C C . LYS A 1 838 ? 9.759 2.380 -31.198 1.00 90.25 838 LYS A C 1
ATOM 6816 O O . LYS A 1 838 ? 9.291 2.146 -30.095 1.00 90.25 838 LYS A O 1
ATOM 6821 N N . TYR A 1 839 ? 10.912 1.858 -31.627 1.00 91.81 839 TYR A N 1
ATOM 6822 C CA . TYR A 1 839 ? 11.795 0.998 -30.824 1.00 91.81 839 TYR A CA 1
ATOM 6823 C C . TYR A 1 839 ? 12.844 1.770 -30.006 1.00 91.81 839 TYR A C 1
ATOM 6825 O O . TYR A 1 839 ? 13.634 1.144 -29.291 1.00 91.81 839 TYR A O 1
ATOM 6833 N N . PHE A 1 840 ? 12.877 3.099 -30.139 1.00 94.00 840 PHE A N 1
ATOM 6834 C CA . PHE A 1 840 ? 13.835 3.984 -29.484 1.00 94.00 840 PHE A CA 1
ATOM 6835 C C . PHE A 1 840 ? 13.113 5.058 -28.670 1.00 94.00 840 PHE A C 1
ATOM 6837 O O . PHE A 1 840 ? 11.997 5.470 -28.991 1.00 94.00 840 PHE A O 1
ATOM 6844 N N . ILE A 1 841 ? 13.797 5.557 -27.644 1.00 94.38 841 ILE A N 1
ATOM 6845 C CA . ILE A 1 841 ? 13.391 6.736 -26.879 1.00 94.38 841 ILE A CA 1
ATOM 6846 C C . ILE A 1 841 ? 14.158 7.917 -27.466 1.00 94.38 841 ILE A C 1
ATOM 6848 O O . ILE A 1 841 ? 15.357 8.053 -27.241 1.00 94.38 841 ILE A O 1
ATOM 6852 N N . VAL A 1 842 ? 13.501 8.745 -28.278 1.00 92.00 842 VAL A N 1
ATOM 6853 C CA . VAL A 1 842 ? 14.173 9.825 -29.018 1.00 92.00 842 VAL A CA 1
ATOM 6854 C C . VAL A 1 842 ? 13.599 11.184 -28.653 1.00 92.00 842 VAL A C 1
ATOM 6856 O O . VAL A 1 842 ? 12.394 11.400 -28.766 1.00 92.00 842 VAL A O 1
ATOM 6859 N N . ARG A 1 843 ? 14.470 12.132 -28.291 1.00 89.69 843 ARG A N 1
ATOM 6860 C CA . ARG A 1 843 ? 14.074 13.543 -28.153 1.00 89.69 843 ARG A CA 1
ATOM 6861 C C . ARG A 1 843 ? 13.834 14.185 -29.520 1.00 89.69 843 ARG A C 1
ATOM 6863 O O . ARG A 1 843 ? 12.895 14.952 -29.709 1.00 89.69 843 ARG A O 1
ATOM 6870 N N . ASN A 1 844 ? 14.667 13.836 -30.501 1.00 89.69 844 ASN A N 1
ATOM 6871 C CA . ASN A 1 844 ? 14.557 14.317 -31.873 1.00 89.69 844 ASN A CA 1
ATOM 6872 C C . ASN A 1 844 ? 14.611 13.146 -32.860 1.00 89.69 844 ASN A C 1
ATOM 6874 O O . ASN A 1 844 ? 15.638 12.489 -33.017 1.00 89.69 844 ASN A O 1
ATOM 6878 N N . ARG A 1 845 ? 13.511 12.920 -33.590 1.00 89.75 845 ARG A N 1
ATOM 6879 C CA . ARG A 1 845 ? 13.398 11.837 -34.588 1.00 89.75 845 ARG A CA 1
ATOM 6880 C C . ARG A 1 845 ? 14.486 11.919 -35.669 1.00 89.75 845 ARG A C 1
ATOM 6882 O O . ARG A 1 845 ? 14.889 10.886 -36.201 1.00 89.75 845 ARG A O 1
ATOM 6889 N N . ARG A 1 846 ? 15.000 13.127 -35.947 1.00 91.00 846 ARG A N 1
ATOM 6890 C CA . ARG A 1 846 ? 16.093 13.352 -36.906 1.00 91.00 846 ARG A CA 1
ATOM 6891 C C . ARG A 1 846 ? 17.408 12.713 -36.481 1.00 91.00 846 ARG A C 1
ATOM 6893 O O . ARG A 1 846 ? 18.194 12.372 -37.352 1.00 91.00 846 ARG A O 1
ATOM 6900 N N . TYR A 1 847 ? 17.647 12.487 -35.189 1.00 92.88 847 TYR A N 1
ATOM 6901 C CA . TYR A 1 847 ? 18.856 11.788 -34.750 1.00 92.88 847 TYR A CA 1
ATOM 6902 C C . TYR A 1 847 ? 18.927 10.381 -35.349 1.00 92.88 847 TYR A C 1
ATOM 6904 O O . TYR A 1 847 ? 19.954 9.987 -35.893 1.00 92.88 847 TYR A O 1
ATOM 6912 N N . LEU A 1 848 ? 17.815 9.646 -35.367 1.00 91.56 848 LEU A N 1
ATOM 6913 C CA . LEU A 1 848 ? 17.792 8.326 -35.990 1.00 91.56 848 LEU A CA 1
ATOM 6914 C C . LEU A 1 848 ? 17.815 8.418 -37.527 1.00 91.56 848 LEU A C 1
ATOM 6916 O O . LEU A 1 848 ? 18.603 7.725 -38.169 1.00 91.56 848 LEU A O 1
ATOM 6920 N N . THR A 1 849 ? 16.973 9.277 -38.120 1.00 90.31 849 THR A N 1
ATOM 6921 C CA . THR A 1 849 ? 16.751 9.297 -39.580 1.00 90.31 849 THR A CA 1
ATOM 6922 C C . THR A 1 849 ? 17.810 10.043 -40.384 1.00 90.31 849 THR A C 1
ATOM 6924 O O . THR A 1 849 ? 18.032 9.692 -41.537 1.00 90.31 849 THR A O 1
ATOM 6927 N N . ASP A 1 850 ? 18.434 11.079 -39.820 1.00 91.81 850 ASP A N 1
ATOM 6928 C CA . ASP A 1 850 ? 19.440 11.901 -40.505 1.00 91.81 850 ASP A CA 1
ATOM 6929 C C . ASP A 1 850 ? 20.880 11.537 -40.099 1.00 91.81 850 ASP A C 1
ATOM 6931 O O . ASP A 1 850 ? 21.805 11.930 -40.808 1.00 91.81 850 ASP A O 1
ATOM 6935 N N . VAL A 1 851 ? 21.080 10.782 -39.004 1.00 93.69 851 VAL A N 1
ATOM 6936 C CA . VAL A 1 851 ? 22.414 10.365 -38.529 1.00 93.69 851 VAL A CA 1
ATOM 6937 C C . VAL A 1 851 ? 22.602 8.853 -38.634 1.00 93.69 851 VAL A C 1
ATOM 6939 O O . VAL A 1 851 ? 23.214 8.379 -39.591 1.00 93.69 851 VAL A O 1
ATOM 6942 N N . PHE A 1 852 ? 22.061 8.075 -37.694 1.00 95.06 852 PHE A N 1
ATOM 6943 C CA . PHE A 1 852 ? 22.416 6.656 -37.546 1.00 95.06 852 PHE A CA 1
ATOM 6944 C C . PHE A 1 852 ? 22.015 5.779 -38.737 1.00 95.06 852 PHE A C 1
ATOM 6946 O O . PHE A 1 852 ? 22.804 4.949 -39.192 1.00 95.06 852 PHE A O 1
ATOM 6953 N N . VAL A 1 853 ? 20.805 5.962 -39.272 1.00 93.50 853 VAL A N 1
ATOM 6954 C CA . VAL A 1 853 ? 20.325 5.166 -40.409 1.00 93.50 853 VAL A CA 1
ATOM 6955 C C . VAL A 1 853 ? 21.145 5.437 -41.684 1.00 93.50 853 VAL A C 1
ATOM 6957 O O . VAL A 1 853 ? 21.656 4.469 -42.254 1.00 93.50 853 VAL A O 1
ATOM 6960 N N . PRO A 1 854 ? 21.370 6.699 -42.110 1.00 91.00 854 PRO A N 1
ATOM 6961 C CA . PRO A 1 854 ? 22.243 6.996 -43.247 1.00 91.00 854 PRO A CA 1
ATOM 6962 C C . PRO A 1 854 ? 23.671 6.462 -43.100 1.00 91.00 854 PRO A C 1
ATOM 6964 O O . PRO A 1 854 ? 24.269 6.044 -44.092 1.00 91.00 854 PRO A O 1
ATOM 6967 N N . ILE A 1 855 ? 24.225 6.452 -41.882 1.00 92.19 855 ILE A N 1
ATOM 6968 C CA . ILE A 1 855 ? 25.553 5.888 -41.597 1.00 92.19 855 ILE A CA 1
ATOM 6969 C C . ILE A 1 855 ? 25.571 4.381 -41.874 1.00 92.19 855 ILE A C 1
ATOM 6971 O O . ILE A 1 855 ? 26.450 3.899 -42.594 1.00 92.19 855 ILE A O 1
ATOM 6975 N N . LEU A 1 856 ? 24.589 3.634 -41.362 1.00 93.88 856 LEU A N 1
ATOM 6976 C CA . LEU A 1 856 ? 24.480 2.188 -41.576 1.00 93.88 856 LEU A CA 1
ATOM 6977 C C . LEU A 1 856 ? 24.218 1.821 -43.047 1.00 93.88 856 LEU A C 1
ATOM 6979 O O . LEU A 1 856 ? 24.817 0.868 -43.554 1.00 93.88 856 LEU A O 1
ATOM 6983 N N . GLU A 1 857 ? 23.375 2.586 -43.751 1.00 91.44 857 GLU A N 1
ATOM 6984 C CA . GLU A 1 857 ? 23.175 2.441 -45.203 1.00 91.44 857 GLU A CA 1
ATOM 6985 C C . GLU A 1 857 ? 24.476 2.740 -45.961 1.00 91.44 857 GLU A C 1
ATOM 6987 O O . GLU A 1 857 ? 24.830 2.066 -46.935 1.00 91.44 857 GLU A O 1
ATOM 6992 N N . TYR A 1 858 ? 25.247 3.732 -45.502 1.00 89.75 858 TYR A N 1
ATOM 6993 C CA . TYR A 1 858 ? 26.522 4.057 -46.123 1.00 89.75 858 TYR A CA 1
ATOM 6994 C C . TYR A 1 858 ? 27.559 2.943 -45.947 1.00 89.75 858 TYR A C 1
ATOM 6996 O O . TYR A 1 858 ? 28.231 2.599 -46.922 1.00 89.75 858 TYR A O 1
ATOM 7004 N N . LYS A 1 859 ? 27.623 2.335 -44.754 1.00 91.19 859 LYS A N 1
ATOM 7005 C CA . LYS A 1 859 ? 28.419 1.129 -44.472 1.00 91.19 859 LYS A CA 1
ATOM 7006 C C . LYS A 1 859 ? 27.949 -0.103 -45.259 1.00 91.19 859 LYS A C 1
ATOM 7008 O O . LYS A 1 859 ? 28.657 -1.099 -45.284 1.00 91.19 859 LYS A O 1
ATOM 7013 N N . GLY A 1 860 ? 26.777 -0.056 -45.896 1.00 89.31 860 GLY A N 1
ATOM 7014 C CA . GLY A 1 860 ? 26.224 -1.171 -46.666 1.00 89.31 860 GLY A CA 1
ATOM 7015 C C . GLY A 1 860 ? 25.663 -2.309 -45.815 1.00 89.31 860 GLY A C 1
ATOM 7016 O O . GLY A 1 860 ? 25.335 -3.355 -46.363 1.00 89.31 860 GLY A O 1
ATOM 7017 N N . ILE A 1 861 ? 25.537 -2.123 -44.497 1.00 92.50 861 ILE A N 1
ATOM 7018 C CA . ILE A 1 861 ? 25.072 -3.165 -43.565 1.00 92.50 861 ILE A CA 1
ATOM 7019 C C . ILE A 1 861 ? 23.547 -3.311 -43.629 1.00 92.50 861 ILE A C 1
ATOM 7021 O O . ILE A 1 861 ? 23.008 -4.409 -43.482 1.00 92.50 861 ILE A O 1
ATOM 7025 N N . ILE A 1 862 ? 22.852 -2.196 -43.866 1.00 93.81 862 ILE A N 1
ATOM 7026 C CA . ILE A 1 862 ? 21.402 -2.156 -44.054 1.00 93.81 862 ILE A CA 1
ATOM 7027 C C . ILE A 1 862 ? 21.070 -1.591 -45.435 1.00 93.81 862 ILE A C 1
ATOM 7029 O O . ILE A 1 862 ? 21.842 -0.816 -46.004 1.00 93.81 862 ILE A O 1
ATOM 7033 N N . GLN A 1 863 ? 19.886 -1.929 -45.936 1.00 90.12 863 GLN A N 1
ATOM 7034 C CA . GLN A 1 863 ? 19.347 -1.409 -47.188 1.00 90.12 863 GLN A CA 1
ATOM 7035 C C . GLN A 1 863 ? 17.910 -0.905 -47.010 1.00 90.12 863 GLN A C 1
ATOM 7037 O O . GLN A 1 863 ? 17.058 -1.577 -46.421 1.00 90.12 863 GLN A O 1
ATOM 7042 N N . GLY A 1 864 ? 17.626 0.279 -47.552 1.00 85.50 864 GLY A N 1
ATOM 7043 C CA . GLY A 1 864 ? 16.279 0.830 -47.652 1.00 85.50 864 GLY A CA 1
ATOM 7044 C C . GLY A 1 864 ? 15.608 0.462 -48.979 1.00 85.50 864 GLY A C 1
ATOM 7045 O O . GLY A 1 864 ? 15.807 1.153 -49.976 1.00 85.50 864 GLY A O 1
ATOM 7046 N N . LYS A 1 865 ? 14.765 -0.581 -49.005 1.00 81.81 865 LYS A N 1
ATOM 7047 C CA . LYS A 1 865 ? 13.958 -0.962 -50.186 1.00 81.81 865 LYS A CA 1
ATOM 7048 C C . LYS A 1 865 ? 12.499 -0.511 -49.988 1.00 81.81 865 LYS A C 1
ATOM 7050 O O . LYS A 1 865 ? 11.750 -1.101 -49.207 1.00 81.81 865 LYS A O 1
ATOM 7055 N N . GLY A 1 866 ? 12.079 0.541 -50.699 1.00 83.56 866 GLY A N 1
ATOM 7056 C CA . GLY A 1 866 ? 10.733 1.122 -50.567 1.00 83.56 866 GLY A CA 1
ATOM 7057 C C . GLY A 1 866 ? 10.479 1.700 -49.160 1.00 83.56 866 GLY A C 1
ATOM 7058 O O . GLY A 1 866 ? 11.342 2.425 -48.648 1.00 83.56 866 GLY A O 1
ATOM 7059 N N . PRO A 1 867 ? 9.338 1.392 -48.508 1.00 89.19 867 PRO A N 1
ATOM 7060 C CA . PRO A 1 867 ? 9.025 1.874 -47.161 1.00 89.19 867 PRO A CA 1
ATOM 7061 C C . PRO A 1 867 ? 9.661 1.028 -46.045 1.00 89.19 867 PRO A C 1
ATOM 7063 O O . PRO A 1 867 ? 9.271 1.172 -44.889 1.00 89.19 867 PRO A O 1
ATOM 7066 N N . TYR A 1 868 ? 10.634 0.161 -46.357 1.00 92.69 868 TYR A N 1
ATOM 7067 C CA . TYR A 1 868 ? 11.221 -0.769 -45.391 1.00 92.69 868 TYR A CA 1
ATOM 7068 C C . TYR A 1 868 ? 12.740 -0.646 -45.262 1.00 92.69 868 TYR A C 1
ATOM 7070 O O . TYR A 1 868 ? 13.426 -0.327 -46.235 1.00 92.69 868 TYR A O 1
ATOM 7078 N N . TYR A 1 869 ? 13.242 -0.987 -44.075 1.00 94.25 869 TYR A N 1
ATOM 7079 C CA . TYR A 1 869 ? 14.642 -1.316 -43.810 1.00 94.25 869 TYR A CA 1
ATOM 7080 C C . TYR A 1 869 ? 14.806 -2.827 -43.610 1.00 94.25 869 TYR A C 1
ATOM 7082 O O . TYR A 1 869 ? 13.953 -3.480 -43.003 1.00 94.25 869 TYR A O 1
ATOM 7090 N N . SER A 1 870 ? 15.913 -3.377 -44.106 1.00 94.12 870 SER A N 1
ATOM 7091 C CA . SER A 1 870 ? 16.352 -4.751 -43.844 1.00 94.12 870 SER A CA 1
ATOM 7092 C C . SER A 1 870 ? 17.877 -4.823 -43.788 1.00 94.12 870 SER A C 1
ATOM 7094 O O . SER A 1 870 ? 18.560 -3.917 -44.271 1.00 94.12 870 SER A O 1
ATOM 7096 N N . LEU A 1 871 ? 18.414 -5.920 -43.253 1.00 93.44 871 LEU A N 1
ATOM 7097 C CA . LEU A 1 871 ? 19.835 -6.234 -43.419 1.00 93.44 871 LEU A CA 1
ATOM 7098 C C . LEU A 1 871 ? 20.153 -6.459 -44.905 1.00 93.44 871 LEU A C 1
ATOM 7100 O O . LEU A 1 871 ? 19.296 -6.907 -45.679 1.00 93.44 871 LEU A O 1
ATOM 7104 N N . THR A 1 872 ? 21.372 -6.112 -45.299 1.00 91.88 872 THR A N 1
ATOM 7105 C CA . THR A 1 872 ? 21.890 -6.392 -46.639 1.00 91.88 872 THR A CA 1
ATOM 7106 C C . THR A 1 872 ? 22.287 -7.861 -46.742 1.00 91.88 872 THR A C 1
ATOM 7108 O O . THR A 1 872 ? 22.988 -8.378 -45.873 1.00 91.88 872 THR A O 1
ATOM 7111 N N . ASP A 1 873 ? 21.860 -8.537 -47.808 1.00 89.25 873 ASP A N 1
ATOM 7112 C CA . ASP A 1 873 ? 22.339 -9.882 -48.126 1.00 89.25 873 ASP A CA 1
ATOM 7113 C C . ASP A 1 873 ? 23.698 -9.772 -48.832 1.00 89.25 873 ASP A C 1
ATOM 7115 O O . ASP A 1 873 ? 23.802 -9.239 -49.939 1.00 89.25 873 ASP A O 1
ATOM 7119 N N . GLU A 1 874 ? 24.750 -10.262 -48.173 1.00 88.44 874 GLU A N 1
ATOM 7120 C CA . GLU A 1 874 ? 26.120 -10.234 -48.690 1.00 88.44 874 GLU A CA 1
ATOM 7121 C C . GLU A 1 874 ? 26.233 -10.926 -50.057 1.00 88.44 874 GLU A C 1
ATOM 7123 O O . GLU A 1 874 ? 26.932 -10.435 -50.941 1.00 88.44 874 GLU A O 1
ATOM 7128 N N . ARG A 1 875 ? 25.517 -12.038 -50.277 1.00 88.38 875 ARG A N 1
ATOM 7129 C CA . ARG A 1 875 ? 25.579 -12.792 -51.539 1.00 88.38 875 ARG A CA 1
ATOM 7130 C C . ARG A 1 875 ? 24.878 -12.046 -52.665 1.00 88.38 875 ARG A C 1
ATOM 7132 O O . ARG A 1 875 ? 25.405 -12.007 -53.776 1.00 88.38 875 ARG A O 1
ATOM 7139 N N . GLU A 1 876 ? 23.721 -11.446 -52.376 1.00 89.31 876 GLU A N 1
ATOM 7140 C CA . GLU A 1 876 ? 22.998 -10.591 -53.329 1.00 89.31 876 GLU A CA 1
ATOM 7141 C C . GLU A 1 876 ? 23.887 -9.410 -53.748 1.00 89.31 876 GLU A C 1
ATOM 7143 O O . GLU A 1 876 ? 24.061 -9.159 -54.941 1.00 89.31 876 GLU A O 1
ATOM 7148 N N . LEU A 1 877 ? 24.523 -8.744 -52.775 1.00 89.50 877 LEU A N 1
ATOM 7149 C CA . LEU A 1 877 ? 25.400 -7.604 -53.030 1.00 89.50 877 LEU A CA 1
ATOM 7150 C C . LEU A 1 877 ? 26.656 -7.996 -53.820 1.00 89.50 877 LEU A C 1
ATOM 7152 O O . LEU A 1 877 ? 27.016 -7.297 -54.766 1.00 89.50 877 LEU A O 1
ATOM 7156 N N . ILE A 1 878 ? 27.314 -9.109 -53.472 1.00 89.75 878 ILE A N 1
ATOM 7157 C CA . ILE A 1 878 ? 28.463 -9.629 -54.230 1.00 89.75 878 ILE A CA 1
ATOM 7158 C C . ILE A 1 878 ? 28.057 -9.897 -55.678 1.00 89.75 878 ILE A C 1
ATOM 7160 O O . ILE A 1 878 ? 28.737 -9.433 -56.590 1.00 89.75 878 ILE A O 1
ATOM 7164 N N . SER A 1 879 ? 26.943 -10.601 -55.895 1.00 89.94 879 SER A N 1
ATOM 7165 C CA . SER A 1 879 ? 26.478 -10.944 -57.240 1.00 89.94 879 SER A CA 1
ATOM 7166 C C . SER A 1 879 ? 26.171 -9.700 -58.078 1.00 89.94 879 SER A C 1
ATOM 7168 O O . SER A 1 879 ? 26.516 -9.660 -59.260 1.00 89.94 879 SER A O 1
ATOM 7170 N N . ASP A 1 880 ? 25.532 -8.685 -57.490 1.00 89.62 880 ASP A N 1
ATOM 7171 C CA . ASP A 1 880 ? 25.236 -7.426 -58.179 1.00 89.62 880 ASP A CA 1
ATOM 7172 C C . ASP A 1 880 ? 26.517 -6.648 -58.519 1.00 89.62 880 ASP A C 1
ATOM 7174 O O . ASP A 1 880 ? 26.700 -6.183 -59.649 1.00 89.62 880 ASP A O 1
ATOM 7178 N N . VAL A 1 881 ? 27.453 -6.557 -57.570 1.00 92.00 881 VAL A N 1
ATOM 7179 C CA . VAL A 1 881 ? 28.744 -5.892 -57.778 1.00 92.00 881 VAL A CA 1
ATOM 7180 C C . VAL A 1 881 ? 29.566 -6.607 -58.848 1.00 92.00 881 VAL A C 1
ATOM 7182 O O . VAL A 1 881 ? 30.078 -5.942 -59.746 1.00 92.00 881 VAL A O 1
ATOM 7185 N N . GLU A 1 882 ? 29.673 -7.937 -58.810 1.00 91.94 882 GLU A N 1
ATOM 7186 C CA . GLU A 1 882 ? 30.409 -8.727 -59.807 1.00 91.94 882 GLU A CA 1
ATOM 7187 C C . GLU A 1 882 ? 29.797 -8.569 -61.209 1.00 91.94 882 GLU A C 1
ATOM 7189 O O . GLU A 1 882 ? 30.524 -8.355 -62.186 1.00 91.94 882 GLU A O 1
ATOM 7194 N N . HIS A 1 883 ? 28.463 -8.575 -61.316 1.00 92.38 883 HIS A N 1
ATOM 7195 C CA . HIS A 1 883 ? 27.765 -8.333 -62.578 1.00 92.38 883 HIS A CA 1
ATOM 7196 C C . HIS A 1 883 ? 28.061 -6.936 -63.148 1.00 92.38 883 HIS A C 1
ATOM 7198 O O . HIS A 1 883 ? 28.467 -6.800 -64.311 1.00 92.38 883 HIS A O 1
ATOM 7204 N N . ASN A 1 884 ? 27.889 -5.890 -62.334 1.00 92.00 884 ASN A N 1
ATOM 7205 C CA . ASN A 1 884 ? 28.098 -4.502 -62.748 1.00 92.00 884 ASN A CA 1
ATOM 7206 C C . ASN A 1 884 ? 29.573 -4.203 -63.040 1.00 92.00 884 ASN A C 1
ATOM 7208 O O . ASN A 1 884 ? 29.882 -3.510 -64.012 1.00 92.00 884 ASN A O 1
ATOM 7212 N N . TYR A 1 885 ? 30.491 -4.778 -62.264 1.00 94.19 885 TYR A N 1
ATOM 7213 C CA . TYR A 1 885 ? 31.927 -4.663 -62.489 1.00 94.19 885 TYR A CA 1
ATOM 7214 C C . TYR A 1 885 ? 32.350 -5.357 -63.793 1.00 94.19 885 TYR A C 1
ATOM 7216 O O . TYR A 1 885 ? 33.056 -4.764 -64.610 1.00 94.19 885 TYR A O 1
ATOM 7224 N N . GLY A 1 886 ? 31.842 -6.562 -64.073 1.00 92.06 886 GLY A N 1
ATOM 7225 C CA . GLY A 1 886 ? 32.078 -7.248 -65.347 1.00 92.06 886 GLY A CA 1
ATOM 7226 C C . GLY A 1 886 ? 31.484 -6.503 -66.551 1.00 92.06 886 GLY A C 1
ATOM 7227 O O . GLY A 1 886 ? 32.074 -6.463 -67.633 1.00 92.06 886 GLY A O 1
ATOM 7228 N N . ARG A 1 887 ? 30.320 -5.859 -66.387 1.00 93.00 887 ARG A N 1
ATOM 7229 C CA . ARG A 1 887 ? 29.755 -4.950 -67.400 1.00 93.00 887 ARG A CA 1
ATOM 7230 C C . ARG A 1 887 ? 30.652 -3.728 -67.626 1.00 93.00 887 ARG A C 1
ATOM 7232 O O . ARG A 1 887 ? 30.861 -3.351 -68.777 1.00 93.00 887 ARG A O 1
ATOM 7239 N N . PHE A 1 888 ? 31.191 -3.142 -66.559 1.00 91.81 888 PHE A N 1
ATOM 7240 C CA . PHE A 1 888 ? 32.123 -2.016 -66.621 1.00 91.81 888 PHE A CA 1
ATOM 7241 C C . PHE A 1 888 ? 33.410 -2.388 -67.375 1.00 91.81 888 PHE A C 1
ATOM 7243 O O . PHE A 1 888 ? 33.784 -1.691 -68.316 1.00 91.81 888 PHE A O 1
ATOM 7250 N N . LEU A 1 889 ? 34.031 -3.531 -67.058 1.00 90.19 889 LEU A N 1
ATOM 7251 C CA . LEU A 1 889 ? 35.246 -3.993 -67.741 1.00 90.19 889 LEU A CA 1
ATOM 7252 C C . LEU A 1 889 ? 35.039 -4.181 -69.251 1.00 90.19 889 LEU A C 1
ATOM 7254 O O . LEU A 1 889 ? 35.845 -3.685 -70.037 1.00 90.19 889 LEU A O 1
ATOM 7258 N N . ARG A 1 890 ? 33.920 -4.795 -69.662 1.00 88.94 890 ARG A N 1
ATOM 7259 C CA . ARG A 1 890 ? 33.561 -4.957 -71.085 1.00 88.94 890 ARG A CA 1
ATOM 7260 C C . ARG A 1 890 ? 33.401 -3.629 -71.823 1.00 88.94 890 ARG A C 1
ATOM 7262 O O . ARG A 1 890 ? 33.657 -3.563 -73.020 1.00 88.94 890 ARG A O 1
ATOM 7269 N N . ILE A 1 891 ? 32.957 -2.570 -71.143 1.00 86.38 891 ILE A N 1
ATOM 7270 C CA . ILE A 1 891 ? 32.902 -1.219 -71.723 1.00 86.38 891 ILE A CA 1
ATOM 7271 C C . ILE A 1 891 ? 34.314 -0.664 -71.885 1.00 86.38 891 ILE A C 1
ATOM 7273 O O . ILE A 1 891 ? 34.632 -0.123 -72.940 1.00 86.38 891 ILE A O 1
ATOM 7277 N N . CYS A 1 892 ? 35.171 -0.844 -70.878 1.00 83.69 892 CYS A N 1
ATOM 7278 C CA . CYS A 1 892 ? 36.546 -0.363 -70.926 1.00 83.69 892 CYS A CA 1
ATOM 7279 C C . CYS A 1 892 ? 37.417 -1.038 -71.996 1.00 83.69 892 CYS A C 1
ATOM 7281 O O . CYS A 1 892 ? 38.463 -0.502 -72.361 1.00 83.69 892 CYS A O 1
ATOM 7283 N N . GLU A 1 893 ? 37.023 -2.216 -72.476 1.00 83.25 893 GLU A N 1
ATOM 7284 C CA . GLU A 1 893 ? 37.727 -2.944 -73.535 1.00 83.25 893 GLU A CA 1
ATOM 7285 C C . GLU A 1 893 ? 37.418 -2.436 -74.947 1.00 83.25 893 GLU A C 1
ATOM 7287 O O . GLU A 1 893 ? 38.210 -2.696 -75.862 1.00 83.25 893 GLU A O 1
ATOM 7292 N N . ARG A 1 894 ? 36.320 -1.693 -75.124 1.00 82.06 894 ARG A N 1
ATOM 7293 C CA . ARG A 1 894 ? 35.915 -1.151 -76.424 1.00 82.06 894 ARG A CA 1
ATOM 7294 C C . ARG A 1 894 ? 36.894 -0.076 -76.902 1.00 82.06 894 ARG A C 1
ATOM 7296 O O . ARG A 1 894 ? 37.408 0.705 -76.097 1.00 82.06 894 ARG A O 1
ATOM 7303 N N . GLU A 1 895 ? 37.169 -0.029 -78.205 1.00 71.19 895 GLU A N 1
ATOM 7304 C CA . GLU A 1 895 ? 38.138 0.925 -78.767 1.00 71.19 895 GLU A CA 1
ATOM 7305 C C . GLU A 1 895 ? 37.732 2.379 -78.528 1.00 71.19 895 GLU A C 1
ATOM 7307 O O . GLU A 1 895 ? 38.586 3.223 -78.259 1.00 71.19 895 GLU A O 1
ATOM 7312 N N . GLU A 1 896 ? 36.434 2.681 -78.548 1.00 70.31 896 GLU A N 1
ATOM 7313 C CA . GLU A 1 896 ? 35.930 4.033 -78.319 1.00 70.31 896 GLU A CA 1
ATOM 7314 C C . GLU A 1 896 ? 36.233 4.514 -76.894 1.00 70.31 896 GLU A C 1
ATOM 7316 O O . GLU A 1 896 ? 36.499 5.696 -76.684 1.00 70.31 896 GLU A O 1
ATOM 7321 N N . TRP A 1 897 ? 36.265 3.591 -75.925 1.00 73.19 897 TRP A N 1
ATOM 7322 C CA . TRP A 1 897 ? 36.653 3.880 -74.546 1.00 73.19 897 TRP A CA 1
ATOM 7323 C C . TRP A 1 897 ? 38.166 4.037 -74.390 1.00 73.19 897 TRP A C 1
ATOM 7325 O O . TRP A 1 897 ? 38.628 4.964 -73.729 1.00 73.19 897 TRP A O 1
ATOM 7335 N N . LYS A 1 898 ? 38.948 3.148 -75.017 1.00 70.00 898 LYS A N 1
ATOM 7336 C CA . LYS A 1 898 ? 40.421 3.203 -75.002 1.00 70.00 898 LYS A CA 1
ATOM 7337 C C . LYS A 1 898 ? 40.960 4.499 -75.612 1.00 70.00 898 LYS A C 1
ATOM 7339 O O . LYS A 1 898 ? 41.995 4.990 -75.174 1.00 70.00 898 LYS A O 1
ATOM 7344 N N . ASN A 1 899 ? 40.235 5.055 -76.582 1.00 67.62 899 ASN A N 1
ATOM 7345 C CA . ASN A 1 899 ? 40.574 6.298 -77.271 1.00 67.62 899 ASN A CA 1
ATOM 7346 C C . ASN A 1 899 ? 40.010 7.562 -76.586 1.00 67.62 899 ASN A C 1
ATOM 7348 O O . ASN A 1 899 ? 40.256 8.673 -77.062 1.00 67.62 899 ASN A O 1
ATOM 7352 N N . PHE A 1 900 ? 39.255 7.429 -75.489 1.00 69.31 900 PHE A N 1
ATOM 7353 C CA . PHE A 1 900 ? 38.696 8.560 -74.749 1.00 69.31 900 PHE A CA 1
ATOM 7354 C C . PHE A 1 900 ? 39.739 9.122 -73.768 1.00 69.31 900 PHE A C 1
ATOM 7356 O O . PHE A 1 900 ? 40.089 8.481 -72.780 1.00 69.31 900 PHE A O 1
ATOM 7363 N N . GLY A 1 901 ? 40.269 10.316 -74.052 1.00 71.00 901 GLY A N 1
ATOM 7364 C CA . GLY A 1 901 ? 41.456 10.837 -73.363 1.00 71.00 901 GLY A CA 1
ATOM 7365 C C . GLY A 1 901 ? 41.221 11.265 -71.912 1.00 71.00 901 GLY A C 1
ATOM 7366 O O . GLY A 1 901 ? 41.823 10.718 -70.988 1.00 71.00 901 GLY A O 1
ATOM 7367 N N . PHE A 1 902 ? 40.360 12.261 -71.694 1.00 81.88 902 PHE A N 1
ATOM 7368 C CA . PHE A 1 902 ? 40.227 12.916 -70.392 1.00 81.88 902 PHE A CA 1
ATOM 7369 C C . PHE A 1 902 ? 38.801 13.376 -70.112 1.00 81.88 902 PHE A C 1
ATOM 7371 O O . PHE A 1 902 ? 38.074 13.787 -71.014 1.00 81.88 902 PHE A O 1
ATOM 7378 N N . VAL A 1 903 ? 38.430 13.358 -68.834 1.00 80.00 903 VAL A N 1
ATOM 7379 C CA . VAL A 1 903 ? 37.207 13.967 -68.315 1.00 80.00 903 VAL A CA 1
ATOM 7380 C C . VAL A 1 903 ? 37.604 15.228 -67.554 1.00 80.00 903 VAL A C 1
ATOM 7382 O O . VAL A 1 903 ? 38.271 15.148 -66.522 1.00 80.00 903 VAL A O 1
ATOM 7385 N N . LEU A 1 904 ? 37.193 16.390 -68.067 1.00 83.06 904 LEU A N 1
ATOM 7386 C CA . LEU A 1 904 ? 37.332 17.686 -67.402 1.00 83.06 904 LEU A CA 1
ATOM 7387 C C . LEU A 1 904 ? 35.949 18.173 -66.960 1.00 83.06 904 LEU A C 1
ATOM 7389 O O . LEU A 1 904 ? 35.042 18.305 -67.775 1.00 83.06 904 LEU A O 1
ATOM 7393 N N . MET A 1 905 ? 35.799 18.453 -65.669 1.00 80.31 905 MET A N 1
ATOM 7394 C CA . MET A 1 905 ? 34.582 19.006 -65.076 1.00 80.31 905 MET A CA 1
ATOM 7395 C C . MET A 1 905 ? 34.915 20.365 -64.469 1.00 80.31 905 MET A C 1
ATOM 7397 O O . MET A 1 905 ? 35.771 20.446 -63.590 1.00 80.31 905 MET A O 1
ATOM 7401 N N . THR A 1 906 ? 34.253 21.428 -64.914 1.00 74.88 906 THR A N 1
ATOM 7402 C CA . THR A 1 906 ? 34.478 22.797 -64.430 1.00 74.88 906 THR A CA 1
ATOM 7403 C C . THR A 1 906 ? 33.342 23.251 -63.507 1.00 74.88 906 THR A C 1
ATOM 7405 O O . THR A 1 906 ? 32.187 22.876 -63.696 1.00 74.88 906 THR A O 1
ATOM 7408 N N . LYS A 1 907 ? 33.679 24.043 -62.482 1.00 70.44 907 LYS A N 1
ATOM 7409 C CA . LYS A 1 907 ? 32.757 24.794 -61.611 1.00 70.44 907 LYS A CA 1
ATOM 7410 C C . LYS A 1 907 ? 33.245 26.244 -61.492 1.00 70.44 907 LYS A C 1
ATOM 7412 O O . LYS A 1 907 ? 34.408 26.519 -61.774 1.00 70.44 907 LYS A O 1
ATOM 7417 N N . GLU A 1 908 ? 32.418 27.139 -60.947 1.00 64.06 908 GLU A N 1
ATOM 7418 C CA . GLU A 1 908 ? 32.796 28.542 -60.674 1.00 64.06 908 GLU A CA 1
ATOM 7419 C C . GLU A 1 908 ? 34.091 28.700 -59.850 1.00 64.06 908 GLU A C 1
ATOM 7421 O O . GLU A 1 908 ? 34.840 29.647 -60.064 1.00 64.06 908 GLU A O 1
ATOM 7426 N N . LYS A 1 909 ? 34.385 27.769 -58.927 1.00 61.97 909 LYS A N 1
ATOM 7427 C CA . LYS A 1 909 ? 35.545 27.831 -58.013 1.00 61.97 909 LYS A CA 1
ATOM 7428 C C . LYS A 1 909 ? 36.655 26.800 -58.295 1.00 61.97 909 LYS A C 1
ATOM 7430 O O . LYS A 1 909 ? 37.513 26.596 -57.441 1.00 61.97 909 LYS A O 1
ATOM 7435 N N . GLY A 1 910 ? 36.662 26.121 -59.449 1.00 71.81 910 GLY A N 1
ATOM 7436 C CA . GLY A 1 910 ? 37.740 25.178 -59.794 1.00 71.81 910 GLY A CA 1
ATOM 7437 C C . GLY A 1 910 ? 37.382 24.127 -60.847 1.00 71.81 910 GLY A C 1
ATOM 7438 O O . GLY A 1 910 ? 36.298 24.146 -61.424 1.00 71.81 910 GLY A O 1
ATOM 7439 N N . TYR A 1 911 ? 38.291 23.178 -61.090 1.00 75.81 911 TYR A N 1
ATOM 7440 C CA . TYR A 1 911 ? 38.087 22.073 -62.031 1.00 75.81 911 TYR A CA 1
ATOM 7441 C C . TYR A 1 911 ? 38.485 20.718 -61.426 1.00 75.81 911 TYR A C 1
ATOM 7443 O O . TYR A 1 911 ? 39.353 20.633 -60.561 1.00 75.81 911 TYR A O 1
ATOM 7451 N N . ARG A 1 912 ? 37.844 19.641 -61.888 1.00 80.69 912 ARG A N 1
ATOM 7452 C CA . ARG A 1 912 ? 38.228 18.245 -61.630 1.00 80.69 912 ARG A CA 1
ATOM 7453 C C . ARG A 1 912 ? 38.643 17.615 -62.954 1.00 80.69 912 ARG A C 1
ATOM 7455 O O . ARG A 1 912 ? 37.941 17.769 -63.949 1.00 80.69 912 ARG A O 1
ATOM 7462 N N . PHE A 1 913 ? 39.771 16.918 -62.964 1.00 83.94 913 PHE A N 1
ATOM 7463 C CA . PHE A 1 913 ? 40.358 16.350 -64.176 1.00 83.94 913 PHE A CA 1
ATOM 7464 C C . PHE A 1 913 ? 40.855 14.937 -63.908 1.00 83.94 913 PHE A C 1
ATOM 7466 O O . PHE A 1 913 ? 41.678 14.770 -63.015 1.00 83.94 913 PHE A O 1
ATOM 7473 N N . PHE A 1 914 ? 40.398 13.940 -64.660 1.00 84.94 914 PHE A N 1
ATOM 7474 C CA . PHE A 1 914 ? 40.893 12.561 -64.561 1.00 84.94 914 PHE A CA 1
ATOM 7475 C C . PHE A 1 914 ? 40.855 11.857 -65.921 1.00 84.94 914 PHE A C 1
ATOM 7477 O O . PHE A 1 914 ? 40.145 12.292 -66.829 1.00 84.94 914 PHE A O 1
ATOM 7484 N N . SER A 1 915 ? 41.602 10.760 -66.071 1.00 84.31 915 SER A N 1
ATOM 7485 C CA . SER A 1 915 ? 41.499 9.890 -67.251 1.00 84.31 915 SER A CA 1
ATOM 7486 C C . SER A 1 915 ? 40.641 8.650 -66.957 1.00 84.31 915 SER A C 1
ATOM 7488 O O . SER A 1 915 ? 40.661 8.141 -65.830 1.00 84.31 915 SER A O 1
ATOM 7490 N N . PRO A 1 916 ? 39.914 8.096 -67.945 1.00 81.50 916 PRO A N 1
ATOM 7491 C CA . PRO A 1 916 ? 39.195 6.831 -67.775 1.00 81.50 916 PRO A CA 1
ATOM 7492 C C . PRO A 1 916 ? 40.084 5.676 -67.288 1.00 81.50 916 PRO A C 1
ATOM 7494 O O . PRO A 1 916 ? 39.632 4.828 -66.520 1.00 81.50 916 PRO A O 1
ATOM 7497 N N . THR A 1 917 ? 41.361 5.667 -67.685 1.00 82.75 917 THR A N 1
ATOM 7498 C CA . THR A 1 917 ? 42.372 4.705 -67.219 1.00 82.75 917 THR A CA 1
ATOM 7499 C C . THR A 1 917 ? 42.659 4.854 -65.726 1.00 82.75 917 THR A C 1
ATOM 7501 O O . THR A 1 917 ? 42.762 3.852 -65.020 1.00 82.75 917 THR A O 1
ATOM 7504 N N . GLU A 1 918 ? 42.741 6.090 -65.226 1.00 86.62 918 GLU A N 1
ATOM 7505 C CA . GLU A 1 918 ? 42.927 6.369 -63.800 1.00 86.62 918 GLU A CA 1
ATOM 7506 C C . GLU A 1 918 ? 41.732 5.867 -62.974 1.00 86.62 918 GLU A C 1
ATOM 7508 O O . GLU A 1 918 ? 41.919 5.201 -61.956 1.00 86.62 918 GLU A O 1
ATOM 7513 N N . PHE A 1 919 ? 40.503 6.103 -63.449 1.00 87.25 919 PHE A N 1
ATOM 7514 C CA . PHE A 1 919 ? 39.293 5.607 -62.787 1.00 87.25 919 PHE A CA 1
ATOM 7515 C C . PHE A 1 919 ? 39.208 4.073 -62.802 1.00 87.25 919 PHE A C 1
ATOM 7517 O O . PHE A 1 919 ? 38.938 3.458 -61.771 1.00 87.25 919 PHE A O 1
ATOM 7524 N N . LYS A 1 920 ? 39.512 3.436 -63.943 1.00 88.38 920 LYS A N 1
ATOM 7525 C CA . LYS A 1 920 ? 39.584 1.970 -64.055 1.00 88.38 920 LYS A CA 1
ATOM 7526 C C . LYS A 1 920 ? 40.600 1.381 -63.073 1.00 88.38 920 LYS A C 1
ATOM 7528 O O . LYS A 1 920 ? 40.259 0.455 -62.343 1.00 88.38 920 LYS A O 1
ATOM 7533 N N . SER A 1 921 ? 41.810 1.939 -63.018 1.00 89.25 921 SER A N 1
ATOM 7534 C CA . SER A 1 921 ? 42.866 1.485 -62.102 1.00 89.25 921 SER A CA 1
ATOM 7535 C C . SER A 1 921 ? 42.450 1.609 -60.631 1.00 89.25 921 SER A C 1
ATOM 7537 O O . SER A 1 921 ? 42.722 0.715 -59.823 1.00 89.25 921 SER A O 1
ATOM 7539 N N . PHE A 1 922 ? 41.726 2.678 -60.282 1.00 89.88 922 PHE A N 1
ATOM 7540 C CA . PHE A 1 922 ? 41.166 2.851 -58.944 1.00 89.88 922 PHE A CA 1
ATOM 7541 C C . PHE A 1 922 ? 40.141 1.756 -58.599 1.00 89.88 922 PHE A C 1
ATOM 7543 O O . PHE A 1 922 ? 40.262 1.120 -57.550 1.00 89.88 922 PHE A O 1
ATOM 7550 N N . LEU A 1 923 ? 39.178 1.477 -59.490 1.00 90.94 923 LEU A N 1
ATOM 7551 C CA . LEU A 1 923 ? 38.178 0.422 -59.270 1.00 90.94 923 LEU A CA 1
ATOM 7552 C C . LEU A 1 923 ? 38.795 -0.982 -59.240 1.00 90.94 923 LEU A C 1
ATOM 7554 O O . LEU A 1 923 ? 38.382 -1.804 -58.429 1.00 90.94 923 LEU A O 1
ATOM 7558 N N . GLU A 1 924 ? 39.799 -1.262 -60.073 1.00 91.50 924 GLU A N 1
ATOM 7559 C CA . GLU A 1 924 ? 40.561 -2.519 -60.031 1.00 91.50 924 GLU A CA 1
ATOM 7560 C C . GLU A 1 924 ? 41.292 -2.710 -58.704 1.00 91.50 924 GLU A C 1
ATOM 7562 O O . GLU A 1 924 ? 41.307 -3.815 -58.164 1.00 91.50 924 GLU A O 1
ATOM 7567 N N . THR A 1 925 ? 41.879 -1.643 -58.161 1.00 91.31 925 THR A N 1
ATOM 7568 C CA . THR A 1 925 ? 42.537 -1.691 -56.851 1.00 91.31 925 THR A CA 1
ATOM 7569 C C . THR A 1 925 ? 41.519 -1.997 -55.756 1.00 91.31 925 THR A C 1
ATOM 7571 O O . THR A 1 925 ? 41.737 -2.910 -54.964 1.00 91.31 925 THR A O 1
ATOM 7574 N N . LEU A 1 926 ? 40.373 -1.307 -55.758 1.00 89.69 926 LEU A N 1
ATOM 7575 C CA . LEU A 1 926 ? 39.291 -1.546 -54.800 1.00 89.69 926 LEU A CA 1
ATOM 7576 C C . LEU A 1 926 ? 38.713 -2.967 -54.920 1.00 89.69 926 LEU A C 1
ATOM 7578 O O . LEU A 1 926 ? 38.488 -3.624 -53.908 1.00 89.69 926 LEU A O 1
ATOM 75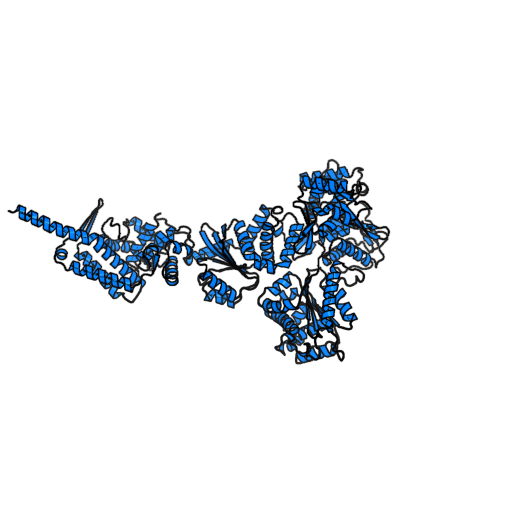82 N N . TYR A 1 927 ? 38.517 -3.470 -56.141 1.00 92.06 927 TYR A N 1
ATOM 7583 C CA . TYR A 1 927 ? 38.046 -4.836 -56.376 1.00 92.06 927 TYR A CA 1
ATOM 7584 C C . TYR A 1 927 ? 39.056 -5.881 -55.883 1.00 92.06 927 TYR A C 1
ATOM 7586 O O . TYR A 1 927 ? 38.669 -6.843 -55.222 1.00 92.06 927 TYR A O 1
ATOM 7594 N N . LYS A 1 928 ? 40.358 -5.679 -56.131 1.00 90.94 928 LYS A N 1
ATOM 7595 C CA . LYS A 1 928 ? 41.421 -6.546 -55.596 1.00 90.94 928 LYS A CA 1
ATOM 7596 C C . LYS A 1 928 ? 41.455 -6.534 -54.069 1.00 90.94 928 LYS A C 1
ATOM 7598 O O . LYS A 1 928 ? 41.570 -7.606 -53.482 1.00 90.94 928 LYS A O 1
ATOM 7603 N N . GLU A 1 929 ? 41.316 -5.363 -53.439 1.00 87.94 929 GLU A N 1
ATOM 7604 C CA . GLU A 1 929 ? 41.195 -5.257 -51.978 1.00 87.94 929 GLU A CA 1
ATOM 7605 C C . GLU A 1 929 ? 40.030 -6.119 -51.472 1.00 87.94 929 GLU A C 1
ATOM 7607 O O . GLU A 1 929 ? 40.240 -6.923 -50.571 1.00 87.94 929 GLU A O 1
ATOM 7612 N N . ILE A 1 930 ? 38.842 -6.020 -52.088 1.00 89.94 930 ILE A N 1
ATOM 7613 C CA . ILE A 1 930 ? 37.653 -6.813 -51.720 1.00 89.94 930 ILE A CA 1
ATOM 7614 C C . ILE A 1 930 ? 37.935 -8.319 -51.792 1.00 89.94 930 ILE A C 1
ATOM 7616 O O . ILE A 1 930 ? 37.589 -9.045 -50.864 1.00 89.94 930 ILE A O 1
ATOM 7620 N N . GLN A 1 931 ? 38.588 -8.797 -52.857 1.00 87.19 931 GLN A N 1
ATOM 7621 C CA . GLN A 1 931 ? 38.912 -10.223 -52.998 1.00 87.19 931 GLN A CA 1
ATOM 7622 C C . GLN A 1 931 ? 39.919 -10.708 -51.945 1.00 87.19 931 GLN A C 1
ATOM 7624 O O . GLN A 1 931 ? 39.833 -11.852 -51.512 1.00 87.19 931 GLN A O 1
ATOM 7629 N N . GLN A 1 932 ? 40.847 -9.849 -51.506 1.00 86.69 932 GLN A N 1
ATOM 7630 C CA . GLN A 1 932 ? 41.831 -10.184 -50.469 1.00 86.69 932 GLN A CA 1
ATOM 7631 C C . GLN A 1 932 ? 41.216 -10.289 -49.070 1.00 86.69 932 GLN A C 1
ATOM 7633 O O . GLN A 1 932 ? 41.695 -11.072 -48.255 1.00 86.69 932 GLN A O 1
ATOM 7638 N N . ILE A 1 933 ? 40.174 -9.502 -48.788 1.00 85.44 933 ILE A N 1
ATOM 7639 C CA . ILE A 1 933 ? 39.508 -9.475 -47.475 1.00 85.44 933 ILE A CA 1
ATOM 7640 C C . ILE A 1 933 ? 38.261 -10.368 -47.400 1.00 85.44 933 ILE A C 1
ATOM 7642 O O . ILE A 1 933 ? 37.648 -10.489 -46.338 1.00 85.44 933 ILE A O 1
ATOM 7646 N N . LYS A 1 934 ? 37.868 -10.985 -48.520 1.00 78.31 934 LYS A N 1
ATOM 7647 C CA . LYS A 1 934 ? 36.699 -11.864 -48.620 1.00 78.31 934 LYS A CA 1
ATOM 7648 C C . LYS A 1 934 ? 36.829 -13.022 -47.624 1.00 78.31 934 LYS A C 1
ATOM 7650 O O . LYS A 1 934 ? 37.819 -13.745 -47.635 1.00 78.31 934 LYS A O 1
ATOM 7655 N N . GLY A 1 935 ? 35.824 -13.198 -46.764 1.00 70.50 935 GLY A N 1
ATOM 7656 C CA . GLY A 1 935 ? 35.807 -14.251 -45.740 1.00 70.50 935 GLY A CA 1
ATOM 7657 C C . GLY A 1 935 ? 36.557 -13.935 -44.437 1.00 70.50 935 GLY A C 1
ATOM 7658 O O . GLY A 1 935 ? 36.614 -14.810 -43.577 1.00 70.50 935 GLY A O 1
ATOM 7659 N N . LEU A 1 936 ? 37.104 -12.722 -44.267 1.00 75.06 936 LEU A N 1
ATOM 7660 C CA . LEU A 1 936 ? 37.743 -12.288 -43.015 1.00 75.06 936 LEU A CA 1
ATOM 7661 C C . LEU A 1 936 ? 36.763 -11.545 -42.092 1.00 75.06 936 LEU A C 1
ATOM 7663 O O . LEU A 1 936 ? 36.346 -12.079 -41.069 1.00 75.06 936 LEU A O 1
ATOM 7667 N N . GLU A 1 937 ? 36.389 -10.313 -42.451 1.00 77.12 937 GLU A N 1
ATOM 7668 C CA . GLU A 1 937 ? 35.579 -9.420 -41.613 1.00 77.12 937 GLU A CA 1
ATOM 7669 C C . GLU A 1 937 ? 34.369 -8.895 -42.397 1.00 77.12 937 GLU A C 1
ATOM 7671 O O . GLU A 1 937 ? 34.508 -8.115 -43.341 1.00 77.12 937 GLU A O 1
ATOM 7676 N N . ASN A 1 938 ? 33.167 -9.333 -42.007 1.00 80.88 938 ASN A N 1
ATOM 7677 C CA . ASN A 1 938 ? 31.952 -9.153 -42.811 1.00 80.88 938 ASN A CA 1
ATOM 7678 C C . ASN A 1 938 ? 31.574 -7.666 -43.006 1.00 80.88 938 ASN A C 1
ATOM 7680 O O . ASN A 1 938 ? 31.290 -7.229 -44.118 1.00 80.88 938 ASN A O 1
ATOM 7684 N N . GLU A 1 939 ? 31.672 -6.840 -41.958 1.00 84.94 939 GLU A N 1
ATOM 7685 C CA . GLU A 1 939 ? 31.356 -5.404 -42.053 1.00 84.94 939 GLU A CA 1
ATOM 7686 C C . GLU A 1 939 ? 32.299 -4.653 -43.006 1.00 84.94 939 GLU A C 1
ATOM 7688 O O . GLU A 1 939 ? 31.855 -3.810 -43.787 1.00 84.94 939 GLU A O 1
ATOM 7693 N N . LEU A 1 940 ? 33.592 -4.989 -42.989 1.00 87.56 940 LEU A N 1
ATOM 7694 C CA . LEU A 1 940 ? 34.583 -4.394 -43.882 1.00 87.56 940 LEU A CA 1
ATOM 7695 C C . LEU A 1 940 ? 34.335 -4.792 -45.343 1.00 87.56 940 LEU A C 1
ATOM 7697 O O . LEU A 1 940 ? 34.412 -3.944 -46.235 1.00 87.56 940 LEU A O 1
ATOM 7701 N N . VAL A 1 941 ? 33.998 -6.062 -45.583 1.00 88.50 941 VAL A N 1
ATOM 7702 C CA . VAL A 1 941 ? 33.636 -6.574 -46.913 1.00 88.50 941 VAL A CA 1
ATOM 7703 C C . VAL A 1 941 ? 32.398 -5.847 -47.447 1.00 88.50 941 VAL A C 1
ATOM 7705 O O . VAL A 1 941 ? 32.448 -5.298 -48.550 1.00 88.50 941 VAL A O 1
ATOM 7708 N N . LEU A 1 942 ? 31.321 -5.765 -46.657 1.00 89.94 942 LEU A N 1
ATOM 7709 C CA . LEU A 1 942 ? 30.081 -5.074 -47.032 1.00 89.94 942 LEU A CA 1
ATOM 7710 C C . LEU A 1 942 ? 30.305 -3.586 -47.320 1.00 89.94 942 LEU A C 1
ATOM 7712 O O . LEU A 1 942 ? 29.796 -3.069 -48.317 1.00 89.94 942 LEU A O 1
ATOM 7716 N N . GLN A 1 943 ? 31.114 -2.904 -46.505 1.00 91.44 943 GLN A N 1
ATOM 7717 C CA . GLN A 1 943 ? 31.451 -1.496 -46.716 1.00 91.44 943 GLN A CA 1
ATOM 7718 C C . GLN A 1 943 ? 32.166 -1.289 -48.053 1.00 91.44 943 GLN A C 1
ATOM 7720 O O . GLN A 1 943 ? 31.798 -0.396 -48.823 1.00 91.44 943 GLN A O 1
ATOM 7725 N N . LYS A 1 944 ? 33.163 -2.123 -48.359 1.00 90.06 944 LYS A N 1
ATOM 7726 C CA . LYS A 1 944 ? 33.940 -2.024 -49.599 1.00 90.06 944 LYS A CA 1
ATOM 7727 C C . LYS A 1 944 ? 33.107 -2.378 -50.829 1.00 90.06 944 LYS A C 1
ATOM 7729 O O . LYS A 1 944 ? 33.192 -1.667 -51.832 1.00 90.06 944 LYS A O 1
ATOM 7734 N N . LEU A 1 945 ? 32.268 -3.411 -50.739 1.00 91.38 945 LEU A N 1
ATOM 7735 C CA . LEU A 1 945 ? 31.298 -3.766 -51.777 1.00 91.38 945 LEU A CA 1
ATOM 7736 C C . LEU A 1 945 ? 30.309 -2.622 -52.032 1.00 91.38 945 LEU A C 1
ATOM 7738 O O . LEU A 1 945 ? 30.117 -2.239 -53.181 1.00 91.38 945 LEU A O 1
ATOM 7742 N N . SER A 1 946 ? 29.750 -2.024 -50.976 1.00 90.31 946 SER A N 1
ATOM 7743 C CA . SER A 1 946 ? 28.838 -0.873 -51.067 1.00 90.31 946 SER A CA 1
ATOM 7744 C C . SER A 1 946 ? 29.507 0.344 -51.713 1.00 90.31 946 SER A C 1
ATOM 7746 O O . SER A 1 946 ? 28.915 1.002 -52.571 1.00 90.31 946 SER A O 1
ATOM 7748 N N . LEU A 1 947 ? 30.767 0.631 -51.365 1.00 89.69 947 LEU A N 1
ATOM 7749 C CA . LEU A 1 947 ? 31.540 1.702 -51.999 1.00 89.69 947 LEU A CA 1
ATOM 7750 C C . LEU A 1 947 ? 31.759 1.432 -53.496 1.00 89.69 947 LEU A C 1
ATOM 7752 O O . LEU A 1 947 ? 31.533 2.324 -54.316 1.00 89.69 947 LEU A O 1
ATOM 7756 N N . LEU A 1 948 ? 32.162 0.210 -53.863 1.00 91.75 948 LEU A N 1
ATOM 7757 C CA . LEU A 1 948 ? 32.360 -0.177 -55.261 1.00 91.75 948 LEU A CA 1
ATOM 7758 C C . LEU A 1 948 ? 31.045 -0.114 -56.050 1.00 91.75 948 LEU A C 1
ATOM 7760 O O . LEU A 1 948 ? 31.023 0.448 -57.144 1.00 91.75 948 LEU A O 1
ATOM 7764 N N . GLN A 1 949 ? 29.945 -0.612 -55.479 1.00 90.88 949 GLN A N 1
ATOM 7765 C CA . GLN A 1 949 ? 28.611 -0.538 -56.072 1.00 90.88 949 GLN A CA 1
ATOM 7766 C C . GLN A 1 949 ? 28.216 0.913 -56.360 1.00 90.88 949 GLN A C 1
ATOM 7768 O O . GLN A 1 949 ? 27.839 1.231 -57.482 1.00 90.88 949 GLN A O 1
ATOM 7773 N N . LYS A 1 950 ? 28.364 1.823 -55.387 1.00 87.75 950 LYS A N 1
ATOM 7774 C CA . LYS A 1 950 ? 28.041 3.250 -55.563 1.00 87.75 950 LYS A CA 1
ATOM 7775 C C . LYS A 1 950 ? 28.878 3.906 -56.659 1.00 87.75 950 LYS A C 1
ATOM 7777 O O . LYS A 1 950 ? 28.339 4.678 -57.447 1.00 87.75 950 LYS A O 1
ATOM 7782 N N . LEU A 1 951 ? 30.174 3.595 -56.738 1.00 88.69 951 LEU A N 1
ATOM 7783 C CA . LEU A 1 951 ? 31.055 4.118 -57.788 1.00 88.69 951 LEU A CA 1
ATOM 7784 C C . LEU A 1 951 ? 30.689 3.575 -59.177 1.00 88.69 951 LEU A C 1
ATOM 7786 O O . LEU A 1 951 ? 30.715 4.329 -60.149 1.00 88.69 951 LEU A O 1
ATOM 7790 N N . LEU A 1 952 ? 30.316 2.296 -59.275 1.00 90.69 952 LEU A N 1
ATOM 7791 C CA . LEU A 1 952 ? 29.824 1.689 -60.513 1.00 90.69 952 LEU A CA 1
ATOM 7792 C C . LEU A 1 952 ? 28.471 2.278 -60.929 1.00 90.69 952 LEU A C 1
ATOM 7794 O O . LEU A 1 952 ? 28.291 2.624 -62.093 1.00 90.69 952 LEU A O 1
ATOM 7798 N N . SER A 1 953 ? 27.540 2.464 -59.993 1.00 88.12 953 SER A N 1
ATOM 7799 C CA . SER A 1 953 ? 26.259 3.124 -60.260 1.00 88.12 953 SER A CA 1
ATOM 7800 C C . SER A 1 953 ? 26.467 4.557 -60.741 1.00 88.12 953 SER A C 1
ATOM 7802 O O . SER A 1 953 ? 25.931 4.928 -61.779 1.00 88.12 953 SER A O 1
ATOM 7804 N N . HIS A 1 954 ? 27.328 5.332 -60.071 1.00 86.69 954 HIS A N 1
ATOM 7805 C CA . HIS A 1 954 ? 27.710 6.681 -60.512 1.00 86.69 954 HIS A CA 1
ATOM 7806 C C . HIS A 1 954 ? 28.281 6.679 -61.926 1.00 86.69 954 HIS A C 1
ATOM 7808 O O . HIS A 1 954 ? 27.916 7.504 -62.760 1.00 86.69 954 HIS A O 1
ATOM 7814 N N . PHE A 1 955 ? 29.148 5.714 -62.224 1.00 86.94 955 PHE A N 1
ATOM 7815 C CA . PHE A 1 955 ? 29.677 5.540 -63.564 1.00 86.94 955 PHE A CA 1
ATOM 7816 C C . PHE A 1 955 ? 28.573 5.313 -64.598 1.00 86.94 955 PHE A C 1
ATOM 7818 O O . PHE A 1 955 ? 28.546 6.008 -65.612 1.00 86.94 955 PHE A O 1
ATOM 7825 N N . PHE A 1 956 ? 27.668 4.364 -64.359 1.00 88.12 956 PHE A N 1
ATOM 7826 C CA . PHE A 1 956 ? 26.620 4.018 -65.317 1.00 88.12 956 PHE A CA 1
ATOM 7827 C C . PHE A 1 956 ? 25.550 5.101 -65.467 1.00 88.12 956 PHE A C 1
ATOM 7829 O O . PHE A 1 956 ? 25.025 5.265 -66.567 1.00 88.12 956 PHE A O 1
ATOM 7836 N N . GLU A 1 957 ? 25.224 5.821 -64.394 1.00 86.19 957 GLU A N 1
ATOM 7837 C CA . GLU A 1 957 ? 24.190 6.856 -64.397 1.00 86.19 957 GLU A CA 1
ATOM 7838 C C . GLU A 1 957 ? 24.697 8.202 -64.927 1.00 86.19 957 GLU A C 1
ATOM 7840 O O . GLU A 1 957 ? 23.972 8.873 -65.659 1.00 86.19 957 GLU A O 1
ATOM 7845 N N . GLU A 1 958 ? 25.927 8.602 -64.590 1.00 84.44 958 GLU A N 1
ATOM 7846 C CA . GLU A 1 958 ? 26.429 9.949 -64.888 1.00 84.44 958 GLU A CA 1
ATOM 7847 C C . GLU A 1 958 ? 27.482 9.960 -65.999 1.00 84.44 958 GLU A C 1
ATOM 7849 O O . GLU A 1 958 ? 27.391 10.770 -66.920 1.00 84.44 958 GLU A O 1
ATOM 7854 N N . TYR A 1 959 ? 28.489 9.082 -65.946 1.00 81.88 959 TYR A N 1
ATOM 7855 C CA . TYR A 1 959 ? 29.620 9.155 -66.882 1.00 81.88 959 TYR A CA 1
ATOM 7856 C C . TYR A 1 959 ? 29.387 8.418 -68.188 1.00 81.88 959 TYR A C 1
ATOM 7858 O O . TYR A 1 959 ? 29.677 8.954 -69.255 1.00 81.88 959 TYR A O 1
ATOM 7866 N N . TYR A 1 960 ? 28.871 7.196 -68.121 1.00 85.25 960 TYR A N 1
ATOM 7867 C CA . TYR A 1 960 ? 28.676 6.361 -69.295 1.00 85.25 960 TYR A CA 1
ATOM 7868 C C . TYR A 1 960 ? 27.787 7.033 -70.361 1.00 85.25 960 TYR A C 1
ATOM 7870 O O . TYR A 1 960 ? 28.189 7.022 -71.527 1.00 85.25 960 TYR A O 1
ATOM 7878 N N . PRO A 1 961 ? 26.659 7.696 -70.015 1.00 85.94 961 PRO A N 1
ATOM 7879 C CA . PRO A 1 961 ? 25.849 8.416 -70.997 1.00 85.94 961 PRO A CA 1
ATOM 7880 C C . PRO A 1 961 ? 26.590 9.596 -71.634 1.00 85.94 961 PRO A C 1
ATOM 7882 O O . PRO A 1 961 ? 26.518 9.767 -72.847 1.00 85.94 961 PRO A O 1
ATOM 7885 N N . LEU A 1 962 ? 27.338 10.376 -70.844 1.00 81.38 962 LEU A N 1
ATOM 7886 C CA . LEU A 1 962 ? 28.091 11.535 -71.340 1.00 81.38 962 LEU A CA 1
ATOM 7887 C C . LEU A 1 962 ? 29.228 11.123 -72.273 1.00 81.38 962 LEU A C 1
ATOM 7889 O O . LEU A 1 962 ? 29.453 11.752 -73.303 1.00 81.38 962 LEU A O 1
ATOM 7893 N N . ILE A 1 963 ? 29.934 10.048 -71.931 1.00 80.25 963 ILE A N 1
ATOM 7894 C CA . ILE A 1 963 ? 31.023 9.528 -72.758 1.00 80.25 963 ILE A CA 1
ATOM 7895 C C . ILE A 1 963 ? 30.463 8.971 -74.063 1.00 80.25 963 ILE A C 1
ATOM 7897 O O . ILE A 1 963 ? 31.009 9.251 -75.127 1.00 80.25 963 ILE A O 1
ATOM 7901 N N . LYS A 1 964 ? 29.329 8.264 -74.004 1.00 81.19 964 LYS A N 1
ATOM 7902 C CA . LYS A 1 964 ? 28.627 7.797 -75.200 1.00 81.19 964 LYS A CA 1
ATOM 7903 C C . LYS A 1 964 ? 28.205 8.963 -76.105 1.00 81.19 964 LYS A C 1
ATOM 7905 O O . LYS A 1 964 ? 28.521 8.935 -77.288 1.00 81.19 964 LYS A O 1
ATOM 7910 N N . GLN A 1 965 ? 27.582 10.004 -75.547 1.00 83.50 965 GLN A N 1
ATOM 7911 C CA . GLN A 1 965 ? 27.208 11.216 -76.291 1.00 83.50 965 GLN A CA 1
ATOM 7912 C C . GLN A 1 965 ? 28.420 11.907 -76.923 1.00 83.50 965 GLN A C 1
ATOM 7914 O O . GLN A 1 965 ? 28.359 12.334 -78.070 1.00 83.50 965 GLN A O 1
ATOM 7919 N N . ALA A 1 966 ? 29.534 12.013 -76.197 1.00 79.25 966 ALA A N 1
ATOM 7920 C CA . ALA A 1 966 ? 30.751 12.629 -76.713 1.00 79.25 966 ALA A CA 1
ATOM 7921 C C . ALA A 1 966 ? 31.377 11.821 -77.865 1.00 79.25 966 ALA A C 1
ATOM 7923 O O . ALA A 1 966 ? 31.904 12.410 -78.808 1.00 79.25 966 ALA A O 1
ATOM 7924 N N . ILE A 1 967 ? 31.298 10.487 -77.816 1.00 77.56 967 ILE A N 1
ATOM 7925 C CA . ILE A 1 967 ? 31.727 9.605 -78.912 1.00 77.56 967 ILE A CA 1
ATOM 7926 C C . ILE A 1 967 ? 30.807 9.776 -80.133 1.00 77.56 967 ILE A C 1
ATOM 7928 O O . ILE A 1 967 ? 31.304 9.967 -81.237 1.00 77.56 967 ILE A O 1
ATOM 7932 N N . GLU A 1 968 ? 29.486 9.798 -79.943 1.00 77.75 968 GLU A N 1
ATOM 7933 C CA . GLU A 1 968 ? 28.518 10.033 -81.029 1.00 77.75 968 GLU A CA 1
ATOM 7934 C C . GLU A 1 968 ? 28.717 11.426 -81.671 1.00 77.75 968 GLU A C 1
ATOM 7936 O O . GLU A 1 968 ? 28.767 11.560 -82.895 1.00 77.75 968 GLU A O 1
ATOM 7941 N N . ALA A 1 969 ? 28.937 12.465 -80.856 1.00 77.94 969 ALA A N 1
ATOM 7942 C CA . ALA A 1 969 ? 29.223 13.822 -81.325 1.00 77.94 969 ALA A CA 1
ATOM 7943 C C . ALA A 1 969 ? 30.567 13.925 -82.062 1.00 77.94 969 ALA A C 1
ATOM 7945 O O . ALA A 1 969 ? 30.694 14.703 -83.007 1.00 77.94 969 ALA A O 1
ATOM 7946 N N . LYS A 1 970 ? 31.580 13.141 -81.664 1.00 74.81 970 LYS A N 1
ATOM 7947 C CA . LYS A 1 970 ? 32.845 13.040 -82.402 1.00 74.81 970 LYS A CA 1
ATOM 7948 C C . LYS A 1 970 ? 32.578 12.560 -83.826 1.00 74.81 970 LYS A C 1
ATOM 7950 O O . LYS A 1 970 ? 33.096 13.176 -84.752 1.00 74.81 970 LYS A O 1
ATOM 7955 N N . ASP A 1 971 ? 31.779 11.516 -84.015 1.00 68.94 971 ASP A N 1
ATOM 7956 C CA . ASP A 1 971 ? 31.502 10.976 -85.350 1.00 68.94 971 ASP A CA 1
ATOM 7957 C C . ASP A 1 971 ? 30.726 11.987 -86.226 1.00 68.94 971 ASP A C 1
ATOM 7959 O O . ASP A 1 971 ? 31.037 12.164 -87.410 1.00 68.94 971 ASP A O 1
ATOM 7963 N N . GLU A 1 972 ? 29.810 12.769 -85.640 1.00 70.25 972 GLU A N 1
ATOM 7964 C CA . GLU A 1 972 ? 29.164 13.910 -86.314 1.00 70.25 972 GLU A CA 1
ATOM 7965 C C . GLU A 1 972 ? 30.133 15.058 -86.653 1.00 70.25 972 GLU A C 1
ATOM 7967 O O . GLU A 1 972 ? 30.087 15.612 -87.753 1.00 70.25 972 GLU A O 1
ATOM 7972 N N . ILE A 1 973 ? 31.031 15.439 -85.741 1.00 73.00 973 ILE A N 1
ATOM 7973 C CA . ILE A 1 973 ? 32.006 16.516 -85.976 1.00 73.00 973 ILE A CA 1
ATOM 7974 C C . ILE A 1 973 ? 33.042 16.084 -87.018 1.00 73.00 973 ILE A C 1
ATOM 7976 O O . ILE A 1 973 ? 33.373 16.864 -87.909 1.00 73.00 973 ILE A O 1
ATOM 7980 N N . PHE A 1 974 ? 33.526 14.840 -86.960 1.00 67.94 974 PHE A N 1
ATOM 7981 C CA . PHE A 1 974 ? 34.465 14.291 -87.940 1.00 67.94 974 PHE A CA 1
ATOM 7982 C C . PHE A 1 974 ? 33.827 14.139 -89.324 1.00 67.94 974 PHE A C 1
ATOM 7984 O O . PHE A 1 974 ? 34.497 14.404 -90.324 1.00 67.94 974 PHE A O 1
ATOM 7991 N N . SER A 1 975 ? 32.543 13.769 -89.409 1.00 65.19 975 SER A N 1
ATOM 7992 C CA . SER A 1 975 ? 31.817 13.747 -90.687 1.00 65.19 975 SER A CA 1
ATOM 7993 C C . SER A 1 975 ? 31.605 15.160 -91.255 1.00 65.19 975 SER A C 1
ATOM 7995 O O . SER A 1 975 ? 31.885 15.384 -92.433 1.00 65.19 975 SER A O 1
ATOM 7997 N N . LYS A 1 976 ? 31.252 16.155 -90.424 1.00 64.88 976 LYS A N 1
ATOM 7998 C CA . LYS A 1 976 ? 31.179 17.576 -90.829 1.00 64.88 976 LYS A CA 1
ATOM 7999 C C . LYS A 1 976 ? 32.538 18.156 -91.241 1.00 64.88 976 LYS A C 1
ATOM 8001 O O . LYS A 1 976 ? 32.612 18.874 -92.232 1.00 64.88 976 LYS A O 1
ATOM 8006 N N . MET A 1 977 ? 33.621 17.826 -90.535 1.00 63.12 977 MET A N 1
ATOM 8007 C CA . MET A 1 977 ? 34.983 18.257 -90.887 1.00 63.12 977 MET A CA 1
ATOM 8008 C C . MET A 1 977 ? 35.504 17.602 -92.172 1.00 63.12 977 MET A C 1
ATOM 8010 O O . MET A 1 977 ? 36.268 18.235 -92.899 1.00 63.12 977 MET A O 1
ATOM 8014 N N . LYS A 1 978 ? 35.093 16.363 -92.480 1.00 59.03 978 LYS A N 1
ATOM 8015 C CA . LYS A 1 978 ? 35.372 15.734 -93.782 1.00 59.03 978 LYS A CA 1
ATOM 8016 C C . LYS A 1 978 ? 34.633 16.438 -94.922 1.00 59.03 978 LYS A C 1
ATOM 8018 O O . LYS A 1 978 ? 35.256 16.685 -95.946 1.00 59.03 978 LYS A O 1
ATOM 8023 N N . ASN A 1 979 ? 33.374 16.832 -94.717 1.00 55.72 979 ASN A N 1
ATOM 8024 C CA . ASN A 1 979 ? 32.587 17.573 -95.713 1.00 55.72 979 ASN A CA 1
ATOM 8025 C C . ASN A 1 979 ? 33.045 19.031 -95.918 1.00 55.72 979 ASN A C 1
ATOM 8027 O O . ASN A 1 979 ? 32.714 19.621 -96.933 1.00 55.72 979 ASN A O 1
ATOM 8031 N N . LEU A 1 980 ? 33.804 19.615 -94.982 1.00 54.91 980 LEU A N 1
ATOM 8032 C CA . LEU A 1 980 ? 34.447 20.936 -95.120 1.00 54.91 980 LEU A CA 1
ATOM 8033 C C . LEU A 1 980 ? 35.805 20.887 -95.853 1.00 54.91 980 LEU A C 1
ATOM 8035 O O . LEU A 1 980 ? 36.407 21.932 -96.089 1.00 54.91 980 LEU A O 1
ATOM 8039 N N . ARG A 1 981 ? 36.324 19.687 -96.156 1.00 50.22 981 ARG A N 1
ATOM 8040 C CA . ARG A 1 981 ? 37.594 19.465 -96.881 1.00 50.22 981 ARG A CA 1
ATOM 8041 C C . ARG A 1 981 ? 37.412 18.990 -98.330 1.00 50.22 981 ARG A C 1
ATOM 8043 O O . ARG A 1 981 ? 38.415 18.787 -99.012 1.00 50.22 981 ARG A O 1
ATOM 8050 N N . THR A 1 982 ? 36.174 18.816 -98.775 1.00 45.03 982 THR A N 1
ATOM 8051 C CA . THR A 1 982 ? 35.761 18.731 -100.188 1.00 45.03 982 THR A CA 1
ATOM 8052 C C . THR A 1 982 ? 35.093 20.032 -100.565 1.00 45.03 982 THR A C 1
ATOM 8054 O O . THR A 1 982 ? 35.388 20.534 -101.668 1.00 45.03 982 THR A O 1
#

Radius of gyration: 43.13 Å; chains: 1; bounding box: 92×87×150 Å

Sequence (982 aa):
MSETKLVEGFKRWPSDAGVTFEGFEEIHLKSREIVRKKLEDFIKYCLDSKKPAIRVLLGEWGEGKTDAFARYIKPKVEAEKNYAFLVSASTLSNAYNPESRGIYKLLTSTTLSASKFIAALFHAIKEENRVEKISDCKSYQDAEGYILDCLNGLLGPNKDRKIFVFIDEFEELLLEKGAKLKEIISGIKETINGRFTPIDENGEYAGCLHLIIAATPDAYYRLQVTEDTALIFGGLGRRAGVIELPAVRKAEGIEFLLALLKYAYTNNLPKELPIEDLGIFHTLYRIAQGNPGNMVSLFTRLFSSAKHNDKIAVINEQKLPQFLRGEKIFIYGGSAPCLESEVFDRIIRTLGEQRTKELGEACVRIFEKLTASIKPFSEEKLSTFTRYSTVSNIVSIINNELRSREKIERAVIKVAPLNEEKTIDDVKKAFREFIKVKRDHEKYIKIDNFACSLEEFVDMITFFDLDQNRGIVTRIFLPTDRNNLQHFFEGISEDRSIELENIIRRRKLCKDERYYLISETLLSQIFPSPVPRELEFIRNREKRMKLWRDVTKNLSDYYERYMPRAFVDLLKRSGIFYLEIKEMTLPQNIEVAEVRFNDVNFNAMFYSVNGDVKSEDIEDISKKLTSLRPIHCVFLLFTGDITEEAKEKIINKELGPEGENKIIEVKLHPTLAKRVISIYMAEKRMTEDISSDLLDGIIENTVTIDLDLKNKMEEWLEIQEAKGLAIIDIPLESTSNLRLFADTQKFYINFLGKEMSPEEVFDKNQRIMKFIKPEAKKVALIPDIEKPAFLRISIDLERNGFLKRKNGKLIVKKHPVEERILDILKKEKKIVKEDLLKYFIVRNRRYLTDVFVPILEYKGIIQGKGPYYSLTDERELISDVEHNYGRFLRICEREEWKNFGFVLMTKEKGYRFFSPTEFKSFLETLYKEIQQIKGLENELVLQKLSLLQKLLSHFFEEYYPLIKQAIEAKDEIFSKMKNLRT